Protein AF-0000000071091180 (afdb_homodimer)

Structure (mmCIF, N/CA/C/O backbone):
data_AF-0000000071091180-model_v1
#
loop_
_entity.id
_entity.type
_entity.pdbx_description
1 polymer Glucuronosyltransferase
#
loop_
_atom_site.group_PDB
_atom_site.id
_atom_site.type_symbol
_atom_site.label_atom_id
_atom_site.label_alt_id
_atom_site.label_comp_id
_atom_site.label_asym_id
_atom_site.label_entity_id
_atom_site.label_seq_id
_atom_site.pdbx_PDB_ins_code
_atom_site.Cartn_x
_atom_site.Cartn_y
_atom_site.Cartn_z
_atom_site.occupancy
_atom_site.B_iso_or_equiv
_atom_site.auth_seq_id
_atom_site.auth_comp_id
_atom_site.auth_asym_id
_atom_site.auth_atom_id
_atom_site.pdbx_PDB_model_num
ATOM 1 N N . MET A 1 1 ? -8.289 -20.312 -0.94 1 89.38 1 MET A N 1
ATOM 2 C CA . MET A 1 1 ? -9.609 -20.109 -0.354 1 89.38 1 MET A CA 1
ATOM 3 C C . MET A 1 1 ? -9.758 -20.906 0.94 1 89.38 1 MET A C 1
ATOM 5 O O . MET A 1 1 ? -10.305 -20.406 1.922 1 89.38 1 MET A O 1
ATOM 9 N N . VAL A 1 2 ? -9.219 -22.016 0.967 1 88.44 2 VAL A N 1
ATOM 10 C CA . VAL A 1 2 ? -9.367 -22.875 2.143 1 88.44 2 VAL A CA 1
ATOM 11 C C . VAL A 1 2 ? -8.633 -22.25 3.328 1 88.44 2 VAL A C 1
ATOM 13 O O . VAL A 1 2 ? -9.164 -22.203 4.441 1 88.44 2 VAL A O 1
ATOM 16 N N . ALA A 1 3 ? -7.457 -21.766 3.078 1 90.44 3 ALA A N 1
ATOM 17 C CA . ALA A 1 3 ? -6.676 -21.141 4.145 1 90.44 3 ALA A CA 1
ATOM 18 C C . ALA A 1 3 ? -7.406 -19.938 4.723 1 90.44 3 ALA A C 1
ATOM 20 O O . ALA A 1 3 ? -7.441 -19.75 5.941 1 90.44 3 ALA A O 1
ATOM 21 N N . VAL A 1 4 ? -7.984 -19.156 3.871 1 94.69 4 VAL A N 1
ATOM 22 C CA . VAL A 1 4 ? -8.742 -17.984 4.297 1 94.69 4 VAL A CA 1
ATOM 23 C C . VAL A 1 4 ? -9.969 -18.438 5.102 1 94.69 4 VAL A C 1
ATOM 25 O O . VAL A 1 4 ? -10.234 -17.906 6.184 1 94.69 4 VAL A O 1
ATOM 28 N N . GLY A 1 5 ? -10.664 -19.469 4.57 1 94.62 5 GLY A N 1
ATOM 29 C CA . GLY A 1 5 ? -11.828 -20 5.262 1 94.62 5 GLY A CA 1
ATOM 30 C C . GLY A 1 5 ? -11.508 -20.531 6.641 1 94.62 5 GLY A C 1
ATOM 31 O O . GLY A 1 5 ? -12.219 -20.25 7.605 1 94.62 5 GLY A O 1
ATOM 32 N N . LYS A 1 6 ? -10.445 -21.25 6.746 1 93.06 6 LYS A N 1
ATOM 33 C CA . LYS A 1 6 ? -10.031 -21.812 8.023 1 93.06 6 LYS A CA 1
ATOM 34 C C . LYS A 1 6 ? -9.703 -20.719 9.039 1 93.06 6 LYS A C 1
ATOM 36 O O . LYS A 1 6 ? -10.07 -20.828 10.211 1 93.06 6 LYS A O 1
ATOM 41 N N . SER A 1 7 ? -9.008 -19.703 8.57 1 95.31 7 SER A N 1
ATOM 42 C CA . SER A 1 7 ? -8.648 -18.594 9.453 1 95.31 7 SER A CA 1
ATOM 43 C C . SER A 1 7 ? -9.891 -17.859 9.953 1 95.31 7 SER A C 1
ATOM 45 O O . SER A 1 7 ? -9.969 -17.484 11.117 1 95.31 7 SER A O 1
ATOM 47 N N . LEU A 1 8 ? -10.867 -17.688 9.102 1 97.06 8 LEU A N 1
ATOM 48 C CA . LEU A 1 8 ? -12.117 -17.047 9.484 1 97.06 8 LEU A CA 1
ATOM 49 C C . LEU A 1 8 ? -12.891 -17.906 10.477 1 97.06 8 LEU A C 1
ATOM 51 O O . LEU A 1 8 ? -13.445 -17.391 11.445 1 97.06 8 LEU A O 1
ATOM 55 N N . ALA A 1 9 ? -12.891 -19.219 10.219 1 95.75 9 ALA A N 1
ATOM 56 C CA . ALA A 1 9 ? -13.57 -20.141 11.133 1 95.75 9 ALA A CA 1
ATOM 57 C C . ALA A 1 9 ? -12.93 -20.109 12.516 1 95.75 9 ALA A C 1
ATOM 59 O O . ALA A 1 9 ? -13.641 -20.078 13.531 1 95.75 9 ALA A O 1
ATOM 60 N N . LYS A 1 10 ? -11.656 -20.094 12.578 1 94.88 10 LYS A N 1
ATOM 61 C CA . LYS A 1 10 ? -10.93 -20.016 13.844 1 94.88 10 LYS A CA 1
ATOM 62 C C . LYS A 1 10 ? -11.273 -18.734 14.594 1 94.88 10 LYS A C 1
ATOM 64 O O . LYS A 1 10 ? -11.227 -18.703 15.828 1 94.88 10 LYS A O 1
ATOM 69 N N . ARG A 1 11 ? -11.609 -17.766 13.859 1 95.94 11 ARG A N 1
ATOM 70 C CA . ARG A 1 11 ? -11.938 -16.469 14.445 1 95.94 11 ARG A CA 1
ATOM 71 C C . ARG A 1 11 ? -13.414 -16.406 14.828 1 95.94 11 ARG A C 1
ATOM 73 O O . ARG A 1 11 ? -13.914 -15.344 15.211 1 95.94 11 ARG A O 1
ATOM 80 N N . GLY A 1 12 ? -14.172 -17.484 14.539 1 96.06 12 GLY A N 1
ATOM 81 C CA . GLY A 1 12 ? -15.531 -17.594 15.047 1 96.06 12 GLY A CA 1
ATOM 82 C C . GLY A 1 12 ? -16.578 -17.344 13.977 1 96.06 12 GLY A C 1
ATOM 83 O O . GLY A 1 12 ? -17.781 -17.281 14.281 1 96.06 12 GLY A O 1
ATOM 84 N N . HIS A 1 13 ? -16.219 -17.344 12.742 1 96.75 13 HIS A N 1
ATOM 85 C CA . HIS A 1 13 ? -17.188 -17.094 11.672 1 96.75 13 HIS A CA 1
ATOM 86 C C . HIS A 1 13 ? -17.75 -18.406 11.133 1 96.75 13 HIS A C 1
ATOM 88 O O . HIS A 1 13 ? -17.078 -19.438 11.18 1 96.75 13 HIS A O 1
ATOM 94 N N . ASN A 1 14 ? -18.969 -18.359 10.641 1 96.06 14 ASN A N 1
ATOM 95 C CA . ASN A 1 14 ? -19.531 -19.438 9.836 1 96.06 14 ASN A CA 1
ATOM 96 C C . ASN A 1 14 ? -19.094 -19.328 8.375 1 96.06 14 ASN A C 1
ATOM 98 O O . ASN A 1 14 ? -19.422 -18.359 7.695 1 96.06 14 ASN A O 1
ATOM 102 N N . VAL A 1 15 ? -18.375 -20.328 7.938 1 96.44 15 VAL A N 1
ATOM 103 C CA . VAL A 1 15 ? -17.812 -20.297 6.594 1 96.44 15 VAL A CA 1
ATOM 104 C C . VAL A 1 15 ? -18.469 -21.375 5.73 1 96.44 15 VAL A C 1
ATOM 106 O O . VAL A 1 15 ? -18.516 -22.547 6.121 1 96.44 15 VAL A O 1
ATOM 109 N N . THR A 1 16 ? -18.969 -20.969 4.551 1 95.62 16 THR A N 1
ATOM 110 C CA . THR A 1 16 ? -19.578 -21.891 3.6 1 95.62 16 THR A CA 1
ATOM 111 C C . THR A 1 16 ? -18.938 -21.766 2.227 1 95.62 16 THR A C 1
ATOM 113 O O . THR A 1 16 ? -18.75 -20.656 1.719 1 95.62 16 THR A O 1
ATOM 116 N N . PHE A 1 17 ? -18.578 -22.875 1.616 1 94.12 17 PHE A N 1
ATOM 117 C CA . PHE A 1 17 ? -18.062 -22.922 0.25 1 94.12 17 PHE A CA 1
ATOM 118 C C . PHE A 1 17 ? -19.188 -23.25 -0.734 1 94.12 17 PHE A C 1
ATOM 120 O O . PHE A 1 17 ? -19.938 -24.219 -0.529 1 94.12 17 PHE A O 1
ATOM 127 N N . LEU A 1 18 ? -19.312 -22.469 -1.726 1 94.38 18 LEU A N 1
ATOM 128 C CA . LEU A 1 18 ? -20.203 -22.797 -2.83 1 94.38 18 LEU A CA 1
ATOM 129 C C . LEU A 1 18 ? -19.438 -23.484 -3.953 1 94.38 18 LEU A C 1
ATOM 131 O O . LEU A 1 18 ? -18.531 -22.906 -4.551 1 94.38 18 LEU A O 1
ATOM 135 N N . ILE A 1 19 ? -19.812 -24.75 -4.207 1 92.06 19 ILE A N 1
ATOM 136 C CA . ILE A 1 19 ? -19.141 -25.516 -5.246 1 92.06 19 ILE A CA 1
ATOM 137 C C . ILE A 1 19 ? -20.188 -26.203 -6.137 1 92.06 19 ILE A C 1
ATOM 139 O O . ILE A 1 19 ? -21.375 -26.234 -5.797 1 92.06 19 ILE A O 1
ATOM 143 N N . SER A 1 20 ? -19.703 -26.609 -7.316 1 92.75 20 SER A N 1
ATOM 144 C CA . SER A 1 20 ? -20.562 -27.422 -8.164 1 92.75 20 SER A CA 1
ATOM 145 C C . SER A 1 20 ? -20.781 -28.812 -7.559 1 92.75 20 SER A C 1
ATOM 147 O O . SER A 1 20 ? -19.875 -29.375 -6.957 1 92.75 20 SER A O 1
ATOM 149 N N . ASP A 1 21 ? -21.906 -29.344 -7.777 1 91.5 21 ASP A N 1
ATOM 150 C CA . ASP A 1 21 ? -22.203 -30.672 -7.285 1 91.5 21 ASP A CA 1
ATOM 151 C C . ASP A 1 21 ? -21.344 -31.719 -7.984 1 91.5 21 ASP A C 1
ATOM 153 O O . ASP A 1 21 ? -21.156 -32.812 -7.465 1 91.5 21 ASP A O 1
ATOM 157 N N . GLU A 1 22 ? -20.75 -31.328 -9.078 1 91.56 22 GLU A N 1
ATOM 158 C CA . GLU A 1 22 ? -19.828 -32.219 -9.766 1 91.56 22 GLU A CA 1
ATOM 159 C C . GLU A 1 22 ? -18.547 -32.406 -8.969 1 91.56 22 GLU A C 1
ATOM 161 O O . GLU A 1 22 ? -17.781 -33.344 -9.227 1 91.56 22 GLU A O 1
ATOM 166 N N . TYR A 1 23 ? -18.359 -31.547 -8.047 1 88.12 23 TYR A N 1
ATOM 167 C CA . TYR A 1 23 ? -17.172 -31.641 -7.207 1 88.12 23 TYR A CA 1
ATOM 168 C C . TYR A 1 23 ? -17.547 -31.953 -5.762 1 88.12 23 TYR A C 1
ATOM 170 O O . TYR A 1 23 ? -16.859 -31.531 -4.832 1 88.12 23 TYR A O 1
ATOM 178 N N . SER A 1 24 ? -18.547 -32.594 -5.559 1 86.19 24 SER A N 1
ATOM 179 C CA . SER A 1 24 ? -19.078 -32.906 -4.23 1 86.19 24 SER A CA 1
ATOM 180 C C . SER A 1 24 ? -18.094 -33.719 -3.406 1 86.19 24 SER A C 1
ATOM 182 O O . SER A 1 24 ? -18.156 -33.688 -2.176 1 86.19 24 SER A O 1
ATOM 184 N N . ASP A 1 25 ? -17.203 -34.375 -4.055 1 81.75 25 ASP A N 1
ATOM 185 C CA . ASP A 1 25 ? -16.203 -35.188 -3.355 1 81.75 25 ASP A CA 1
ATOM 186 C C . ASP A 1 25 ? -15.297 -34.281 -2.498 1 81.75 25 ASP A C 1
ATOM 188 O O . ASP A 1 25 ? -14.758 -34.75 -1.487 1 81.75 25 ASP A O 1
ATOM 192 N N . ARG A 1 26 ? -15.156 -33.125 -2.92 1 78.44 26 ARG A N 1
ATOM 193 C CA . ARG A 1 26 ? -14.328 -32.188 -2.172 1 78.44 26 ARG A CA 1
ATOM 194 C C . ARG A 1 26 ? -14.961 -31.859 -0.827 1 78.44 26 ARG A C 1
ATOM 196 O O . ARG A 1 26 ? -14.258 -31.578 0.146 1 78.44 26 ARG A O 1
ATOM 203 N N . ALA A 1 27 ? -16.234 -31.812 -0.845 1 74 27 ALA A N 1
ATOM 204 C CA . ALA A 1 27 ? -16.969 -31.5 0.379 1 74 27 ALA A CA 1
ATOM 205 C C . ALA A 1 27 ? -16.844 -32.625 1.399 1 74 27 ALA A C 1
ATOM 207 O O . ALA A 1 27 ? -17.031 -32.406 2.6 1 74 27 ALA A O 1
ATOM 208 N N . MET A 1 28 ? -16.438 -33.719 0.898 1 71 28 MET A N 1
ATOM 209 C CA . MET A 1 28 ? -16.375 -34.906 1.767 1 71 28 MET A CA 1
ATOM 210 C C . MET A 1 28 ? -14.969 -35.094 2.32 1 71 28 MET A C 1
ATOM 212 O O . MET A 1 28 ? -14.734 -35.969 3.135 1 71 28 MET A O 1
ATOM 216 N N . ASP A 1 29 ? -14.141 -34.188 1.854 1 72.5 29 ASP A N 1
ATOM 217 C CA . ASP A 1 29 ? -12.789 -34.281 2.396 1 72.5 29 ASP A CA 1
ATOM 218 C C . ASP A 1 29 ? -12.773 -33.969 3.889 1 72.5 29 ASP A C 1
ATOM 220 O O . ASP A 1 29 ? -13.195 -32.875 4.301 1 72.5 29 ASP A O 1
ATOM 224 N N . PRO A 1 30 ? -12.398 -34.875 4.691 1 67.56 30 PRO A N 1
ATOM 225 C CA . PRO A 1 30 ? -12.453 -34.719 6.145 1 67.56 30 PRO A CA 1
ATOM 226 C C . PRO A 1 30 ? -11.633 -33.531 6.641 1 67.56 30 PRO A C 1
ATOM 228 O O . PRO A 1 30 ? -11.914 -33 7.703 1 67.56 30 PRO A O 1
ATOM 231 N N . GLU A 1 31 ? -10.648 -33.25 5.93 1 67.69 31 GLU A N 1
ATOM 232 C CA . GLU A 1 31 ? -9.789 -32.156 6.367 1 67.69 31 GLU A CA 1
ATOM 233 C C . GLU A 1 31 ? -10.539 -30.844 6.387 1 67.69 31 GLU A C 1
ATOM 235 O O . GLU A 1 31 ? -10.227 -29.953 7.18 1 67.69 31 GLU A O 1
ATOM 240 N N . HIS A 1 32 ? -11.539 -30.828 5.574 1 70.56 32 HIS A N 1
ATOM 241 C CA . HIS A 1 32 ? -12.219 -29.547 5.434 1 70.56 32 HIS A CA 1
ATOM 242 C C . HIS A 1 32 ? -13.648 -29.609 5.949 1 70.56 32 HIS A C 1
ATOM 244 O O . HIS A 1 32 ? -14.227 -28.578 6.32 1 70.56 32 HIS A O 1
ATOM 250 N N . ALA A 1 33 ? -14.164 -30.766 6.027 1 70.44 33 ALA A N 1
ATOM 251 C CA . ALA A 1 33 ? -15.586 -30.953 6.289 1 70.44 33 ALA A CA 1
ATOM 252 C C . ALA A 1 33 ? -15.945 -30.516 7.707 1 70.44 33 ALA A C 1
ATOM 254 O O . ALA A 1 33 ? -17.094 -30.172 7.98 1 70.44 33 ALA A O 1
ATOM 255 N N . THR A 1 34 ? -14.938 -30.438 8.523 1 73.94 34 THR A N 1
ATOM 256 C CA . THR A 1 34 ? -15.273 -30.094 9.906 1 73.94 34 THR A CA 1
ATOM 257 C C . THR A 1 34 ? -15.102 -28.609 10.156 1 73.94 34 THR A C 1
ATOM 259 O O . THR A 1 34 ? -15.539 -28.094 11.188 1 73.94 34 THR A O 1
ATOM 262 N N . ILE A 1 35 ? -14.594 -27.953 9.203 1 82.62 35 ILE A N 1
ATOM 263 C CA . ILE A 1 35 ? -14.242 -26.562 9.484 1 82.62 35 ILE A CA 1
ATOM 264 C C . ILE A 1 35 ? -15.148 -25.625 8.688 1 82.62 35 ILE A C 1
ATOM 266 O O . ILE A 1 35 ? -15.555 -24.578 9.188 1 82.62 35 ILE A O 1
ATOM 270 N N . VAL A 1 36 ? -15.539 -26.109 7.496 1 86.5 36 VAL A N 1
ATOM 271 C CA . VAL A 1 36 ? -16.344 -25.25 6.637 1 86.5 36 VAL A CA 1
ATOM 272 C C . VAL A 1 36 ? -17.578 -26.031 6.145 1 86.5 36 VAL A C 1
ATOM 274 O O . VAL A 1 36 ? -17.562 -27.25 6.102 1 86.5 36 VAL A O 1
ATOM 277 N N . SER A 1 37 ? -18.656 -25.391 5.922 1 90.69 37 SER A N 1
ATOM 278 C CA . SER A 1 37 ? -19.859 -25.953 5.32 1 90.69 37 SER A CA 1
ATOM 279 C C . SER A 1 37 ? -19.844 -25.812 3.803 1 90.69 37 SER A C 1
ATOM 281 O O . SER A 1 37 ? -19.031 -25.062 3.258 1 90.69 37 SER A O 1
ATOM 283 N N . TYR A 1 38 ? -20.672 -26.609 3.168 1 92.12 38 TYR A N 1
ATOM 284 C CA . TYR A 1 38 ? -20.719 -26.562 1.711 1 92.12 38 TYR A CA 1
ATOM 285 C C . TYR A 1 38 ? -22.141 -26.359 1.22 1 92.12 38 TYR A C 1
ATOM 287 O O . TYR A 1 38 ? -23.094 -26.891 1.808 1 92.12 38 TYR A O 1
ATOM 295 N N . GLU A 1 39 ? -22.281 -25.547 0.264 1 93.06 39 GLU A N 1
ATOM 296 C CA . GLU A 1 39 ? -23.453 -25.453 -0.595 1 93.06 39 GLU A CA 1
ATOM 297 C C . GLU A 1 39 ? -23.109 -25.766 -2.049 1 93.06 39 GLU A C 1
ATOM 299 O O . GLU A 1 39 ? -21.969 -25.578 -2.467 1 93.06 39 GLU A O 1
ATOM 304 N N . MET A 1 40 ? -24.156 -26.297 -2.752 1 93.62 40 MET A N 1
ATOM 305 C CA . MET A 1 40 ? -23.828 -26.734 -4.102 1 93.62 40 MET A CA 1
ATOM 306 C C . MET A 1 40 ? -24.797 -26.156 -5.121 1 93.62 40 MET A C 1
ATOM 308 O O . MET A 1 40 ? -25.984 -25.969 -4.824 1 93.62 40 MET A O 1
ATOM 312 N N . PHE A 1 41 ? -24.266 -25.812 -6.207 1 93.75 41 PHE A N 1
ATOM 313 C CA . PHE A 1 41 ? -25.078 -25.5 -7.367 1 93.75 41 PHE A CA 1
ATOM 314 C C . PHE A 1 41 ? -24.953 -26.594 -8.43 1 93.75 41 PHE A C 1
ATOM 316 O O . PHE A 1 41 ? -24 -27.375 -8.414 1 93.75 41 PHE A O 1
ATOM 323 N N . HIS A 1 42 ? -25.938 -26.609 -9.305 1 92.81 42 HIS A N 1
ATOM 324 C CA . HIS A 1 42 ? -25.969 -27.688 -10.289 1 92.81 42 HIS A CA 1
ATOM 325 C C . HIS A 1 42 ? -25.719 -27.156 -11.695 1 92.81 42 HIS A C 1
ATOM 327 O O . HIS A 1 42 ? -26.438 -26.266 -12.156 1 92.81 42 HIS A O 1
ATOM 333 N N . LEU A 1 43 ? -24.688 -27.688 -12.297 1 91.44 43 LEU A N 1
ATOM 334 C CA . LEU A 1 43 ? -24.422 -27.484 -13.719 1 91.44 43 LEU A CA 1
ATOM 335 C C . LEU A 1 43 ? -23.938 -28.781 -14.367 1 91.44 43 LEU A C 1
ATOM 337 O O . LEU A 1 43 ? -22.766 -29.141 -14.234 1 91.44 43 LEU A O 1
ATOM 341 N N . SER A 1 44 ? -24.828 -29.312 -15.094 1 90.81 44 SER A N 1
ATOM 342 C CA . SER A 1 44 ? -24.531 -30.609 -15.688 1 90.81 44 SER A CA 1
ATOM 343 C C . SER A 1 44 ? -23.344 -30.531 -16.641 1 90.81 44 SER A C 1
ATOM 345 O O . SER A 1 44 ? -23.266 -29.625 -17.469 1 90.81 44 SER A O 1
ATOM 347 N N . GLY A 1 45 ? -22.406 -31.438 -16.438 1 90.88 45 GLY A N 1
ATOM 348 C CA . GLY A 1 45 ? -21.297 -31.578 -17.344 1 90.88 45 GLY A CA 1
ATOM 349 C C . GLY A 1 45 ? -20.172 -30.594 -17.078 1 90.88 45 GLY A C 1
ATOM 350 O O . GLY A 1 45 ? -19.234 -30.484 -17.859 1 90.88 45 GLY A O 1
ATOM 351 N N . LEU A 1 46 ? -20.328 -29.891 -16.016 1 90.06 46 LEU A N 1
ATOM 352 C CA . LEU A 1 46 ? -19.344 -28.859 -15.711 1 90.06 46 LEU A CA 1
ATOM 353 C C . LEU A 1 46 ? -17.938 -29.469 -15.633 1 90.06 46 LEU A C 1
ATOM 355 O O . LEU A 1 46 ? -16.984 -28.938 -16.203 1 90.06 46 LEU A O 1
ATOM 359 N N . LYS A 1 47 ? -17.828 -30.562 -14.945 1 88.12 47 LYS A N 1
ATOM 360 C CA . LYS A 1 47 ? -16.531 -31.203 -14.781 1 88.12 47 LYS A CA 1
ATOM 361 C C . LYS A 1 47 ? -15.914 -31.547 -16.125 1 88.12 47 LYS A C 1
ATOM 363 O O . LYS A 1 47 ? -14.734 -31.281 -16.375 1 88.12 47 LYS A O 1
ATOM 368 N N . LYS A 1 48 ? -16.719 -32.156 -16.969 1 87.31 48 LYS A N 1
ATOM 369 C CA . LYS A 1 48 ? -16.234 -32.5 -18.297 1 87.31 48 LYS A CA 1
ATOM 370 C C . LYS A 1 48 ? -15.805 -31.266 -19.062 1 87.31 48 LYS A C 1
ATOM 372 O O . LYS A 1 48 ? -14.773 -31.281 -19.75 1 87.31 48 LYS A O 1
ATOM 377 N N . ARG A 1 49 ? -16.562 -30.297 -19.016 1 86.25 49 ARG A N 1
ATOM 378 C CA . ARG A 1 49 ? -16.25 -29.047 -19.719 1 86.25 49 ARG A CA 1
ATOM 379 C C . ARG A 1 49 ? -14.953 -28.438 -19.188 1 86.25 49 ARG A C 1
ATOM 381 O O . ARG A 1 49 ? -14.133 -27.938 -19.953 1 86.25 49 ARG A O 1
ATOM 388 N N . MET A 1 50 ? -14.852 -28.469 -17.875 1 83.5 50 MET A N 1
ATOM 389 C CA . MET A 1 50 ? -13.633 -27.953 -17.266 1 83.5 50 MET A CA 1
ATOM 390 C C . MET A 1 50 ? -12.414 -28.766 -17.688 1 83.5 50 MET A C 1
ATOM 392 O O . MET A 1 50 ? -11.344 -28.219 -17.938 1 83.5 50 MET A O 1
ATOM 396 N N . ASP A 1 51 ? -12.633 -30.031 -17.75 1 77.69 51 ASP A N 1
ATOM 397 C CA . ASP A 1 51 ? -11.555 -30.891 -18.234 1 77.69 51 ASP A CA 1
ATOM 398 C C . ASP A 1 51 ? -11.195 -30.562 -19.672 1 77.69 51 ASP A C 1
ATOM 400 O O . ASP A 1 51 ? -10.016 -30.562 -20.047 1 77.69 51 ASP A O 1
ATOM 404 N N . ASP A 1 52 ? -12.188 -30.328 -20.469 1 77 52 ASP A N 1
ATOM 405 C CA . ASP A 1 52 ? -11.961 -29.969 -21.859 1 77 52 ASP A CA 1
ATOM 406 C C . ASP A 1 52 ? -11.18 -28.672 -21.984 1 77 52 ASP A C 1
ATOM 408 O O . ASP A 1 52 ? -10.281 -28.547 -22.812 1 77 52 ASP A O 1
ATOM 412 N N . ILE A 1 53 ? -11.547 -27.75 -21.188 1 75.69 53 ILE A N 1
ATOM 413 C CA . ILE A 1 53 ? -10.852 -26.469 -21.156 1 75.69 53 ILE A CA 1
ATOM 414 C C . ILE A 1 53 ? -9.398 -26.688 -20.734 1 75.69 53 ILE A C 1
ATOM 416 O O . ILE A 1 53 ? -8.484 -26.109 -21.344 1 75.69 53 ILE A O 1
ATOM 420 N N . SER A 1 54 ? -9.234 -27.453 -19.734 1 70.31 54 SER A N 1
ATOM 421 C CA . SER A 1 54 ? -7.887 -27.75 -19.266 1 70.31 54 SER A CA 1
ATOM 422 C C . SER A 1 54 ? -7.059 -28.438 -20.344 1 70.31 54 SER A C 1
ATOM 424 O O . SER A 1 54 ? -5.887 -28.109 -20.531 1 70.31 54 SER A O 1
ATOM 426 N N . ASN A 1 55 ? -7.699 -29.391 -21.016 1 66.25 55 ASN A N 1
ATOM 427 C CA . ASN A 1 55 ? -7.027 -30.109 -22.094 1 66.25 55 ASN A CA 1
ATOM 428 C C . ASN A 1 55 ? -6.652 -29.172 -23.234 1 66.25 55 ASN A C 1
ATOM 430 O O . ASN A 1 55 ? -5.555 -29.266 -23.797 1 66.25 55 ASN A O 1
ATOM 434 N N . LYS A 1 56 ? -7.535 -28.312 -23.547 1 66.5 56 LYS A N 1
ATOM 435 C CA . LYS A 1 56 ? -7.27 -27.359 -24.609 1 66.5 56 LYS A CA 1
ATOM 436 C C . LYS A 1 56 ? -6.156 -26.391 -24.219 1 66.5 56 LYS A C 1
ATOM 438 O O . LYS A 1 56 ? -5.336 -26 -25.062 1 66.5 56 LYS A O 1
ATOM 443 N N . THR A 1 57 ? -6.188 -26.031 -22.938 1 65.75 57 THR A N 1
ATOM 444 C CA . THR A 1 57 ? -5.125 -25.172 -22.422 1 65.75 57 THR A CA 1
ATOM 445 C C . THR A 1 57 ? -3.773 -25.859 -22.516 1 65.75 57 THR A C 1
ATOM 447 O O . THR A 1 57 ? -2.777 -25.25 -22.906 1 65.75 57 THR A O 1
ATOM 450 N N . ALA A 1 58 ? -3.781 -27.141 -22.188 1 60.41 58 ALA A N 1
ATOM 451 C CA . ALA A 1 58 ? -2.555 -27.922 -22.25 1 60.41 58 ALA A CA 1
ATOM 452 C C . ALA A 1 58 ? -2.057 -28.047 -23.688 1 60.41 58 ALA A C 1
ATOM 454 O O . ALA A 1 58 ? -0.854 -27.969 -23.938 1 60.41 58 ALA A O 1
ATOM 455 N N . GLU A 1 59 ? -3.037 -28.203 -24.562 1 60.16 59 GLU A N 1
ATOM 456 C CA . GLU A 1 59 ? -2.688 -28.297 -25.969 1 60.16 59 GLU A CA 1
ATOM 457 C C . GLU A 1 59 ? -2.084 -26.984 -26.484 1 60.16 59 GLU A C 1
ATOM 459 O O . GLU A 1 59 ? -1.127 -27 -27.266 1 60.16 59 GLU A O 1
ATOM 464 N N . PHE A 1 60 ? -2.643 -25.891 -25.969 1 61.28 60 PHE A N 1
ATOM 465 C CA . PHE A 1 60 ? -2.164 -24.562 -26.344 1 61.28 60 PHE A CA 1
ATOM 466 C C . PHE A 1 60 ? -0.753 -24.328 -25.812 1 61.28 60 PHE A C 1
ATOM 468 O O . PHE A 1 60 ? 0.063 -23.688 -26.469 1 61.28 60 PHE A O 1
ATOM 475 N N . THR A 1 61 ? -0.599 -24.797 -24.641 1 58.56 61 THR A N 1
ATOM 476 C CA . THR A 1 61 ? 0.68 -24.562 -23.969 1 58.56 61 THR A CA 1
ATOM 477 C C . THR A 1 61 ? 1.823 -25.172 -24.766 1 58.56 61 THR A C 1
ATOM 479 O O . THR A 1 61 ? 2.926 -24.625 -24.812 1 58.56 61 THR A O 1
ATOM 482 N N . PHE A 1 62 ? 1.463 -26.328 -25.375 1 56.16 62 PHE A N 1
ATOM 483 C CA . PHE A 1 62 ? 2.518 -26.984 -26.125 1 56.16 62 PHE A CA 1
ATOM 484 C C . PHE A 1 62 ? 2.432 -26.625 -27.609 1 56.16 62 PHE A C 1
ATOM 486 O O . PHE A 1 62 ? 3.377 -26.859 -28.359 1 56.16 62 PHE A O 1
ATOM 493 N N . ALA A 1 63 ? 1.159 -26.062 -27.875 1 52.84 63 ALA A N 1
ATOM 494 C CA . ALA A 1 63 ? 0.992 -25.766 -29.297 1 52.84 63 ALA A CA 1
ATOM 495 C C . ALA A 1 63 ? 1.434 -24.328 -29.594 1 52.84 63 ALA A C 1
ATOM 497 O O . ALA A 1 63 ? 1.349 -23.453 -28.734 1 52.84 63 ALA A O 1
ATOM 498 N N . GLU A 1 64 ? 2.23 -24.094 -30.438 1 51.5 64 GLU A N 1
ATOM 499 C CA . GLU A 1 64 ? 2.715 -22.812 -30.938 1 51.5 64 GLU A CA 1
ATOM 500 C C . GLU A 1 64 ? 1.56 -21.844 -31.203 1 51.5 64 GLU A C 1
ATOM 502 O O . GLU A 1 64 ? 0.481 -22.266 -31.625 1 51.5 64 GLU A O 1
ATOM 507 N N . ASN A 1 65 ? 1.815 -20.406 -31.359 1 52.5 65 ASN A N 1
ATOM 508 C CA . ASN A 1 65 ? 1.503 -19.016 -31.688 1 52.5 65 ASN A CA 1
ATOM 509 C C . ASN A 1 65 ? 0.033 -18.844 -32.062 1 52.5 65 ASN A C 1
ATOM 511 O O . ASN A 1 65 ? -0.299 -18.062 -32.969 1 52.5 65 ASN A O 1
ATOM 515 N N . SER A 1 66 ? -0.893 -19.828 -31.625 1 55.09 66 SER A N 1
ATOM 516 C CA . SER A 1 66 ? -2.139 -19.484 -32.312 1 55.09 66 SER A CA 1
ATOM 517 C C . SER A 1 66 ? -3.098 -18.766 -31.359 1 55.09 66 SER A C 1
ATOM 519 O O . SER A 1 66 ? -3.262 -19.172 -30.203 1 55.09 66 SER A O 1
ATOM 521 N N . MET A 1 67 ? -3.537 -17.547 -31.672 1 62.78 67 MET A N 1
ATOM 522 C CA . MET A 1 67 ? -4.535 -16.688 -31.047 1 62.78 67 MET A CA 1
ATOM 523 C C . MET A 1 67 ? -5.895 -17.375 -31 1 62.78 67 MET A C 1
ATOM 525 O O . MET A 1 67 ? -6.711 -17.109 -30.125 1 62.78 67 MET A O 1
ATOM 529 N N . LYS A 1 68 ? -6.191 -18.312 -31.922 1 65.25 68 LYS A N 1
ATOM 530 C CA . LYS A 1 68 ? -7.508 -18.938 -32.031 1 65.25 68 LYS A CA 1
ATOM 531 C C . LYS A 1 68 ? -7.812 -19.797 -30.812 1 65.25 68 LYS A C 1
ATOM 533 O O . LYS A 1 68 ? -8.883 -19.672 -30.203 1 65.25 68 LYS A O 1
ATOM 538 N N . PRO A 1 69 ? -6.867 -20.516 -30.422 1 68.19 69 PRO A N 1
ATOM 539 C CA . PRO A 1 69 ? -7.148 -21.312 -29.219 1 68.19 69 PRO A CA 1
ATOM 540 C C . PRO A 1 69 ? -7.379 -20.453 -27.984 1 68.19 69 PRO A C 1
ATOM 542 O O . PRO A 1 69 ? -8.188 -20.812 -27.125 1 68.19 69 PRO A O 1
ATOM 545 N N . MET A 1 70 ? -6.855 -19.328 -27.984 1 71.38 70 MET A N 1
ATOM 546 C CA . MET A 1 70 ? -7.051 -18.438 -26.844 1 71.38 70 MET A CA 1
ATOM 547 C C . MET A 1 70 ? -8.469 -17.875 -26.844 1 71.38 70 MET A C 1
ATOM 549 O O . MET A 1 70 ? -9.086 -17.75 -25.781 1 71.38 70 MET A O 1
ATOM 553 N N . ALA A 1 71 ? -8.844 -17.484 -28.016 1 75 71 ALA A N 1
ATOM 554 C CA . ALA A 1 71 ? -10.203 -16.953 -28.125 1 75 71 ALA A CA 1
ATOM 555 C C . ALA A 1 71 ? -11.234 -18.016 -27.766 1 75 71 ALA A C 1
ATOM 557 O O . ALA A 1 71 ? -12.219 -17.734 -27.094 1 75 71 ALA A O 1
ATOM 558 N N . GLU A 1 72 ? -11.008 -19.203 -28.234 1 75.19 72 GLU A N 1
ATOM 559 C CA . GLU A 1 72 ? -11.922 -20.312 -27.938 1 75.19 72 GLU A CA 1
ATOM 560 C C . GLU A 1 72 ? -11.953 -20.609 -26.438 1 75.19 72 GLU A C 1
ATOM 562 O O . GLU A 1 72 ? -13.016 -20.859 -25.875 1 75.19 72 GLU A O 1
ATOM 567 N N . MET A 1 73 ? -10.859 -20.578 -25.906 1 75 73 MET A N 1
ATOM 568 C CA . MET A 1 73 ? -10.773 -20.797 -24.469 1 75 73 MET A CA 1
ATOM 569 C C . MET A 1 73 ? -11.547 -19.734 -23.703 1 75 73 MET A C 1
ATOM 571 O O . MET A 1 73 ? -12.289 -20.047 -22.766 1 75 73 MET A O 1
ATOM 575 N N . ARG A 1 74 ? -11.336 -18.531 -24.094 1 77.31 74 ARG A N 1
ATOM 576 C CA . ARG A 1 74 ? -12.039 -17.422 -23.469 1 77.31 74 ARG A CA 1
ATOM 577 C C . ARG A 1 74 ? -13.555 -17.609 -23.547 1 77.31 74 ARG A C 1
ATOM 579 O O . ARG A 1 74 ? -14.258 -17.469 -22.547 1 77.31 74 ARG A O 1
ATOM 586 N N . ASP A 1 75 ? -14.008 -18 -24.766 1 80.88 75 ASP A N 1
ATOM 587 C CA . ASP A 1 75 ? -15.438 -18.141 -24.984 1 80.88 75 ASP A CA 1
ATOM 588 C C . ASP A 1 75 ? -16 -19.312 -24.172 1 80.88 75 ASP A C 1
ATOM 590 O O . ASP A 1 75 ? -17.094 -19.219 -23.625 1 80.88 75 ASP A O 1
ATOM 594 N N . MET A 1 76 ? -15.203 -20.328 -24.109 1 81.38 76 MET A N 1
ATOM 595 C CA . MET A 1 76 ? -15.625 -21.484 -23.328 1 81.38 76 MET A CA 1
ATOM 596 C C . MET A 1 76 ? -15.703 -21.141 -21.844 1 81.38 76 MET A C 1
ATOM 598 O O . MET A 1 76 ? -16.672 -21.484 -21.172 1 81.38 76 MET A O 1
ATOM 602 N N . PHE A 1 77 ? -14.719 -20.484 -21.469 1 82.38 77 PHE A N 1
ATOM 603 C CA . PHE A 1 77 ? -14.68 -20.078 -20.062 1 82.38 77 PHE A CA 1
ATOM 604 C C . PHE A 1 77 ? -15.836 -19.156 -19.734 1 82.38 77 PHE A C 1
ATOM 606 O O . PHE A 1 77 ? -16.5 -19.312 -18.703 1 82.38 77 PHE A O 1
ATOM 613 N N . THR A 1 78 ? -16.047 -18.188 -20.594 1 85.69 78 THR A N 1
ATOM 614 C CA . THR A 1 78 ? -17.125 -17.234 -20.391 1 85.69 78 THR A CA 1
ATOM 615 C C . THR A 1 78 ? -18.484 -17.938 -20.344 1 85.69 78 THR A C 1
ATOM 617 O O . THR A 1 78 ? -19.312 -17.625 -19.484 1 85.69 78 THR A O 1
ATOM 620 N N . SER A 1 79 ? -18.625 -18.875 -21.203 1 86.06 79 SER A N 1
ATOM 621 C CA . SER A 1 79 ? -19.891 -19.594 -21.281 1 86.06 79 SER A CA 1
ATOM 622 C C . SER A 1 79 ? -20.125 -20.438 -20.016 1 86.06 79 SER A C 1
ATOM 624 O O . SER A 1 79 ? -21.219 -20.422 -19.453 1 86.06 79 SER A O 1
ATOM 626 N N . VAL A 1 80 ? -19.125 -21.094 -19.609 1 86.62 80 VAL A N 1
ATOM 627 C CA . VAL A 1 80 ? -19.234 -21.953 -18.422 1 86.62 80 VAL A CA 1
ATOM 628 C C . VAL A 1 80 ? -19.531 -21.094 -17.203 1 86.62 80 VAL A C 1
ATOM 630 O O . VAL A 1 80 ? -20.375 -21.438 -16.375 1 86.62 80 VAL A O 1
ATOM 633 N N . ASN A 1 81 ? -18.844 -20.047 -17.094 1 87.25 81 ASN A N 1
ATOM 634 C CA . ASN A 1 81 ? -19.047 -19.125 -15.969 1 87.25 81 ASN A CA 1
ATOM 635 C C . ASN A 1 81 ? -20.453 -18.562 -15.953 1 87.25 81 ASN A C 1
ATOM 637 O O . ASN A 1 81 ? -21.094 -18.484 -14.898 1 87.25 81 ASN A O 1
ATOM 641 N N . ARG A 1 82 ? -20.875 -18.203 -17.078 1 89.12 82 ARG A N 1
ATOM 642 C CA . ARG A 1 82 ? -22.219 -17.641 -17.188 1 89.12 82 ARG A CA 1
ATOM 643 C C . ARG A 1 82 ? -23.281 -18.672 -16.828 1 89.12 82 ARG A C 1
ATOM 645 O O . ARG A 1 82 ? -24.203 -18.375 -16.062 1 89.12 82 ARG A O 1
ATOM 652 N N . GLU A 1 83 ? -23.156 -19.812 -17.359 1 91.06 83 GLU A N 1
ATOM 653 C CA . GLU A 1 83 ? -24.125 -20.875 -17.109 1 91.06 83 GLU A CA 1
ATOM 654 C C . GLU A 1 83 ? -24.125 -21.266 -15.633 1 91.06 83 GLU A C 1
ATOM 656 O O . GLU A 1 83 ? -25.188 -21.547 -15.062 1 91.06 83 GLU A O 1
ATOM 661 N N . ALA A 1 84 ? -22.969 -21.328 -15.141 1 91.12 84 ALA A N 1
ATOM 662 C CA . ALA A 1 84 ? -22.875 -21.609 -13.711 1 91.12 84 ALA A CA 1
ATOM 663 C C . ALA A 1 84 ? -23.594 -20.531 -12.891 1 91.12 84 ALA A C 1
ATOM 665 O O . ALA A 1 84 ? -24.328 -20.844 -11.953 1 91.12 84 ALA A O 1
ATOM 666 N N . CYS A 1 85 ? -23.438 -19.312 -13.258 1 92.94 85 CYS A N 1
ATOM 667 C CA . CYS A 1 85 ? -24.078 -18.203 -12.555 1 92.94 85 CYS A CA 1
ATOM 668 C C . CYS A 1 85 ? -25.594 -18.234 -12.734 1 92.94 85 CYS A C 1
ATOM 670 O O . CYS A 1 85 ? -26.344 -17.969 -11.797 1 92.94 85 CYS A O 1
ATOM 672 N N . GLU A 1 86 ? -25.984 -18.578 -13.945 1 93.62 86 GLU A N 1
ATOM 673 C CA . GLU A 1 86 ? -27.422 -18.719 -14.211 1 93.62 86 GLU A CA 1
ATOM 674 C C . GLU A 1 86 ? -28.031 -19.812 -13.336 1 93.62 86 GLU A C 1
ATOM 676 O O . GLU A 1 86 ? -29.141 -19.656 -12.828 1 93.62 86 GLU A O 1
ATOM 681 N N . SER A 1 87 ? -27.281 -20.844 -13.211 1 94.81 87 SER A N 1
ATOM 682 C CA . SER A 1 87 ? -27.75 -21.938 -12.344 1 94.81 87 SER A CA 1
ATOM 683 C C . SER A 1 87 ? -27.953 -21.453 -10.914 1 94.81 87 SER A C 1
ATOM 685 O O . SER A 1 87 ? -28.906 -21.875 -10.25 1 94.81 87 SER A O 1
ATOM 687 N N . VAL A 1 88 ? -27.156 -20.578 -10.461 1 95.06 88 VAL A N 1
ATOM 688 C CA . VAL A 1 88 ? -27.281 -20.016 -9.117 1 95.06 88 VAL A CA 1
ATOM 689 C C . VAL A 1 88 ? -28.516 -19.125 -9.055 1 95.06 88 VAL A C 1
ATOM 691 O O . VAL A 1 88 ? -29.297 -19.219 -8.109 1 95.06 88 VAL A O 1
ATOM 694 N N . PHE A 1 89 ? -28.75 -18.328 -10.07 1 94.62 89 PHE A N 1
ATOM 695 C CA . PHE A 1 89 ? -29.859 -17.391 -10.102 1 94.62 89 PHE A CA 1
ATOM 696 C C . PHE A 1 89 ? -31.188 -18.125 -10.156 1 94.62 89 PHE A C 1
ATOM 698 O O . PHE A 1 89 ? -32.219 -17.625 -9.68 1 94.62 89 PHE A O 1
ATOM 705 N N . GLU A 1 90 ? -31.156 -19.297 -10.672 1 94.62 90 GLU A N 1
ATOM 706 C CA . GLU A 1 90 ? -32.375 -20.047 -10.859 1 94.62 90 GLU A CA 1
ATOM 707 C C . GLU A 1 90 ? -32.719 -20.891 -9.633 1 94.62 90 GLU A C 1
ATOM 709 O O . GLU A 1 90 ? -33.812 -21.469 -9.547 1 94.62 90 GLU A O 1
ATOM 714 N N . ASP A 1 91 ? -31.812 -20.953 -8.719 1 95.81 91 ASP A N 1
ATOM 715 C CA . ASP A 1 91 ? -32 -21.703 -7.488 1 95.81 91 ASP A CA 1
ATOM 716 C C . ASP A 1 91 ? -32.406 -20.781 -6.34 1 95.81 91 ASP A C 1
ATOM 718 O O . ASP A 1 91 ? -31.562 -20.25 -5.625 1 95.81 91 ASP A O 1
ATOM 722 N N . GLN A 1 92 ? -33.688 -20.734 -6.062 1 95.06 92 GLN A N 1
ATOM 723 C CA . GLN A 1 92 ? -34.219 -19.828 -5.059 1 95.06 92 GLN A CA 1
ATOM 724 C C . GLN A 1 92 ? -33.719 -20.203 -3.66 1 95.06 92 GLN A C 1
ATOM 726 O O . GLN A 1 92 ? -33.469 -19.328 -2.824 1 95.06 92 GLN A O 1
ATOM 731 N N . ARG A 1 93 ? -33.656 -21.453 -3.426 1 95.25 93 ARG A N 1
ATOM 732 C CA . ARG A 1 93 ? -33.188 -21.906 -2.133 1 95.25 93 ARG A CA 1
ATOM 733 C C . ARG A 1 93 ? -31.766 -21.406 -1.872 1 95.25 93 ARG A C 1
ATOM 735 O O . ARG A 1 93 ? -31.469 -20.922 -0.778 1 95.25 93 ARG A O 1
ATOM 742 N N . LEU A 1 94 ? -30.953 -21.5 -2.848 1 95.56 94 LEU A N 1
ATOM 743 C CA . LEU A 1 94 ? -29.562 -21.047 -2.729 1 95.56 94 LEU A CA 1
ATOM 744 C C . LEU A 1 94 ? -29.516 -19.531 -2.525 1 95.56 94 LEU A C 1
ATOM 746 O O . LEU A 1 94 ? -28.734 -19.047 -1.697 1 95.56 94 LEU A O 1
ATOM 750 N N . LEU A 1 95 ? -30.328 -18.812 -3.26 1 95.25 95 LEU A N 1
ATOM 751 C CA . LEU A 1 95 ? -30.359 -17.359 -3.146 1 95.25 95 LEU A CA 1
ATOM 752 C C . LEU A 1 95 ? -30.812 -16.922 -1.752 1 95.25 95 LEU A C 1
ATOM 754 O O . LEU A 1 95 ? -30.266 -15.977 -1.187 1 95.25 95 LEU A O 1
ATOM 758 N N . ASP A 1 96 ? -31.766 -17.656 -1.182 1 94.5 96 ASP A N 1
ATOM 759 C CA . ASP A 1 96 ? -32.25 -17.359 0.167 1 94.5 96 ASP A CA 1
ATOM 760 C C . ASP A 1 96 ? -31.125 -17.562 1.196 1 94.5 96 ASP A C 1
ATOM 762 O O . ASP A 1 96 ? -30.984 -16.75 2.121 1 94.5 96 ASP A O 1
ATOM 766 N N . ARG A 1 97 ? -30.438 -18.578 0.97 1 94.06 97 ARG A N 1
ATOM 767 C CA . ARG A 1 97 ? -29.328 -18.844 1.87 1 94.06 97 ARG A CA 1
ATOM 768 C C . ARG A 1 97 ? -28.25 -17.781 1.729 1 94.06 97 ARG A C 1
ATOM 770 O O . ARG A 1 97 ? -27.719 -17.297 2.729 1 94.06 97 ARG A O 1
ATOM 777 N N . MET A 1 98 ? -27.969 -17.422 0.567 1 94.75 98 MET A N 1
ATOM 778 C CA . MET A 1 98 ? -26.891 -16.469 0.284 1 94.75 98 MET A CA 1
ATOM 779 C C . MET A 1 98 ? -27.234 -15.078 0.806 1 94.75 98 MET A C 1
ATOM 781 O O . MET A 1 98 ? -26.344 -14.312 1.18 1 94.75 98 MET A O 1
ATOM 785 N N . ALA A 1 99 ? -28.469 -14.758 0.936 1 94.81 99 ALA A N 1
ATOM 786 C CA . ALA A 1 99 ? -28.922 -13.461 1.417 1 94.81 99 ALA A CA 1
ATOM 787 C C . ALA A 1 99 ? -28.594 -13.273 2.896 1 94.81 99 ALA A C 1
ATOM 789 O O . ALA A 1 99 ? -28.656 -12.164 3.42 1 94.81 99 ALA A O 1
ATOM 790 N N . LYS A 1 100 ? -28.25 -14.336 3.518 1 93.44 100 LYS A N 1
ATOM 791 C CA . LYS A 1 100 ? -28.031 -14.281 4.961 1 93.44 100 LYS A CA 1
ATOM 792 C C . LYS A 1 100 ? -26.562 -14.047 5.285 1 93.44 100 LYS A C 1
ATOM 794 O O . LYS A 1 100 ? -26.219 -13.812 6.445 1 93.44 100 LYS A O 1
ATOM 799 N N . PHE A 1 101 ? -25.734 -14.094 4.301 1 95.31 101 PHE A N 1
ATOM 800 C CA . PHE A 1 101 ? -24.297 -13.953 4.539 1 95.31 101 PHE A CA 1
ATOM 801 C C . PHE A 1 101 ? -23.922 -12.484 4.676 1 95.31 101 PHE A C 1
ATOM 803 O O . PHE A 1 101 ? -24.594 -11.602 4.133 1 95.31 101 PHE A O 1
ATOM 810 N N . ASP A 1 102 ? -22.812 -12.266 5.375 1 95.75 102 ASP A N 1
ATOM 811 C CA . ASP A 1 102 ? -22.297 -10.914 5.578 1 95.75 102 ASP A CA 1
ATOM 812 C C . ASP A 1 102 ? -21.266 -10.555 4.512 1 95.75 102 ASP A C 1
ATOM 814 O O . ASP A 1 102 ? -21 -9.375 4.262 1 95.75 102 ASP A O 1
ATOM 818 N N . ALA A 1 103 ? -20.641 -11.625 3.936 1 97.06 103 ALA A N 1
ATOM 819 C CA . ALA A 1 103 ? -19.609 -11.367 2.945 1 97.06 103 ALA A CA 1
ATOM 820 C C . ALA A 1 103 ? -19.469 -12.539 1.977 1 97.06 103 ALA A C 1
ATOM 822 O O . ALA A 1 103 ? -19.719 -13.688 2.338 1 97.06 103 ALA A O 1
ATOM 823 N N . PHE A 1 104 ? -19.125 -12.188 0.768 1 97.25 104 PHE A N 1
ATOM 824 C CA . PHE A 1 104 ? -18.688 -13.148 -0.244 1 97.25 104 PHE A CA 1
ATOM 825 C C . PHE A 1 104 ? -17.203 -13 -0.537 1 97.25 104 PHE A C 1
ATOM 827 O O . PHE A 1 104 ? -16.719 -11.891 -0.733 1 97.25 104 PHE A O 1
ATOM 834 N N . VAL A 1 105 ? -16.5 -14.062 -0.505 1 97.12 105 VAL A N 1
ATOM 835 C CA . VAL A 1 105 ? -15.148 -14.109 -1.051 1 97.12 105 VAL A CA 1
ATOM 836 C C . VAL A 1 105 ? -15.156 -14.82 -2.402 1 97.12 105 VAL A C 1
ATOM 838 O O . VAL A 1 105 ? -15.453 -16.016 -2.48 1 97.12 105 VAL A O 1
ATOM 841 N N . VAL A 1 106 ? -14.82 -14.062 -3.398 1 94.94 106 VAL A N 1
ATOM 842 C CA . VAL A 1 106 ? -15.008 -14.508 -4.773 1 94.94 106 VAL A CA 1
ATOM 843 C C . VAL A 1 106 ? -13.648 -14.656 -5.461 1 94.94 106 VAL A C 1
ATOM 845 O O . VAL A 1 106 ? -12.75 -13.836 -5.246 1 94.94 106 VAL A O 1
ATOM 848 N N . ASP A 1 107 ? -13.562 -15.719 -6.215 1 90.69 107 ASP A N 1
ATOM 849 C CA . ASP A 1 107 ? -12.367 -15.867 -7.051 1 90.69 107 ASP A CA 1
ATOM 850 C C . ASP A 1 107 ? -12.398 -14.883 -8.219 1 90.69 107 ASP A C 1
ATOM 852 O O . ASP A 1 107 ? -13.453 -14.648 -8.82 1 90.69 107 ASP A O 1
ATOM 856 N N . VAL A 1 108 ? -11.312 -14.43 -8.578 1 84.75 108 VAL A N 1
ATOM 857 C CA . VAL A 1 108 ? -11.195 -13.367 -9.578 1 84.75 108 VAL A CA 1
ATOM 858 C C . VAL A 1 108 ? -11.711 -13.875 -10.93 1 84.75 108 VAL A C 1
ATOM 860 O O . VAL A 1 108 ? -12.195 -13.086 -11.742 1 84.75 108 VAL A O 1
ATOM 863 N N . VAL A 1 109 ? -11.586 -15.156 -11.172 1 80.12 109 VAL A N 1
ATOM 864 C CA . VAL A 1 109 ? -11.992 -15.719 -12.453 1 80.12 109 VAL A CA 1
ATOM 865 C C . VAL A 1 109 ? -13.469 -16.094 -12.406 1 80.12 109 VAL A C 1
ATOM 867 O O . VAL A 1 109 ? -14.156 -16.062 -13.43 1 80.12 109 VAL A O 1
ATOM 870 N N . TRP A 1 110 ? -13.969 -16.406 -11.203 1 83.56 110 TRP A N 1
ATOM 871 C CA . TRP A 1 110 ? -15.367 -16.781 -11.008 1 83.56 110 TRP A CA 1
ATOM 872 C C . TRP A 1 110 ? -16.141 -15.641 -10.344 1 83.56 110 TRP A C 1
ATOM 874 O O . TRP A 1 110 ? -16.438 -15.695 -9.148 1 83.56 110 TRP A O 1
ATOM 884 N N . SER A 1 111 ? -16.609 -14.766 -11.094 1 83.81 111 SER A N 1
ATOM 885 C CA . SER A 1 111 ? -17.062 -13.477 -10.578 1 83.81 111 SER A CA 1
ATOM 886 C C . SER A 1 111 ? -18.562 -13.508 -10.258 1 83.81 111 SER A C 1
ATOM 888 O O . SER A 1 111 ? -19.156 -12.469 -9.961 1 83.81 111 SER A O 1
ATOM 890 N N . CYS A 1 112 ? -19.156 -14.695 -10.328 1 91.44 112 CYS A N 1
ATOM 891 C CA . CYS A 1 112 ? -20.609 -14.789 -10.156 1 91.44 112 CYS A CA 1
ATOM 892 C C . CYS A 1 112 ? -21.031 -14.141 -8.844 1 91.44 112 CYS A C 1
ATOM 894 O O . CYS A 1 112 ? -22.094 -13.523 -8.773 1 91.44 112 CYS A O 1
ATOM 896 N N . GLY A 1 113 ? -20.188 -14.281 -7.836 1 93.38 113 GLY A N 1
ATOM 897 C CA . GLY A 1 113 ? -20.531 -13.727 -6.535 1 93.38 113 GLY A CA 1
ATOM 898 C C . GLY A 1 113 ? -20.812 -12.234 -6.578 1 93.38 113 GLY A C 1
ATOM 899 O O . GLY A 1 113 ? -21.656 -11.734 -5.832 1 93.38 113 GLY A O 1
ATOM 900 N N . VAL A 1 114 ? -20.203 -11.453 -7.418 1 94 114 VAL A N 1
ATOM 901 C CA . VAL A 1 114 ? -20.391 -10.016 -7.562 1 94 114 VAL A CA 1
ATOM 902 C C . VAL A 1 114 ? -21.781 -9.734 -8.109 1 94 114 VAL A C 1
ATOM 904 O O . VAL A 1 114 ? -22.469 -8.82 -7.652 1 94 114 VAL A O 1
ATOM 907 N N . TYR A 1 115 ? -22.234 -10.539 -8.992 1 93.88 115 TYR A N 1
ATOM 908 C CA . TYR A 1 115 ? -23.531 -10.352 -9.641 1 93.88 115 TYR A CA 1
ATOM 909 C C . TYR A 1 115 ? -24.672 -10.797 -8.734 1 93.88 115 TYR A C 1
ATOM 911 O O . TYR A 1 115 ? -25.734 -10.188 -8.719 1 93.88 115 TYR A O 1
ATOM 919 N N . VAL A 1 116 ? -24.391 -11.82 -8.031 1 94.81 116 VAL A N 1
ATOM 920 C CA . VAL A 1 116 ? -25.375 -12.258 -7.051 1 94.81 116 VAL A CA 1
ATOM 921 C C . VAL A 1 116 ? -25.594 -11.164 -6.012 1 94.81 116 VAL A C 1
ATOM 923 O O . VAL A 1 116 ? -26.734 -10.914 -5.594 1 94.81 116 VAL A O 1
ATOM 926 N N . LYS A 1 117 ? -24.516 -10.547 -5.578 1 95.5 117 LYS A N 1
ATOM 927 C CA . LYS A 1 117 ? -24.641 -9.43 -4.652 1 95.5 117 LYS A CA 1
ATOM 928 C C . LYS A 1 117 ? -25.578 -8.352 -5.207 1 95.5 117 LYS A C 1
ATOM 930 O O . LYS A 1 117 ? -26.453 -7.852 -4.496 1 95.5 117 LYS A O 1
ATOM 935 N N . SER A 1 118 ? -25.359 -7.988 -6.438 1 94.12 118 SER A N 1
ATOM 936 C CA . SER A 1 118 ? -26.203 -6.992 -7.078 1 94.12 118 SER A CA 1
ATOM 937 C C . SER A 1 118 ? -27.672 -7.434 -7.078 1 94.12 118 SER A C 1
ATOM 939 O O . SER A 1 118 ? -28.562 -6.633 -6.793 1 94.12 118 SER A O 1
ATOM 941 N N . PHE A 1 119 ? -27.891 -8.672 -7.406 1 95.25 119 PHE A N 1
ATOM 942 C CA . PHE A 1 119 ? -29.25 -9.219 -7.41 1 95.25 119 PHE A CA 1
ATOM 943 C C . PHE A 1 119 ? -29.875 -9.109 -6.027 1 95.25 119 PHE A C 1
ATOM 945 O O . PHE A 1 119 ? -31 -8.625 -5.891 1 95.25 119 PHE A O 1
ATOM 952 N N . LEU A 1 120 ? -29.156 -9.547 -5.047 1 95.44 120 LEU A N 1
ATOM 953 C CA . LEU A 1 120 ? -29.672 -9.547 -3.68 1 95.44 120 LEU A CA 1
ATOM 954 C C . LEU A 1 120 ? -29.938 -8.117 -3.203 1 95.44 120 LEU A C 1
ATOM 956 O O . LEU A 1 120 ? -30.938 -7.859 -2.543 1 95.44 120 LEU A O 1
ATOM 960 N N . ASP A 1 121 ? -29.062 -7.215 -3.516 1 93.12 121 ASP A N 1
ATOM 961 C CA . ASP A 1 121 ? -29.234 -5.816 -3.143 1 93.12 121 ASP A CA 1
ATOM 962 C C . ASP A 1 121 ? -30.516 -5.246 -3.754 1 93.12 121 ASP A C 1
ATOM 964 O O . ASP A 1 121 ? -31.297 -4.566 -3.074 1 93.12 121 ASP A O 1
ATOM 968 N N . ARG A 1 122 ? -30.766 -5.57 -4.93 1 92.25 122 ARG A N 1
ATOM 969 C CA . ARG A 1 122 ? -31.859 -4.961 -5.688 1 92.25 122 ARG A CA 1
ATOM 970 C C . ARG A 1 122 ? -33.188 -5.648 -5.383 1 92.25 122 ARG A C 1
ATOM 972 O O . ARG A 1 122 ? -34.219 -4.996 -5.34 1 92.25 122 ARG A O 1
ATOM 979 N N . HIS A 1 123 ? -33.125 -6.883 -5.109 1 93.19 123 HIS A N 1
ATOM 980 C CA . HIS A 1 123 ? -34.375 -7.625 -5.074 1 93.19 123 HIS A CA 1
ATOM 981 C C . HIS A 1 123 ? -34.688 -8.086 -3.656 1 93.19 123 HIS A C 1
ATOM 983 O O . HIS A 1 123 ? -35.844 -8.461 -3.367 1 93.19 123 HIS A O 1
ATOM 989 N N . ARG A 1 124 ? -33.688 -8.094 -2.846 1 89.88 124 ARG A N 1
ATOM 990 C CA . ARG A 1 124 ? -33.938 -8.578 -1.493 1 89.88 124 ARG A CA 1
ATOM 991 C C . ARG A 1 124 ? -33.594 -7.516 -0.457 1 89.88 124 ARG A C 1
ATOM 993 O O . ARG A 1 124 ? -33.812 -7.711 0.74 1 89.88 124 ARG A O 1
ATOM 1000 N N . GLY A 1 125 ? -33.062 -6.387 -0.784 1 82.94 125 GLY A N 1
ATOM 1001 C CA . GLY A 1 125 ? -32.75 -5.277 0.099 1 82.94 125 GLY A CA 1
ATOM 1002 C C . GLY A 1 125 ? -31.641 -5.598 1.075 1 82.94 125 GLY A C 1
ATOM 1003 O O . GLY A 1 125 ? -31.688 -5.195 2.24 1 82.94 125 GLY A O 1
ATOM 1004 N N . THR A 1 126 ? -30.734 -6.539 0.723 1 72.19 126 THR A N 1
ATOM 1005 C CA . THR A 1 126 ? -29.625 -6.895 1.598 1 72.19 126 THR A CA 1
ATOM 1006 C C . THR A 1 126 ? -28.578 -5.793 1.607 1 72.19 126 THR A C 1
ATOM 1008 O O . THR A 1 126 ? -28.078 -5.391 0.552 1 72.19 126 THR A O 1
ATOM 1011 N N . GLU A 1 127 ? -28.609 -4.754 2.43 1 67.44 127 GLU A N 1
ATOM 1012 C CA . GLU A 1 127 ? -27.641 -3.662 2.33 1 67.44 127 GLU A CA 1
ATOM 1013 C C . GLU A 1 127 ? -26.312 -4.023 3.002 1 67.44 127 GLU A C 1
ATOM 1015 O O . GLU A 1 127 ? -25.312 -3.354 2.793 1 67.44 127 GLU A O 1
ATOM 1020 N N . LYS A 1 128 ? -26.266 -5.23 3.35 1 80.12 128 LYS A N 1
ATOM 1021 C CA . LYS A 1 128 ? -25.109 -5.426 4.215 1 80.12 128 LYS A CA 1
ATOM 1022 C C . LYS A 1 128 ? -24.188 -6.52 3.67 1 80.12 128 LYS A C 1
ATOM 1024 O O . LYS A 1 128 ? -23.25 -6.934 4.34 1 80.12 128 LYS A O 1
ATOM 1029 N N . LEU A 1 129 ? -24.25 -6.805 2.402 1 93.81 129 LEU A N 1
ATOM 1030 C CA . LEU A 1 129 ? -23.375 -7.855 1.884 1 93.81 129 LEU A CA 1
ATOM 1031 C C . LEU A 1 129 ? -22.125 -7.258 1.245 1 93.81 129 LEU A C 1
ATOM 1033 O O . LEU A 1 129 ? -22.219 -6.352 0.412 1 93.81 129 LEU A O 1
ATOM 1037 N N . HIS A 1 130 ? -20.969 -7.66 1.713 1 96.5 130 HIS A N 1
ATOM 1038 C CA . HIS A 1 130 ? -19.703 -7.176 1.181 1 96.5 130 HIS A CA 1
ATOM 1039 C C . HIS A 1 130 ? -19.047 -8.227 0.299 1 96.5 130 HIS A C 1
ATOM 1041 O O . HIS A 1 130 ? -19.234 -9.43 0.503 1 96.5 130 HIS A O 1
ATOM 1047 N N . VAL A 1 131 ? -18.328 -7.785 -0.707 1 97.06 131 VAL A N 1
ATOM 1048 C CA . VAL A 1 131 ? -17.672 -8.711 -1.627 1 97.06 131 VAL A CA 1
ATOM 1049 C C . VAL A 1 131 ? -16.156 -8.477 -1.606 1 97.06 131 VAL A C 1
ATOM 1051 O O . VAL A 1 131 ? -15.703 -7.336 -1.717 1 97.06 131 VAL A O 1
ATOM 1054 N N . ILE A 1 132 ? -15.43 -9.523 -1.409 1 97.5 132 ILE A N 1
ATOM 1055 C CA . ILE A 1 132 ? -13.977 -9.562 -1.477 1 97.5 132 ILE A CA 1
ATOM 1056 C C . ILE A 1 132 ? -13.531 -10.438 -2.646 1 97.5 132 ILE A C 1
ATOM 1058 O O . ILE A 1 132 ? -14.023 -11.562 -2.809 1 97.5 132 ILE A O 1
ATOM 1062 N N . VAL A 1 133 ? -12.656 -9.906 -3.467 1 96 133 VAL A N 1
ATOM 1063 C CA . VAL A 1 133 ? -12.141 -10.688 -4.586 1 96 133 VAL A CA 1
ATOM 1064 C C . VAL A 1 133 ? -10.742 -11.211 -4.25 1 96 133 VAL A C 1
ATOM 1066 O O . VAL A 1 133 ? -9.883 -10.453 -3.787 1 96 133 VAL A O 1
ATOM 1069 N N . LEU A 1 134 ? -10.555 -12.461 -4.414 1 95.56 134 LEU A N 1
ATOM 1070 C CA . LEU A 1 134 ? -9.258 -13.102 -4.184 1 95.56 134 LEU A CA 1
ATOM 1071 C C . LEU A 1 134 ? -8.609 -13.492 -5.508 1 95.56 134 LEU A C 1
ATOM 1073 O O . LEU A 1 134 ? -9.203 -14.219 -6.309 1 95.56 134 LEU A O 1
ATOM 1077 N N . ALA A 1 135 ? -7.406 -12.945 -5.707 1 92.19 135 ALA A N 1
ATOM 1078 C CA . ALA A 1 135 ? -6.609 -13.289 -6.883 1 92.19 135 ALA A CA 1
ATOM 1079 C C . ALA A 1 135 ? -5.438 -14.188 -6.504 1 92.19 135 ALA A C 1
ATOM 1081 O O . ALA A 1 135 ? -4.637 -13.844 -5.629 1 92.19 135 ALA A O 1
ATOM 1082 N N . PRO A 1 136 ? -5.246 -15.312 -7.121 1 85.81 136 PRO A N 1
ATOM 1083 C CA . PRO A 1 136 ? -4.219 -16.281 -6.746 1 85.81 136 PRO A CA 1
ATOM 1084 C C . PRO A 1 136 ? -2.814 -15.844 -7.152 1 85.81 136 PRO A C 1
ATOM 1086 O O . PRO A 1 136 ? -1.825 -16.438 -6.707 1 85.81 136 PRO A O 1
ATOM 1089 N N . MET A 1 137 ? -2.604 -14.969 -8 1 81.19 137 MET A N 1
ATOM 1090 C CA . MET A 1 137 ? -1.32 -14.422 -8.422 1 81.19 137 MET A CA 1
ATOM 1091 C C . MET A 1 137 ? -1.412 -12.906 -8.617 1 81.19 137 MET A C 1
ATOM 1093 O O . MET A 1 137 ? -2.428 -12.297 -8.281 1 81.19 137 MET A O 1
ATOM 1097 N N . THR A 1 138 ? -0.187 -12.32 -8.992 1 70.31 138 THR A N 1
ATOM 1098 C CA . THR A 1 138 ? -0.263 -10.891 -9.281 1 70.31 138 THR A CA 1
ATOM 1099 C C . THR A 1 138 ? -1.39 -10.594 -10.266 1 70.31 138 THR A C 1
ATOM 1101 O O . THR A 1 138 ? -1.522 -11.281 -11.289 1 70.31 138 THR A O 1
ATOM 1104 N N . PRO A 1 139 ? -2.047 -9.648 -9.82 1 65.12 139 PRO A N 1
ATOM 1105 C CA . PRO A 1 139 ? -3.307 -9.539 -10.562 1 65.12 139 PRO A CA 1
ATOM 1106 C C . PRO A 1 139 ? -3.102 -9.148 -12.023 1 65.12 139 PRO A C 1
ATOM 1108 O O . PRO A 1 139 ? -2.15 -8.438 -12.352 1 65.12 139 PRO A O 1
ATOM 1111 N N . LEU A 1 140 ? -3.893 -9.617 -12.695 1 79.5 140 LEU A N 1
ATOM 1112 C CA . LEU A 1 140 ? -4.102 -9.336 -14.109 1 79.5 140 LEU A CA 1
ATOM 1113 C C . LEU A 1 140 ? -4.449 -7.867 -14.328 1 79.5 140 LEU A C 1
ATOM 1115 O O . LEU A 1 140 ? -5.004 -7.219 -13.43 1 79.5 140 LEU A O 1
ATOM 1119 N N . PRO A 1 141 ? -4.074 -7.363 -15.391 1 86.62 141 PRO A N 1
ATOM 1120 C CA . PRO A 1 141 ? -4.316 -5.949 -15.688 1 86.62 141 PRO A CA 1
ATOM 1121 C C . PRO A 1 141 ? -5.754 -5.523 -15.398 1 86.62 141 PRO A C 1
ATOM 1123 O O . PRO A 1 141 ? -5.984 -4.445 -14.852 1 86.62 141 PRO A O 1
ATOM 1126 N N . TYR A 1 142 ? -6.727 -6.375 -15.703 1 84.44 142 TYR A N 1
ATOM 1127 C CA . TYR A 1 142 ? -8.117 -5.965 -15.508 1 84.44 142 TYR A CA 1
ATOM 1128 C C . TYR A 1 142 ? -8.445 -5.82 -14.031 1 84.44 142 TYR A C 1
ATOM 1130 O O . TYR A 1 142 ? -9.289 -5.008 -13.648 1 84.44 142 TYR A O 1
ATOM 1138 N N . ILE A 1 143 ? -7.809 -6.531 -13.156 1 86.25 143 ILE A N 1
ATOM 1139 C CA . ILE A 1 143 ? -8.047 -6.43 -11.727 1 86.25 143 ILE A CA 1
ATOM 1140 C C . ILE A 1 143 ? -7.527 -5.086 -11.211 1 86.25 143 ILE A C 1
ATOM 1142 O O . ILE A 1 143 ? -8.164 -4.449 -10.367 1 86.25 143 ILE A O 1
ATOM 1146 N N . PHE A 1 144 ? -6.371 -4.699 -11.734 1 89.38 144 PHE A N 1
ATOM 1147 C CA . PHE A 1 144 ? -5.828 -3.404 -11.344 1 89.38 144 PHE A CA 1
ATOM 1148 C C . PHE A 1 144 ? -6.738 -2.273 -11.812 1 89.38 144 PHE A C 1
ATOM 1150 O O . PHE A 1 144 ? -6.918 -1.28 -11.109 1 89.38 144 PHE A O 1
ATOM 1157 N N . GLN A 1 145 ? -7.266 -2.576 -12.953 1 88.81 145 GLN A N 1
ATOM 1158 C CA . GLN A 1 145 ? -8.227 -1.599 -13.445 1 88.81 145 GLN A CA 1
ATOM 1159 C C . GLN A 1 145 ? -9.445 -1.513 -12.531 1 88.81 145 GLN A C 1
ATOM 1161 O O . GLN A 1 145 ? -9.867 -0.419 -12.148 1 88.81 145 GLN A O 1
ATOM 1166 N N . GLU A 1 146 ? -9.969 -2.639 -12.172 1 90.69 146 GLU A N 1
ATOM 1167 C CA . GLU A 1 146 ? -11.156 -2.68 -11.328 1 90.69 146 GLU A CA 1
ATOM 1168 C C . GLU A 1 146 ? -10.852 -2.193 -9.914 1 90.69 146 GLU A C 1
ATOM 1170 O O . GLU A 1 146 ? -11.711 -1.591 -9.266 1 90.69 146 GLU A O 1
ATOM 1175 N N . ALA A 1 147 ? -9.664 -2.42 -9.477 1 93.5 147 ALA A N 1
ATOM 1176 C CA . ALA A 1 147 ? -9.25 -1.982 -8.141 1 93.5 147 ALA A CA 1
ATOM 1177 C C . ALA A 1 147 ? -8.875 -0.505 -8.148 1 93.5 147 ALA A C 1
ATOM 1179 O O . ALA A 1 147 ? -8.633 0.081 -7.086 1 93.5 147 ALA A O 1
ATOM 1180 N N . GLY A 1 148 ? -8.773 0.055 -9.312 1 93.5 148 GLY A N 1
ATOM 1181 C CA . GLY A 1 148 ? -8.461 1.47 -9.43 1 93.5 148 GLY A CA 1
ATOM 1182 C C . GLY A 1 148 ? -7 1.781 -9.172 1 93.5 148 GLY A C 1
ATOM 1183 O O . GLY A 1 148 ? -6.645 2.926 -8.883 1 93.5 148 GLY A O 1
ATOM 1184 N N . SER A 1 149 ? -6.164 0.8 -9.195 1 93 149 SER A N 1
ATOM 1185 C CA . SER A 1 149 ? -4.734 0.969 -8.961 1 93 149 SER A CA 1
ATOM 1186 C C . SER A 1 149 ? -3.986 1.207 -10.273 1 93 149 SER A C 1
ATOM 1188 O O . SER A 1 149 ? -4.352 0.655 -11.312 1 93 149 SER A O 1
ATOM 1190 N N . PRO A 1 150 ? -2.961 1.992 -10.172 1 88.81 150 PRO A N 1
ATOM 1191 C CA . PRO A 1 150 ? -2.17 2.186 -11.391 1 88.81 150 PRO A CA 1
ATOM 1192 C C . PRO A 1 150 ? -1.395 0.933 -11.797 1 88.81 150 PRO A C 1
ATOM 1194 O O . PRO A 1 150 ? -0.915 0.194 -10.93 1 88.81 150 PRO A O 1
ATOM 1197 N N . PHE A 1 151 ? -1.414 0.632 -13.102 1 89.56 151 PHE A N 1
ATOM 1198 C CA . PHE A 1 151 ? -0.523 -0.346 -13.711 1 89.56 151 PHE A CA 1
ATOM 1199 C C . PHE A 1 151 ? 0.448 0.332 -14.672 1 89.56 151 PHE A C 1
ATOM 1201 O O . PHE A 1 151 ? 0.074 0.698 -15.789 1 89.56 151 PHE A O 1
ATOM 1208 N N . MET A 1 152 ? 1.643 0.461 -14.18 1 91.81 152 MET A N 1
ATOM 1209 C CA . MET A 1 152 ? 2.635 1.184 -14.969 1 91.81 152 MET A CA 1
ATOM 1210 C C . MET A 1 152 ? 3.473 0.22 -15.805 1 91.81 152 MET A C 1
ATOM 1212 O O . MET A 1 152 ? 4.398 -0.407 -15.289 1 91.81 152 MET A O 1
ATOM 1216 N N . THR A 1 153 ? 3.285 0.244 -17.062 1 94 153 THR A N 1
ATOM 1217 C CA . THR A 1 153 ? 3.912 -0.742 -17.938 1 94 153 THR A CA 1
ATOM 1218 C C . THR A 1 153 ? 5.383 -0.401 -18.172 1 94 153 THR A C 1
ATOM 1220 O O . THR A 1 153 ? 6.113 -1.174 -18.781 1 94 153 THR A O 1
ATOM 1223 N N . SER A 1 154 ? 5.789 0.729 -17.656 1 95.44 154 SER A N 1
ATOM 1224 C CA . SER A 1 154 ? 7.199 1.088 -17.734 1 95.44 154 SER A CA 1
ATOM 1225 C C . SER A 1 154 ? 8.062 0.148 -16.906 1 95.44 154 SER A C 1
ATOM 1227 O O . SER A 1 154 ? 9.242 -0.054 -17.203 1 95.44 154 SER A O 1
ATOM 1229 N N . TYR A 1 155 ? 7.469 -0.405 -15.852 1 95.5 155 TYR A N 1
ATOM 1230 C CA . TYR A 1 155 ? 8.305 -1.229 -14.984 1 95.5 155 TYR A CA 1
ATOM 1231 C C . TYR A 1 155 ? 7.52 -2.426 -14.461 1 95.5 155 TYR A C 1
ATOM 1233 O O . TYR A 1 155 ? 8.094 -3.322 -13.836 1 95.5 155 TYR A O 1
ATOM 1241 N N . GLN A 1 156 ? 6.246 -2.436 -14.648 1 94.44 156 GLN A N 1
ATOM 1242 C CA . GLN A 1 156 ? 5.441 -3.598 -14.281 1 94.44 156 GLN A CA 1
ATOM 1243 C C . GLN A 1 156 ? 5.262 -4.539 -15.469 1 94.44 156 GLN A C 1
ATOM 1245 O O . GLN A 1 156 ? 4.645 -4.172 -16.469 1 94.44 156 GLN A O 1
ATOM 1250 N N . PRO A 1 157 ? 5.734 -5.695 -15.305 1 94.31 157 PRO A N 1
ATOM 1251 C CA . PRO A 1 157 ? 5.578 -6.617 -16.438 1 94.31 157 PRO A CA 1
ATOM 1252 C C . PRO A 1 157 ? 4.137 -7.078 -16.625 1 94.31 157 PRO A C 1
ATOM 1254 O O . PRO A 1 157 ? 3.463 -7.43 -15.648 1 94.31 157 PRO A O 1
ATOM 1257 N N . ALA A 1 158 ? 3.715 -7.039 -17.859 1 92.44 158 ALA A N 1
ATOM 1258 C CA . ALA A 1 158 ? 2.404 -7.578 -18.219 1 92.44 158 ALA A CA 1
ATOM 1259 C C . ALA A 1 158 ? 2.406 -9.102 -18.156 1 92.44 158 ALA A C 1
ATOM 1261 O O . ALA A 1 158 ? 3.467 -9.734 -18.203 1 92.44 158 ALA A O 1
ATOM 1262 N N . PRO A 1 159 ? 1.243 -9.625 -18.062 1 87 159 PRO A N 1
ATOM 1263 C CA . PRO A 1 159 ? 1.163 -11.086 -18 1 87 159 PRO A CA 1
ATOM 1264 C C . PRO A 1 159 ? 1.745 -11.773 -19.234 1 87 159 PRO A C 1
ATOM 1266 O O . PRO A 1 159 ? 1.578 -11.273 -20.344 1 87 159 PRO A O 1
ATOM 1269 N N . LEU A 1 160 ? 2.459 -12.844 -19.062 1 83.19 160 LEU A N 1
ATOM 1270 C CA . LEU A 1 160 ? 2.916 -13.766 -20.094 1 83.19 160 LEU A CA 1
ATOM 1271 C C . LEU A 1 160 ? 4.066 -13.164 -20.891 1 83.19 160 LEU A C 1
ATOM 1273 O O . LEU A 1 160 ? 4.371 -13.633 -21.984 1 83.19 160 LEU A O 1
ATOM 1277 N N . THR A 1 161 ? 4.66 -12.125 -20.344 1 88.94 161 THR A N 1
ATOM 1278 C CA . THR A 1 161 ? 5.789 -11.539 -21.047 1 88.94 161 THR A CA 1
ATOM 1279 C C . THR A 1 161 ? 7.105 -12.117 -20.562 1 88.94 161 THR A C 1
ATOM 1281 O O . THR A 1 161 ? 8.125 -12.039 -21.234 1 88.94 161 THR A O 1
ATOM 1284 N N . SER A 1 162 ? 7.117 -12.609 -19.375 1 90.75 162 SER A N 1
ATOM 1285 C CA . SER A 1 162 ? 8.32 -13.086 -18.703 1 90.75 162 SER A CA 1
ATOM 1286 C C . SER A 1 162 ? 9.344 -11.969 -18.547 1 90.75 162 SER A C 1
ATOM 1288 O O . SER A 1 162 ? 10.547 -12.227 -18.438 1 90.75 162 SER A O 1
ATOM 1290 N N . PHE A 1 163 ? 8.844 -10.742 -18.625 1 94.44 163 PHE A N 1
ATOM 1291 C CA . PHE A 1 163 ? 9.734 -9.602 -18.422 1 94.44 163 PHE A CA 1
ATOM 1292 C C . PHE A 1 163 ? 9.961 -9.344 -16.938 1 94.44 163 PHE A C 1
ATOM 1294 O O . PHE A 1 163 ? 9.289 -9.938 -16.094 1 94.44 163 PHE A O 1
ATOM 1301 N N . THR A 1 164 ? 10.992 -8.586 -16.656 1 95.81 164 THR A N 1
ATOM 1302 C CA . THR A 1 164 ? 11.258 -8.047 -15.328 1 95.81 164 THR A CA 1
ATOM 1303 C C . THR A 1 164 ? 10.93 -6.555 -15.281 1 95.81 164 THR A C 1
ATOM 1305 O O . THR A 1 164 ? 10.328 -6.012 -16.203 1 95.81 164 THR A O 1
ATOM 1308 N N . SER A 1 165 ? 11.25 -5.934 -14.172 1 95.19 165 SER A N 1
ATOM 1309 C CA . SER A 1 165 ? 11 -4.5 -14.047 1 95.19 165 SER A CA 1
ATOM 1310 C C . SER A 1 165 ? 12.039 -3.693 -14.828 1 95.19 165 SER A C 1
ATOM 1312 O O . SER A 1 165 ? 11.852 -2.496 -15.062 1 95.19 165 SER A O 1
ATOM 1314 N N . ASP A 1 166 ? 13.133 -4.32 -15.172 1 95.44 166 ASP A N 1
ATOM 1315 C CA . ASP A 1 166 ? 14.164 -3.693 -16 1 95.44 166 ASP A CA 1
ATOM 1316 C C . ASP A 1 166 ? 13.953 -4.027 -17.484 1 95.44 166 ASP A C 1
ATOM 1318 O O . ASP A 1 166 ? 14.336 -5.105 -17.938 1 95.44 166 ASP A O 1
ATOM 1322 N N . MET A 1 167 ? 13.406 -3.105 -18.203 1 96.94 167 MET A N 1
ATOM 1323 C CA . MET A 1 167 ? 13.031 -3.357 -19.594 1 96.94 167 MET A CA 1
ATOM 1324 C C . MET A 1 167 ? 13.727 -2.373 -20.516 1 96.94 167 MET A C 1
ATOM 1326 O O . MET A 1 167 ? 13.883 -1.197 -20.188 1 96.94 167 MET A O 1
ATOM 1330 N N . THR A 1 168 ? 14.094 -2.855 -21.688 1 96.56 168 THR A N 1
ATOM 1331 C CA . THR A 1 168 ? 14.547 -1.984 -22.766 1 96.56 168 THR A CA 1
ATOM 1332 C C . THR A 1 168 ? 13.375 -1.229 -23.375 1 96.56 168 THR A C 1
ATOM 1334 O O . THR A 1 168 ? 12.219 -1.482 -23.031 1 96.56 168 THR A O 1
ATOM 1337 N N . PHE A 1 169 ? 13.727 -0.335 -24.297 1 96.31 169 PHE A N 1
ATOM 1338 C CA . PHE A 1 169 ? 12.688 0.436 -24.969 1 96.31 169 PHE A CA 1
ATOM 1339 C C . PHE A 1 169 ? 11.703 -0.486 -25.672 1 96.31 169 PHE A C 1
ATOM 1341 O O . PHE A 1 169 ? 10.492 -0.366 -25.5 1 96.31 169 PHE A O 1
ATOM 1348 N N . LEU A 1 170 ? 12.25 -1.417 -26.422 1 96.38 170 LEU A N 1
ATOM 1349 C CA . LEU A 1 170 ? 11.414 -2.326 -27.188 1 96.38 170 LEU A CA 1
ATOM 1350 C C . LEU A 1 170 ? 10.594 -3.227 -26.281 1 96.38 170 LEU A C 1
ATOM 1352 O O . LEU A 1 170 ? 9.438 -3.533 -26.562 1 96.38 170 LEU A O 1
ATOM 1356 N N . GLN A 1 171 ? 11.141 -3.641 -25.172 1 96.94 171 GLN A N 1
ATOM 1357 C CA . GLN A 1 171 ? 10.422 -4.465 -24.203 1 96.94 171 GLN A CA 1
ATOM 1358 C C . GLN A 1 171 ? 9.273 -3.689 -23.562 1 96.94 171 GLN A C 1
ATOM 1360 O O . GLN A 1 171 ? 8.18 -4.23 -23.375 1 96.94 171 GLN A O 1
ATOM 1365 N N . ARG A 1 172 ? 9.555 -2.438 -23.234 1 97 172 ARG A N 1
ATOM 1366 C CA . ARG A 1 172 ? 8.492 -1.609 -22.688 1 97 172 ARG A CA 1
ATOM 1367 C C . ARG A 1 172 ? 7.355 -1.434 -23.672 1 97 172 ARG A C 1
ATOM 1369 O O . ARG A 1 172 ? 6.184 -1.44 -23.297 1 97 172 ARG A O 1
ATOM 1376 N N . PHE A 1 173 ? 7.762 -1.264 -24.922 1 95.81 173 PHE A N 1
ATOM 1377 C CA . PHE A 1 173 ? 6.742 -1.152 -25.969 1 95.81 173 PHE A CA 1
ATOM 1378 C C . PHE A 1 173 ? 5.898 -2.418 -26.031 1 95.81 173 PHE A C 1
ATOM 1380 O O . PHE A 1 173 ? 4.668 -2.352 -25.984 1 95.81 173 PHE A O 1
ATOM 1387 N N . ARG A 1 174 ? 6.543 -3.57 -26.125 1 95.62 174 ARG A N 1
ATOM 1388 C CA . ARG A 1 174 ? 5.84 -4.848 -26.172 1 95.62 174 ARG A CA 1
ATOM 1389 C C . ARG A 1 174 ? 5.012 -5.059 -24.906 1 95.62 174 ARG A C 1
ATOM 1391 O O . ARG A 1 174 ? 3.887 -5.562 -24.969 1 95.62 174 ARG A O 1
ATOM 1398 N N . ASN A 1 175 ? 5.598 -4.68 -23.797 1 95.5 175 ASN A N 1
ATOM 1399 C CA . ASN A 1 175 ? 4.902 -4.789 -22.516 1 95.5 175 ASN A CA 1
ATOM 1400 C C . ASN A 1 175 ? 3.609 -3.977 -22.516 1 95.5 175 ASN A C 1
ATOM 1402 O O . ASN A 1 175 ? 2.572 -4.457 -22.047 1 95.5 175 ASN A O 1
ATOM 1406 N N . THR A 1 176 ? 3.678 -2.803 -23.016 1 95.06 176 THR A N 1
ATOM 1407 C CA . THR A 1 176 ? 2.521 -1.913 -23.062 1 95.06 176 THR A CA 1
ATOM 1408 C C . THR A 1 176 ? 1.434 -2.484 -23.953 1 95.06 176 THR A C 1
ATOM 1410 O O . THR A 1 176 ? 0.258 -2.506 -23.594 1 95.06 176 THR A O 1
ATOM 1413 N N . VAL A 1 177 ? 1.826 -2.975 -25.078 1 92.75 177 VAL A N 1
ATOM 1414 C CA . VAL A 1 177 ? 0.875 -3.551 -26.016 1 92.75 177 VAL A CA 1
ATOM 1415 C C . VAL A 1 177 ? 0.215 -4.781 -25.406 1 92.75 177 VAL A C 1
ATOM 1417 O O . VAL A 1 177 ? -1.002 -4.953 -25.5 1 92.75 177 VAL A O 1
ATOM 1420 N N . THR A 1 178 ? 1.026 -5.605 -24.75 1 91.5 178 THR A N 1
ATOM 1421 C CA . THR A 1 178 ? 0.511 -6.809 -24.109 1 91.5 178 THR A CA 1
ATOM 1422 C C . THR A 1 178 ? -0.464 -6.449 -23 1 91.5 178 THR A C 1
ATOM 1424 O O . THR A 1 178 ? -1.508 -7.086 -22.844 1 91.5 178 THR A O 1
ATOM 1427 N N . TYR A 1 179 ? -0.075 -5.434 -22.266 1 92 179 TYR A N 1
ATOM 1428 C CA . TYR A 1 179 ? -0.962 -4.953 -21.219 1 92 179 TYR A CA 1
ATOM 1429 C C . TYR A 1 179 ? -2.318 -4.555 -21.781 1 92 179 TYR A C 1
ATOM 1431 O O . TYR A 1 179 ? -3.361 -4.949 -21.25 1 92 179 TYR A O 1
ATOM 1439 N N . LEU A 1 180 ? -2.291 -3.77 -22.828 1 89.62 180 LEU A N 1
ATOM 1440 C CA . LEU A 1 180 ? -3.531 -3.305 -23.438 1 89.62 180 LEU A CA 1
ATOM 1441 C C . LEU A 1 180 ? -4.359 -4.48 -23.938 1 89.62 180 LEU A C 1
ATOM 1443 O O . LEU A 1 180 ? -5.586 -4.477 -23.828 1 89.62 180 LEU A O 1
ATOM 1447 N N . PHE A 1 181 ? -3.717 -5.457 -24.484 1 87.69 181 PHE A N 1
ATOM 1448 C CA . PHE A 1 181 ? -4.395 -6.664 -24.938 1 87.69 181 PHE A CA 1
ATOM 1449 C C . PHE A 1 181 ? -5.129 -7.34 -23.781 1 87.69 181 PHE A C 1
ATOM 1451 O O . PHE A 1 181 ? -6.309 -7.684 -23.906 1 87.69 181 PHE A O 1
ATOM 1458 N N . PHE A 1 182 ? -4.465 -7.469 -22.656 1 87.25 182 PHE A N 1
ATOM 1459 C CA . PHE A 1 182 ? -5.051 -8.203 -21.547 1 87.25 182 PHE A CA 1
ATOM 1460 C C . PHE A 1 182 ? -6.113 -7.367 -20.844 1 87.25 182 PHE A C 1
ATOM 1462 O O . PHE A 1 182 ? -7.039 -7.91 -20.234 1 87.25 182 PHE A O 1
ATOM 1469 N N . VAL A 1 183 ? -5.957 -6.094 -20.922 1 87.19 183 VAL A N 1
ATOM 1470 C CA . VAL A 1 183 ? -7.031 -5.242 -20.406 1 87.19 183 VAL A CA 1
ATOM 1471 C C . VAL A 1 183 ? -8.312 -5.496 -21.203 1 87.19 183 VAL A C 1
ATOM 1473 O O . VAL A 1 183 ? -9.375 -5.715 -20.625 1 87.19 183 VAL A O 1
ATOM 1476 N N . PHE A 1 184 ? -8.133 -5.512 -22.453 1 84.88 184 PHE A N 1
ATOM 1477 C CA . PHE A 1 184 ? -9.289 -5.711 -23.328 1 84.88 184 PHE A CA 1
ATOM 1478 C C . PHE A 1 184 ? -9.789 -7.148 -23.234 1 84.88 184 PHE A C 1
ATOM 1480 O O . PHE A 1 184 ? -10.992 -7.387 -23.078 1 84.88 184 PHE A O 1
ATOM 1487 N N . TRP A 1 185 ? -8.875 -8.078 -23.328 1 82.56 185 TRP A N 1
ATOM 1488 C CA . TRP A 1 185 ? -9.203 -9.5 -23.266 1 82.56 185 TRP A CA 1
ATOM 1489 C C . TRP A 1 185 ? -9.836 -9.867 -21.938 1 82.56 185 TRP A C 1
ATOM 1491 O O . TRP A 1 185 ? -10.844 -10.578 -21.891 1 82.56 185 TRP A O 1
ATOM 1501 N N . GLY A 1 186 ? -9.211 -9.375 -20.875 1 80.38 186 GLY A N 1
ATOM 1502 C CA . GLY A 1 186 ? -9.742 -9.648 -19.547 1 80.38 186 GLY A CA 1
ATOM 1503 C C . GLY A 1 186 ? -11.117 -9.055 -19.328 1 80.38 186 GLY A C 1
ATOM 1504 O O . GLY A 1 186 ? -12.008 -9.711 -18.781 1 80.38 186 GLY A O 1
ATOM 1505 N N . ASN A 1 187 ? -11.273 -7.867 -19.766 1 82 187 ASN A N 1
ATOM 1506 C CA . ASN A 1 187 ? -12.57 -7.215 -19.656 1 82 187 ASN A CA 1
ATOM 1507 C C . ASN A 1 187 ? -13.656 -7.973 -20.422 1 82 187 ASN A C 1
ATOM 1509 O O . ASN A 1 187 ? -14.773 -8.133 -19.922 1 82 187 ASN A O 1
ATOM 1513 N N . LYS A 1 188 ? -13.312 -8.438 -21.531 1 81.88 188 LYS A N 1
ATOM 1514 C CA . LYS A 1 188 ? -14.273 -9.188 -22.328 1 81.88 188 LYS A CA 1
ATOM 1515 C C . LYS A 1 188 ? -14.586 -10.539 -21.688 1 81.88 188 LYS A C 1
ATOM 1517 O O . LYS A 1 188 ? -15.719 -11.016 -21.75 1 81.88 188 LYS A O 1
ATOM 1522 N N . MET A 1 189 ? -13.664 -11.07 -21.109 1 80.75 189 MET A N 1
ATOM 1523 C CA . MET A 1 189 ? -13.812 -12.406 -20.531 1 80.75 189 MET A CA 1
ATOM 1524 C C . MET A 1 189 ? -14.586 -12.359 -19.219 1 80.75 189 MET A C 1
ATOM 1526 O O . MET A 1 189 ? -15.477 -13.18 -19 1 80.75 189 MET A O 1
ATOM 1530 N N . VAL A 1 190 ? -14.289 -11.367 -18.438 1 79.56 190 VAL A N 1
ATOM 1531 C CA . VAL A 1 190 ? -14.758 -11.484 -17.062 1 79.56 190 VAL A CA 1
ATOM 1532 C C . VAL A 1 190 ? -15.836 -10.438 -16.797 1 79.56 190 VAL A C 1
ATOM 1534 O O . VAL A 1 190 ? -16.641 -10.586 -15.875 1 79.56 190 VAL A O 1
ATOM 1537 N N . ILE A 1 191 ? -15.898 -9.398 -17.609 1 84.06 191 ILE A N 1
ATOM 1538 C CA . ILE A 1 191 ? -16.875 -8.344 -17.359 1 84.06 191 ILE A CA 1
ATOM 1539 C C . ILE A 1 191 ? -17.875 -8.273 -18.516 1 84.06 191 ILE A C 1
ATOM 1541 O O . ILE A 1 191 ? -18.938 -8.891 -18.453 1 84.06 191 ILE A O 1
ATOM 1545 N N . ASN A 1 192 ? -17.453 -7.82 -19.641 1 81.19 192 ASN A N 1
ATOM 1546 C CA . ASN A 1 192 ? -18.375 -7.559 -20.734 1 81.19 192 ASN A CA 1
ATOM 1547 C C . ASN A 1 192 ? -18.969 -8.852 -21.281 1 81.19 192 ASN A C 1
ATOM 1549 O O . ASN A 1 192 ? -20.188 -8.945 -21.484 1 81.19 192 ASN A O 1
ATOM 1553 N N . GLY A 1 193 ? -18.125 -9.805 -21.531 1 77.62 193 GLY A N 1
ATOM 1554 C CA . GLY A 1 193 ? -18.609 -11.078 -22.062 1 77.62 193 GLY A CA 1
ATOM 1555 C C . GLY A 1 193 ? -19.484 -11.836 -21.094 1 77.62 193 GLY A C 1
ATOM 1556 O O . GLY A 1 193 ? -20.484 -12.438 -21.484 1 77.62 193 GLY A O 1
ATOM 1557 N N . PHE A 1 194 ? -19.109 -11.742 -19.875 1 80.62 194 PHE A N 1
ATOM 1558 C CA . PHE A 1 194 ? -19.844 -12.43 -18.812 1 80.62 194 PHE A CA 1
ATOM 1559 C C . PHE A 1 194 ? -21.141 -11.719 -18.5 1 80.62 194 PHE A C 1
ATOM 1561 O O . PHE A 1 194 ? -22.203 -12.359 -18.391 1 80.62 194 PHE A O 1
ATOM 1568 N N . SER A 1 195 ? -21.109 -10.422 -18.453 1 82.5 195 SER A N 1
ATOM 1569 C CA . SER A 1 195 ? -22.219 -9.625 -17.969 1 82.5 195 SER A CA 1
ATOM 1570 C C . SER A 1 195 ? -23.312 -9.508 -19.031 1 82.5 195 SER A C 1
ATOM 1572 O O . SER A 1 195 ? -24.484 -9.258 -18.703 1 82.5 195 SER A O 1
ATOM 1574 N N . THR A 1 196 ? -22.797 -9.672 -20.266 1 77.5 196 THR A N 1
ATOM 1575 C CA . THR A 1 196 ? -23.734 -9.492 -21.375 1 77.5 196 THR A CA 1
ATOM 1576 C C . THR A 1 196 ? -24.922 -10.445 -21.234 1 77.5 196 THR A C 1
ATOM 1578 O O . THR A 1 196 ? -24.75 -11.656 -21.078 1 77.5 196 THR A O 1
ATOM 1581 N N . GLY A 1 197 ? -26.141 -9.906 -21.109 1 81.31 197 GLY A N 1
ATOM 1582 C CA . GLY A 1 197 ? -27.375 -10.688 -20.984 1 81.31 197 GLY A CA 1
ATOM 1583 C C . GLY A 1 197 ? -27.781 -10.906 -19.547 1 81.31 197 GLY A C 1
ATOM 1584 O O . GLY A 1 197 ? -28.969 -10.758 -19.203 1 81.31 197 GLY A O 1
ATOM 1585 N N . LEU A 1 198 ? -26.75 -11.203 -18.672 1 90.38 198 LEU A N 1
ATOM 1586 C CA . LEU A 1 198 ? -27.062 -11.492 -17.281 1 90.38 198 LEU A CA 1
ATOM 1587 C C . LEU A 1 198 ? -27.656 -10.266 -16.594 1 90.38 198 LEU A C 1
ATOM 1589 O O . LEU A 1 198 ? -28.641 -10.383 -15.852 1 90.38 198 LEU A O 1
ATOM 1593 N N . VAL A 1 199 ? -27.062 -9.078 -16.812 1 93.94 199 VAL A N 1
ATOM 1594 C CA . VAL A 1 199 ? -27.469 -7.844 -16.141 1 93.94 199 VAL A CA 1
ATOM 1595 C C . VAL A 1 199 ? -28.906 -7.504 -16.5 1 93.94 199 VAL A C 1
ATOM 1597 O O . VAL A 1 199 ? -29.719 -7.172 -15.633 1 93.94 199 VAL A O 1
ATOM 1600 N N . ASP A 1 200 ? -29.234 -7.691 -17.766 1 93.31 200 ASP A N 1
ATOM 1601 C CA . ASP A 1 200 ? -30.578 -7.383 -18.219 1 93.31 200 ASP A CA 1
ATOM 1602 C C . ASP A 1 200 ? -31.562 -8.469 -17.797 1 93.31 200 ASP A C 1
ATOM 1604 O O . ASP A 1 200 ? -32.656 -8.164 -17.328 1 93.31 200 ASP A O 1
ATOM 1608 N N . GLU A 1 201 ? -31.188 -9.664 -17.922 1 94.31 201 GLU A N 1
ATOM 1609 C CA . GLU A 1 201 ? -32.062 -10.805 -17.656 1 94.31 201 GLU A CA 1
ATOM 1610 C C . GLU A 1 201 ? -32.469 -10.844 -16.188 1 94.31 201 GLU A C 1
ATOM 1612 O O . GLU A 1 201 ? -33.594 -11.188 -15.867 1 94.31 201 GLU A O 1
ATOM 1617 N N . TYR A 1 202 ? -31.609 -10.484 -15.344 1 95.19 202 TYR A N 1
ATOM 1618 C CA . TYR A 1 202 ? -31.891 -10.625 -13.914 1 95.19 202 TYR A CA 1
ATOM 1619 C C . TYR A 1 202 ? -32.031 -9.258 -13.25 1 95.19 202 TYR A C 1
ATOM 1621 O O . TYR A 1 202 ? -32 -9.156 -12.023 1 95.19 202 TYR A O 1
ATOM 1629 N N . ASP A 1 203 ? -32.062 -8.211 -13.961 1 95 203 ASP A N 1
ATOM 1630 C CA . ASP A 1 203 ? -32.25 -6.844 -13.492 1 95 203 ASP A CA 1
ATOM 1631 C C . ASP A 1 203 ? -31.219 -6.461 -12.438 1 95 203 ASP A C 1
ATOM 1633 O O . ASP A 1 203 ? -31.578 -6.062 -11.328 1 95 203 ASP A O 1
ATOM 1637 N N . LEU A 1 204 ? -30.031 -6.629 -12.844 1 95.31 204 LEU A N 1
ATOM 1638 C CA . LEU A 1 204 ? -28.938 -6.273 -11.961 1 95.31 204 LEU A CA 1
ATOM 1639 C C . LEU A 1 204 ? -28.547 -4.805 -12.133 1 95.31 204 LEU A C 1
ATOM 1641 O O . LEU A 1 204 ? -29.188 -4.082 -12.898 1 95.31 204 LEU A O 1
ATOM 1645 N N . ASP A 1 205 ? -27.609 -4.305 -11.352 1 94 205 ASP A N 1
ATOM 1646 C CA . ASP A 1 205 ? -27.078 -2.953 -11.508 1 94 205 ASP A CA 1
ATOM 1647 C C . ASP A 1 205 ? -26.5 -2.748 -12.914 1 94 205 ASP A C 1
ATOM 1649 O O . ASP A 1 205 ? -25.594 -3.463 -13.32 1 94 205 ASP A O 1
ATOM 1653 N N . PRO A 1 206 ? -27 -1.746 -13.664 1 93.56 206 PRO A N 1
ATOM 1654 C CA . PRO A 1 206 ? -26.547 -1.537 -15.039 1 93.56 206 PRO A CA 1
ATOM 1655 C C . PRO A 1 206 ? -25.047 -1.235 -15.141 1 93.56 206 PRO A C 1
ATOM 1657 O O . PRO A 1 206 ? -24.438 -1.511 -16.172 1 93.56 206 PRO A O 1
ATOM 1660 N N . ARG A 1 207 ? -24.406 -0.807 -14.148 1 93 207 ARG A N 1
ATOM 1661 C CA . ARG A 1 207 ? -22.984 -0.504 -14.156 1 93 207 ARG A CA 1
ATOM 1662 C C . ARG A 1 207 ? -22.156 -1.772 -14.336 1 93 207 ARG A C 1
ATOM 1664 O O . ARG A 1 207 ? -21 -1.712 -14.781 1 93 207 ARG A O 1
ATOM 1671 N N . LEU A 1 208 ? -22.719 -2.883 -13.961 1 93.12 208 LEU A N 1
ATOM 1672 C CA . LEU A 1 208 ? -22 -4.152 -14.023 1 93.12 208 LEU A CA 1
ATOM 1673 C C . LEU A 1 208 ? -21.734 -4.555 -15.469 1 93.12 208 LEU A C 1
ATOM 1675 O O . LEU A 1 208 ? -20.938 -5.457 -15.727 1 93.12 208 LEU A O 1
ATOM 1679 N N . LYS A 1 209 ? -22.328 -3.865 -16.438 1 91.25 209 LYS A N 1
ATOM 1680 C CA . LYS A 1 209 ? -22.047 -4.125 -17.859 1 91.25 209 LYS A CA 1
ATOM 1681 C C . LYS A 1 209 ? -20.625 -3.68 -18.219 1 91.25 209 LYS A C 1
ATOM 1683 O O . LYS A 1 209 ? -20.047 -4.188 -19.188 1 91.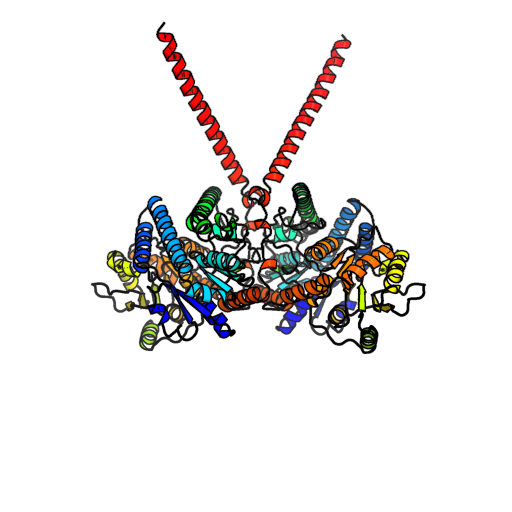25 209 LYS A O 1
ATOM 1688 N N . SER A 1 210 ? -20.094 -2.732 -17.344 1 88.38 210 SER A N 1
ATOM 1689 C CA . SER A 1 210 ? -18.812 -2.156 -17.75 1 88.38 210 SER A CA 1
ATOM 1690 C C . SER A 1 210 ? -17.75 -2.328 -16.656 1 88.38 210 SER A C 1
ATOM 1692 O O . SER A 1 210 ? -16.562 -2.311 -16.938 1 88.38 210 SER A O 1
ATOM 1694 N N . THR A 1 211 ? -18.219 -2.457 -15.43 1 90.88 211 THR A N 1
ATOM 1695 C CA . THR A 1 211 ? -17.25 -2.535 -14.336 1 90.88 211 THR A CA 1
ATOM 1696 C C . THR A 1 211 ? -17.859 -3.195 -13.109 1 90.88 211 THR A C 1
ATOM 1698 O O . THR A 1 211 ? -19.062 -3.082 -12.875 1 90.88 211 THR A O 1
ATOM 1701 N N . ILE A 1 212 ? -17 -3.859 -12.32 1 91.62 212 ILE A N 1
ATOM 1702 C CA . ILE A 1 212 ? -17.469 -4.461 -11.078 1 91.62 212 ILE A CA 1
ATOM 1703 C C . ILE A 1 212 ? -16.984 -3.643 -9.891 1 91.62 212 ILE A C 1
ATOM 1705 O O . ILE A 1 212 ? -17.219 -4.004 -8.734 1 91.62 212 ILE A O 1
ATOM 1709 N N . SER A 1 213 ? -16.297 -2.545 -10.094 1 91.44 213 SER A N 1
ATOM 1710 C CA . SER A 1 213 ? -15.57 -1.781 -9.086 1 91.44 213 SER A CA 1
ATOM 1711 C C . SER A 1 213 ? -16.484 -1.327 -7.957 1 91.44 213 SER A C 1
ATOM 1713 O O . SER A 1 213 ? -16.094 -1.315 -6.789 1 91.44 213 SER A O 1
ATOM 1715 N N . ASN A 1 214 ? -17.688 -1.024 -8.289 1 91.06 214 ASN A N 1
ATOM 1716 C CA . ASN A 1 214 ? -18.625 -0.487 -7.301 1 91.06 214 ASN A CA 1
ATOM 1717 C C . ASN A 1 214 ? -19.203 -1.591 -6.422 1 91.06 214 ASN A C 1
ATOM 1719 O O . ASN A 1 214 ? -19.875 -1.309 -5.426 1 91.06 214 ASN A O 1
ATOM 1723 N N . HIS A 1 215 ? -18.922 -2.805 -6.766 1 93.25 215 HIS A N 1
ATOM 1724 C CA . HIS A 1 215 ? -19.531 -3.916 -6.039 1 93.25 215 HIS A CA 1
ATOM 1725 C C . HIS A 1 215 ? -18.469 -4.727 -5.297 1 93.25 215 HIS A C 1
ATOM 1727 O O . HIS A 1 215 ? -18.781 -5.766 -4.711 1 93.25 215 HIS A O 1
ATOM 1733 N N . VAL A 1 216 ? -17.25 -4.332 -5.391 1 95.75 216 VAL A N 1
ATOM 1734 C CA . VAL A 1 216 ? -16.156 -5.023 -4.715 1 95.75 216 VAL A CA 1
ATOM 1735 C C . VAL A 1 216 ? -15.539 -4.113 -3.654 1 95.75 216 VAL A C 1
ATOM 1737 O O . VAL A 1 216 ? -15.211 -2.959 -3.938 1 95.75 216 VAL A O 1
ATOM 1740 N N . ASP A 1 217 ? -15.391 -4.656 -2.451 1 96.38 217 ASP A N 1
ATOM 1741 C CA . ASP A 1 217 ? -14.875 -3.857 -1.341 1 96.38 217 ASP A CA 1
ATOM 1742 C C . ASP A 1 217 ? -13.359 -3.975 -1.234 1 96.38 217 ASP A C 1
ATOM 1744 O O . ASP A 1 217 ? -12.688 -3.031 -0.812 1 96.38 217 ASP A O 1
ATOM 1748 N N . LEU A 1 218 ? -12.898 -5.133 -1.566 1 96.69 218 LEU A N 1
ATOM 1749 C CA . LEU A 1 218 ? -11.5 -5.445 -1.291 1 96.69 218 LEU A CA 1
ATOM 1750 C C . LEU A 1 218 ? -10.953 -6.449 -2.305 1 96.69 218 LEU A C 1
ATOM 1752 O O . LEU A 1 218 ? -11.688 -7.336 -2.754 1 96.69 218 LEU A O 1
ATOM 1756 N N . PHE A 1 219 ? -9.727 -6.258 -2.641 1 96.31 219 PHE A N 1
ATOM 1757 C CA . PHE A 1 219 ? -8.992 -7.215 -3.459 1 96.31 219 PHE A CA 1
ATOM 1758 C C . PHE A 1 219 ? -7.848 -7.836 -2.67 1 96.31 219 PHE A C 1
ATOM 1760 O O . PHE A 1 219 ? -7.008 -7.117 -2.117 1 96.31 219 PHE A O 1
ATOM 1767 N N . LEU A 1 220 ? -7.836 -9.133 -2.551 1 96.75 220 LEU A N 1
ATOM 1768 C CA . LEU A 1 220 ? -6.723 -9.883 -1.98 1 96.75 220 LEU A CA 1
ATOM 1769 C C . LEU A 1 220 ? -5.863 -10.5 -3.08 1 96.75 220 LEU A C 1
ATOM 1771 O O . LEU A 1 220 ? -6.371 -11.227 -3.936 1 96.75 220 LEU A O 1
ATOM 1775 N N . ILE A 1 221 ? -4.586 -10.188 -3.074 1 95.56 221 ILE A N 1
ATOM 1776 C CA . ILE A 1 221 ? -3.719 -10.719 -4.121 1 95.56 221 ILE A CA 1
ATOM 1777 C C . ILE A 1 221 ? -2.66 -11.625 -3.502 1 95.56 221 ILE A C 1
ATOM 1779 O O . ILE A 1 221 ? -1.986 -11.242 -2.541 1 95.56 221 ILE A O 1
ATOM 1783 N N . ASN A 1 222 ? -2.537 -12.805 -4.012 1 94.81 222 ASN A N 1
ATOM 1784 C CA . ASN A 1 222 ? -1.59 -13.789 -3.502 1 94.81 222 ASN A CA 1
ATOM 1785 C C . ASN A 1 222 ? -0.175 -13.516 -4.008 1 94.81 222 ASN A C 1
ATOM 1787 O O . ASN A 1 222 ? 0.409 -14.352 -4.703 1 94.81 222 ASN A O 1
ATOM 1791 N N . SER A 1 223 ? 0.394 -12.383 -3.631 1 93.81 223 SER A N 1
ATOM 1792 C CA . SER A 1 223 ? 1.729 -11.938 -4.016 1 93.81 223 SER A CA 1
ATOM 1793 C C . SER A 1 223 ? 2.48 -11.352 -2.822 1 93.81 223 SER A C 1
ATOM 1795 O O . SER A 1 223 ? 1.868 -10.977 -1.819 1 93.81 223 SER A O 1
ATOM 1797 N N . ASP A 1 224 ? 3.781 -11.438 -2.91 1 96.12 224 ASP A N 1
ATOM 1798 C CA . ASP A 1 224 ? 4.641 -10.922 -1.85 1 96.12 224 ASP A CA 1
ATOM 1799 C C . ASP A 1 224 ? 5.836 -10.172 -2.432 1 96.12 224 ASP A C 1
ATOM 1801 O O . ASP A 1 224 ? 6.477 -10.641 -3.373 1 96.12 224 ASP A O 1
ATOM 1805 N N . PHE A 1 225 ? 6.215 -9.094 -1.86 1 95.62 225 PHE A N 1
ATOM 1806 C CA . PHE A 1 225 ? 7.203 -8.203 -2.453 1 95.62 225 PHE A CA 1
ATOM 1807 C C . PHE A 1 225 ? 8.617 -8.695 -2.168 1 95.62 225 PHE A C 1
ATOM 1809 O O . PHE A 1 225 ? 9.586 -8.148 -2.691 1 95.62 225 PHE A O 1
ATOM 1816 N N . SER A 1 226 ? 8.758 -9.789 -1.365 1 96.62 226 SER A N 1
ATOM 1817 C CA . SER A 1 226 ? 10.078 -10.391 -1.213 1 96.62 226 SER A CA 1
ATOM 1818 C C . SER A 1 226 ? 10.602 -10.914 -2.545 1 96.62 226 SER A C 1
ATOM 1820 O O . SER A 1 226 ? 11.812 -10.992 -2.752 1 96.62 226 SER A O 1
ATOM 1822 N N . VAL A 1 227 ? 9.648 -11.211 -3.445 1 95.88 227 VAL A N 1
ATOM 1823 C CA . VAL A 1 227 ? 10.117 -11.805 -4.691 1 95.88 227 VAL A CA 1
ATOM 1824 C C . VAL A 1 227 ? 9.469 -11.094 -5.879 1 95.88 227 VAL A C 1
ATOM 1826 O O . VAL A 1 227 ? 9.891 -11.266 -7.023 1 95.88 227 VAL A O 1
ATOM 1829 N N . GLU A 1 228 ? 8.453 -10.281 -5.633 1 94.38 228 GLU A N 1
ATOM 1830 C CA . GLU A 1 228 ? 7.754 -9.578 -6.703 1 94.38 228 GLU A CA 1
ATOM 1831 C C . GLU A 1 228 ? 8.523 -8.336 -7.141 1 94.38 228 GLU A C 1
ATOM 1833 O O . GLU A 1 228 ? 9.266 -7.75 -6.352 1 94.38 228 GLU A O 1
ATOM 1838 N N . PHE A 1 229 ? 8.328 -7.992 -8.406 1 94.12 229 PHE A N 1
ATOM 1839 C CA . PHE A 1 229 ? 8.758 -6.664 -8.828 1 94.12 229 PHE A CA 1
ATOM 1840 C C . PHE A 1 229 ? 7.848 -5.59 -8.25 1 94.12 229 PHE A C 1
ATOM 1842 O O . PHE A 1 229 ? 6.629 -5.625 -8.445 1 94.12 229 PHE A O 1
ATOM 1849 N N . THR A 1 230 ? 8.438 -4.676 -7.527 1 94.69 230 THR A N 1
ATOM 1850 C CA . THR A 1 230 ? 7.629 -3.768 -6.723 1 94.69 230 THR A CA 1
ATOM 1851 C C . THR A 1 230 ? 6.75 -2.891 -7.609 1 94.69 230 THR A C 1
ATOM 1853 O O . THR A 1 230 ? 7.16 -2.502 -8.703 1 94.69 230 THR A O 1
ATOM 1856 N N . PHE A 1 231 ? 5.578 -2.646 -7.145 1 94.12 231 PHE A N 1
ATOM 1857 C CA . PHE A 1 231 ? 4.621 -1.749 -7.777 1 94.12 231 PHE A CA 1
ATOM 1858 C C . PHE A 1 231 ? 3.721 -1.098 -6.734 1 94.12 231 PHE A C 1
ATOM 1860 O O . PHE A 1 231 ? 3.652 -1.556 -5.59 1 94.12 231 PHE A O 1
ATOM 1867 N N . ALA A 1 232 ? 3.102 -0.028 -7.156 1 94.81 232 ALA A N 1
ATOM 1868 C CA . ALA A 1 232 ? 2.254 0.714 -6.23 1 94.81 232 ALA A CA 1
ATOM 1869 C C . ALA A 1 232 ? 0.844 0.13 -6.188 1 94.81 232 ALA A C 1
ATOM 1871 O O . ALA A 1 232 ? 0.317 -0.31 -7.211 1 94.81 232 ALA A O 1
ATOM 1872 N N . MET A 1 233 ? 0.224 0.21 -4.996 1 94.94 233 MET A N 1
ATOM 1873 C CA . MET A 1 233 ? -1.123 -0.33 -4.836 1 94.94 233 MET A CA 1
ATOM 1874 C C . MET A 1 233 ? -2.012 0.643 -4.066 1 94.94 233 MET A C 1
ATOM 1876 O O . MET A 1 233 ? -1.551 1.31 -3.139 1 94.94 233 MET A O 1
ATOM 1880 N N . MET A 1 234 ? -3.256 0.653 -4.469 1 96.56 234 MET A N 1
ATOM 1881 C CA . MET A 1 234 ? -4.285 1.332 -3.684 1 96.56 234 MET A CA 1
ATOM 1882 C C . MET A 1 234 ? -4.578 0.572 -2.395 1 96.56 234 MET A C 1
ATOM 1884 O O . MET A 1 234 ? -4.293 -0.624 -2.297 1 96.56 234 MET A O 1
ATOM 1888 N N . PRO A 1 235 ? -5.152 1.267 -1.429 1 96.38 235 PRO A N 1
ATOM 1889 C CA . PRO A 1 235 ? -5.344 0.628 -0.124 1 96.38 235 PRO A CA 1
ATOM 1890 C C . PRO A 1 235 ? -6.387 -0.485 -0.158 1 96.38 235 PRO A C 1
ATOM 1892 O O . PRO A 1 235 ? -6.473 -1.286 0.776 1 96.38 235 PRO A O 1
ATOM 1895 N N . ASN A 1 236 ? -7.207 -0.563 -1.203 1 97.19 236 ASN A N 1
ATOM 1896 C CA . ASN A 1 236 ? -8.195 -1.634 -1.291 1 97.19 236 ASN A CA 1
ATOM 1897 C C . ASN A 1 236 ? -7.574 -2.922 -1.832 1 97.19 236 ASN A C 1
ATOM 1899 O O . ASN A 1 236 ? -8.273 -3.916 -2.025 1 97.19 236 ASN A O 1
ATOM 1903 N N . ILE A 1 237 ? -6.309 -2.92 -2.111 1 96.56 237 ILE A N 1
ATOM 1904 C CA . ILE A 1 237 ? -5.574 -4.121 -2.496 1 96.56 237 ILE A CA 1
ATOM 1905 C C . ILE A 1 237 ? -4.68 -4.57 -1.344 1 96.56 237 ILE A C 1
ATOM 1907 O O . ILE A 1 237 ? -3.807 -3.82 -0.898 1 96.56 237 ILE A O 1
ATOM 1911 N N . ILE A 1 238 ? -4.863 -5.801 -0.912 1 96.75 238 ILE A N 1
ATOM 1912 C CA . ILE A 1 238 ? -4.082 -6.344 0.195 1 96.75 238 ILE A CA 1
ATOM 1913 C C . ILE A 1 238 ? -3.25 -7.527 -0.293 1 96.75 238 ILE A C 1
ATOM 1915 O O . ILE A 1 238 ? -3.799 -8.539 -0.741 1 96.75 238 ILE A O 1
ATOM 1919 N N . PRO A 1 239 ? -1.952 -7.375 -0.239 1 96.06 239 PRO A N 1
ATOM 1920 C CA . PRO A 1 239 ? -1.124 -8.539 -0.572 1 96.06 239 PRO A CA 1
ATOM 1921 C C . PRO A 1 239 ? -1.183 -9.625 0.495 1 96.06 239 PRO A C 1
ATOM 1923 O O . PRO A 1 239 ? -0.98 -9.352 1.68 1 96.06 239 PRO A O 1
ATOM 1926 N N . VAL A 1 240 ? -1.454 -10.844 0.103 1 97.19 240 VAL A N 1
ATOM 1927 C CA . VAL A 1 240 ? -1.575 -11.969 1.022 1 97.19 240 VAL A CA 1
ATOM 1928 C C . VAL A 1 240 ? -0.785 -13.156 0.487 1 97.19 240 VAL A C 1
ATOM 1930 O O . VAL A 1 240 ? -1.256 -14.297 0.538 1 97.19 240 VAL A O 1
ATOM 1933 N N . GLY A 1 241 ? 0.369 -12.836 -0.026 1 96.25 241 GLY A N 1
ATOM 1934 C CA . GLY A 1 241 ? 1.202 -13.883 -0.583 1 96.25 241 GLY A CA 1
ATOM 1935 C C . GLY A 1 241 ? 1.529 -14.977 0.415 1 96.25 241 GLY A C 1
ATOM 1936 O O . GLY A 1 241 ? 1.959 -14.695 1.535 1 96.25 241 GLY A O 1
ATOM 1937 N N . GLY A 1 242 ? 1.3 -16.297 0.01 1 95.81 242 GLY A N 1
ATOM 1938 C CA . GLY A 1 242 ? 1.653 -17.438 0.846 1 95.81 242 GLY A CA 1
ATOM 1939 C C . GLY A 1 242 ? 0.475 -18 1.619 1 95.81 242 GLY A C 1
ATOM 1940 O O . GLY A 1 242 ? 0.623 -18.406 2.77 1 95.81 242 GLY A O 1
ATOM 1941 N N . LEU A 1 243 ? -0.667 -17.969 1.051 1 94.69 243 LEU A N 1
ATOM 1942 C CA . LEU A 1 243 ? -1.878 -18.438 1.715 1 94.69 243 LEU A CA 1
ATOM 1943 C C . LEU A 1 243 ? -1.788 -19.938 2.016 1 94.69 243 LEU A C 1
ATOM 1945 O O . LEU A 1 243 ? -2.408 -20.422 2.963 1 94.69 243 LEU A O 1
ATOM 1949 N N . THR A 1 244 ? -0.945 -20.672 1.238 1 91.88 244 THR A N 1
ATOM 1950 C CA . THR A 1 244 ? -0.85 -22.109 1.417 1 91.88 244 THR A CA 1
ATOM 1951 C C . THR A 1 244 ? 0.381 -22.469 2.242 1 91.88 244 THR A C 1
ATOM 1953 O O . THR A 1 244 ? 0.636 -23.656 2.502 1 91.88 244 THR A O 1
ATOM 1956 N N . THR A 1 245 ? 1.154 -21.5 2.605 1 94.88 245 THR A N 1
ATOM 1957 C CA . THR A 1 245 ? 2.385 -21.766 3.342 1 94.88 245 THR A CA 1
ATOM 1958 C C . THR A 1 245 ? 2.09 -22.016 4.816 1 94.88 245 THR A C 1
ATOM 1960 O O . THR A 1 245 ? 1.184 -21.406 5.387 1 94.88 245 THR A O 1
ATOM 1963 N N . ARG A 1 246 ? 2.787 -22.938 5.359 1 93.75 246 ARG A N 1
ATOM 1964 C CA . ARG A 1 246 ? 2.74 -23.281 6.777 1 93.75 246 ARG A CA 1
ATOM 1965 C C . ARG A 1 246 ? 3.992 -24.031 7.199 1 93.75 246 ARG A C 1
ATOM 1967 O O . ARG A 1 246 ? 4.703 -24.594 6.355 1 93.75 246 ARG A O 1
ATOM 1974 N N . PRO A 1 247 ? 4.258 -24.062 8.5 1 95.62 247 PRO A N 1
ATOM 1975 C CA . PRO A 1 247 ? 5.367 -24.906 8.945 1 95.62 247 PRO A CA 1
ATOM 1976 C C . PRO A 1 247 ? 5.195 -26.375 8.539 1 95.62 247 PRO A C 1
ATOM 1978 O O . PRO A 1 247 ? 4.066 -26.875 8.469 1 95.62 247 PRO A O 1
ATOM 1981 N N . ALA A 1 248 ? 6.289 -27 8.289 1 96.62 248 ALA A N 1
ATOM 1982 C CA . ALA A 1 248 ? 6.27 -28.406 7.859 1 96.62 248 ALA A CA 1
ATOM 1983 C C . ALA A 1 248 ? 5.844 -29.328 9 1 96.62 248 ALA A C 1
ATOM 1985 O O . ALA A 1 248 ? 6.25 -29.125 10.148 1 96.62 248 ALA A O 1
ATOM 1986 N N . GLU A 1 249 ? 5.078 -30.281 8.648 1 95.12 249 GLU A N 1
ATOM 1987 C CA . GLU A 1 249 ? 4.711 -31.344 9.562 1 95.12 249 GLU A CA 1
ATOM 1988 C C . GLU A 1 249 ? 5.586 -32.594 9.359 1 95.12 249 GLU A C 1
ATOM 1990 O O . GLU A 1 249 ? 6.246 -32.719 8.328 1 95.12 249 GLU A O 1
ATOM 1995 N N . ALA A 1 250 ? 5.516 -33.438 10.352 1 95.62 250 ALA A N 1
ATOM 1996 C CA . ALA A 1 250 ? 6.312 -34.656 10.258 1 95.62 250 ALA A CA 1
ATOM 1997 C C . ALA A 1 250 ? 5.805 -35.562 9.141 1 95.62 250 ALA A C 1
ATOM 1999 O O . ALA A 1 250 ? 4.598 -35.688 8.945 1 95.62 250 ALA A O 1
ATOM 2000 N N . LEU A 1 251 ? 6.77 -36.188 8.438 1 96.5 251 LEU A N 1
ATOM 2001 C CA . LEU A 1 251 ? 6.414 -37.156 7.387 1 96.5 251 LEU A CA 1
ATOM 2002 C C . LEU A 1 251 ? 6.074 -38.5 7.98 1 96.5 251 LEU A C 1
ATOM 2004 O O . LEU A 1 251 ? 6.43 -38.812 9.125 1 96.5 251 LEU A O 1
ATOM 2008 N N . ASP A 1 252 ? 5.285 -39.281 7.172 1 95.06 252 ASP A N 1
ATOM 2009 C CA . ASP A 1 252 ? 5.094 -40.688 7.609 1 95.06 252 ASP A CA 1
ATOM 2010 C C . ASP A 1 252 ? 6.414 -41.438 7.586 1 95.06 252 ASP A C 1
ATOM 2012 O O . ASP A 1 252 ? 7.398 -40.969 7.016 1 95.06 252 ASP A O 1
ATOM 2016 N N . ASN A 1 253 ? 6.418 -42.531 8.195 1 95.75 253 ASN A N 1
ATOM 2017 C CA . ASN A 1 253 ? 7.652 -43.281 8.414 1 95.75 253 ASN A CA 1
ATOM 2018 C C . ASN A 1 253 ? 8.312 -43.688 7.098 1 95.75 253 ASN A C 1
ATOM 2020 O O . ASN A 1 253 ? 9.531 -43.594 6.961 1 95.75 253 ASN A O 1
ATOM 2024 N N . GLU A 1 254 ? 7.582 -44.062 6.188 1 95 254 GLU A N 1
ATOM 2025 C CA . GLU A 1 254 ? 8.125 -44.5 4.906 1 95 254 GLU A CA 1
ATOM 2026 C C . GLU A 1 254 ? 8.852 -43.375 4.195 1 95 254 GLU A C 1
ATOM 2028 O O . GLU A 1 254 ? 9.984 -43.531 3.746 1 95 254 GLU A O 1
ATOM 2033 N N . LEU A 1 255 ? 8.188 -42.281 4.125 1 96.25 255 LEU A N 1
ATOM 2034 C CA . LEU A 1 255 ? 8.773 -41.125 3.455 1 96.25 255 LEU A CA 1
ATOM 2035 C C . LEU A 1 255 ? 9.977 -40.625 4.223 1 96.25 255 LEU A C 1
ATOM 2037 O O . LEU A 1 255 ? 10.984 -40.219 3.623 1 96.25 255 LEU A O 1
ATOM 2041 N N . GLU A 1 256 ? 9.828 -40.594 5.547 1 97.31 256 GLU A N 1
ATOM 2042 C CA . GLU A 1 256 ? 10.945 -40.125 6.367 1 97.31 256 GLU A CA 1
ATOM 2043 C C . GLU A 1 256 ? 12.18 -41 6.156 1 97.31 256 GLU A C 1
ATOM 2045 O O . GLU A 1 256 ? 13.297 -40.5 6.043 1 97.31 256 GLU A O 1
ATOM 2050 N N . ASN A 1 257 ? 11.914 -42.312 6.105 1 96.88 257 ASN A N 1
ATOM 2051 C CA . ASN A 1 257 ? 13.023 -43.219 5.863 1 96.88 257 ASN A CA 1
ATOM 2052 C C . ASN A 1 257 ? 13.672 -42.969 4.508 1 96.88 257 ASN A C 1
ATOM 2054 O O . ASN A 1 257 ? 14.898 -43 4.387 1 96.88 257 ASN A O 1
ATOM 2058 N N . PHE A 1 258 ? 12.883 -42.75 3.564 1 97.31 258 PHE A N 1
ATOM 2059 C CA . PHE A 1 258 ? 13.406 -42.438 2.24 1 97.31 258 PHE A CA 1
ATOM 2060 C C . PHE A 1 258 ? 14.258 -41.156 2.275 1 97.31 258 PHE A C 1
ATOM 2062 O O . PHE A 1 258 ? 15.367 -41.125 1.731 1 97.31 258 PHE A O 1
ATOM 2069 N N . MET A 1 259 ? 13.766 -40.156 2.881 1 98 259 MET A N 1
ATOM 2070 C CA . MET A 1 259 ? 14.477 -38.875 2.977 1 98 259 MET A CA 1
ATOM 2071 C C . MET A 1 259 ? 15.82 -39.062 3.672 1 98 259 MET A C 1
ATOM 2073 O O . MET A 1 259 ? 16.844 -38.594 3.176 1 98 259 MET A O 1
ATOM 2077 N N . GLN A 1 260 ? 15.852 -39.812 4.727 1 97.31 260 GLN A N 1
ATOM 2078 C CA . GLN A 1 260 ? 17.062 -40.031 5.516 1 97.31 260 GLN A CA 1
ATOM 2079 C C . GLN A 1 260 ? 18.078 -40.875 4.762 1 97.31 260 GLN A C 1
ATOM 2081 O O . GLN A 1 260 ? 19.281 -40.688 4.902 1 97.31 260 GLN A O 1
ATOM 2086 N N . SER A 1 261 ? 17.609 -41.688 3.996 1 97.44 261 SER A N 1
ATOM 2087 C CA . SER A 1 261 ? 18.484 -42.625 3.277 1 97.44 261 SER A CA 1
ATOM 2088 C C . SER A 1 261 ? 19.281 -41.906 2.203 1 97.44 261 SER A C 1
ATOM 2090 O O . SER A 1 261 ? 20.219 -42.469 1.631 1 97.44 261 SER A O 1
ATOM 2092 N N . SER A 1 262 ? 18.953 -40.625 1.968 1 97.19 262 SER A N 1
ATOM 2093 C CA . SER A 1 262 ? 19.641 -39.844 0.95 1 97.19 262 SER A CA 1
ATOM 2094 C C . SER A 1 262 ? 21.016 -39.406 1.425 1 97.19 262 SER A C 1
ATOM 2096 O O . SER A 1 262 ? 21.828 -38.938 0.634 1 97.19 262 SER A O 1
ATOM 2098 N N . GLY A 1 263 ? 21.328 -39.594 2.727 1 95.62 263 GLY A N 1
ATOM 2099 C CA . GLY A 1 263 ? 22.625 -39.25 3.279 1 95.62 263 GLY A CA 1
ATOM 2100 C C . GLY A 1 263 ? 22.938 -37.781 3.219 1 95.62 263 GLY A C 1
ATOM 2101 O O . GLY A 1 263 ? 22.078 -36.938 3.572 1 95.62 263 GLY A O 1
ATOM 2102 N N . LYS A 1 264 ? 24.141 -37.406 2.842 1 95.5 264 LYS A N 1
ATOM 2103 C CA . LYS A 1 264 ? 24.594 -36.031 2.871 1 95.5 264 LYS A CA 1
ATOM 2104 C C . LYS A 1 264 ? 24.109 -35.25 1.637 1 95.5 264 LYS A C 1
ATOM 2106 O O . LYS A 1 264 ? 24.047 -34.031 1.646 1 95.5 264 LYS A O 1
ATOM 2111 N N . HIS A 1 265 ? 23.781 -36 0.587 1 96.88 265 HIS A N 1
ATOM 2112 C CA . HIS A 1 265 ? 23.438 -35.344 -0.67 1 96.88 265 HIS A CA 1
ATOM 2113 C C . HIS A 1 265 ? 22.016 -34.781 -0.627 1 96.88 265 HIS A C 1
ATOM 2115 O O . HIS A 1 265 ? 21.75 -33.719 -1.178 1 96.88 265 HIS A O 1
ATOM 2121 N N . GLY A 1 266 ? 21.125 -35.562 0.037 1 98.06 266 GLY A N 1
ATOM 2122 C CA . GLY A 1 266 ? 19.75 -35.062 0.188 1 98.06 266 GLY A CA 1
ATOM 2123 C C . GLY A 1 266 ? 18.844 -35.5 -0.946 1 98.06 266 GLY A C 1
ATOM 2124 O O . GLY A 1 266 ? 19.141 -36.469 -1.657 1 98.06 266 GLY A O 1
ATOM 2125 N N . VAL A 1 267 ? 17.672 -34.781 -1.04 1 98.56 267 VAL A N 1
ATOM 2126 C CA . VAL A 1 267 ? 16.594 -35.219 -1.922 1 98.56 267 VAL A CA 1
ATOM 2127 C C . VAL A 1 267 ? 16.172 -34.062 -2.84 1 98.56 267 VAL A C 1
ATOM 2129 O O . VAL A 1 267 ? 16.109 -32.906 -2.408 1 98.56 267 VAL A O 1
ATOM 2132 N N . VAL A 1 268 ? 15.93 -34.375 -4.086 1 98.38 268 VAL A N 1
ATOM 2133 C CA . VAL A 1 268 ? 15.305 -33.5 -5.051 1 98.38 268 VAL A CA 1
ATOM 2134 C C . VAL A 1 268 ? 13.836 -33.875 -5.242 1 98.38 268 VAL A C 1
ATOM 2136 O O . VAL A 1 268 ? 13.516 -35.062 -5.387 1 98.38 268 VAL A O 1
ATOM 2139 N N . LEU A 1 269 ? 12.977 -32.875 -5.168 1 97.25 269 LEU A N 1
ATOM 2140 C CA . LEU A 1 269 ? 11.555 -33.125 -5.418 1 97.25 269 LEU A CA 1
ATOM 2141 C C . LEU A 1 269 ? 11.203 -32.781 -6.859 1 97.25 269 LEU A C 1
ATOM 2143 O O . LEU A 1 269 ? 11.711 -31.797 -7.414 1 97.25 269 LEU A O 1
ATOM 2147 N N . PHE A 1 270 ? 10.367 -33.594 -7.391 1 93.81 270 PHE A N 1
ATOM 2148 C CA . PHE A 1 270 ? 9.867 -33.344 -8.734 1 93.81 270 PHE A CA 1
ATOM 2149 C C . PHE A 1 270 ? 8.344 -33.375 -8.766 1 93.81 270 PHE A C 1
ATOM 2151 O O . PHE A 1 270 ? 7.73 -34.375 -8.422 1 93.81 270 PHE A O 1
ATOM 2158 N N . SER A 1 271 ? 7.773 -32.219 -9.172 1 88.38 271 SER A N 1
ATOM 2159 C CA . SER A 1 271 ? 6.328 -32.125 -9.32 1 88.38 271 SER A CA 1
ATOM 2160 C C . SER A 1 271 ? 5.949 -31.203 -10.477 1 88.38 271 SER A C 1
ATOM 2162 O O . SER A 1 271 ? 6.32 -30.016 -10.484 1 88.38 271 SER A O 1
ATOM 2164 N N . LEU A 1 272 ? 5.254 -31.656 -11.461 1 78.25 272 LEU A N 1
ATOM 2165 C CA . LEU A 1 272 ? 4.77 -30.812 -12.547 1 78.25 272 LEU A CA 1
ATOM 2166 C C . LEU A 1 272 ? 3.295 -30.484 -12.367 1 78.25 272 LEU A C 1
ATOM 2168 O O . LEU A 1 272 ? 2.598 -30.172 -13.336 1 78.25 272 LEU A O 1
ATOM 2172 N N . GLY A 1 273 ? 2.85 -30.516 -11.18 1 70.5 273 GLY A N 1
ATOM 2173 C CA . GLY A 1 273 ? 1.488 -30.109 -10.852 1 70.5 273 GLY A CA 1
ATOM 2174 C C . GLY A 1 273 ? 0.45 -31.141 -11.266 1 70.5 273 GLY A C 1
ATOM 2175 O O . GLY A 1 273 ? 0.771 -32.125 -11.945 1 70.5 273 GLY A O 1
ATOM 2176 N N . SER A 1 274 ? -0.747 -31.047 -10.844 1 59.47 274 SER A N 1
ATOM 2177 C CA . SER A 1 274 ? -1.835 -32 -11.047 1 59.47 274 SER A CA 1
ATOM 2178 C C . SER A 1 274 ? -2.268 -32.031 -12.508 1 59.47 274 SER A C 1
ATOM 2180 O O . SER A 1 274 ? -2.73 -33.062 -13 1 59.47 274 SER A O 1
ATOM 2182 N N . TYR A 1 275 ? -2.061 -30.875 -13.133 1 56.75 275 TYR A N 1
ATOM 2183 C CA . TYR A 1 275 ? -2.592 -30.797 -14.484 1 56.75 275 TYR A CA 1
ATOM 2184 C C . TYR A 1 275 ? -1.709 -31.562 -15.461 1 56.75 275 TYR A C 1
ATOM 2186 O O . TYR A 1 275 ? -2.182 -32.031 -16.5 1 56.75 275 TYR A O 1
ATOM 2194 N N . PHE A 1 276 ? -0.5 -31.734 -15.117 1 58.81 276 PHE A N 1
ATOM 2195 C CA . PHE A 1 276 ? 0.383 -32.312 -16.125 1 58.81 276 PHE A CA 1
ATOM 2196 C C . PHE A 1 276 ? 0.807 -33.719 -15.75 1 58.81 276 PHE A C 1
ATOM 2198 O O . PHE A 1 276 ? 1.741 -34.281 -16.344 1 58.81 276 PHE A O 1
ATOM 2205 N N . ALA A 1 277 ? 0.226 -34.094 -14.742 1 54.72 277 ALA A N 1
ATOM 2206 C CA . ALA A 1 277 ? 0.507 -35.469 -14.398 1 54.72 277 ALA A CA 1
ATOM 2207 C C . ALA A 1 277 ? 0.082 -36.406 -15.523 1 54.72 277 ALA A C 1
ATOM 2209 O O . ALA A 1 277 ? 0.646 -37.5 -15.68 1 54.72 277 ALA A O 1
ATOM 2210 N N . SER A 1 278 ? -0.714 -35.781 -16.422 1 55.94 278 SER A N 1
ATOM 2211 C CA . SER A 1 278 ? -1.15 -36.562 -17.578 1 55.94 278 SER A CA 1
ATOM 2212 C C . SER A 1 278 ? -0.085 -36.562 -18.672 1 55.94 278 SER A C 1
ATOM 2214 O O . SER A 1 278 ? -0.233 -37.25 -19.672 1 55.94 278 SER A O 1
ATOM 2216 N N . ILE A 1 279 ? 0.845 -35.781 -18.469 1 59.5 279 ILE A N 1
ATOM 2217 C CA . ILE A 1 279 ? 1.902 -35.719 -19.469 1 59.5 279 ILE A CA 1
ATOM 2218 C C . ILE A 1 279 ? 2.543 -37.094 -19.656 1 59.5 279 ILE A C 1
ATOM 2220 O O . ILE A 1 279 ? 3.016 -37.406 -20.734 1 59.5 279 ILE A O 1
ATOM 2224 N N . THR A 1 280 ? 2.496 -37.812 -18.562 1 59.78 280 THR A N 1
ATOM 2225 C CA . THR A 1 280 ? 3.078 -39.156 -18.656 1 59.78 280 THR A CA 1
ATOM 2226 C C . THR A 1 280 ? 2.387 -39.969 -19.734 1 59.78 280 THR A C 1
ATOM 2228 O O . THR A 1 280 ? 3.018 -40.812 -20.391 1 59.78 280 THR A O 1
ATOM 2231 N N . LYS A 1 281 ? 1.182 -39.625 -19.797 1 62.62 281 LYS A N 1
ATOM 2232 C CA . LYS A 1 281 ? 0.44 -40.406 -20.797 1 62.62 281 LYS A CA 1
ATOM 2233 C C . LYS A 1 281 ? 0.705 -39.875 -22.203 1 62.62 281 LYS A C 1
ATOM 2235 O O . LYS A 1 281 ? 0.9 -40.656 -23.141 1 62.62 281 LYS A O 1
ATOM 2240 N N . SER A 1 282 ? 0.808 -38.625 -22.266 1 65.69 282 SER A N 1
ATOM 2241 C CA . SER A 1 282 ? 0.86 -38.062 -23.609 1 65.69 282 SER A CA 1
ATOM 2242 C C . SER A 1 282 ? 2.299 -37.906 -24.094 1 65.69 282 SER A C 1
ATOM 2244 O O . SER A 1 282 ? 2.553 -37.906 -25.297 1 65.69 282 SER A O 1
ATOM 2246 N N . ARG A 1 283 ? 3.213 -37.844 -23.172 1 74.62 283 ARG A N 1
ATOM 2247 C CA . ARG A 1 283 ? 4.613 -37.688 -23.547 1 74.62 283 ARG A CA 1
ATOM 2248 C C . ARG A 1 283 ? 5.531 -38.5 -22.625 1 74.62 283 ARG A C 1
ATOM 2250 O O . ARG A 1 283 ? 6.316 -37.906 -21.875 1 74.62 283 ARG A O 1
ATOM 2257 N N . PRO A 1 284 ? 5.469 -39.781 -22.781 1 76.25 284 PRO A N 1
ATOM 2258 C CA . PRO A 1 284 ? 6.324 -40.625 -21.953 1 76.25 284 PRO A CA 1
ATOM 2259 C C . PRO A 1 284 ? 7.812 -40.375 -22.172 1 76.25 284 PRO A C 1
ATOM 2261 O O . PRO A 1 284 ? 8.625 -40.625 -21.281 1 76.25 284 PRO A O 1
ATOM 2264 N N . ASP A 1 285 ? 8.164 -39.812 -23.359 1 82.19 285 ASP A N 1
ATOM 2265 C CA . ASP A 1 285 ? 9.547 -39.531 -23.688 1 82.19 285 ASP A CA 1
ATOM 2266 C C . ASP A 1 285 ? 10.117 -38.438 -22.75 1 82.19 285 ASP A C 1
ATOM 2268 O O . ASP A 1 285 ? 11.289 -38.5 -22.375 1 82.19 285 ASP A O 1
ATOM 2272 N N . ILE A 1 286 ? 9.273 -37.594 -22.312 1 83.06 286 ILE A N 1
ATOM 2273 C CA . ILE A 1 286 ? 9.711 -36.5 -21.438 1 83.06 286 ILE A CA 1
ATOM 2274 C C . ILE A 1 286 ? 10.055 -37.062 -20.062 1 83.06 286 ILE A C 1
ATOM 2276 O O . ILE A 1 286 ? 11.086 -36.719 -19.484 1 83.06 286 ILE A O 1
ATOM 2280 N N . ILE A 1 287 ? 9.258 -37.938 -19.594 1 84.06 287 ILE A N 1
ATOM 2281 C CA . ILE A 1 287 ? 9.492 -38.531 -18.281 1 84.06 287 ILE A CA 1
ATOM 2282 C C . ILE A 1 287 ? 10.789 -39.312 -18.297 1 84.06 287 ILE A C 1
ATOM 2284 O O . ILE A 1 287 ? 11.555 -39.312 -17.328 1 84.06 287 ILE A O 1
ATOM 2288 N N . ARG A 1 288 ? 11.008 -39.969 -19.391 1 89 288 ARG A N 1
ATOM 2289 C CA . ARG A 1 288 ? 12.234 -40.75 -19.531 1 89 288 ARG A CA 1
ATOM 2290 C C . ARG A 1 288 ? 13.461 -39.844 -19.469 1 89 288 ARG A C 1
ATOM 2292 O O . ARG A 1 288 ? 14.469 -40.219 -18.859 1 89 288 ARG A O 1
ATOM 2299 N N . MET A 1 289 ? 13.359 -38.75 -20.078 1 91.88 289 MET A N 1
ATOM 2300 C CA . MET A 1 289 ? 14.477 -37.812 -20.062 1 91.88 289 MET A CA 1
ATOM 2301 C C . MET A 1 289 ? 14.773 -37.312 -18.656 1 91.88 289 MET A C 1
ATOM 2303 O O . MET A 1 289 ? 15.93 -37.188 -18.266 1 91.88 289 MET A O 1
ATOM 2307 N N . PHE A 1 290 ? 13.734 -37.094 -17.906 1 91.94 290 PHE A N 1
ATOM 2308 C CA . PHE A 1 290 ? 13.914 -36.688 -16.516 1 91.94 290 PHE A CA 1
ATOM 2309 C C . PHE A 1 290 ? 14.539 -37.812 -15.688 1 91.94 290 PHE A C 1
ATOM 2311 O O . PHE A 1 290 ? 15.477 -37.562 -14.93 1 91.94 290 PHE A O 1
ATOM 2318 N N . ILE A 1 291 ? 14.039 -38.969 -15.875 1 92.44 291 ILE A N 1
ATOM 2319 C CA . ILE A 1 291 ? 14.531 -40.125 -15.125 1 92.44 291 ILE A CA 1
ATOM 2320 C C . ILE A 1 291 ? 16 -40.375 -15.453 1 92.44 291 ILE A C 1
ATOM 2322 O O . ILE A 1 291 ? 16.812 -40.625 -14.555 1 92.44 291 ILE A O 1
ATOM 2326 N N . ASP A 1 292 ? 16.297 -40.25 -16.719 1 94.88 292 ASP A N 1
ATOM 2327 C CA . ASP A 1 292 ? 17.688 -40.406 -17.141 1 94.88 292 ASP A CA 1
ATOM 2328 C C . ASP A 1 292 ? 18.578 -39.344 -16.484 1 94.88 292 ASP A C 1
ATOM 2330 O O . ASP A 1 292 ? 19.688 -39.656 -16.062 1 94.88 292 ASP A O 1
ATOM 2334 N N . ALA A 1 293 ? 18.125 -38.188 -16.406 1 96.38 293 ALA A N 1
ATOM 2335 C CA . ALA A 1 293 ? 18.875 -37.125 -15.766 1 96.38 293 ALA A CA 1
ATOM 2336 C C . ALA A 1 293 ? 19.031 -37.375 -14.273 1 96.38 293 ALA A C 1
ATOM 2338 O O . ALA A 1 293 ? 20.125 -37.25 -13.719 1 96.38 293 ALA A O 1
ATOM 2339 N N . PHE A 1 294 ? 17.984 -37.812 -13.617 1 96.62 294 PHE A N 1
ATOM 2340 C CA . PHE A 1 294 ? 17.953 -38.031 -12.172 1 96.62 294 PHE A CA 1
ATOM 2341 C C . PHE A 1 294 ? 18.859 -39.188 -11.781 1 96.62 294 PHE A C 1
ATOM 2343 O O . PHE A 1 294 ? 19.453 -39.188 -10.703 1 96.62 294 PHE A O 1
ATOM 2350 N N . SER A 1 295 ? 18.922 -40.125 -12.641 1 95.94 295 SER A N 1
ATOM 2351 C CA . SER A 1 295 ? 19.703 -41.312 -12.352 1 95.94 295 SER A CA 1
ATOM 2352 C C . SER A 1 295 ? 21.188 -41 -12.211 1 95.94 295 SER A C 1
ATOM 2354 O O . SER A 1 295 ? 21.953 -41.75 -11.617 1 95.94 295 SER A O 1
ATOM 2356 N N . ARG A 1 296 ? 21.547 -39.875 -12.703 1 96.5 296 ARG A N 1
ATOM 2357 C CA . ARG A 1 296 ? 22.953 -39.469 -12.688 1 96.5 296 ARG A CA 1
ATOM 2358 C C . ARG A 1 296 ? 23.297 -38.75 -11.391 1 96.5 296 ARG A C 1
ATOM 2360 O O . ARG A 1 296 ? 24.469 -38.531 -11.086 1 96.5 296 ARG A O 1
ATOM 2367 N N . LEU A 1 297 ? 22.328 -38.438 -10.625 1 96.69 297 LEU A N 1
ATOM 2368 C CA . LEU A 1 297 ? 22.531 -37.625 -9.43 1 96.69 297 LEU A CA 1
ATOM 2369 C C . LEU A 1 297 ? 22.906 -38.5 -8.242 1 96.69 297 LEU A C 1
ATOM 2371 O O . LEU A 1 297 ? 22.391 -39.625 -8.094 1 96.69 297 LEU A O 1
ATOM 2375 N N . PRO A 1 298 ? 23.828 -38 -7.438 1 96.81 298 PRO A N 1
ATOM 2376 C CA . PRO A 1 298 ? 24.016 -38.688 -6.152 1 96.81 298 PRO A CA 1
ATOM 2377 C C . PRO A 1 298 ? 22.844 -38.469 -5.199 1 96.81 298 PRO A C 1
ATOM 2379 O O . PRO A 1 298 ? 22.719 -39.188 -4.207 1 96.81 298 PRO A O 1
ATOM 2382 N N . HIS A 1 299 ? 21.984 -37.531 -5.469 1 97.88 299 HIS A N 1
ATOM 2383 C CA . HIS A 1 299 ? 20.781 -37.219 -4.695 1 97.88 299 HIS A CA 1
ATOM 2384 C C . HIS A 1 299 ? 19.719 -38.281 -4.922 1 97.88 299 HIS A C 1
ATOM 2386 O O . HIS A 1 299 ? 19.688 -38.938 -5.969 1 97.88 299 HIS A O 1
ATOM 2392 N N . LYS A 1 300 ? 18.859 -38.438 -3.969 1 98.06 300 LYS A N 1
ATOM 2393 C CA . LYS A 1 300 ? 17.625 -39.156 -4.215 1 98.06 300 LYS A CA 1
ATOM 2394 C C . LYS A 1 300 ? 16.547 -38.25 -4.777 1 98.06 300 LYS A C 1
ATOM 2396 O O . LYS A 1 300 ? 16.641 -37.031 -4.648 1 98.06 300 LYS A O 1
ATOM 2401 N N . VAL A 1 301 ? 15.617 -38.875 -5.473 1 97.5 301 VAL A N 1
ATOM 2402 C CA . VAL A 1 301 ? 14.594 -38.094 -6.129 1 97.5 301 VAL A CA 1
ATOM 2403 C C . VAL A 1 301 ? 13.211 -38.625 -5.789 1 97.5 301 VAL A C 1
ATOM 2405 O O . VAL A 1 301 ? 12.969 -39.844 -5.879 1 97.5 301 VAL A O 1
ATOM 2408 N N . LEU A 1 302 ? 12.352 -37.781 -5.305 1 96 302 LEU A N 1
ATOM 2409 C CA . LEU A 1 302 ? 10.93 -38.094 -5.191 1 96 302 LEU A CA 1
ATOM 2410 C C . LEU A 1 302 ? 10.156 -37.531 -6.395 1 96 302 LEU A C 1
ATOM 2412 O O . LEU A 1 302 ? 10.102 -36.312 -6.609 1 96 302 LEU A O 1
ATOM 2416 N N . LEU A 1 303 ? 9.609 -38.406 -7.113 1 90.94 303 LEU A N 1
ATOM 2417 C CA . LEU A 1 303 ? 8.945 -38.094 -8.367 1 90.94 303 LEU A CA 1
ATOM 2418 C C . LEU A 1 303 ? 7.426 -38.156 -8.219 1 90.94 303 LEU A C 1
ATOM 2420 O O . LEU A 1 303 ? 6.879 -39.219 -7.895 1 90.94 303 LEU A O 1
ATOM 2424 N N . HIS A 1 304 ? 6.758 -37 -8.398 1 89.69 304 HIS A N 1
ATOM 2425 C CA . HIS A 1 304 ? 5.301 -37 -8.453 1 89.69 304 HIS A CA 1
ATOM 2426 C C . HIS A 1 304 ? 4.793 -37.469 -9.805 1 89.69 304 HIS A C 1
ATOM 2428 O O . HIS A 1 304 ? 4.898 -36.75 -10.805 1 89.69 304 HIS A O 1
ATOM 2434 N N . LEU A 1 305 ? 4.281 -38.688 -9.82 1 80.19 305 LEU A N 1
ATOM 2435 C CA . LEU A 1 305 ? 3.762 -39.281 -11.039 1 80.19 305 LEU A CA 1
ATOM 2436 C C . LEU A 1 305 ? 2.5 -40.094 -10.742 1 80.19 305 LEU A C 1
ATOM 2438 O O . LEU A 1 305 ? 2.518 -41 -9.914 1 80.19 305 LEU A O 1
ATOM 2442 N N . LYS A 1 306 ? 1.436 -39.719 -11.414 1 73.75 306 LYS A N 1
ATOM 2443 C CA . LYS A 1 306 ? 0.162 -40.406 -11.164 1 73.75 306 LYS A CA 1
ATOM 2444 C C . LYS A 1 306 ? 0.217 -41.875 -11.602 1 73.75 306 LYS A C 1
ATOM 2446 O O . LYS A 1 306 ? -0.351 -42.75 -10.938 1 73.75 306 LYS A O 1
ATOM 2451 N N . GLU A 1 307 ? 0.903 -42.125 -12.719 1 73.88 307 GLU A N 1
ATOM 2452 C CA . GLU A 1 307 ? 1.03 -43.469 -13.25 1 73.88 307 GLU A CA 1
ATOM 2453 C C . GLU A 1 307 ? 2.496 -43.875 -13.398 1 73.88 307 GLU A C 1
ATOM 2455 O O . GLU A 1 307 ? 3.301 -43.094 -13.922 1 73.88 307 GLU A O 1
ATOM 2460 N N . PRO A 1 308 ? 2.771 -45.031 -12.922 1 73.31 308 PRO A N 1
ATOM 2461 C CA . PRO A 1 308 ? 4.16 -45.469 -13.078 1 73.31 308 PRO A CA 1
ATOM 2462 C C . PRO A 1 308 ? 4.562 -45.656 -14.539 1 73.31 308 PRO A C 1
ATOM 2464 O O . PRO A 1 308 ? 3.744 -46.094 -15.352 1 73.31 308 PRO A O 1
ATOM 2467 N N . PRO A 1 309 ? 5.73 -45.25 -14.797 1 75.06 309 PRO A N 1
ATOM 2468 C CA . PRO A 1 309 ? 6.199 -45.469 -16.172 1 75.06 309 PRO A CA 1
ATOM 2469 C C . PRO A 1 309 ? 6.387 -46.938 -16.5 1 75.06 309 PRO A C 1
ATOM 2471 O O . PRO A 1 309 ? 6.504 -47.781 -15.594 1 75.06 309 PRO A O 1
ATOM 2474 N N . PRO A 1 310 ? 6.297 -47.25 -17.781 1 74.94 310 PRO A N 1
ATOM 2475 C CA . PRO A 1 310 ? 6.398 -48.625 -18.234 1 74.94 310 PRO A CA 1
ATOM 2476 C C . PRO A 1 310 ? 7.824 -49.156 -18.156 1 74.94 310 PRO A C 1
ATOM 2478 O O . PRO A 1 310 ? 8.117 -50.219 -18.734 1 74.94 310 PRO A O 1
ATOM 2481 N N . TYR A 1 311 ? 8.742 -48.469 -17.609 1 79.75 311 TYR A N 1
ATOM 2482 C CA . TYR A 1 311 ? 10.125 -48.938 -17.5 1 79.75 311 TYR A CA 1
ATOM 2483 C C . TYR A 1 311 ? 10.602 -48.906 -16.062 1 79.75 311 TYR A C 1
ATOM 2485 O O . TYR A 1 311 ? 9.906 -48.375 -15.18 1 79.75 311 TYR A O 1
ATOM 2493 N N . LYS A 1 312 ? 11.734 -49.5 -15.867 1 84.62 312 LYS A N 1
ATOM 2494 C CA . LYS A 1 312 ? 12.281 -49.625 -14.523 1 84.62 312 LYS A CA 1
ATOM 2495 C C . LYS A 1 312 ? 12.758 -48.281 -14.008 1 84.62 312 LYS A C 1
ATOM 2497 O O . LYS A 1 312 ? 13.43 -47.531 -14.727 1 84.62 312 LYS A O 1
ATOM 2502 N N . ILE A 1 313 ? 12.352 -47.969 -12.828 1 90.06 313 ILE A N 1
ATOM 2503 C CA . ILE A 1 313 ? 12.773 -46.75 -12.164 1 90.06 313 ILE A CA 1
ATOM 2504 C C . ILE A 1 313 ? 14.062 -47 -11.383 1 90.06 313 ILE A C 1
ATOM 2506 O O . ILE A 1 313 ? 14.164 -47.969 -10.641 1 90.06 313 ILE A O 1
ATOM 2510 N N . PRO A 1 314 ? 15.109 -46.219 -11.625 1 94 314 PRO A N 1
ATOM 2511 C CA . PRO A 1 314 ? 16.359 -46.375 -10.883 1 94 314 PRO A CA 1
ATOM 2512 C C . PRO A 1 314 ? 16.156 -46.375 -9.367 1 94 314 PRO A C 1
ATOM 2514 O O . PRO A 1 314 ? 15.172 -45.812 -8.875 1 94 314 PRO A O 1
ATOM 2517 N N . ASP A 1 315 ? 17.109 -46.875 -8.555 1 93 315 ASP A N 1
ATOM 2518 C CA . ASP A 1 315 ? 16.984 -47.094 -7.117 1 93 315 ASP A CA 1
ATOM 2519 C C . ASP A 1 315 ? 16.938 -45.781 -6.359 1 93 315 ASP A C 1
ATOM 2521 O O . ASP A 1 315 ? 16.375 -45.688 -5.27 1 93 315 ASP A O 1
ATOM 2525 N N . ASN A 1 316 ? 17.516 -44.812 -6.93 1 96.5 316 ASN A N 1
ATOM 2526 C CA . ASN A 1 316 ? 17.562 -43.531 -6.211 1 96.5 316 ASN A CA 1
ATOM 2527 C C . ASN A 1 316 ? 16.297 -42.719 -6.445 1 96.5 316 ASN A C 1
ATOM 2529 O O . ASN A 1 316 ? 16.188 -41.594 -5.957 1 96.5 316 ASN A O 1
ATOM 2533 N N . ILE A 1 317 ? 15.383 -43.25 -7.188 1 95.94 317 ILE A N 1
ATOM 2534 C CA . ILE A 1 317 ? 14.156 -42.531 -7.508 1 95.94 317 ILE A CA 1
ATOM 2535 C C . ILE A 1 317 ? 12.953 -43.281 -6.926 1 95.94 317 ILE A C 1
ATOM 2537 O O . ILE A 1 317 ? 12.844 -44.5 -7.043 1 95.94 317 ILE A O 1
ATOM 2541 N N . LYS A 1 318 ? 12.102 -42.562 -6.273 1 93.56 318 LYS A N 1
ATOM 2542 C CA . LYS A 1 318 ? 10.812 -43.062 -5.809 1 93.56 318 LYS A CA 1
ATOM 2543 C C . LYS A 1 318 ? 9.656 -42.312 -6.426 1 93.56 318 LYS A C 1
ATOM 2545 O O . LYS A 1 318 ? 9.586 -41.062 -6.312 1 93.56 318 LYS A O 1
ATOM 2550 N N . ALA A 1 319 ? 8.781 -42.969 -7.102 1 90.12 319 ALA A N 1
ATOM 2551 C CA . ALA A 1 319 ? 7.594 -42.375 -7.699 1 90.12 319 ALA A CA 1
ATOM 2552 C C . ALA A 1 319 ? 6.395 -42.469 -6.762 1 90.12 319 ALA A C 1
ATOM 2554 O O . ALA A 1 319 ? 6.168 -43.531 -6.156 1 90.12 319 ALA A O 1
ATOM 2555 N N . MET A 1 320 ? 5.742 -41.344 -6.609 1 88.75 320 MET A N 1
ATOM 2556 C CA . MET A 1 320 ? 4.551 -41.312 -5.77 1 88.75 320 MET A CA 1
ATOM 2557 C C . MET A 1 320 ? 3.389 -40.625 -6.492 1 88.75 320 MET A C 1
ATOM 2559 O O . MET A 1 320 ? 3.59 -39.688 -7.246 1 88.75 320 MET A O 1
ATOM 2563 N N . LYS A 1 321 ? 2.211 -41.094 -6.195 1 82.69 321 LYS A N 1
ATOM 2564 C CA . LYS A 1 321 ? 1.01 -40.531 -6.805 1 82.69 321 LYS A CA 1
ATOM 2565 C C . LYS A 1 321 ? 0.681 -39.156 -6.215 1 82.69 321 LYS A C 1
ATOM 2567 O O . LYS A 1 321 ? 0.08 -38.344 -6.887 1 82.69 321 LYS A O 1
ATOM 2572 N N . TRP A 1 322 ? 0.993 -39.031 -4.984 1 83.75 322 TRP A N 1
ATOM 2573 C CA . TRP A 1 322 ? 0.759 -37.781 -4.289 1 83.75 322 TRP A CA 1
ATOM 2574 C C . TRP A 1 322 ? 1.923 -37.438 -3.361 1 83.75 322 TRP A C 1
ATOM 2576 O O . TRP A 1 322 ? 2.459 -38.344 -2.684 1 83.75 322 TRP A O 1
ATOM 2586 N N . LEU A 1 323 ? 2.324 -36.125 -3.369 1 88.56 323 LEU A N 1
ATOM 2587 C CA . LEU A 1 323 ? 3.402 -35.656 -2.506 1 88.56 323 LEU A CA 1
ATOM 2588 C C . LEU A 1 323 ? 2.893 -34.594 -1.532 1 88.56 323 LEU A C 1
ATOM 2590 O O . LEU A 1 323 ? 2.217 -33.656 -1.938 1 88.56 323 LEU A O 1
ATOM 2594 N N . PRO A 1 324 ? 3.1 -34.781 -0.256 1 90.5 324 PRO A N 1
ATOM 2595 C CA . PRO A 1 324 ? 2.902 -33.656 0.653 1 90.5 324 PRO A CA 1
ATOM 2596 C C . PRO A 1 324 ? 3.959 -32.562 0.478 1 90.5 324 PRO A C 1
ATOM 2598 O O . PRO A 1 324 ? 4.824 -32.406 1.339 1 90.5 324 PRO A O 1
ATOM 2601 N N . LEU A 1 325 ? 3.811 -31.844 -0.547 1 91.06 325 LEU A N 1
ATOM 2602 C CA . LEU A 1 325 ? 4.848 -30.953 -1.065 1 91.06 325 LEU A CA 1
ATOM 2603 C C . LEU A 1 325 ? 5.332 -29.984 0.014 1 91.06 325 LEU A C 1
ATOM 2605 O O . LEU A 1 325 ? 6.535 -29.859 0.242 1 91.06 325 LEU A O 1
ATOM 2609 N N . ASN A 1 326 ? 4.406 -29.297 0.738 1 92.5 326 ASN A N 1
ATOM 2610 C CA . ASN A 1 326 ? 4.801 -28.328 1.763 1 92.5 326 ASN A CA 1
ATOM 2611 C C . ASN A 1 326 ? 5.695 -28.984 2.818 1 92.5 326 ASN A C 1
ATOM 2613 O O . ASN A 1 326 ? 6.719 -28.406 3.201 1 92.5 326 ASN A O 1
ATOM 2617 N N . ASP A 1 327 ? 5.328 -30.141 3.213 1 95.5 327 ASP A N 1
ATOM 2618 C CA . ASP A 1 327 ? 6.07 -30.828 4.266 1 95.5 327 ASP A CA 1
ATOM 2619 C C . ASP A 1 327 ? 7.422 -31.328 3.756 1 95.5 327 ASP A C 1
ATOM 2621 O O . ASP A 1 327 ? 8.422 -31.266 4.477 1 95.5 327 ASP A O 1
ATOM 2625 N N . LEU A 1 328 ? 7.375 -31.734 2.551 1 97 328 LEU A N 1
ATOM 2626 C CA . LEU A 1 328 ? 8.617 -32.188 1.946 1 97 328 LEU A CA 1
ATOM 2627 C C . LEU A 1 328 ? 9.578 -31.031 1.732 1 97 328 LEU A C 1
ATOM 2629 O O . LEU A 1 328 ? 10.789 -31.172 1.961 1 97 328 LEU A O 1
ATOM 2633 N N . LEU A 1 329 ? 9.047 -29.922 1.345 1 97.69 329 LEU A N 1
ATOM 2634 C CA . LEU A 1 329 ? 9.859 -28.734 1.138 1 97.69 329 LEU A CA 1
ATOM 2635 C C . LEU A 1 329 ? 10.5 -28.281 2.445 1 97.69 329 LEU A C 1
ATOM 2637 O O . LEU A 1 329 ? 11.609 -27.734 2.447 1 97.69 329 LEU A O 1
ATOM 2641 N N . GLY A 1 330 ? 9.789 -28.562 3.49 1 97.81 330 GLY A N 1
ATOM 2642 C CA . GLY A 1 330 ? 10.273 -28.125 4.793 1 97.81 330 GLY A CA 1
ATOM 2643 C C . GLY A 1 330 ? 11.219 -29.125 5.441 1 97.81 330 GLY A C 1
ATOM 2644 O O . GLY A 1 330 ? 11.711 -28.891 6.543 1 97.81 330 GLY A O 1
ATOM 2645 N N . HIS A 1 331 ? 11.469 -30.234 4.77 1 98 331 HIS A N 1
ATOM 2646 C CA . HIS A 1 331 ? 12.359 -31.25 5.316 1 98 331 HIS A CA 1
ATOM 2647 C C . HIS A 1 331 ? 13.82 -30.828 5.172 1 98 331 HIS A C 1
ATOM 2649 O O . HIS A 1 331 ? 14.227 -30.312 4.137 1 98 331 HIS A O 1
ATOM 2655 N N . PRO A 1 332 ? 14.648 -31.078 6.156 1 96.88 332 PRO A N 1
ATOM 2656 C CA . PRO A 1 332 ? 16.047 -30.625 6.121 1 96.88 332 PRO A CA 1
ATOM 2657 C C . PRO A 1 332 ? 16.844 -31.281 5 1 96.88 332 PRO A C 1
ATOM 2659 O O . PRO A 1 332 ? 17.891 -30.766 4.602 1 96.88 332 PRO A O 1
ATOM 2662 N N . LYS A 1 333 ? 16.375 -32.438 4.473 1 98.12 333 LYS A N 1
ATOM 2663 C CA . LYS A 1 333 ? 17.109 -33.156 3.443 1 98.12 333 LYS A CA 1
ATOM 2664 C C . LYS A 1 333 ? 16.734 -32.656 2.049 1 98.12 333 LYS A C 1
ATOM 2666 O O . LYS A 1 333 ? 17.375 -33.031 1.062 1 98.12 333 LYS A O 1
ATOM 2671 N N . THR A 1 334 ? 15.727 -31.812 1.903 1 98.5 334 THR A N 1
ATOM 2672 C CA . THR A 1 334 ? 15.336 -31.312 0.59 1 98.5 334 THR A CA 1
ATOM 2673 C C . THR A 1 334 ? 16.328 -30.281 0.085 1 98.5 334 THR A C 1
ATOM 2675 O O . THR A 1 334 ? 16.656 -29.328 0.793 1 98.5 334 THR A O 1
ATOM 2678 N N . ARG A 1 335 ? 16.797 -30.484 -1.136 1 98.38 335 ARG A N 1
ATOM 2679 C CA . ARG A 1 335 ? 17.859 -29.625 -1.66 1 98.38 335 ARG A CA 1
ATOM 2680 C C . ARG A 1 335 ? 17.328 -28.734 -2.775 1 98.38 335 ARG A C 1
ATOM 2682 O O . ARG A 1 335 ? 17.828 -27.625 -2.984 1 98.38 335 ARG A O 1
ATOM 2689 N N . ALA A 1 336 ? 16.391 -29.203 -3.504 1 98.44 336 ALA A N 1
ATOM 2690 C CA . ALA A 1 336 ? 15.805 -28.469 -4.617 1 98.44 336 ALA A CA 1
ATOM 2691 C C . ALA A 1 336 ? 14.469 -29.078 -5.039 1 98.44 336 ALA A C 1
ATOM 2693 O O . ALA A 1 336 ? 14.156 -30.203 -4.672 1 98.44 336 ALA A O 1
ATOM 2694 N N . VAL A 1 337 ? 13.711 -28.344 -5.688 1 97.88 337 VAL A N 1
ATOM 2695 C CA . VAL A 1 337 ? 12.461 -28.844 -6.25 1 97.88 337 VAL A CA 1
ATOM 2696 C C . VAL A 1 337 ? 12.367 -28.453 -7.723 1 97.88 337 VAL A C 1
ATOM 2698 O O . VAL A 1 337 ? 12.641 -27.312 -8.094 1 97.88 337 VAL A O 1
ATOM 2701 N N . LEU A 1 338 ? 12.242 -29.406 -8.547 1 95.62 338 LEU A N 1
ATOM 2702 C CA . LEU A 1 338 ? 11.859 -29.188 -9.938 1 95.62 338 LEU A CA 1
ATOM 2703 C C . LEU A 1 338 ? 10.344 -29.094 -10.078 1 95.62 338 LEU A C 1
ATOM 2705 O O . LEU A 1 338 ? 9.633 -30.047 -9.789 1 95.62 338 LEU A O 1
ATOM 2709 N N . TYR A 1 339 ? 9.859 -27.938 -10.539 1 90.69 339 TYR A N 1
ATOM 2710 C CA . TYR A 1 339 ? 8.461 -27.547 -10.414 1 90.69 339 TYR A CA 1
ATOM 2711 C C . TYR A 1 339 ? 7.969 -26.844 -11.664 1 90.69 339 TYR A C 1
ATOM 2713 O O . TYR A 1 339 ? 8.773 -26.328 -12.453 1 90.69 339 TYR A O 1
ATOM 2721 N N . HIS A 1 340 ? 6.715 -26.875 -11.984 1 89.38 340 HIS A N 1
ATOM 2722 C CA . HIS A 1 340 ? 6.18 -26.281 -13.211 1 89.38 340 HIS A CA 1
ATOM 2723 C C . HIS A 1 340 ? 6.035 -24.766 -13.086 1 89.38 340 HIS A C 1
ATOM 2725 O O . HIS A 1 340 ? 5.871 -24.078 -14.086 1 89.38 340 HIS A O 1
ATOM 2731 N N . GLY A 1 341 ? 6.008 -24.281 -11.859 1 89.75 341 GLY A N 1
ATOM 2732 C CA . GLY A 1 341 ? 5.996 -22.844 -11.719 1 89.75 341 GLY A CA 1
ATOM 2733 C C . GLY A 1 341 ? 4.641 -22.281 -11.32 1 89.75 341 GLY A C 1
ATOM 2734 O O . GLY A 1 341 ? 4.328 -21.125 -11.609 1 89.75 341 GLY A O 1
ATOM 2735 N N . GLY A 1 342 ? 3.795 -23.109 -10.719 1 90.38 342 GLY A N 1
ATOM 2736 C CA . GLY A 1 342 ? 2.592 -22.578 -10.102 1 90.38 342 GLY A CA 1
ATOM 2737 C C . GLY A 1 342 ? 2.879 -21.641 -8.945 1 90.38 342 GLY A C 1
ATOM 2738 O O . GLY A 1 342 ? 3.857 -21.812 -8.219 1 90.38 342 GLY A O 1
ATOM 2739 N N . ASN A 1 343 ? 2.037 -20.703 -8.758 1 91.75 343 ASN A N 1
ATOM 2740 C CA . ASN A 1 343 ? 2.277 -19.672 -7.754 1 91.75 343 ASN A CA 1
ATOM 2741 C C . ASN A 1 343 ? 2.322 -20.266 -6.348 1 91.75 343 ASN A C 1
ATOM 2743 O O . ASN A 1 343 ? 3.184 -19.906 -5.543 1 91.75 343 ASN A O 1
ATOM 2747 N N . ASN A 1 344 ? 1.403 -21.188 -5.992 1 91.62 344 ASN A N 1
ATOM 2748 C CA . ASN A 1 344 ? 1.364 -21.75 -4.648 1 91.62 344 ASN A CA 1
ATOM 2749 C C . ASN A 1 344 ? 2.639 -22.531 -4.332 1 91.62 344 ASN A C 1
ATOM 2751 O O . ASN A 1 344 ? 3.258 -22.312 -3.287 1 91.62 344 ASN A O 1
ATOM 2755 N N . GLY A 1 345 ? 3.006 -23.422 -5.285 1 92.44 345 GLY A N 1
ATOM 2756 C CA . GLY A 1 345 ? 4.227 -24.188 -5.082 1 92.44 345 GLY A CA 1
ATOM 2757 C C . GLY A 1 345 ? 5.469 -23.312 -5 1 92.44 345 GLY A C 1
ATOM 2758 O O . GLY A 1 345 ? 6.363 -23.578 -4.199 1 92.44 345 GLY A O 1
ATOM 2759 N N . PHE A 1 346 ? 5.473 -22.297 -5.781 1 94.88 346 PHE A N 1
ATOM 2760 C CA . PHE A 1 346 ? 6.574 -21.328 -5.754 1 94.88 346 PHE A CA 1
ATOM 2761 C C . PHE A 1 346 ? 6.688 -20.672 -4.387 1 94.88 346 PHE A C 1
ATOM 2763 O O . PHE A 1 346 ? 7.77 -20.641 -3.795 1 94.88 346 PHE A O 1
ATOM 2770 N N . LEU A 1 347 ? 5.574 -20.219 -3.85 1 96.38 347 LEU A N 1
ATOM 2771 C CA . LEU A 1 347 ? 5.582 -19.516 -2.57 1 96.38 347 LEU A CA 1
ATOM 2772 C C . LEU A 1 347 ? 5.867 -20.484 -1.425 1 96.38 347 LEU A C 1
ATOM 2774 O O . LEU A 1 347 ? 6.496 -20.109 -0.432 1 96.38 347 LEU A O 1
ATOM 2778 N N . GLU A 1 348 ? 5.477 -21.75 -1.595 1 96.62 348 GLU A N 1
ATOM 2779 C CA . GLU A 1 348 ? 5.832 -22.75 -0.602 1 96.62 348 GLU A CA 1
ATOM 2780 C C . GLU A 1 348 ? 7.332 -23.016 -0.591 1 96.62 348 GLU A C 1
ATOM 2782 O O . GLU A 1 348 ? 7.945 -23.109 0.475 1 96.62 348 GLU A O 1
ATOM 2787 N N . ALA A 1 349 ? 7.879 -23.125 -1.793 1 97.81 349 ALA A N 1
ATOM 2788 C CA . ALA A 1 349 ? 9.328 -23.281 -1.876 1 97.81 349 ALA A CA 1
ATOM 2789 C C . ALA A 1 349 ? 10.047 -22.078 -1.261 1 97.81 349 ALA A C 1
ATOM 2791 O O . ALA A 1 349 ? 11.031 -22.25 -0.532 1 97.81 349 ALA A O 1
ATOM 2792 N N . LEU A 1 350 ? 9.531 -20.922 -1.505 1 98.12 350 LEU A N 1
ATOM 2793 C CA . LEU A 1 350 ? 10.086 -19.703 -0.927 1 98.12 350 LEU A CA 1
ATOM 2794 C C . LEU A 1 350 ? 9.984 -19.734 0.594 1 98.12 350 LEU A C 1
ATOM 2796 O O . LEU A 1 350 ? 10.969 -19.438 1.286 1 98.12 350 LEU A O 1
ATOM 2800 N N . TYR A 1 351 ? 8.867 -20.109 1.075 1 98.56 351 TYR A N 1
ATOM 2801 C CA . TYR A 1 351 ? 8.625 -20.172 2.512 1 98.56 351 TYR A CA 1
ATOM 2802 C C . TYR A 1 351 ? 9.648 -21.047 3.205 1 98.56 351 TYR A C 1
ATOM 2804 O O . TYR A 1 351 ? 10.148 -20.719 4.281 1 98.56 351 TYR A O 1
ATOM 2812 N N . HIS A 1 352 ? 10.039 -22.109 2.564 1 98.56 352 HIS A N 1
ATOM 2813 C CA . HIS A 1 352 ? 10.93 -23.078 3.193 1 98.56 352 HIS A CA 1
ATOM 2814 C C . HIS A 1 352 ? 12.375 -22.875 2.752 1 98.56 352 HIS A C 1
ATOM 2816 O O . HIS A 1 352 ? 13.266 -23.609 3.174 1 98.56 352 HIS A O 1
ATOM 2822 N N . GLY A 1 353 ? 12.633 -21.906 1.893 1 98.62 353 GLY A N 1
ATOM 2823 C CA . GLY A 1 353 ? 13.984 -21.578 1.473 1 98.62 353 GLY A CA 1
ATOM 2824 C C . GLY A 1 353 ? 14.609 -22.641 0.582 1 98.62 353 GLY A C 1
ATOM 2825 O O . GLY A 1 353 ? 15.797 -22.938 0.717 1 98.62 353 GLY A O 1
ATOM 2826 N N . VAL A 1 354 ? 13.797 -23.203 -0.324 1 98.62 354 VAL A N 1
ATOM 2827 C CA . VAL A 1 354 ? 14.273 -24.266 -1.201 1 98.62 354 VAL A CA 1
ATOM 2828 C C . VAL A 1 354 ? 14.461 -23.734 -2.615 1 98.62 354 VAL A C 1
ATOM 2830 O O . VAL A 1 354 ? 13.547 -23.125 -3.188 1 98.62 354 VAL A O 1
ATOM 2833 N N . PRO A 1 355 ? 15.609 -23.922 -3.215 1 98.38 355 PRO A N 1
ATOM 2834 C CA . PRO A 1 355 ? 15.82 -23.484 -4.598 1 98.38 355 PRO A CA 1
ATOM 2835 C C . PRO A 1 355 ? 14.961 -24.25 -5.598 1 98.38 355 PRO A C 1
AT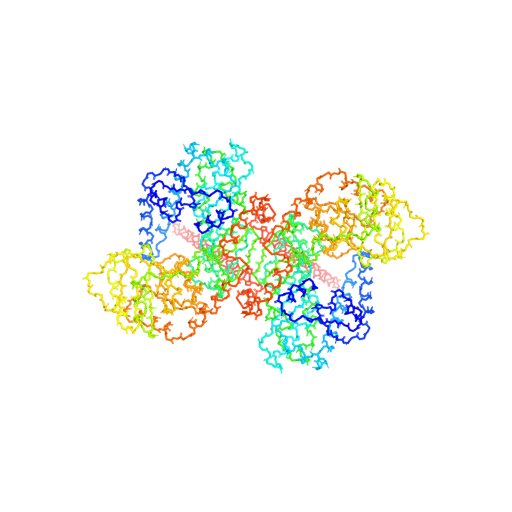OM 2837 O O . PRO A 1 355 ? 14.492 -25.359 -5.293 1 98.38 355 PRO A O 1
ATOM 2840 N N . LEU A 1 356 ? 14.867 -23.656 -6.773 1 98.12 356 LEU A N 1
ATOM 2841 C CA . LEU A 1 356 ? 13.922 -24.203 -7.734 1 98.12 356 LEU A CA 1
ATOM 2842 C C . LEU A 1 356 ? 14.586 -24.422 -9.086 1 98.12 356 LEU A C 1
ATOM 2844 O O . LEU A 1 356 ? 15.523 -23.703 -9.445 1 98.12 356 LEU A O 1
ATOM 2848 N N . VAL A 1 357 ? 14.188 -25.438 -9.758 1 97.75 357 VAL A N 1
ATOM 2849 C CA . VAL A 1 357 ? 14.281 -25.562 -11.211 1 97.75 357 VAL A CA 1
ATOM 2850 C C . VAL A 1 357 ? 12.883 -25.531 -11.82 1 97.75 357 VAL A C 1
ATOM 2852 O O . VAL A 1 357 ? 12.102 -26.469 -11.656 1 97.75 357 VAL A O 1
ATOM 2855 N N . VAL A 1 358 ? 12.641 -24.438 -12.508 1 96.12 358 VAL A N 1
ATOM 2856 C CA . VAL A 1 358 ? 11.266 -24.25 -12.961 1 96.12 358 VAL A CA 1
ATOM 2857 C C . VAL A 1 358 ? 11.156 -24.594 -14.438 1 96.12 358 VAL A C 1
ATOM 2859 O O . VAL A 1 358 ? 11.992 -24.188 -15.25 1 96.12 358 VAL A O 1
ATOM 2862 N N . MET A 1 359 ? 10.203 -25.344 -14.75 1 92 359 MET A N 1
ATOM 2863 C CA . MET A 1 359 ? 9.852 -25.641 -16.141 1 92 359 MET A CA 1
ATOM 2864 C C . MET A 1 359 ? 8.422 -25.203 -16.438 1 92 359 MET A C 1
ATOM 2866 O O . MET A 1 359 ? 7.492 -26.016 -16.312 1 92 359 MET A O 1
ATOM 2870 N N . PRO A 1 360 ? 8.305 -23.938 -16.891 1 89.06 360 PRO A N 1
ATOM 2871 C CA . PRO A 1 360 ? 6.949 -23.469 -17.188 1 89.06 360 PRO A CA 1
ATOM 2872 C C . PRO A 1 360 ? 6.305 -24.234 -18.344 1 89.06 360 PRO A C 1
ATOM 2874 O O . PRO A 1 360 ? 6.961 -24.5 -19.359 1 89.06 360 PRO A O 1
ATOM 2877 N N . LEU A 1 361 ? 5.156 -24.578 -18.109 1 79 361 LEU A N 1
ATOM 2878 C CA . LEU A 1 361 ? 4.406 -25.297 -19.141 1 79 361 LEU A CA 1
ATOM 2879 C C . LEU A 1 361 ? 3.43 -24.359 -19.844 1 79 361 LEU A C 1
ATOM 2881 O O . LEU A 1 361 ? 3.072 -24.594 -21 1 79 361 LEU A O 1
ATOM 2885 N N . GLY A 1 362 ? 3.006 -23.312 -19.125 1 75.31 362 GLY A N 1
ATOM 2886 C CA . GLY A 1 362 ? 2.084 -22.375 -19.75 1 75.31 362 GLY A CA 1
ATOM 2887 C C . GLY A 1 362 ? 1.617 -21.281 -18.797 1 75.31 362 GLY A C 1
ATOM 2888 O O . GLY A 1 362 ? 1.942 -21.297 -17.609 1 75.31 362 GLY A O 1
ATOM 2889 N N . ALA A 1 363 ? 1.02 -20.328 -19.406 1 76.5 363 ALA A N 1
ATOM 2890 C CA . ALA A 1 363 ? 0.293 -19.266 -18.719 1 76.5 363 ALA A CA 1
ATOM 2891 C C . ALA A 1 363 ? 1.216 -18.484 -17.781 1 76.5 363 ALA A C 1
ATOM 2893 O O . ALA A 1 363 ? 2.254 -17.969 -18.219 1 76.5 363 ALA A O 1
ATOM 2894 N N . ASP A 1 364 ? 0.767 -18.375 -16.5 1 82.12 364 ASP A N 1
ATOM 2895 C CA . ASP A 1 364 ? 1.438 -17.484 -15.555 1 82.12 364 ASP A CA 1
ATOM 2896 C C . ASP A 1 364 ? 2.727 -18.125 -15.039 1 82.12 364 ASP A C 1
ATOM 2898 O O . ASP A 1 364 ? 3.531 -17.453 -14.383 1 82.12 364 ASP A O 1
ATOM 2902 N N . GLN A 1 365 ? 2.996 -19.344 -15.477 1 88.62 365 GLN A N 1
ATOM 2903 C CA . GLN A 1 365 ? 4.176 -20.047 -14.984 1 88.62 365 GLN A CA 1
ATOM 2904 C C . GLN A 1 365 ? 5.457 -19.406 -15.5 1 88.62 365 GLN A C 1
ATOM 2906 O O . GLN A 1 365 ? 6.48 -19.406 -14.82 1 88.62 365 GLN A O 1
ATOM 2911 N N . HIS A 1 366 ? 5.332 -18.859 -16.703 1 88.69 366 HIS A N 1
ATOM 2912 C CA . HIS A 1 366 ? 6.488 -18.156 -17.25 1 88.69 366 HIS A CA 1
ATOM 2913 C C . HIS A 1 366 ? 6.832 -16.922 -16.438 1 88.69 366 HIS A C 1
ATOM 2915 O O . HIS A 1 366 ? 8 -16.562 -16.312 1 88.69 366 HIS A O 1
ATOM 2921 N N . ASP A 1 367 ? 5.836 -16.281 -15.945 1 91.75 367 ASP A N 1
ATOM 2922 C CA . ASP A 1 367 ? 6.059 -15.117 -15.102 1 91.75 367 ASP A CA 1
ATOM 2923 C C . ASP A 1 367 ? 6.691 -15.508 -13.773 1 91.75 367 ASP A C 1
ATOM 2925 O O . ASP A 1 367 ? 7.539 -14.789 -13.242 1 91.75 367 ASP A O 1
ATOM 2929 N N . VAL A 1 368 ? 6.262 -16.641 -13.211 1 94.06 368 VAL A N 1
ATOM 2930 C CA . VAL A 1 368 ? 6.879 -17.156 -12 1 94.06 368 VAL A CA 1
ATOM 2931 C C . VAL A 1 368 ? 8.352 -17.453 -12.258 1 94.06 368 VAL A C 1
ATOM 2933 O O . VAL A 1 368 ? 9.219 -17.109 -11.445 1 94.06 368 VAL A O 1
ATOM 2936 N N . ALA A 1 369 ? 8.609 -18.031 -13.43 1 95.5 369 ALA A N 1
ATOM 2937 C CA . ALA A 1 369 ? 9.984 -18.344 -13.789 1 95.5 369 ALA A CA 1
ATOM 2938 C C . ALA A 1 369 ? 10.844 -17.078 -13.836 1 95.5 369 ALA A C 1
ATOM 2940 O O . ALA A 1 369 ? 11.992 -17.078 -13.398 1 95.5 369 ALA A O 1
ATOM 2941 N N . ALA A 1 370 ? 10.273 -16.031 -14.336 1 95.31 370 ALA A N 1
ATOM 2942 C CA . ALA A 1 370 ? 11 -14.766 -14.391 1 95.31 370 ALA A CA 1
ATOM 2943 C C . ALA A 1 370 ? 11.383 -14.297 -12.984 1 95.31 370 ALA A C 1
ATOM 2945 O O . ALA A 1 370 ? 12.492 -13.789 -12.781 1 95.31 370 ALA A O 1
ATOM 2946 N N . ARG A 1 371 ? 10.547 -14.461 -12.031 1 96.06 371 ARG A N 1
ATOM 2947 C CA . ARG A 1 371 ? 10.828 -14.07 -10.656 1 96.06 371 ARG A CA 1
ATOM 2948 C C . ARG A 1 371 ? 11.875 -14.992 -10.023 1 96.06 371 ARG A C 1
ATOM 2950 O O . ARG A 1 371 ? 12.75 -14.531 -9.289 1 96.06 371 ARG A O 1
ATOM 2957 N N . VAL A 1 372 ? 11.781 -16.25 -10.359 1 97.62 372 VAL A N 1
ATOM 2958 C CA . VAL A 1 372 ? 12.758 -17.203 -9.852 1 97.62 372 VAL A CA 1
ATOM 2959 C C . VAL A 1 372 ? 14.156 -16.812 -10.32 1 97.62 372 VAL A C 1
ATOM 2961 O O . VAL A 1 372 ? 15.094 -16.75 -9.516 1 97.62 372 VAL A O 1
ATOM 2964 N N . LEU A 1 373 ? 14.266 -16.516 -11.578 1 97.75 373 LEU A N 1
ATOM 2965 C CA . LEU A 1 373 ? 15.562 -16.172 -12.156 1 97.75 373 LEU A CA 1
ATOM 2966 C C . LEU A 1 373 ? 16.062 -14.836 -11.617 1 97.75 373 LEU A C 1
ATOM 2968 O O . LEU A 1 373 ? 17.203 -14.734 -11.18 1 97.75 373 LEU A O 1
ATOM 2972 N N . ALA A 1 374 ? 15.211 -13.898 -11.539 1 96.75 374 ALA A N 1
ATOM 2973 C CA . ALA A 1 374 ? 15.602 -12.539 -11.156 1 96.75 374 ALA A CA 1
ATOM 2974 C C . ALA A 1 374 ? 16.047 -12.492 -9.695 1 96.75 374 ALA A C 1
ATOM 2976 O O . ALA A 1 374 ? 16.922 -11.688 -9.336 1 96.75 374 ALA A O 1
ATOM 2977 N N . ASN A 1 375 ? 15.539 -13.375 -8.898 1 97.31 375 ASN A N 1
ATOM 2978 C CA . ASN A 1 375 ? 15.844 -13.352 -7.469 1 97.31 375 ASN A CA 1
ATOM 2979 C C . ASN A 1 375 ? 16.938 -14.359 -7.113 1 97.31 375 ASN A C 1
ATOM 2981 O O . ASN A 1 375 ? 17.25 -14.539 -5.938 1 97.31 375 ASN A O 1
ATOM 2985 N N . GLY A 1 376 ? 17.469 -15.047 -8.078 1 98.19 376 GLY A N 1
ATOM 2986 C CA . GLY A 1 376 ? 18.516 -16.016 -7.824 1 98.19 376 GLY A CA 1
ATOM 2987 C C . GLY A 1 376 ? 18.031 -17.234 -7.07 1 98.19 376 GLY A C 1
ATOM 2988 O O . GLY A 1 376 ? 18.766 -17.797 -6.254 1 98.19 376 GLY A O 1
ATOM 2989 N N . LEU A 1 377 ? 16.812 -17.609 -7.328 1 98.44 377 LEU A N 1
ATOM 2990 C CA . LEU A 1 377 ? 16.219 -18.719 -6.598 1 98.44 377 LEU A CA 1
ATOM 2991 C C . LEU A 1 377 ? 16.422 -20.031 -7.348 1 98.44 377 LEU A C 1
ATOM 2993 O O . LEU A 1 377 ? 16.188 -21.109 -6.797 1 98.44 377 LEU A O 1
ATOM 2997 N N . GLY A 1 378 ? 16.797 -19.922 -8.586 1 98.44 378 GLY A N 1
ATOM 2998 C CA . GLY A 1 378 ? 16.969 -21.141 -9.352 1 98.44 378 GLY A CA 1
ATOM 2999 C C . GLY A 1 378 ? 17.172 -20.906 -10.836 1 98.44 378 GLY A C 1
ATOM 3000 O O . GLY A 1 378 ? 17.594 -19.812 -11.242 1 98.44 378 GLY A O 1
ATOM 3001 N N . THR A 1 379 ? 16.938 -22.016 -11.602 1 98.06 379 THR A N 1
ATOM 3002 C CA . THR A 1 379 ? 17.109 -21.969 -13.047 1 98.06 379 THR A CA 1
ATOM 3003 C C . THR A 1 379 ? 15.797 -22.328 -13.75 1 98.06 379 THR A C 1
ATOM 3005 O O . THR A 1 379 ? 14.82 -22.719 -13.102 1 98.06 379 THR A O 1
ATOM 3008 N N . LYS A 1 380 ? 15.789 -22.078 -15.031 1 96.69 380 LYS A N 1
ATOM 3009 C CA . LYS A 1 380 ? 14.625 -22.375 -15.859 1 96.69 380 LYS A CA 1
ATOM 3010 C C . LYS A 1 380 ? 14.953 -23.422 -16.922 1 96.69 380 LYS A C 1
ATOM 3012 O O . LYS A 1 380 ? 16.031 -23.406 -17.516 1 96.69 380 LYS A O 1
ATOM 3017 N N . ILE A 1 381 ? 14.07 -24.375 -17.047 1 94.62 381 ILE A N 1
ATOM 3018 C CA . ILE A 1 381 ? 14.148 -25.359 -18.125 1 94.62 381 ILE A CA 1
ATOM 3019 C C . ILE A 1 381 ? 13.148 -25 -19.219 1 94.62 381 ILE A C 1
ATOM 3021 O O . ILE A 1 381 ? 11.977 -24.719 -18.953 1 94.62 381 ILE A O 1
ATOM 3025 N N . ASP A 1 382 ? 13.688 -24.984 -20.406 1 90.25 382 ASP A N 1
ATOM 3026 C CA . ASP A 1 382 ? 12.828 -24.766 -21.562 1 90.25 382 ASP A CA 1
ATOM 3027 C C . ASP A 1 382 ? 12.211 -26.094 -22.031 1 90.25 382 ASP A C 1
ATOM 3029 O O . ASP A 1 382 ? 12.922 -27 -22.453 1 90.25 382 ASP A O 1
ATOM 3033 N N . LYS A 1 383 ? 10.961 -26.141 -22.047 1 82.75 383 LYS A N 1
ATOM 3034 C CA . LYS A 1 383 ? 10.258 -27.375 -22.375 1 82.75 383 LYS A CA 1
ATOM 3035 C C . LYS A 1 383 ? 10.492 -27.781 -23.828 1 82.75 383 LYS A C 1
ATOM 3037 O O . LYS A 1 383 ? 10.328 -28.938 -24.188 1 82.75 383 LYS A O 1
ATOM 3042 N N . ASP A 1 384 ? 10.852 -26.797 -24.625 1 82.75 384 ASP A N 1
ATOM 3043 C CA . ASP A 1 384 ? 11 -27.078 -26.047 1 82.75 384 ASP A CA 1
ATOM 3044 C C . ASP A 1 384 ? 12.406 -27.562 -26.359 1 82.75 384 ASP A C 1
ATOM 3046 O O . ASP A 1 384 ? 12.688 -27.984 -27.5 1 82.75 384 ASP A O 1
ATOM 3050 N N . ARG A 1 385 ? 13.258 -27.594 -25.391 1 86.25 385 ARG A N 1
ATOM 3051 C CA . ARG A 1 385 ? 14.633 -28.031 -25.594 1 86.25 385 ARG A CA 1
ATOM 3052 C C . ARG A 1 385 ? 15.023 -29.094 -24.562 1 86.25 385 ARG A C 1
ATOM 3054 O O . ARG A 1 385 ? 16.125 -29.031 -24 1 86.25 385 ARG A O 1
ATOM 3061 N N . LEU A 1 386 ? 14.234 -30.094 -24.438 1 90 386 LEU A N 1
ATOM 3062 C CA . LEU A 1 386 ? 14.461 -31.047 -23.344 1 90 386 LEU A CA 1
ATOM 3063 C C . LEU A 1 386 ? 15.414 -32.156 -23.797 1 90 386 LEU A C 1
ATOM 3065 O O . LEU A 1 386 ? 15.32 -32.656 -24.922 1 90 386 LEU A O 1
ATOM 3069 N N . SER A 1 387 ? 16.375 -32.375 -23.062 1 95.19 387 SER A N 1
ATOM 3070 C CA . SER A 1 387 ? 17.25 -33.531 -23.094 1 95.19 387 SER A CA 1
ATOM 3071 C C . SER A 1 387 ? 17.719 -33.906 -21.688 1 95.19 387 SER A C 1
ATOM 3073 O O . SER A 1 387 ? 17.703 -33.094 -20.766 1 95.19 387 SER A O 1
ATOM 3075 N N . ALA A 1 388 ? 18 -35.156 -21.562 1 96.25 388 ALA A N 1
ATOM 3076 C CA . ALA A 1 388 ? 18.484 -35.625 -20.266 1 96.25 388 ALA A CA 1
ATOM 3077 C C . ALA A 1 388 ? 19.703 -34.781 -19.828 1 96.25 388 ALA A C 1
ATOM 3079 O O . ALA A 1 388 ? 19.812 -34.406 -18.656 1 96.25 388 ALA A O 1
ATOM 3080 N N . ASP A 1 389 ? 20.547 -34.469 -20.797 1 97.5 389 ASP A N 1
ATOM 3081 C CA . ASP A 1 389 ? 21.75 -33.688 -20.516 1 97.5 389 ASP A CA 1
ATOM 3082 C C . ASP A 1 389 ? 21.406 -32.25 -20.062 1 97.5 389 ASP A C 1
ATOM 3084 O O . ASP A 1 389 ? 21.969 -31.75 -19.094 1 97.5 389 ASP A O 1
ATOM 3088 N N . TYR A 1 390 ? 20.531 -31.719 -20.75 1 97.06 390 TYR A N 1
ATOM 3089 C CA . TYR A 1 390 ? 20.109 -30.359 -20.438 1 97.06 390 TYR A CA 1
ATOM 3090 C C . TYR A 1 390 ? 19.453 -30.281 -19.062 1 97.06 390 TYR A C 1
ATOM 3092 O O . TYR A 1 390 ? 19.766 -29.406 -18.266 1 97.06 390 TYR A O 1
ATOM 3100 N N . ILE A 1 391 ? 18.594 -31.203 -18.781 1 96.62 391 ILE A N 1
ATOM 3101 C CA . ILE A 1 391 ? 17.922 -31.266 -17.484 1 96.62 391 ILE A CA 1
ATOM 3102 C C . ILE A 1 391 ? 18.953 -31.438 -16.375 1 96.62 391 ILE A C 1
ATOM 3104 O O . ILE A 1 391 ? 18.922 -30.734 -15.367 1 96.62 391 ILE A O 1
ATOM 3108 N N . TYR A 1 392 ? 19.859 -32.344 -16.594 1 97.38 392 TYR A N 1
ATOM 3109 C CA . TYR A 1 392 ? 20.906 -32.625 -15.625 1 97.38 392 TYR A CA 1
ATOM 3110 C C . TYR A 1 392 ? 21.734 -31.375 -15.344 1 97.38 392 TYR A C 1
ATOM 3112 O O . TYR A 1 392 ? 22.016 -31.062 -14.188 1 97.38 392 TYR A O 1
ATOM 3120 N N . LEU A 1 393 ? 22.078 -30.672 -16.359 1 97.25 393 LEU A N 1
ATOM 3121 C CA . LEU A 1 393 ? 22.922 -29.484 -16.219 1 97.25 393 LEU A CA 1
ATOM 3122 C C . LEU A 1 393 ? 22.219 -28.422 -15.391 1 97.25 393 LEU A C 1
ATOM 3124 O O . LEU A 1 393 ? 22.828 -27.797 -14.508 1 97.25 393 LEU A O 1
ATOM 3128 N N . GLN A 1 394 ? 20.953 -28.141 -15.664 1 97.19 394 GLN A N 1
ATOM 3129 C CA . GLN A 1 394 ? 20.188 -27.125 -14.945 1 97.19 394 GLN A CA 1
ATOM 3130 C C . GLN A 1 394 ? 20 -27.5 -13.484 1 97.19 394 GLN A C 1
ATOM 3132 O O . GLN A 1 394 ? 20.109 -26.656 -12.594 1 97.19 394 GLN A O 1
ATOM 3137 N N . LEU A 1 395 ? 19.703 -28.766 -13.273 1 97.31 395 LEU A N 1
ATOM 3138 C CA . LEU A 1 395 ? 19.516 -29.25 -11.906 1 97.31 395 LEU A CA 1
ATOM 3139 C C . LEU A 1 395 ? 20.828 -29.234 -11.133 1 97.31 395 LEU A C 1
ATOM 3141 O O . LEU A 1 395 ? 20.875 -28.797 -9.984 1 97.31 395 LEU A O 1
ATOM 3145 N N . ASN A 1 396 ? 21.859 -29.672 -11.758 1 97.38 396 ASN A N 1
ATOM 3146 C CA . ASN A 1 396 ? 23.172 -29.719 -11.117 1 97.38 396 ASN A CA 1
ATOM 3147 C C . ASN A 1 396 ? 23.656 -28.312 -10.75 1 97.38 396 ASN A C 1
ATOM 3149 O O . ASN A 1 396 ? 24.312 -28.125 -9.727 1 97.38 396 ASN A O 1
ATOM 3153 N N . GLU A 1 397 ? 23.375 -27.359 -11.578 1 97.94 397 GLU A N 1
ATOM 3154 C CA . GLU A 1 397 ? 23.734 -25.984 -11.289 1 97.94 397 GLU A CA 1
ATOM 3155 C C . GLU A 1 397 ? 23.094 -25.5 -9.984 1 97.94 397 GLU A C 1
ATOM 3157 O O . GLU A 1 397 ? 23.766 -24.906 -9.148 1 97.94 397 GLU A O 1
ATOM 3162 N N . VAL A 1 398 ? 21.875 -25.812 -9.789 1 98.25 398 VAL A N 1
ATOM 3163 C CA . VAL A 1 398 ? 21.141 -25.375 -8.602 1 98.25 398 VAL A CA 1
ATOM 3164 C C . VAL A 1 398 ? 21.656 -26.125 -7.375 1 98.25 398 VAL A C 1
ATOM 3166 O O . VAL A 1 398 ? 21.766 -25.547 -6.289 1 98.25 398 VAL A O 1
ATOM 3169 N N . LEU A 1 399 ? 22.031 -27.375 -7.57 1 97.88 399 LEU A N 1
ATOM 3170 C CA . LEU A 1 399 ? 22.422 -28.234 -6.457 1 97.88 399 LEU A CA 1
ATOM 3171 C C . LEU A 1 399 ? 23.859 -27.922 -6.02 1 97.88 399 LEU A C 1
ATOM 3173 O O . LEU A 1 399 ? 24.172 -28.016 -4.836 1 97.88 399 LEU A O 1
ATOM 3177 N N . GLU A 1 400 ? 24.672 -27.469 -6.922 1 96.75 400 GLU A N 1
ATOM 3178 C CA . GLU A 1 400 ? 26.094 -27.328 -6.625 1 96.75 400 GLU A CA 1
ATOM 3179 C C . GLU A 1 400 ? 26.469 -25.875 -6.34 1 96.75 400 GLU A C 1
ATOM 3181 O O . GLU A 1 400 ? 27.438 -25.609 -5.629 1 96.75 400 GLU A O 1
ATOM 3186 N N . ASN A 1 401 ? 25.812 -24.984 -6.926 1 97.94 401 ASN A N 1
ATOM 3187 C CA . ASN A 1 401 ? 26.062 -23.578 -6.68 1 97.94 401 ASN A CA 1
ATOM 3188 C C . ASN A 1 401 ? 25.375 -23.094 -5.406 1 97.94 401 ASN A C 1
ATOM 3190 O O . ASN A 1 401 ? 24.141 -22.953 -5.375 1 97.94 401 ASN A O 1
ATOM 3194 N N . PRO A 1 402 ? 26.109 -22.812 -4.414 1 97.5 402 PRO A N 1
ATOM 3195 C CA . PRO A 1 402 ? 25.516 -22.484 -3.117 1 97.5 402 PRO A CA 1
ATOM 3196 C C . PRO A 1 402 ? 24.75 -21.156 -3.129 1 97.5 402 PRO A C 1
ATOM 3198 O O . PRO A 1 402 ? 23.984 -20.875 -2.201 1 97.5 402 PRO A O 1
ATOM 3201 N N . SER A 1 403 ? 24.953 -20.344 -4.133 1 98.31 403 SER A N 1
ATOM 3202 C CA . SER A 1 403 ? 24.297 -19.047 -4.18 1 98.31 403 SER A CA 1
ATOM 3203 C C . SER A 1 403 ? 22.781 -19.203 -4.191 1 98.31 403 SER A C 1
ATOM 3205 O O . SER A 1 403 ? 22.062 -18.406 -3.6 1 98.31 403 SER A O 1
ATOM 3207 N N . TYR A 1 404 ? 22.297 -20.266 -4.836 1 98.5 404 TYR A N 1
ATOM 3208 C CA . TYR A 1 404 ? 20.844 -20.469 -4.93 1 98.5 404 TYR A CA 1
ATOM 3209 C C . TYR A 1 404 ? 20.25 -20.797 -3.572 1 98.5 404 TYR A C 1
ATOM 3211 O O . TYR A 1 404 ? 19.234 -20.234 -3.17 1 98.5 404 TYR A O 1
ATOM 3219 N N . SER A 1 405 ? 20.875 -21.703 -2.891 1 98.06 405 SER A N 1
ATOM 3220 C CA . SER A 1 405 ? 20.391 -22.062 -1.564 1 98.06 405 SER A CA 1
ATOM 3221 C C . SER A 1 405 ? 20.516 -20.891 -0.59 1 98.06 405 SER A C 1
ATOM 3223 O O . SER A 1 405 ? 19.609 -20.656 0.213 1 98.06 405 SER A O 1
ATOM 3225 N N . THR A 1 406 ? 21.594 -20.188 -0.682 1 98.12 406 THR A N 1
ATOM 3226 C CA . THR A 1 406 ? 21.812 -19.031 0.179 1 98.12 406 THR A CA 1
ATOM 3227 C C . THR A 1 406 ? 20.75 -17.953 -0.075 1 98.12 406 THR A C 1
ATOM 3229 O O . THR A 1 406 ? 20.156 -17.422 0.868 1 98.12 406 THR A O 1
ATOM 3232 N N . ASN A 1 407 ? 20.453 -17.734 -1.3 1 98.12 407 ASN A N 1
ATOM 3233 C CA . ASN A 1 407 ? 19.438 -16.75 -1.654 1 98.12 407 ASN A CA 1
ATOM 3234 C C . ASN A 1 407 ? 18.047 -17.219 -1.241 1 98.12 407 ASN A C 1
ATOM 3236 O O . ASN A 1 407 ? 17.234 -16.406 -0.787 1 98.12 407 ASN A O 1
ATOM 3240 N N . ALA A 1 408 ? 17.797 -18.438 -1.442 1 98.62 408 ALA A N 1
ATOM 3241 C CA . ALA A 1 408 ? 16.5 -18.984 -1.059 1 98.62 408 ALA A CA 1
ATOM 3242 C C . ALA A 1 408 ? 16.25 -18.812 0.438 1 98.62 408 ALA A C 1
ATOM 3244 O O . ALA A 1 408 ? 15.164 -18.406 0.854 1 98.62 408 ALA A O 1
ATOM 3245 N N . LYS A 1 409 ? 17.234 -19.078 1.196 1 98.44 409 LYS A N 1
ATOM 3246 C CA . LYS A 1 409 ? 17.109 -18.938 2.645 1 98.44 409 LYS A CA 1
ATOM 3247 C C . LYS A 1 409 ? 16.953 -17.484 3.051 1 98.44 409 LYS A C 1
ATOM 3249 O O . LYS A 1 409 ? 16.141 -17.156 3.928 1 98.44 409 LYS A O 1
ATOM 3254 N N . ARG A 1 410 ? 17.719 -16.656 2.406 1 98.25 410 ARG A N 1
ATOM 3255 C CA . ARG A 1 410 ? 17.609 -15.227 2.674 1 98.25 410 ARG A CA 1
ATOM 3256 C C . ARG A 1 410 ? 16.219 -14.711 2.361 1 98.25 410 ARG A C 1
ATOM 3258 O O . ARG A 1 410 ? 15.609 -14.023 3.184 1 98.25 410 ARG A O 1
ATOM 3265 N N . LEU A 1 411 ? 15.711 -15.062 1.238 1 98.56 411 LEU A N 1
ATOM 3266 C CA . LEU A 1 411 ? 14.406 -14.578 0.814 1 98.56 411 LEU A CA 1
ATOM 3267 C C . LEU A 1 411 ? 13.297 -15.219 1.64 1 98.56 411 LEU A C 1
ATOM 3269 O O . LEU A 1 411 ? 12.266 -14.586 1.905 1 98.56 411 LEU A O 1
ATOM 3273 N N . SER A 1 412 ? 13.5 -16.438 2.055 1 98.69 412 SER A N 1
ATOM 3274 C CA . SER A 1 412 ? 12.555 -17.078 2.963 1 98.69 412 SER A CA 1
ATOM 3275 C C . SER A 1 412 ? 12.43 -16.312 4.27 1 98.69 412 SER A C 1
ATOM 3277 O O . SER A 1 412 ? 11.32 -16.094 4.766 1 98.69 412 SER A O 1
ATOM 3279 N N . ALA A 1 413 ? 13.555 -15.906 4.793 1 98.56 413 ALA A N 1
ATOM 3280 C CA . ALA A 1 413 ? 13.555 -15.133 6.031 1 98.56 413 ALA A CA 1
ATOM 3281 C C . ALA A 1 413 ? 12.789 -13.828 5.867 1 98.56 413 ALA A C 1
ATOM 3283 O O . ALA A 1 413 ? 12.016 -13.438 6.742 1 98.56 413 ALA A O 1
ATOM 3284 N N . ILE A 1 414 ? 13.008 -13.141 4.75 1 98.5 414 ILE A N 1
ATOM 3285 C CA . ILE A 1 414 ? 12.281 -11.906 4.453 1 98.5 414 ILE A CA 1
ATOM 3286 C C . ILE A 1 414 ? 10.789 -12.195 4.332 1 98.5 414 ILE A C 1
ATOM 3288 O O . ILE A 1 414 ? 9.969 -11.508 4.934 1 98.5 414 ILE A O 1
ATOM 3292 N N . PHE A 1 415 ? 10.453 -13.258 3.582 1 98.31 415 PHE A N 1
ATOM 3293 C CA . PHE A 1 415 ? 9.086 -13.656 3.295 1 98.31 415 PHE A CA 1
ATOM 3294 C C . PHE A 1 415 ? 8.328 -13.977 4.582 1 98.31 415 PHE A C 1
ATOM 3296 O O . PHE A 1 415 ? 7.152 -13.641 4.723 1 98.31 415 PHE A O 1
ATOM 3303 N N . ARG A 1 416 ? 8.953 -14.523 5.539 1 97.94 416 ARG A N 1
ATOM 3304 C CA . ARG A 1 416 ? 8.312 -14.992 6.766 1 97.94 416 ARG A CA 1
ATOM 3305 C C . ARG A 1 416 ? 8.25 -13.891 7.812 1 97.94 416 ARG A C 1
ATOM 3307 O O . ARG A 1 416 ? 7.539 -14.008 8.812 1 97.94 416 ARG A O 1
ATOM 3314 N N . ASP A 1 417 ? 9.055 -12.844 7.602 1 97.81 417 ASP A N 1
ATOM 3315 C CA . ASP A 1 417 ? 9.086 -11.75 8.562 1 97.81 417 ASP A CA 1
ATOM 3316 C C . ASP A 1 417 ? 7.934 -10.773 8.328 1 97.81 417 ASP A C 1
ATOM 3318 O O . ASP A 1 417 ? 8.109 -9.734 7.695 1 97.81 417 ASP A O 1
ATOM 3322 N N . ARG A 1 418 ? 6.82 -11.031 8.875 1 95.88 418 ARG A N 1
ATOM 3323 C CA . ARG A 1 418 ? 5.605 -10.242 8.734 1 95.88 418 ARG A CA 1
ATOM 3324 C C . ARG A 1 418 ? 4.812 -10.219 10.039 1 95.88 418 ARG A C 1
ATOM 3326 O O . ARG A 1 418 ? 4.938 -11.125 10.867 1 95.88 418 ARG A O 1
ATOM 3333 N N . PRO A 1 419 ? 3.98 -9.195 10.195 1 94.69 419 PRO A N 1
ATOM 3334 C CA . PRO A 1 419 ? 3.229 -9.086 11.453 1 94.69 419 PRO A CA 1
ATOM 3335 C C . PRO A 1 419 ? 2.193 -10.195 11.617 1 94.69 419 PRO A C 1
ATOM 3337 O O . PRO A 1 419 ? 1.978 -10.68 12.727 1 94.69 419 PRO A O 1
ATOM 3340 N N . LEU A 1 420 ? 1.476 -10.57 10.539 1 96.31 420 LEU A N 1
ATOM 3341 C CA . LEU A 1 420 ? 0.479 -11.633 10.508 1 96.31 420 LEU A CA 1
ATOM 3342 C C . LEU A 1 420 ? 0.746 -12.586 9.344 1 96.31 420 LEU A C 1
ATOM 3344 O O . LEU A 1 420 ? 1.306 -12.188 8.32 1 96.31 420 LEU A O 1
ATOM 3348 N N . THR A 1 421 ? 0.327 -13.836 9.523 1 96.62 421 THR A N 1
ATOM 3349 C CA . THR A 1 421 ? 0.39 -14.75 8.383 1 96.62 421 THR A CA 1
ATOM 3350 C C . THR A 1 421 ? -0.513 -14.266 7.254 1 96.62 421 THR A C 1
ATOM 3352 O O . THR A 1 421 ? -1.43 -13.469 7.48 1 96.62 421 THR A O 1
ATOM 3355 N N . PRO A 1 422 ? -0.248 -14.719 6.062 1 97 422 PRO A N 1
ATOM 3356 C CA . PRO A 1 422 ? -1.096 -14.305 4.941 1 97 422 PRO A CA 1
ATOM 3357 C C . PRO A 1 422 ? -2.574 -14.594 5.18 1 97 422 PRO A C 1
ATOM 3359 O O . PRO A 1 422 ? -3.424 -13.734 4.938 1 97 422 PRO A O 1
ATOM 3362 N N . ALA A 1 423 ? -2.904 -15.734 5.695 1 96.94 423 ALA A N 1
ATOM 3363 C CA . ALA A 1 423 ? -4.293 -16.109 5.945 1 96.94 423 ALA A CA 1
ATOM 3364 C C . ALA A 1 423 ? -4.918 -15.227 7.016 1 96.94 423 ALA A C 1
ATOM 3366 O O . ALA A 1 423 ? -6.07 -14.797 6.883 1 96.94 423 ALA A O 1
ATOM 3367 N N . ASN A 1 424 ? -4.172 -14.93 8.047 1 97.5 424 ASN A N 1
ATOM 3368 C CA . ASN A 1 424 ? -4.684 -14.062 9.102 1 97.5 424 ASN A CA 1
ATOM 3369 C C . ASN A 1 424 ? -4.836 -12.625 8.609 1 97.5 424 ASN A C 1
ATOM 3371 O O . ASN A 1 424 ? -5.746 -11.914 9.039 1 97.5 424 ASN A O 1
ATOM 3375 N N . THR A 1 425 ? -3.92 -12.203 7.77 1 98.12 425 THR A N 1
ATOM 3376 C CA . THR A 1 425 ? -4.059 -10.883 7.156 1 98.12 425 THR A CA 1
ATOM 3377 C C . THR A 1 425 ? -5.352 -10.797 6.352 1 98.12 425 THR A C 1
ATOM 3379 O O . THR A 1 425 ? -6.109 -9.836 6.488 1 98.12 425 THR A O 1
ATOM 3382 N N . ALA A 1 426 ? -5.59 -11.812 5.547 1 98.31 426 ALA A N 1
ATOM 3383 C CA . ALA A 1 426 ? -6.824 -11.859 4.77 1 98.31 426 ALA A CA 1
ATOM 3384 C C . ALA A 1 426 ? -8.047 -11.82 5.684 1 98.31 426 ALA A C 1
ATOM 3386 O O . ALA A 1 426 ? -8.969 -11.031 5.469 1 98.31 426 ALA A O 1
ATOM 3387 N N . ALA A 1 427 ? -8.023 -12.641 6.711 1 98.25 427 ALA A N 1
ATOM 3388 C CA . ALA A 1 427 ? -9.156 -12.734 7.637 1 98.25 427 ALA A CA 1
ATOM 3389 C C . ALA A 1 427 ? -9.398 -11.398 8.328 1 98.25 427 ALA A C 1
ATOM 3391 O O . ALA A 1 427 ? -10.547 -10.969 8.477 1 98.25 427 ALA A O 1
ATOM 3392 N N . PHE A 1 428 ? -8.359 -10.758 8.727 1 98.38 428 PHE A N 1
ATOM 3393 C CA . PHE A 1 428 ? -8.5 -9.477 9.398 1 98.38 428 PHE A CA 1
ATOM 3394 C C . PHE A 1 428 ? -9.211 -8.469 8.5 1 98.38 428 PHE A C 1
ATOM 3396 O O . PHE A 1 428 ? -10.148 -7.797 8.93 1 98.38 428 PHE A O 1
ATOM 3403 N N . TRP A 1 429 ? -8.766 -8.352 7.297 1 98.38 429 TRP A N 1
ATOM 3404 C CA . TRP A 1 429 ? -9.305 -7.32 6.418 1 98.38 429 TRP A CA 1
ATOM 3405 C C . TRP A 1 429 ? -10.719 -7.664 5.969 1 98.38 429 TRP A C 1
ATOM 3407 O O . TRP A 1 429 ? -11.547 -6.773 5.758 1 98.38 429 TRP A O 1
ATOM 3417 N N . ILE A 1 430 ? -10.984 -8.953 5.801 1 98.44 430 ILE A N 1
ATOM 3418 C CA . ILE A 1 430 ? -12.359 -9.359 5.535 1 98.44 430 ILE A CA 1
ATOM 3419 C C . ILE A 1 430 ? -13.258 -8.938 6.699 1 98.44 430 ILE A C 1
ATOM 3421 O O . ILE A 1 430 ? -14.312 -8.344 6.492 1 98.44 430 ILE A O 1
ATOM 3425 N N . GLU A 1 431 ? -12.828 -9.203 7.926 1 98.12 431 GLU A N 1
ATOM 3426 C CA . GLU A 1 431 ? -13.555 -8.781 9.117 1 98.12 431 GLU A CA 1
ATOM 3427 C C . GLU A 1 431 ? -13.719 -7.27 9.164 1 98.12 431 GLU A C 1
ATOM 3429 O O . GLU A 1 431 ? -14.781 -6.762 9.516 1 98.12 431 GLU A O 1
ATOM 3434 N N . HIS A 1 432 ? -12.625 -6.613 8.82 1 98.12 432 HIS A N 1
ATOM 3435 C CA . HIS A 1 432 ? -12.648 -5.156 8.812 1 98.12 432 HIS A CA 1
ATOM 3436 C C . HIS A 1 432 ? -13.742 -4.621 7.898 1 98.12 432 HIS A C 1
ATOM 3438 O O . HIS A 1 432 ? -14.508 -3.742 8.289 1 98.12 432 HIS A O 1
ATOM 3444 N N . VAL A 1 433 ? -13.875 -5.18 6.746 1 97.25 433 VAL A N 1
ATOM 3445 C CA . VAL A 1 433 ? -14.859 -4.734 5.77 1 97.25 433 VAL A CA 1
ATOM 3446 C C . VAL A 1 433 ? -16.266 -5.129 6.227 1 97.25 433 VAL A C 1
ATOM 3448 O O . VAL A 1 433 ? -17.219 -4.375 6.039 1 97.25 433 VAL A O 1
ATOM 3451 N N . MET A 1 434 ? -16.391 -6.285 6.832 1 96.75 434 MET A N 1
ATOM 3452 C CA . MET A 1 434 ? -17.688 -6.711 7.359 1 96.75 434 MET A CA 1
ATOM 3453 C C . MET A 1 434 ? -18.172 -5.754 8.438 1 96.75 434 MET A C 1
ATOM 3455 O O . MET A 1 434 ? -19.359 -5.449 8.516 1 96.75 434 MET A O 1
ATOM 3459 N N . LYS A 1 435 ? -17.266 -5.273 9.188 1 96.25 435 LYS A N 1
ATOM 3460 C CA . LYS A 1 435 ? -17.594 -4.422 10.328 1 96.25 435 LYS A CA 1
ATOM 3461 C C . LYS A 1 435 ? -17.875 -2.986 9.883 1 96.25 435 LYS A C 1
ATOM 3463 O O . LYS A 1 435 ? -18.781 -2.334 10.383 1 96.25 435 LYS A O 1
ATOM 3468 N N . HIS A 1 436 ? -17.031 -2.492 8.883 1 96.5 436 HIS A N 1
ATOM 3469 C CA . HIS A 1 436 ? -17.031 -1.053 8.656 1 96.5 436 HIS A CA 1
ATOM 3470 C C . HIS A 1 436 ? -17.375 -0.725 7.207 1 96.5 436 HIS A C 1
ATOM 3472 O O . HIS A 1 436 ? -17.562 0.444 6.855 1 96.5 436 HIS A O 1
ATOM 3478 N N . GLY A 1 437 ? -17.469 -1.744 6.379 1 94.69 437 GLY A N 1
ATOM 3479 C CA . GLY A 1 437 ? -17.562 -1.48 4.953 1 94.69 437 GLY A CA 1
ATOM 3480 C C . GLY A 1 437 ? -16.234 -1.146 4.324 1 94.69 437 GLY A C 1
ATOM 3481 O O . GLY A 1 437 ? -15.219 -1.023 5.023 1 94.69 437 GLY A O 1
ATOM 3482 N N . GLY A 1 438 ? -16.203 -1.028 3.01 1 94.25 438 GLY A N 1
ATOM 3483 C CA . GLY A 1 438 ? -14.969 -0.746 2.303 1 94.25 438 GLY A CA 1
ATOM 3484 C C . GLY A 1 438 ? -14.922 0.651 1.714 1 94.25 438 GLY A C 1
ATOM 3485 O O . GLY A 1 438 ? -14.031 0.97 0.925 1 94.25 438 GLY A O 1
ATOM 3486 N N . GLY A 1 439 ? -15.836 1.503 2.104 1 93.69 439 GLY A N 1
ATOM 3487 C CA . GLY A 1 439 ? -15.945 2.824 1.505 1 93.69 439 GLY A CA 1
ATOM 3488 C C . GLY A 1 439 ? -14.688 3.65 1.649 1 93.69 439 GLY A C 1
ATOM 3489 O O . GLY A 1 439 ? -14.266 4.328 0.707 1 93.69 439 GLY A O 1
ATOM 3490 N N . HIS A 1 440 ? -14 3.615 2.789 1 95.31 440 HIS A N 1
ATOM 3491 C CA . HIS A 1 440 ? -12.812 4.418 3.066 1 95.31 440 HIS A CA 1
ATOM 3492 C C . HIS A 1 440 ? -11.609 3.918 2.275 1 95.31 440 HIS A C 1
ATOM 3494 O O . HIS A 1 440 ? -10.586 4.602 2.191 1 95.31 440 HIS A O 1
ATOM 3500 N N . LEU A 1 441 ? -11.742 2.766 1.617 1 95.81 441 LEU A N 1
ATOM 3501 C CA . LEU A 1 441 ? -10.648 2.193 0.839 1 95.81 441 LEU A CA 1
ATOM 3502 C C . LEU A 1 441 ? -10.875 2.408 -0.654 1 95.81 441 LEU A C 1
ATOM 3504 O O . LEU A 1 441 ? -10 2.105 -1.469 1 95.81 441 LEU A O 1
ATOM 3508 N N . HIS A 1 442 ? -12.023 2.932 -1.029 1 92.75 442 HIS A N 1
ATOM 3509 C CA . HIS A 1 442 ? -12.406 3.047 -2.432 1 92.75 442 HIS A CA 1
ATOM 3510 C C . HIS A 1 442 ? -11.539 4.066 -3.162 1 92.75 442 HIS A C 1
ATOM 3512 O O . HIS A 1 442 ? -11.391 5.199 -2.703 1 92.75 442 HIS A O 1
ATOM 3518 N N . PRO A 1 443 ? -10.977 3.68 -4.301 1 95 443 PRO A N 1
ATOM 3519 C CA . PRO A 1 443 ? -10.117 4.605 -5.039 1 95 443 PRO A CA 1
ATOM 3520 C C . PRO A 1 443 ? -10.898 5.688 -5.773 1 95 443 PRO A C 1
ATOM 3522 O O . PRO A 1 443 ? -11.945 5.406 -6.355 1 95 443 PRO A O 1
ATOM 3525 N N . PRO A 1 444 ? -10.391 6.906 -5.762 1 94.75 444 PRO A N 1
ATOM 3526 C CA . PRO A 1 444 ? -11.039 7.984 -6.504 1 94.75 444 PRO A CA 1
ATOM 3527 C C . PRO A 1 444 ? -11.008 7.77 -8.016 1 94.75 444 PRO A C 1
ATOM 3529 O O . PRO A 1 444 ? -11.781 8.391 -8.75 1 94.75 444 PRO A O 1
ATOM 3532 N N . THR A 1 445 ? -10.156 6.918 -8.484 1 93.88 445 THR A N 1
ATOM 3533 C CA . THR A 1 445 ? -9.969 6.691 -9.914 1 93.88 445 THR A CA 1
ATOM 3534 C C . THR A 1 445 ? -11.242 6.133 -10.539 1 93.88 445 THR A C 1
ATOM 3536 O O . THR A 1 445 ? -11.445 6.246 -11.75 1 93.88 445 THR A O 1
ATOM 3539 N N . HIS A 1 446 ? -12.078 5.547 -9.773 1 91.12 446 HIS A N 1
ATOM 3540 C CA . HIS A 1 446 ? -13.305 4.953 -10.281 1 91.12 446 HIS A CA 1
ATOM 3541 C C . HIS A 1 446 ? -14.25 6.02 -10.82 1 91.12 446 HIS A C 1
ATOM 3543 O O . HIS A 1 446 ? -15.148 5.723 -11.609 1 91.12 446 HIS A O 1
ATOM 3549 N N . ASN A 1 447 ? -13.992 7.246 -10.383 1 90.5 447 ASN A N 1
ATOM 3550 C CA . ASN A 1 447 ? -14.859 8.344 -10.789 1 90.5 447 ASN A CA 1
ATOM 3551 C C . ASN A 1 447 ? -14.258 9.141 -11.945 1 90.5 447 ASN A C 1
ATOM 3553 O O . ASN A 1 447 ? -14.789 10.18 -12.344 1 90.5 447 ASN A O 1
ATOM 3557 N N . LEU A 1 448 ? -13.195 8.688 -12.445 1 93.25 448 LEU A N 1
ATOM 3558 C CA . LEU A 1 448 ? -12.484 9.414 -13.492 1 93.25 448 LEU A CA 1
ATOM 3559 C C . LEU A 1 448 ? -12.398 8.586 -14.773 1 93.25 448 LEU A C 1
ATOM 3561 O O . LEU A 1 448 ? -12.297 7.363 -14.719 1 93.25 448 LEU A O 1
ATOM 3565 N N . ALA A 1 449 ? -12.445 9.336 -15.867 1 90.44 449 ALA A N 1
ATOM 3566 C CA . ALA A 1 449 ? -12.164 8.688 -17.141 1 90.44 449 ALA A CA 1
ATOM 3567 C C . ALA A 1 449 ? -10.664 8.469 -17.328 1 90.44 449 ALA A C 1
ATOM 3569 O O . ALA A 1 449 ? -9.852 9.117 -16.656 1 90.44 449 ALA A O 1
ATOM 3570 N N . PHE A 1 450 ? -10.43 7.559 -18.266 1 86.19 450 PHE A N 1
ATOM 3571 C CA . PHE A 1 450 ? -9.039 7.188 -18.516 1 86.19 450 PHE A CA 1
ATOM 3572 C C . PHE A 1 450 ? -8.211 8.414 -18.875 1 86.19 450 PHE A C 1
ATOM 3574 O O . PHE A 1 450 ? -7.09 8.57 -18.375 1 86.19 450 PHE A O 1
ATOM 3581 N N . PHE A 1 451 ? -8.703 9.297 -19.688 1 90 451 PHE A N 1
ATOM 3582 C CA . PHE A 1 451 ? -7.934 10.445 -20.141 1 90 451 PHE A CA 1
ATOM 3583 C C . PHE A 1 451 ? -7.762 11.461 -19.031 1 90 451 PHE A C 1
ATOM 3585 O O . PHE A 1 451 ? -6.84 12.281 -19.062 1 90 451 PHE A O 1
ATOM 3592 N N . GLN A 1 452 ? -8.641 11.43 -17.984 1 93.56 452 GLN A N 1
ATOM 3593 C CA . GLN A 1 452 ? -8.484 12.289 -16.812 1 93.56 452 GLN A CA 1
ATOM 3594 C C . GLN A 1 452 ? -7.438 11.734 -15.852 1 93.56 452 GLN A C 1
ATOM 3596 O O . GLN A 1 452 ? -6.621 12.484 -15.32 1 93.56 452 GLN A O 1
ATOM 3601 N N . ILE A 1 453 ? -7.496 10.414 -15.719 1 91.12 453 ILE A N 1
ATOM 3602 C CA . ILE A 1 453 ? -6.586 9.766 -14.781 1 91.12 453 ILE A CA 1
ATOM 3603 C C . ILE A 1 453 ? -5.141 10.07 -15.164 1 91.12 453 ILE A C 1
ATOM 3605 O O . ILE A 1 453 ? -4.316 10.398 -14.312 1 91.12 453 ILE A O 1
ATOM 3609 N N . TYR A 1 454 ? -4.875 10.102 -16.453 1 87.25 454 TYR A N 1
ATOM 3610 C CA . TYR A 1 454 ? -3.5 10.266 -16.922 1 87.25 454 TYR A CA 1
ATOM 3611 C C . TYR A 1 454 ? -3.256 11.68 -17.422 1 87.25 454 TYR A C 1
ATOM 3613 O O . TYR A 1 454 ? -2.273 11.938 -18.125 1 87.25 454 TYR A O 1
ATOM 3621 N N . LEU A 1 455 ? -4.133 12.609 -17.172 1 91.25 455 LEU A N 1
ATOM 3622 C CA . LEU A 1 455 ? -4.008 14.047 -17.375 1 91.25 455 LEU A CA 1
ATOM 3623 C C . LEU A 1 455 ? -3.818 14.359 -18.859 1 91.25 455 LEU A C 1
ATOM 3625 O O . LEU A 1 455 ? -3.074 15.273 -19.219 1 91.25 455 LEU A O 1
ATOM 3629 N N . LEU A 1 456 ? -4.395 13.523 -19.688 1 88.38 456 LEU A N 1
ATOM 3630 C CA . LEU A 1 456 ? -4.293 13.789 -21.125 1 88.38 456 LEU A CA 1
ATOM 3631 C C . LEU A 1 456 ? -5.051 15.055 -21.484 1 88.38 456 LEU A C 1
ATOM 3633 O O . LEU A 1 456 ? -4.645 15.781 -22.391 1 88.38 456 LEU A O 1
ATOM 3637 N N . ASP A 1 457 ? -6.133 15.289 -20.828 1 92.06 457 ASP A N 1
ATOM 3638 C CA . ASP A 1 457 ? -6.895 16.516 -21.047 1 92.06 457 ASP A CA 1
ATOM 3639 C C . ASP A 1 457 ? -6.094 17.75 -20.641 1 92.06 457 ASP A C 1
ATOM 3641 O O . ASP A 1 457 ? -6.059 18.734 -21.375 1 92.06 457 ASP A O 1
ATOM 3645 N N . ILE A 1 458 ? -5.395 17.656 -19.531 1 91.44 458 ILE A N 1
ATOM 3646 C CA . ILE A 1 458 ? -4.574 18.766 -19.047 1 91.44 458 ILE A CA 1
ATOM 3647 C C . ILE A 1 458 ? -3.389 18.984 -19.984 1 91.44 458 ILE A C 1
ATOM 3649 O O . ILE A 1 458 ? -3.037 20.109 -20.312 1 91.44 458 ILE A O 1
ATOM 3653 N N . ALA A 1 459 ? -2.77 17.891 -20.406 1 89.75 459 ALA A N 1
ATOM 3654 C CA . ALA A 1 459 ? -1.662 17.984 -21.359 1 89.75 459 ALA A CA 1
ATOM 3655 C C . ALA A 1 459 ? -2.105 18.641 -22.672 1 89.75 459 ALA A C 1
ATOM 3657 O O . ALA A 1 459 ? -1.405 19.5 -23.203 1 89.75 459 ALA A O 1
ATOM 3658 N N . ALA A 1 460 ? -3.223 18.234 -23.172 1 90.5 460 ALA A N 1
ATOM 3659 C CA . ALA A 1 460 ? -3.762 18.812 -24.391 1 90.5 460 ALA A CA 1
ATOM 3660 C C . ALA A 1 460 ? -3.986 20.312 -24.25 1 90.5 460 ALA A C 1
ATOM 3662 O O . ALA A 1 460 ? -3.682 21.078 -25.156 1 90.5 460 ALA A O 1
ATOM 3663 N N . PHE A 1 461 ? -4.562 20.688 -23.172 1 92.94 461 PHE A N 1
ATOM 3664 C CA . PHE A 1 461 ? -4.781 22.094 -22.891 1 92.94 461 PHE A CA 1
ATOM 3665 C C . PHE A 1 461 ? -3.455 22.844 -22.844 1 92.94 461 P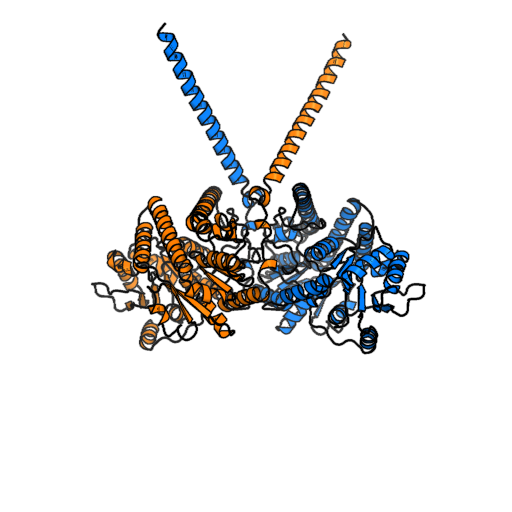HE A C 1
ATOM 3667 O O . PHE A 1 461 ? -3.34 23.953 -23.375 1 92.94 461 PHE A O 1
ATOM 3674 N N . GLY A 1 462 ? -2.445 22.25 -22.156 1 90.06 462 GLY A N 1
ATOM 3675 C CA . GLY A 1 462 ? -1.117 22.844 -22.125 1 90.06 462 GLY A CA 1
ATOM 3676 C C . GLY A 1 462 ? -0.519 23.016 -23.516 1 90.06 462 GLY A C 1
ATOM 3677 O O . GLY A 1 462 ? 0.046 24.078 -23.812 1 90.06 462 GLY A O 1
ATOM 3678 N N . ILE A 1 463 ? -0.655 22.016 -24.328 1 90.06 463 ILE A N 1
ATOM 3679 C CA . ILE A 1 463 ? -0.152 22.078 -25.703 1 90.06 463 ILE A CA 1
ATOM 3680 C C . ILE A 1 463 ? -0.88 23.188 -26.469 1 90.06 463 ILE A C 1
ATOM 3682 O O . ILE A 1 463 ? -0.257 23.953 -27.203 1 90.06 463 ILE A O 1
ATOM 3686 N N . LEU A 1 464 ? -2.148 23.281 -26.281 1 92.25 464 LEU A N 1
ATOM 3687 C CA . LEU A 1 464 ? -2.939 24.328 -26.906 1 92.25 464 LEU A CA 1
ATOM 3688 C C . LEU A 1 464 ? -2.438 25.719 -26.5 1 92.25 464 LEU A C 1
ATOM 3690 O O . LEU A 1 464 ? -2.311 26.609 -27.344 1 92.25 464 LEU A O 1
ATOM 3694 N N . LEU A 1 465 ? -2.188 25.844 -25.234 1 92.69 465 LEU A N 1
ATOM 3695 C CA . LEU A 1 465 ? -1.689 27.125 -24.734 1 92.69 465 LEU A CA 1
ATOM 3696 C C . LEU A 1 465 ? -0.345 27.469 -25.375 1 92.69 465 LEU A C 1
ATOM 3698 O O . LEU A 1 465 ? -0.095 28.625 -25.719 1 92.69 465 LEU A O 1
ATOM 3702 N N . VAL A 1 466 ? 0.462 26.484 -25.516 1 91.5 466 VAL A N 1
ATOM 3703 C CA . VAL A 1 466 ? 1.775 26.688 -26.109 1 91.5 466 VAL A CA 1
ATOM 3704 C C . VAL A 1 466 ? 1.617 27.062 -27.594 1 91.5 466 VAL A C 1
ATOM 3706 O O . VAL A 1 466 ? 2.303 27.969 -28.078 1 91.5 466 VAL A O 1
ATOM 3709 N N . VAL A 1 467 ? 0.754 26.438 -28.219 1 92.62 467 VAL A N 1
ATOM 3710 C CA . VAL A 1 467 ? 0.5 26.719 -29.625 1 92.62 467 VAL A CA 1
ATOM 3711 C C . VAL A 1 467 ? -0.035 28.141 -29.781 1 92.62 467 VAL A C 1
ATOM 3713 O O . VAL A 1 467 ? 0.399 28.875 -30.672 1 92.62 467 VAL A O 1
ATOM 3716 N N . ILE A 1 468 ? -0.912 28.5 -28.984 1 94.19 468 ILE A N 1
ATOM 3717 C CA . ILE A 1 468 ? -1.479 29.844 -29.031 1 94.19 468 ILE A CA 1
ATOM 3718 C C . ILE A 1 468 ? -0.38 30.875 -28.781 1 94.19 468 ILE A C 1
ATOM 3720 O O . ILE A 1 468 ? -0.284 31.875 -29.484 1 94.19 468 ILE A O 1
ATOM 3724 N N . LEU A 1 469 ? 0.4 30.562 -27.797 1 94 469 LEU A N 1
ATOM 3725 C CA . LEU A 1 469 ? 1.51 31.453 -27.484 1 94 469 LEU A CA 1
ATOM 3726 C C . LEU A 1 469 ? 2.453 31.578 -28.672 1 94 469 LEU A C 1
ATOM 3728 O O . LEU A 1 469 ? 2.943 32.688 -28.969 1 94 469 LEU A O 1
ATOM 3732 N N . PHE A 1 470 ? 2.713 30.547 -29.312 1 93.25 470 PHE A N 1
ATOM 3733 C CA . PHE A 1 470 ? 3.568 30.531 -30.484 1 93.25 470 PHE A CA 1
ATOM 3734 C C . PHE A 1 470 ? 2.982 31.422 -31.594 1 93.25 470 PHE A C 1
ATOM 3736 O O . PHE A 1 470 ? 3.697 32.219 -32.219 1 93.25 470 PHE A O 1
ATOM 3743 N N . PHE A 1 471 ? 1.777 31.328 -31.797 1 93.19 471 PHE A N 1
ATOM 3744 C CA . PHE A 1 471 ? 1.122 32.125 -32.812 1 93.19 471 PHE A CA 1
ATOM 3745 C C . PHE A 1 471 ? 1.113 33.594 -32.438 1 93.19 471 PHE A C 1
ATOM 3747 O O . PHE A 1 471 ? 1.257 34.469 -33.312 1 93.19 471 PHE A O 1
ATOM 3754 N N . ILE A 1 472 ? 0.903 33.844 -31.172 1 94.44 472 ILE A N 1
ATOM 3755 C CA . ILE A 1 472 ? 0.917 35.219 -30.688 1 94.44 472 ILE A CA 1
ATOM 3756 C C . ILE A 1 472 ? 2.305 35.844 -30.906 1 94.44 472 ILE A C 1
ATOM 3758 O O . ILE A 1 472 ? 2.432 36.938 -31.406 1 94.44 472 ILE A O 1
ATOM 3762 N N . ILE A 1 473 ? 3.254 35.094 -30.531 1 93.75 473 ILE A N 1
ATOM 3763 C CA . ILE A 1 473 ? 4.629 35.562 -30.703 1 93.75 473 ILE A CA 1
ATOM 3764 C C . ILE A 1 473 ? 4.938 35.75 -32.188 1 93.75 473 ILE A C 1
ATOM 3766 O O . ILE A 1 473 ? 5.551 36.75 -32.562 1 93.75 473 ILE A O 1
ATOM 3770 N N . LYS A 1 474 ? 4.531 34.844 -32.969 1 92.44 474 LYS A N 1
ATOM 3771 C CA . LYS A 1 474 ? 4.742 34.938 -34.406 1 92.44 474 LYS A CA 1
ATOM 3772 C C . LYS A 1 474 ? 4.055 36.156 -35 1 92.44 474 LYS A C 1
ATOM 3774 O O . LYS A 1 474 ? 4.637 36.875 -35.812 1 92.44 474 LYS A O 1
ATOM 3779 N N . ARG A 1 475 ? 2.945 36.406 -34.625 1 92.06 475 ARG A N 1
ATOM 3780 C CA . ARG A 1 475 ? 2.193 37.562 -35.062 1 92.06 475 ARG A CA 1
ATOM 3781 C C . ARG A 1 475 ? 2.836 38.875 -34.594 1 92.06 475 ARG A C 1
ATOM 3783 O O . ARG A 1 475 ? 2.898 39.844 -35.344 1 92.06 475 ARG A O 1
ATOM 3790 N N . ALA A 1 476 ? 3.25 38.812 -33.344 1 92.94 476 ALA A N 1
ATOM 3791 C CA . ALA A 1 476 ? 3.924 40 -32.781 1 92.94 476 ALA A CA 1
ATOM 3792 C C . ALA A 1 476 ? 5.23 40.281 -33.531 1 92.94 476 ALA A C 1
ATOM 3794 O O . ALA A 1 476 ? 5.551 41.438 -33.812 1 92.94 476 ALA A O 1
ATOM 3795 N N . MET A 1 477 ? 5.922 39.25 -33.812 1 91.88 477 MET A N 1
ATOM 3796 C CA . MET A 1 477 ? 7.172 39.375 -34.562 1 91.88 477 MET A CA 1
ATOM 3797 C C . MET A 1 477 ? 6.91 39.906 -35.969 1 91.88 477 MET A C 1
ATOM 3799 O O . MET A 1 477 ? 7.66 40.75 -36.469 1 91.88 477 MET A O 1
ATOM 3803 N N . ARG A 1 478 ? 5.93 39.438 -36.594 1 90.62 478 ARG A N 1
ATOM 3804 C CA . ARG A 1 478 ? 5.559 39.906 -37.938 1 90.62 478 ARG A CA 1
ATOM 3805 C C . ARG A 1 478 ? 5.141 41.375 -37.906 1 90.62 478 ARG A C 1
ATOM 3807 O O . ARG A 1 478 ? 5.473 42.156 -38.812 1 90.62 478 ARG A O 1
ATOM 3814 N N . TRP A 1 479 ? 4.465 41.75 -36.844 1 89.44 479 TRP A N 1
ATOM 3815 C CA . TRP A 1 479 ? 4.031 43.125 -36.688 1 89.44 479 TRP A CA 1
ATOM 3816 C C . TRP A 1 479 ? 5.223 44.031 -36.438 1 89.44 479 TRP A C 1
ATOM 3818 O O . TRP A 1 479 ? 5.285 45.125 -37 1 89.44 479 TRP A O 1
ATOM 3828 N N . CYS A 1 480 ? 6.148 43.562 -35.688 1 87.31 480 CYS A N 1
ATOM 3829 C CA . CYS A 1 480 ? 7.344 44.375 -35.438 1 87.31 480 CYS A CA 1
ATOM 3830 C C . CYS A 1 480 ? 8.219 44.469 -36.688 1 87.31 480 CYS A C 1
ATOM 3832 O O . CYS A 1 480 ? 8.789 45.531 -36.938 1 87.31 480 CYS A O 1
ATOM 3834 N N . CYS A 1 481 ? 8.289 43.406 -37.438 1 82.94 481 CYS A N 1
ATOM 3835 C CA . CYS A 1 481 ? 9.086 43.406 -38.656 1 82.94 481 CYS A CA 1
ATOM 3836 C C . CYS A 1 481 ? 8.414 44.25 -39.75 1 82.94 481 CYS A C 1
ATOM 3838 O O . CYS A 1 481 ? 9.094 44.938 -40.531 1 82.94 481 CYS A O 1
ATOM 3840 N N . CYS A 1 482 ? 7.164 44.312 -39.906 1 72.88 482 CYS A N 1
ATOM 3841 C CA . CYS A 1 482 ? 6.449 45.094 -40.906 1 72.88 482 CYS A CA 1
ATOM 3842 C C . CYS A 1 482 ? 6.469 46.562 -40.531 1 72.88 482 CYS A C 1
ATOM 3844 O O . CYS A 1 482 ? 6.477 47.438 -41.406 1 72.88 482 CYS A O 1
ATOM 3846 N N . ARG A 1 483 ? 6.469 46.969 -39.375 1 67.38 483 ARG A N 1
ATOM 3847 C CA . ARG A 1 483 ? 6.562 48.344 -38.969 1 67.38 483 ARG A CA 1
ATOM 3848 C C . ARG A 1 483 ? 7.938 48.938 -39.312 1 67.38 483 ARG A C 1
ATOM 3850 O O . ARG A 1 483 ? 8.055 50.094 -39.656 1 67.38 483 ARG A O 1
ATOM 3857 N N . LYS A 1 484 ? 8.914 48.312 -39.406 1 60.16 484 LYS A N 1
ATOM 3858 C CA . LYS A 1 484 ? 10.242 48.781 -39.781 1 60.16 484 LYS A CA 1
ATOM 3859 C C . LYS A 1 484 ? 10.344 49.031 -41.281 1 60.16 484 LYS A C 1
ATOM 3861 O O . LYS A 1 484 ? 11.062 49.906 -41.75 1 60.16 484 LYS A O 1
ATOM 3866 N N . LYS A 1 485 ? 9.602 48.344 -42 1 58.91 485 LYS A N 1
ATOM 3867 C CA . LYS A 1 485 ? 9.688 48.562 -43.438 1 58.91 485 LYS A CA 1
ATOM 3868 C C . LYS A 1 485 ? 8.938 49.844 -43.844 1 58.91 485 LYS A C 1
ATOM 3870 O O . LYS A 1 485 ? 9.336 50.531 -44.781 1 58.91 485 LYS A O 1
ATOM 3875 N N . ILE A 1 486 ? 8.023 50.188 -43.281 1 59.84 486 ILE A N 1
ATOM 3876 C CA . ILE A 1 486 ? 7.277 51.375 -43.688 1 59.84 486 ILE A CA 1
ATOM 3877 C C . ILE A 1 486 ? 8.062 52.625 -43.312 1 59.84 486 ILE A C 1
ATOM 3879 O O . ILE A 1 486 ? 8.078 53.594 -44.062 1 59.84 486 ILE A O 1
ATOM 3883 N N . VAL A 1 487 ? 8.789 52.625 -42.438 1 58.28 487 VAL A N 1
ATOM 3884 C CA . VAL A 1 487 ? 9.492 53.844 -42.062 1 58.28 487 VAL A CA 1
ATOM 3885 C C . VAL A 1 487 ? 10.648 54.094 -43.031 1 58.28 487 VAL A C 1
ATOM 3887 O O . VAL A 1 487 ? 11.078 55.219 -43.219 1 58.28 487 VAL A O 1
ATOM 3890 N N . LYS A 1 488 ? 11.102 53.062 -43.75 1 57.38 488 LYS A N 1
ATOM 3891 C CA . LYS A 1 488 ? 12.234 53.344 -44.625 1 57.38 488 LYS A CA 1
ATOM 3892 C C . LYS A 1 488 ? 11.758 53.938 -45.969 1 57.38 488 LYS A C 1
ATOM 3894 O O . LYS A 1 488 ? 12.531 54.594 -46.688 1 57.38 488 LYS A O 1
ATOM 3899 N N . SER A 1 489 ? 10.594 53.625 -46.375 1 50.56 489 SER A N 1
ATOM 3900 C CA . SER A 1 489 ? 10.273 54.156 -47.688 1 50.56 489 SER A CA 1
ATOM 3901 C C . SER A 1 489 ? 9.914 55.625 -47.625 1 50.56 489 SER A C 1
ATOM 3903 O O . SER A 1 489 ? 9.727 56.281 -48.656 1 50.56 489 SER A O 1
ATOM 3905 N N . LYS A 1 490 ? 9.578 56.219 -46.562 1 49.09 490 LYS A N 1
ATOM 3906 C CA . LYS A 1 490 ? 9.188 57.625 -46.688 1 49.09 490 LYS A CA 1
ATOM 3907 C C . LYS A 1 490 ? 10.414 58.531 -46.812 1 49.09 490 LYS A C 1
ATOM 3909 O O . LYS A 1 490 ? 10.281 59.719 -47.031 1 49.09 490 LYS A O 1
ATOM 3914 N N . ARG A 1 491 ? 11.555 58.031 -46.375 1 46.62 491 ARG A N 1
ATOM 3915 C CA . ARG A 1 491 ? 12.609 59.062 -46.438 1 46.62 491 ARG A CA 1
ATOM 3916 C C . ARG A 1 491 ? 13.297 59.031 -47.812 1 46.62 491 ARG A C 1
ATOM 3918 O O . ARG A 1 491 ? 14.219 59.812 -48.031 1 46.62 491 ARG A O 1
ATOM 3925 N N . ASP A 1 492 ? 12.828 58.125 -48.781 1 35.72 492 ASP A N 1
ATOM 3926 C CA . ASP A 1 492 ? 13.383 58.562 -50.062 1 35.72 492 ASP A CA 1
ATOM 3927 C C . ASP A 1 492 ? 12.359 59.406 -50.844 1 35.72 492 ASP A C 1
ATOM 3929 O O . ASP A 1 492 ? 11.18 59.062 -50.875 1 35.72 492 ASP A O 1
ATOM 3933 N N . MET B 1 1 ? 8.32 10.906 16.641 1 89.31 1 MET B N 1
ATOM 3934 C CA . MET B 1 1 ? 9.617 10.266 16.859 1 89.31 1 MET B CA 1
ATOM 3935 C C . MET B 1 1 ? 9.672 9.602 18.234 1 89.31 1 MET B C 1
ATOM 3937 O O . MET B 1 1 ? 10.188 8.492 18.359 1 89.31 1 MET B O 1
ATOM 3941 N N . VAL B 1 2 ? 9.109 10.203 19.156 1 88.44 2 VAL B N 1
ATOM 3942 C CA . VAL B 1 2 ? 9.172 9.664 20.516 1 88.44 2 VAL B CA 1
ATOM 3943 C C . VAL B 1 2 ? 8.391 8.359 20.594 1 88.44 2 VAL B C 1
ATOM 3945 O O . VAL B 1 2 ? 8.867 7.379 21.188 1 88.44 2 VAL B O 1
ATOM 3948 N N . ALA B 1 3 ? 7.242 8.336 20 1 90.44 3 ALA B N 1
ATOM 3949 C CA . ALA B 1 3 ? 6.422 7.125 20 1 90.44 3 ALA B CA 1
ATOM 3950 C C . ALA B 1 3 ? 7.152 5.965 19.344 1 90.44 3 ALA B C 1
ATOM 3952 O O . ALA B 1 3 ? 7.129 4.836 19.844 1 90.44 3 ALA B O 1
ATOM 3953 N N . VAL B 1 4 ? 7.797 6.242 18.25 1 94.69 4 VAL B N 1
ATOM 3954 C CA . VAL B 1 4 ? 8.562 5.227 17.531 1 94.69 4 VAL B CA 1
ATOM 3955 C C . VAL B 1 4 ? 9.734 4.762 18.406 1 94.69 4 VAL B C 1
ATOM 3957 O O . VAL B 1 4 ? 9.961 3.559 18.547 1 94.69 4 VAL B O 1
ATOM 3960 N N . GLY B 1 5 ? 10.438 5.754 19.016 1 94.56 5 GLY B N 1
ATOM 3961 C CA . GLY B 1 5 ? 11.547 5.426 19.891 1 94.56 5 GLY B CA 1
ATOM 3962 C C . GLY B 1 5 ? 11.141 4.566 21.078 1 94.56 5 GLY B C 1
ATOM 3963 O O . GLY B 1 5 ? 11.812 3.584 21.391 1 94.56 5 GLY B O 1
ATOM 3964 N N . LYS B 1 6 ? 10.055 4.891 21.688 1 93 6 LYS B N 1
ATOM 3965 C CA . LYS B 1 6 ? 9.57 4.137 22.828 1 93 6 LYS B CA 1
ATOM 3966 C C . LYS B 1 6 ? 9.219 2.703 22.438 1 93 6 LYS B C 1
ATOM 3968 O O . LYS B 1 6 ? 9.523 1.761 23.172 1 93 6 LYS B O 1
ATOM 3973 N N . SER B 1 7 ? 8.57 2.557 21.297 1 95.25 7 SER B N 1
ATOM 3974 C CA . SER B 1 7 ? 8.195 1.228 20.828 1 95.25 7 SER B CA 1
ATOM 3975 C C . SER B 1 7 ? 9.43 0.378 20.531 1 95.25 7 SER B C 1
ATOM 3977 O O . SER B 1 7 ? 9.461 -0.812 20.844 1 95.25 7 SER B O 1
ATOM 3979 N N . LEU B 1 8 ? 10.445 0.97 19.984 1 97.06 8 LEU B N 1
ATOM 3980 C CA . LEU B 1 8 ? 11.688 0.263 19.719 1 97.06 8 LEU B CA 1
ATOM 3981 C C . LEU B 1 8 ? 12.391 -0.125 21.016 1 97.06 8 LEU B C 1
ATOM 3983 O O . LEU B 1 8 ? 12.914 -1.236 21.125 1 97.06 8 LEU B O 1
ATOM 3987 N N . ALA B 1 9 ? 12.367 0.807 21.969 1 95.69 9 ALA B N 1
ATOM 3988 C CA . ALA B 1 9 ? 12.977 0.519 23.266 1 95.69 9 ALA B CA 1
ATOM 3989 C C . ALA B 1 9 ? 12.273 -0.65 23.953 1 95.69 9 ALA B C 1
ATOM 3991 O O . ALA B 1 9 ? 12.93 -1.532 24.516 1 95.69 9 ALA B O 1
ATOM 3992 N N . LYS B 1 10 ? 10.992 -0.668 23.922 1 94.75 10 LYS B N 1
ATOM 3993 C CA . LYS B 1 10 ? 10.211 -1.751 24.516 1 94.75 10 LYS B CA 1
ATOM 3994 C C . LYS B 1 10 ? 10.539 -3.088 23.859 1 94.75 10 LYS B C 1
ATOM 3996 O O . LYS B 1 10 ? 10.43 -4.141 24.484 1 94.75 10 LYS B O 1
ATOM 4001 N N . ARG B 1 11 ? 10.938 -3.012 22.656 1 95.88 11 ARG B N 1
ATOM 4002 C CA . ARG B 1 11 ? 11.273 -4.215 21.906 1 95.88 11 ARG B CA 1
ATOM 4003 C C . ARG B 1 11 ? 12.734 -4.609 22.125 1 95.88 11 ARG B C 1
ATOM 4005 O O . ARG B 1 11 ? 13.242 -5.523 21.469 1 95.88 11 ARG B O 1
ATOM 4012 N N . GLY B 1 12 ? 13.477 -3.809 22.906 1 95.94 12 GLY B N 1
ATOM 4013 C CA . GLY B 1 12 ? 14.805 -4.211 23.328 1 95.94 12 GLY B CA 1
ATOM 4014 C C . GLY B 1 12 ? 15.914 -3.477 22.609 1 95.94 12 GLY B C 1
ATOM 4015 O O . GLY B 1 12 ? 17.094 -3.803 22.766 1 95.94 12 GLY B O 1
ATOM 4016 N N . HIS B 1 13 ? 15.609 -2.443 21.906 1 96.69 13 HIS B N 1
ATOM 4017 C CA . HIS B 1 13 ? 16.625 -1.703 21.172 1 96.69 13 HIS B CA 1
ATOM 4018 C C . HIS B 1 13 ? 17.188 -0.56 22 1 96.69 13 HIS B C 1
ATOM 4020 O O . HIS B 1 13 ? 16.5 -0.018 22.875 1 96.69 13 HIS B O 1
ATOM 4026 N N . ASN B 1 14 ? 18.453 -0.203 21.766 1 96 14 ASN B N 1
ATOM 4027 C CA . ASN B 1 14 ? 19.031 1.037 22.281 1 96 14 ASN B CA 1
ATOM 4028 C C . ASN B 1 14 ? 18.672 2.227 21.391 1 96 14 ASN B C 1
ATOM 4030 O O . ASN B 1 14 ? 19.062 2.273 20.219 1 96 14 ASN B O 1
ATOM 4034 N N . VAL B 1 15 ? 17.938 3.146 21.938 1 96.44 15 VAL B N 1
ATOM 4035 C CA . VAL B 1 15 ? 17.438 4.277 21.172 1 96.44 15 VAL B CA 1
ATOM 4036 C C . VAL B 1 15 ? 18.094 5.566 21.641 1 96.44 15 VAL B C 1
ATOM 4038 O O . VAL B 1 15 ? 18.109 5.867 22.844 1 96.44 15 VAL B O 1
ATOM 4041 N N . THR B 1 16 ? 18.672 6.328 20.688 1 95.62 16 THR B N 1
ATOM 4042 C CA . THR B 1 16 ? 19.312 7.609 20.984 1 95.62 16 THR B CA 1
ATOM 4043 C C . THR B 1 16 ? 18.734 8.711 20.109 1 95.62 16 THR B C 1
ATOM 4045 O O . THR B 1 16 ? 18.609 8.547 18.891 1 95.62 16 THR B O 1
ATOM 4048 N N . PHE B 1 17 ? 18.375 9.836 20.688 1 94.12 17 PHE B N 1
ATOM 4049 C CA . PHE B 1 17 ? 17.938 11.023 19.969 1 94.12 17 PHE B CA 1
ATOM 4050 C C . PHE B 1 17 ? 19.094 12 19.766 1 94.12 17 PHE B C 1
ATOM 4052 O O . PHE B 1 17 ? 19.812 12.32 20.719 1 94.12 17 PHE B O 1
ATOM 4059 N N . LEU B 1 18 ? 19.297 12.406 18.578 1 94.31 18 LEU B N 1
ATOM 4060 C CA . LEU B 1 18 ? 20.234 13.484 18.297 1 94.31 18 LEU B CA 1
ATOM 4061 C C . LEU B 1 18 ? 19.516 14.828 18.234 1 94.31 18 LEU B C 1
ATOM 4063 O O . LEU B 1 18 ? 18.672 15.047 17.375 1 94.31 18 LEU B O 1
ATOM 4067 N N . ILE B 1 19 ? 19.875 15.703 19.172 1 92 19 ILE B N 1
ATOM 4068 C CA . ILE B 1 19 ? 19.25 17.016 19.234 1 92 19 ILE B CA 1
ATOM 4069 C C . ILE B 1 19 ? 20.312 18.094 19.375 1 92 19 ILE B C 1
ATOM 4071 O O . ILE B 1 19 ? 21.469 17.797 19.656 1 92 19 ILE B O 1
ATOM 4075 N N . SER B 1 20 ? 19.875 19.328 19.062 1 92.62 20 SER B N 1
ATOM 4076 C CA . SER B 1 20 ? 20.766 20.453 19.328 1 92.62 20 SER B CA 1
ATOM 4077 C C . SER B 1 20 ? 20.906 20.688 20.828 1 92.62 20 SER B C 1
ATOM 4079 O O . SER B 1 20 ? 19.953 20.516 21.594 1 92.62 20 SER B O 1
ATOM 4081 N N . ASP B 1 21 ? 22.031 21.125 21.219 1 91.44 21 ASP B N 1
ATOM 4082 C CA . ASP B 1 21 ? 22.266 21.422 22.641 1 91.44 21 ASP B CA 1
ATOM 4083 C C . ASP B 1 21 ? 21.406 22.594 23.094 1 91.44 21 ASP B C 1
ATOM 4085 O O . ASP B 1 21 ? 21.156 22.766 24.297 1 91.44 21 ASP B O 1
ATOM 4089 N N . GLU B 1 22 ? 20.891 23.328 22.141 1 91.56 22 GLU B N 1
ATOM 4090 C CA . GLU B 1 22 ? 19.969 24.422 22.484 1 91.56 22 GLU B CA 1
ATOM 4091 C C . GLU B 1 22 ? 18.641 23.891 23 1 91.56 22 GLU B C 1
ATOM 4093 O O . GLU B 1 22 ? 17.875 24.625 23.625 1 91.56 22 GLU B O 1
ATOM 4098 N N . TYR B 1 23 ? 18.422 22.641 22.766 1 88.12 23 TYR B N 1
ATOM 4099 C CA . TYR B 1 23 ? 17.203 22.016 23.25 1 88.12 23 TYR B CA 1
ATOM 4100 C C . TYR B 1 23 ? 17.484 20.953 24.297 1 88.12 23 TYR B C 1
ATOM 4102 O O . TYR B 1 23 ? 16.766 19.969 24.406 1 88.12 23 TYR B O 1
ATOM 4110 N N . SER B 1 24 ? 18.453 21.109 25.016 1 86.19 24 SER B N 1
ATOM 4111 C CA . SER B 1 24 ? 18.906 20.141 26 1 86.19 24 SER B CA 1
ATOM 4112 C C . SER B 1 24 ? 17.859 19.922 27.078 1 86.19 24 SER B C 1
ATOM 4114 O O . SER B 1 24 ? 17.844 18.875 27.734 1 86.19 24 SER B O 1
ATOM 4116 N N . ASP B 1 25 ? 17 20.844 27.25 1 81.75 25 ASP B N 1
ATOM 4117 C CA . ASP B 1 25 ? 15.938 20.719 28.25 1 81.75 25 ASP B CA 1
ATOM 4118 C C . ASP B 1 25 ? 15.016 19.547 27.906 1 81.75 25 ASP B C 1
ATOM 4120 O O . ASP B 1 25 ? 14.406 18.953 28.812 1 81.75 25 ASP B O 1
ATOM 4124 N N . ARG B 1 26 ? 14.922 19.266 26.703 1 78.31 26 ARG B N 1
ATOM 4125 C CA . ARG B 1 26 ? 14.078 18.156 26.281 1 78.31 26 ARG B CA 1
ATOM 4126 C C . ARG B 1 26 ? 14.648 16.828 26.75 1 78.31 26 ARG B C 1
ATOM 4128 O O . ARG B 1 26 ? 13.898 15.883 27.016 1 78.31 26 ARG B O 1
ATOM 4135 N N . ALA B 1 27 ? 15.93 16.781 26.781 1 74 27 ALA B N 1
ATOM 4136 C CA . ALA B 1 27 ? 16.594 15.562 27.219 1 74 27 ALA B CA 1
ATOM 4137 C C . ALA B 1 27 ? 16.375 15.32 28.719 1 74 27 ALA B C 1
ATOM 4139 O O . ALA B 1 27 ? 16.516 14.195 29.188 1 74 27 ALA B O 1
ATOM 4140 N N . MET B 1 28 ? 15.984 16.359 29.344 1 70.94 28 MET B N 1
ATOM 4141 C CA . MET B 1 28 ? 15.836 16.266 30.797 1 70.94 28 MET B CA 1
ATOM 4142 C C . MET B 1 28 ? 14.391 15.945 31.172 1 70.94 28 MET B C 1
ATOM 4144 O O . MET B 1 28 ? 14.078 15.742 32.344 1 70.94 28 MET B O 1
ATOM 4148 N N . ASP B 1 29 ? 13.625 15.883 30.125 1 72.38 29 ASP B N 1
ATOM 4149 C CA . ASP B 1 29 ? 12.242 15.516 30.406 1 72.38 29 ASP B CA 1
ATOM 4150 C C . ASP B 1 29 ? 12.141 14.086 30.938 1 72.38 29 ASP B C 1
ATOM 4152 O O . ASP B 1 29 ? 12.57 13.141 30.266 1 72.38 29 ASP B O 1
ATOM 4156 N N . PRO B 1 30 ? 11.688 13.914 32.125 1 67.19 30 PRO B N 1
ATOM 4157 C CA . PRO B 1 30 ? 11.664 12.602 32.781 1 67.19 30 PRO B CA 1
ATOM 4158 C C . PRO B 1 30 ? 10.852 11.578 31.984 1 67.19 30 PRO B C 1
ATOM 4160 O O . PRO B 1 30 ? 11.094 10.367 32.094 1 67.19 30 PRO B O 1
ATOM 4163 N N . GLU B 1 31 ? 9.93 12.055 31.312 1 67.31 31 GLU B N 1
ATOM 4164 C CA . GLU B 1 31 ? 9.078 11.117 30.578 1 67.31 31 GLU B CA 1
ATOM 4165 C C . GLU B 1 31 ? 9.875 10.375 29.5 1 67.31 31 GLU B C 1
ATOM 4167 O O . GLU B 1 31 ? 9.547 9.234 29.172 1 67.31 31 GLU B O 1
ATOM 4172 N N . HIS B 1 32 ? 10.922 11.016 29.125 1 70.56 32 HIS B N 1
ATOM 4173 C CA . HIS B 1 32 ? 11.641 10.422 28 1 70.56 32 HIS B CA 1
ATOM 4174 C C . HIS B 1 32 ? 13.039 9.977 28.422 1 70.56 32 HIS B C 1
ATOM 4176 O O . HIS B 1 32 ? 13.633 9.102 27.797 1 70.56 32 HIS B O 1
ATOM 4182 N N . ALA B 1 33 ? 13.516 10.523 29.469 1 70.19 33 ALA B N 1
ATOM 4183 C CA . ALA B 1 33 ? 14.914 10.367 29.859 1 70.19 33 ALA B CA 1
ATOM 4184 C C . ALA B 1 33 ? 15.211 8.93 30.266 1 70.19 33 ALA B C 1
ATOM 4186 O O . ALA B 1 33 ? 16.359 8.484 30.188 1 70.19 33 ALA B O 1
ATOM 4187 N N . THR B 1 34 ? 14.172 8.227 30.594 1 73.88 34 THR B N 1
ATOM 4188 C CA . THR B 1 34 ? 14.445 6.875 31.062 1 73.88 34 THR B CA 1
ATOM 4189 C C . THR B 1 34 ? 14.305 5.863 29.938 1 73.88 34 THR B C 1
ATOM 4191 O O . THR B 1 34 ? 14.703 4.703 30.078 1 73.88 34 THR B O 1
ATOM 4194 N N . ILE B 1 35 ? 13.883 6.328 28.844 1 82.62 35 ILE B N 1
ATOM 4195 C CA . ILE B 1 35 ? 13.555 5.355 27.812 1 82.62 35 ILE B CA 1
ATOM 4196 C C . ILE B 1 35 ? 14.531 5.488 26.656 1 82.62 35 ILE B C 1
ATOM 4198 O O . ILE B 1 35 ? 14.938 4.484 26.062 1 82.62 35 ILE B O 1
ATOM 4202 N N . VAL B 1 36 ? 14.961 6.742 26.422 1 86.38 36 VAL B N 1
ATOM 4203 C CA . VAL B 1 36 ? 15.844 6.977 25.281 1 86.38 36 VAL B CA 1
ATOM 4204 C C . VAL B 1 36 ? 17.078 7.762 25.734 1 86.38 36 VAL B C 1
ATOM 4206 O O . VAL B 1 36 ? 17.031 8.477 26.734 1 86.38 36 VAL B O 1
ATOM 4209 N N . SER B 1 37 ? 18.172 7.566 25.125 1 90.62 37 SER B N 1
ATOM 4210 C CA . SER B 1 37 ? 19.391 8.352 25.344 1 90.62 37 SER B CA 1
ATOM 4211 C C . SER B 1 37 ? 19.453 9.547 24.391 1 90.62 37 SER B C 1
ATOM 4213 O O . SER B 1 37 ? 18.688 9.617 23.422 1 90.62 37 SER B O 1
ATOM 4215 N N . TYR B 1 38 ? 20.297 10.484 24.766 1 92.12 38 TYR B N 1
ATOM 4216 C CA . TYR B 1 38 ? 20.422 11.688 23.938 1 92.12 38 TYR B CA 1
ATOM 4217 C C . TYR B 1 38 ? 21.875 11.945 23.578 1 92.12 38 TYR B C 1
ATOM 4219 O O . TYR B 1 38 ? 22.781 11.711 24.391 1 92.12 38 TYR B O 1
ATOM 4227 N N . GLU B 1 39 ? 22.078 12.305 22.391 1 93.06 39 GLU B N 1
ATOM 4228 C CA . GLU B 1 39 ? 23.297 12.945 21.906 1 93.06 39 GLU B CA 1
ATOM 4229 C C . GLU B 1 39 ? 23.016 14.344 21.359 1 93.06 39 GLU B C 1
ATOM 4231 O O . GLU B 1 39 ? 21.906 14.625 20.906 1 93.06 39 GLU B O 1
ATOM 4236 N N . MET B 1 40 ? 24.094 15.195 21.484 1 93.62 40 MET B N 1
ATOM 4237 C CA . MET B 1 40 ? 23.828 16.578 21.109 1 93.62 40 MET B CA 1
ATOM 4238 C C . MET B 1 40 ? 24.859 17.094 20.125 1 93.62 40 MET B C 1
ATOM 4240 O O . MET B 1 40 ? 26.031 16.703 20.188 1 93.62 40 MET B O 1
ATOM 4244 N N . PHE B 1 41 ? 24.391 17.844 19.234 1 93.69 41 PHE B N 1
ATOM 4245 C CA . PHE B 1 41 ? 25.281 18.625 18.391 1 93.69 41 PHE B CA 1
ATOM 4246 C C . PHE B 1 41 ? 25.172 20.109 18.719 1 93.69 41 PHE B C 1
ATOM 4248 O O . PHE B 1 41 ? 24.188 20.547 19.328 1 93.69 41 PHE B O 1
ATOM 4255 N N . HIS B 1 42 ? 26.188 20.828 18.328 1 92.69 42 HIS B N 1
ATOM 4256 C CA . HIS B 1 42 ? 26.234 22.234 18.719 1 92.69 42 HIS B CA 1
ATOM 4257 C C . HIS B 1 42 ? 26.078 23.141 17.5 1 92.69 42 HIS B C 1
ATOM 4259 O O . HIS B 1 42 ? 26.844 23.031 16.531 1 92.69 42 HIS B O 1
ATOM 4265 N N . LEU B 1 43 ? 25.047 23.953 17.562 1 91.25 43 LEU B N 1
ATOM 4266 C CA . LEU B 1 43 ? 24.859 25.062 16.625 1 91.25 43 LEU B CA 1
ATOM 4267 C C . LEU B 1 43 ? 24.375 26.312 17.344 1 91.25 43 LEU B C 1
ATOM 4269 O O . LEU B 1 43 ? 23.188 26.422 17.656 1 91.25 43 LEU B O 1
ATOM 4273 N N . SER B 1 44 ? 25.297 27.188 17.438 1 90.69 44 SER B N 1
ATOM 4274 C CA . SER B 1 44 ? 24.984 28.391 18.203 1 90.69 44 SER B CA 1
ATOM 4275 C C . SER B 1 44 ? 23.844 29.172 17.547 1 90.69 44 SER B C 1
ATOM 4277 O O . SER B 1 44 ? 23.844 29.391 16.328 1 90.69 44 SER B O 1
ATOM 4279 N N . GLY B 1 45 ? 22.875 29.516 18.375 1 90.56 45 GLY B N 1
ATOM 4280 C CA . GLY B 1 45 ? 21.797 30.391 17.938 1 90.56 45 GLY B CA 1
ATOM 4281 C C . GLY B 1 45 ? 20.688 29.656 17.203 1 90.56 45 GLY B C 1
ATOM 4282 O O . GLY B 1 45 ? 19.797 30.297 16.641 1 90.56 45 GLY B O 1
ATOM 4283 N N . LEU B 1 46 ? 20.828 28.391 17.172 1 89.75 46 LEU B N 1
ATOM 4284 C CA . LEU B 1 46 ? 19.844 27.609 16.438 1 89.75 46 LEU B CA 1
ATOM 4285 C C . LEU B 1 46 ? 18.422 27.906 16.922 1 89.75 46 LEU B C 1
ATOM 4287 O O . LEU B 1 46 ? 17.516 28.109 16.109 1 89.75 46 LEU B O 1
ATOM 4291 N N . LYS B 1 47 ? 18.25 27.922 18.203 1 87.88 47 LYS B N 1
ATOM 4292 C CA . LYS B 1 47 ? 16.922 28.156 18.766 1 87.88 47 LYS B CA 1
ATOM 4293 C C . LYS B 1 47 ? 16.375 29.5 18.297 1 87.88 47 LYS B C 1
ATOM 4295 O O . LYS B 1 47 ? 15.211 29.578 17.891 1 87.88 47 LYS B O 1
ATOM 4300 N N . LYS B 1 48 ? 17.203 30.5 18.422 1 86.94 48 LYS B N 1
ATOM 4301 C CA . LYS B 1 48 ? 16.766 31.828 17.969 1 86.94 48 LYS B CA 1
ATOM 4302 C C . LYS B 1 48 ? 16.406 31.828 16.484 1 86.94 48 LYS B C 1
ATOM 4304 O O . LYS B 1 48 ? 15.414 32.438 16.094 1 86.94 48 LYS B O 1
ATOM 4309 N N . ARG B 1 49 ? 17.188 31.234 15.742 1 85.94 49 ARG B N 1
ATOM 4310 C CA . ARG B 1 49 ? 16.938 31.156 14.305 1 85.94 49 ARG B CA 1
ATOM 4311 C C . ARG B 1 49 ? 15.641 30.422 14.008 1 85.94 49 ARG B C 1
ATOM 4313 O O . ARG B 1 49 ? 14.875 30.812 13.133 1 85.94 49 ARG B O 1
ATOM 4320 N N . MET B 1 50 ? 15.469 29.328 14.734 1 83.25 50 MET B N 1
ATOM 4321 C CA . MET B 1 50 ? 14.234 28.578 14.555 1 83.25 50 MET B CA 1
ATOM 4322 C C . MET B 1 50 ? 13.023 29.391 14.969 1 83.25 50 MET B C 1
ATOM 4324 O O . MET B 1 50 ? 11.977 29.344 14.312 1 83.25 50 MET B O 1
ATOM 4328 N N . ASP B 1 51 ? 13.203 30.125 16 1 77.38 51 ASP B N 1
ATOM 4329 C CA . ASP B 1 51 ? 12.133 31.016 16.422 1 77.38 51 ASP B CA 1
ATOM 4330 C C . ASP B 1 51 ? 11.852 32.062 15.359 1 77.38 51 ASP B C 1
ATOM 4332 O O . ASP B 1 51 ? 10.688 32.406 15.102 1 77.38 51 ASP B O 1
ATOM 4336 N N . ASP B 1 52 ? 12.891 32.594 14.781 1 76.5 52 ASP B N 1
ATOM 4337 C CA . ASP B 1 52 ? 12.742 33.594 13.719 1 76.5 52 ASP B CA 1
ATOM 4338 C C . ASP B 1 52 ? 12 33 12.523 1 76.5 52 ASP B C 1
ATOM 4340 O O . ASP B 1 52 ? 11.148 33.656 11.93 1 76.5 52 ASP B O 1
ATOM 4344 N N . ILE B 1 53 ? 12.352 31.828 12.195 1 75.25 53 ILE B N 1
ATOM 4345 C CA . ILE B 1 53 ? 11.688 31.141 11.094 1 75.25 53 ILE B CA 1
ATOM 4346 C C . ILE B 1 53 ? 10.211 30.938 11.422 1 75.25 53 ILE B C 1
ATOM 4348 O O . ILE B 1 53 ? 9.344 31.172 10.578 1 75.25 53 ILE B O 1
ATOM 4352 N N . SER B 1 54 ? 9.984 30.516 12.602 1 70.06 54 SER B N 1
ATOM 4353 C CA . SER B 1 54 ? 8.602 30.312 13.039 1 70.06 54 SER B CA 1
ATOM 4354 C C . SER B 1 54 ? 7.812 31.609 13.008 1 70.06 54 SER B C 1
ATOM 4356 O O . SER B 1 54 ? 6.66 31.641 12.57 1 70.06 54 SER B O 1
ATOM 4358 N N . ASN B 1 55 ? 8.469 32.688 13.477 1 66 55 ASN B N 1
ATOM 4359 C CA . ASN B 1 55 ? 7.832 34 13.469 1 66 55 ASN B CA 1
ATOM 4360 C C . ASN B 1 55 ? 7.543 34.469 12.055 1 66 55 ASN B C 1
ATOM 4362 O O . ASN B 1 55 ? 6.473 35.031 11.789 1 66 55 ASN B O 1
ATOM 4366 N N . LYS B 1 56 ? 8.453 34.219 11.203 1 66.06 56 LYS B N 1
ATOM 4367 C CA . LYS B 1 56 ? 8.273 34.625 9.812 1 66.06 56 LYS B CA 1
ATOM 4368 C C . LYS B 1 56 ? 7.16 33.812 9.148 1 66.06 56 LYS B C 1
ATOM 4370 O O . LYS B 1 56 ? 6.398 34.344 8.336 1 66.06 56 LYS B O 1
ATOM 4375 N N . THR B 1 57 ? 7.137 32.531 9.531 1 65.56 57 THR B N 1
ATOM 4376 C CA . THR B 1 57 ? 6.074 31.688 9.023 1 65.56 57 THR B CA 1
ATOM 4377 C C . THR B 1 57 ? 4.711 32.188 9.5 1 65.56 57 THR B C 1
ATOM 4379 O O . THR B 1 57 ? 3.75 32.188 8.727 1 65.56 57 THR B O 1
ATOM 4382 N N . ALA B 1 58 ? 4.668 32.562 10.758 1 60.34 58 ALA B N 1
ATOM 4383 C CA . ALA B 1 58 ? 3.426 33.094 11.328 1 60.34 58 ALA B CA 1
ATOM 4384 C C . ALA B 1 58 ? 3.002 34.375 10.641 1 60.34 58 ALA B C 1
ATOM 4386 O O . ALA B 1 58 ? 1.816 34.594 10.367 1 60.34 58 ALA B O 1
ATOM 4387 N N . GLU B 1 59 ? 4.023 35.156 10.352 1 60.06 59 GLU B N 1
ATOM 4388 C CA . GLU B 1 59 ? 3.748 36.406 9.656 1 60.06 59 GLU B CA 1
ATOM 4389 C C . GLU B 1 59 ? 3.211 36.156 8.25 1 60.06 59 GLU B C 1
ATOM 4391 O O . GLU B 1 59 ? 2.295 36.875 7.801 1 60.06 59 GLU B O 1
ATOM 4396 N N . PHE B 1 60 ? 3.779 35.125 7.645 1 61.22 60 PHE B N 1
ATOM 4397 C CA . PHE B 1 60 ? 3.367 34.75 6.301 1 61.22 60 PHE B CA 1
ATOM 4398 C C . PHE B 1 60 ? 1.938 34.219 6.301 1 61.22 60 PHE B C 1
ATOM 4400 O O . PHE B 1 60 ? 1.18 34.469 5.359 1 61.22 60 PHE B O 1
ATOM 4407 N N . THR B 1 61 ? 1.694 33.469 7.293 1 58.69 61 THR B N 1
ATOM 4408 C CA . THR B 1 61 ? 0.389 32.844 7.375 1 58.69 61 THR B CA 1
ATOM 4409 C C . THR B 1 61 ? -0.727 33.875 7.406 1 58.69 61 THR B C 1
ATOM 4411 O O . THR B 1 61 ? -1.81 33.656 6.863 1 58.69 61 THR B O 1
ATOM 4414 N N . PHE B 1 62 ? -0.372 35 8.055 1 56.34 62 PHE B N 1
ATOM 4415 C CA . PHE B 1 62 ? -1.402 36 8.148 1 56.34 62 PHE B CA 1
ATOM 4416 C C . PHE B 1 62 ? -1.229 37.062 7.055 1 56.34 62 PHE B C 1
ATOM 4418 O O . PHE B 1 62 ? -2.141 37.844 6.793 1 56.34 62 PHE B O 1
ATOM 4425 N N . ALA B 1 63 ? 0.074 36.938 6.523 1 52.72 63 ALA B N 1
ATOM 4426 C CA . ALA B 1 63 ? 0.325 37.969 5.5 1 52.72 63 ALA B CA 1
ATOM 4427 C C . ALA B 1 63 ? -0.065 37.438 4.113 1 52.72 63 ALA B C 1
ATOM 4429 O O . ALA B 1 63 ? -0.009 36.25 3.854 1 52.72 63 ALA B O 1
ATOM 4430 N N . GLU B 1 64 ? -0.802 38.031 3.424 1 51.12 64 GLU B N 1
ATOM 4431 C CA . GLU B 1 64 ? -1.231 37.781 2.055 1 51.12 64 GLU B CA 1
ATOM 4432 C C . GLU B 1 64 ? -0.044 37.406 1.164 1 51.12 64 GLU B C 1
ATOM 4434 O O . GLU B 1 64 ? 1.048 37.969 1.33 1 51.12 64 GLU B O 1
ATOM 4439 N N . ASN B 1 65 ? -0.279 36.75 -0.154 1 52.25 65 ASN B N 1
ATOM 4440 C CA . ASN B 1 65 ? 0.079 36.281 -1.48 1 52.25 65 ASN B CA 1
ATOM 4441 C C . ASN B 1 65 ? 1.57 36.438 -1.756 1 52.25 65 ASN B C 1
ATOM 4443 O O . ASN B 1 65 ? 1.968 36.75 -2.883 1 52.25 65 ASN B O 1
ATOM 4447 N N . SER B 1 66 ? 2.445 36.594 -0.644 1 54.78 66 SER B N 1
ATOM 4448 C CA . SER B 1 66 ? 3.732 36.938 -1.239 1 54.78 66 SER B CA 1
ATOM 4449 C C . SER B 1 66 ? 4.66 35.719 -1.288 1 54.78 66 SER B C 1
ATOM 4451 O O . SER B 1 66 ? 4.754 34.969 -0.317 1 54.78 66 SER B O 1
ATOM 4453 N N . MET B 1 67 ? 5.145 35.312 -2.457 1 62.59 67 MET B N 1
ATOM 4454 C CA . MET B 1 67 ? 6.133 34.312 -2.783 1 62.59 67 MET B CA 1
ATOM 4455 C C . MET B 1 67 ? 7.473 34.594 -2.115 1 62.59 67 MET B C 1
ATOM 4457 O O . MET B 1 67 ? 8.25 33.688 -1.835 1 62.59 67 MET B O 1
ATOM 4461 N N . LYS B 1 68 ? 7.789 35.875 -1.804 1 64.5 68 LYS B N 1
ATOM 4462 C CA . LYS B 1 68 ? 9.094 36.25 -1.273 1 64.5 68 LYS B CA 1
ATOM 4463 C C . LYS B 1 68 ? 9.312 35.688 0.123 1 64.5 68 LYS B C 1
ATOM 4465 O O . LYS B 1 68 ? 10.359 35.094 0.397 1 64.5 68 LYS B O 1
ATOM 4470 N N . PRO B 1 69 ? 8.328 35.781 0.878 1 67.69 69 PRO B N 1
ATOM 4471 C CA . PRO B 1 69 ? 8.531 35.188 2.205 1 67.69 69 PRO B CA 1
ATOM 4472 C C . PRO B 1 69 ? 8.734 33.656 2.158 1 67.69 69 PRO B C 1
ATOM 4474 O O . PRO B 1 69 ? 9.492 33.125 2.957 1 67.69 69 PRO B O 1
ATOM 4477 N N . MET B 1 70 ? 8.25 33.094 1.179 1 71.12 70 MET B N 1
ATOM 4478 C CA . MET B 1 70 ? 8.422 31.641 1.047 1 71.12 70 MET B CA 1
ATOM 4479 C C . MET B 1 70 ? 9.852 31.297 0.638 1 71.12 70 MET B C 1
ATOM 4481 O O . MET B 1 70 ? 10.43 30.328 1.139 1 71.12 70 MET B O 1
ATOM 4485 N N . ALA B 1 71 ? 10.297 32.094 -0.293 1 74.56 71 ALA B N 1
ATOM 4486 C CA . ALA B 1 71 ? 11.672 31.875 -0.729 1 74.56 71 ALA B CA 1
ATOM 4487 C C . ALA B 1 71 ? 12.656 32.125 0.412 1 74.56 71 ALA B C 1
ATOM 4489 O O . ALA B 1 71 ? 13.617 31.359 0.582 1 74.56 71 ALA B O 1
ATOM 4490 N N . GLU B 1 72 ? 12.406 33.125 1.164 1 74.62 72 GLU B N 1
ATOM 4491 C CA . GLU B 1 72 ? 13.273 33.469 2.295 1 74.62 72 GLU B CA 1
ATOM 4492 C C . GLU B 1 72 ? 13.227 32.375 3.354 1 74.62 72 GLU B C 1
ATOM 4494 O O . GLU B 1 72 ? 14.258 31.984 3.918 1 74.62 72 GLU B O 1
ATOM 4499 N N . MET B 1 73 ? 12.117 31.906 3.545 1 74.31 73 MET B N 1
ATOM 4500 C CA . MET B 1 73 ? 11.953 30.812 4.496 1 74.31 73 MET B CA 1
ATOM 4501 C C . MET B 1 73 ? 12.727 29.578 4.043 1 74.31 73 MET B C 1
ATOM 4503 O O . MET B 1 73 ? 13.414 28.938 4.844 1 74.31 73 MET B O 1
ATOM 4507 N N . ARG B 1 74 ? 12.578 29.281 2.812 1 77 74 ARG B N 1
ATOM 4508 C CA . ARG B 1 74 ? 13.281 28.141 2.24 1 77 74 ARG B CA 1
ATOM 4509 C C . ARG B 1 74 ? 14.789 28.281 2.432 1 77 74 ARG B C 1
ATOM 4511 O O . ARG B 1 74 ? 15.453 27.344 2.877 1 77 74 ARG B O 1
ATOM 4518 N N . ASP B 1 75 ? 15.289 29.5 2.129 1 80.38 75 ASP B N 1
ATOM 4519 C CA . ASP B 1 75 ? 16.719 29.734 2.215 1 80.38 75 ASP B CA 1
ATOM 4520 C C . ASP B 1 75 ? 17.203 29.656 3.662 1 80.38 75 ASP B C 1
ATOM 4522 O O . ASP B 1 75 ? 18.281 29.125 3.939 1 80.38 75 ASP B O 1
ATOM 4526 N N . MET B 1 76 ? 16.375 30.188 4.523 1 80.69 76 MET B N 1
ATOM 4527 C CA . MET B 1 76 ? 16.719 30.125 5.938 1 80.69 76 MET B CA 1
ATOM 4528 C C . MET B 1 76 ? 16.734 28.688 6.441 1 80.69 76 MET B C 1
ATOM 4530 O O . MET B 1 76 ? 17.656 28.281 7.145 1 80.69 76 MET B O 1
ATOM 4534 N N . PHE B 1 77 ? 15.773 28.031 6.039 1 81.75 77 PHE B N 1
ATOM 4535 C CA . PHE B 1 77 ? 15.672 26.625 6.445 1 81.75 77 PHE B CA 1
ATOM 4536 C C . PHE B 1 77 ? 16.844 25.828 5.898 1 81.75 77 PHE B C 1
ATOM 4538 O O . PHE B 1 77 ? 17.453 25.031 6.621 1 81.75 77 PHE B O 1
ATOM 4545 N N . THR B 1 78 ? 17.125 26.047 4.637 1 85.12 78 THR B N 1
ATOM 4546 C CA . THR B 1 78 ? 18.219 25.328 3.994 1 85.12 78 THR B CA 1
ATOM 4547 C C . THR B 1 78 ? 19.547 25.641 4.688 1 85.12 78 THR B C 1
ATOM 4549 O O . THR B 1 78 ? 20.344 24.734 4.934 1 85.12 78 THR B O 1
ATOM 4552 N N . SER B 1 79 ? 19.703 26.875 5.027 1 85.69 79 SER B N 1
ATOM 4553 C CA . SER B 1 79 ? 20.953 27.281 5.664 1 85.69 79 SER B CA 1
ATOM 4554 C C . SER B 1 79 ? 21.094 26.672 7.055 1 85.69 79 SER B C 1
ATOM 4556 O O . SER B 1 79 ? 22.156 26.172 7.41 1 85.69 79 SER B O 1
ATOM 4558 N N . VAL B 1 80 ? 20.047 26.703 7.793 1 86.25 80 VAL B N 1
ATOM 4559 C CA . VAL B 1 80 ? 20.078 26.172 9.148 1 86.25 80 VAL B CA 1
ATOM 4560 C C . VAL B 1 80 ? 20.344 24.656 9.102 1 86.25 80 VAL B C 1
ATOM 4562 O O . VAL B 1 80 ? 21.141 24.141 9.875 1 86.25 80 VAL B O 1
ATOM 4565 N N . ASN B 1 81 ? 19.688 24.031 8.234 1 86.88 81 ASN B N 1
ATOM 4566 C CA . ASN B 1 81 ? 19.859 22.594 8.086 1 86.88 81 ASN B CA 1
ATOM 4567 C C . ASN B 1 81 ? 21.281 22.234 7.684 1 86.88 81 ASN B C 1
ATOM 4569 O O . ASN B 1 81 ? 21.859 21.281 8.211 1 86.88 81 ASN B O 1
ATOM 4573 N N . ARG B 1 82 ? 21.766 22.984 6.797 1 88.88 82 ARG B N 1
ATOM 4574 C CA . ARG B 1 82 ? 23.125 22.734 6.328 1 88.88 82 ARG B CA 1
ATOM 4575 C C . ARG B 1 82 ? 24.125 22.953 7.445 1 88.88 82 ARG B C 1
ATOM 4577 O O . ARG B 1 82 ? 25.031 22.125 7.652 1 88.88 82 ARG B O 1
ATOM 4584 N N . GLU B 1 83 ? 24 24.031 8.109 1 90.94 83 GLU B N 1
ATOM 4585 C CA . GLU B 1 83 ? 24.922 24.344 9.188 1 90.94 83 GLU B CA 1
ATOM 4586 C C . GLU B 1 83 ? 24.844 23.328 10.312 1 90.94 83 GLU B C 1
ATOM 4588 O O . GLU B 1 83 ? 25.875 22.969 10.906 1 90.94 83 GLU B O 1
ATOM 4593 N N . ALA B 1 84 ? 23.672 22.969 10.578 1 91.06 84 ALA B N 1
ATOM 4594 C CA . ALA B 1 84 ? 23.5 21.906 11.578 1 91.06 84 ALA B CA 1
ATOM 4595 C C . ALA B 1 84 ? 24.203 20.625 11.148 1 91.06 84 ALA B C 1
ATOM 4597 O O . ALA B 1 84 ? 24.875 19.984 11.961 1 91.06 84 ALA B O 1
ATOM 4598 N N . CYS B 1 85 ? 24.094 20.281 9.906 1 92.88 85 CYS B N 1
ATOM 4599 C CA . CYS B 1 85 ? 24.734 19.078 9.391 1 92.88 85 CYS B CA 1
ATOM 4600 C C . CYS B 1 85 ? 26.25 19.203 9.406 1 92.88 85 CYS B C 1
ATOM 4602 O O . CYS B 1 85 ? 26.953 18.25 9.727 1 92.88 85 CYS B O 1
ATOM 4604 N N . GLU B 1 86 ? 26.688 20.391 9.055 1 93.56 86 GLU B N 1
ATOM 4605 C CA . GLU B 1 86 ? 28.125 20.656 9.109 1 93.56 86 GLU B CA 1
ATOM 4606 C C . GLU B 1 86 ? 28.672 20.5 10.523 1 93.56 86 GLU B C 1
ATOM 4608 O O . GLU B 1 86 ? 29.75 19.953 10.727 1 93.56 86 GLU B O 1
ATOM 4613 N N . SER B 1 87 ? 27.875 20.969 11.43 1 94.69 87 SER B N 1
ATOM 4614 C CA . SER B 1 87 ? 28.266 20.812 12.828 1 94.69 87 SER B CA 1
ATOM 4615 C C . SER B 1 87 ? 28.422 19.344 13.203 1 94.69 87 SER B C 1
ATOM 4617 O O . SER B 1 87 ? 29.328 18.969 13.961 1 94.69 87 SER B O 1
ATOM 4619 N N . VAL B 1 88 ? 27.625 18.516 12.68 1 95 88 VAL B N 1
ATOM 4620 C CA . VAL B 1 88 ? 27.688 17.078 12.938 1 95 88 VAL B CA 1
ATOM 4621 C C . VAL B 1 88 ? 28.938 16.5 12.281 1 95 88 VAL B C 1
ATOM 4623 O O . VAL B 1 88 ? 29.688 15.734 12.906 1 95 88 VAL B O 1
ATOM 4626 N N . PHE B 1 89 ? 29.25 16.922 11.07 1 94.56 89 PHE B N 1
ATOM 4627 C CA . PHE B 1 89 ? 30.391 16.406 10.32 1 94.56 89 PHE B CA 1
ATOM 4628 C C . PHE B 1 89 ? 31.703 16.812 10.984 1 94.56 89 PHE B C 1
ATOM 4630 O O . PHE B 1 89 ? 32.719 16.109 10.867 1 94.56 89 PHE B O 1
ATOM 4637 N N . GLU B 1 90 ? 31.656 17.875 11.68 1 94.5 90 GLU B N 1
ATOM 4638 C CA . GLU B 1 90 ? 32.875 18.406 12.281 1 94.5 90 GLU B CA 1
ATOM 4639 C C . GLU B 1 90 ? 33.125 17.812 13.664 1 94.5 90 GLU B C 1
ATOM 4641 O O . GLU B 1 90 ? 34.188 18.031 14.258 1 94.5 90 GLU B O 1
ATOM 4646 N N . ASP B 1 91 ? 32.156 17.109 14.164 1 95.75 91 ASP B N 1
ATOM 4647 C CA . ASP B 1 91 ? 32.281 16.469 15.469 1 95.75 91 ASP B CA 1
ATOM 4648 C C . ASP B 1 91 ? 32.656 15 15.328 1 95.75 91 ASP B C 1
ATOM 4650 O O . ASP B 1 91 ? 31.781 14.141 15.234 1 95.75 91 ASP B O 1
ATOM 4654 N N . GLN B 1 92 ? 33.906 14.711 15.523 1 95.06 92 GLN B N 1
ATOM 4655 C CA . GLN B 1 92 ? 34.406 13.359 15.32 1 95.06 92 GLN B CA 1
ATOM 4656 C C . GLN B 1 92 ? 33.844 12.398 16.359 1 95.06 92 GLN B C 1
ATOM 4658 O O . GLN B 1 92 ? 33.594 11.234 16.062 1 95.06 92 GLN B O 1
ATOM 4663 N N . ARG B 1 93 ? 33.75 12.883 17.531 1 95.25 93 ARG B N 1
ATOM 4664 C CA . ARG B 1 93 ? 33.156 12.055 18.594 1 95.25 93 ARG B CA 1
ATOM 4665 C C . ARG B 1 93 ? 31.766 11.602 18.234 1 95.25 93 ARG B C 1
ATOM 4667 O O . ARG B 1 93 ? 31.422 10.43 18.391 1 95.25 93 ARG B O 1
ATOM 4674 N N . LEU B 1 94 ? 31 12.492 17.75 1 95.5 94 LEU B N 1
ATOM 4675 C CA . LEU B 1 94 ? 29.625 12.188 17.359 1 95.5 94 LEU B CA 1
ATOM 4676 C C . LEU B 1 94 ? 29.594 11.203 16.188 1 95.5 94 LEU B C 1
ATOM 4678 O O . LEU B 1 94 ? 28.797 10.266 16.188 1 95.5 94 LEU B O 1
ATOM 4682 N N . LEU B 1 95 ? 30.469 11.406 15.227 1 95.25 95 LEU B N 1
ATOM 4683 C CA . LEU B 1 95 ? 30.531 10.523 14.07 1 95.25 95 LEU B CA 1
ATOM 4684 C C . LEU B 1 95 ? 30.922 9.102 14.484 1 95.25 95 LEU B C 1
ATOM 4686 O O . LEU B 1 95 ? 30.375 8.133 13.961 1 95.25 95 LEU B O 1
ATOM 4690 N N . ASP B 1 96 ? 31.828 9 15.453 1 94.5 96 ASP B N 1
ATOM 4691 C CA . ASP B 1 96 ? 32.25 7.691 15.961 1 94.5 96 ASP B CA 1
ATOM 4692 C C . ASP B 1 96 ? 31.078 6.961 16.609 1 94.5 96 ASP B C 1
ATOM 4694 O O . ASP B 1 96 ? 30.906 5.754 16.438 1 94.5 96 ASP B O 1
ATOM 4698 N N . ARG B 1 97 ? 30.375 7.723 17.312 1 94 97 ARG B N 1
ATOM 4699 C CA . ARG B 1 97 ? 29.203 7.145 17.969 1 94 97 ARG B CA 1
ATOM 4700 C C . ARG B 1 97 ? 28.156 6.719 16.953 1 94 97 ARG B C 1
ATOM 4702 O O . ARG B 1 97 ? 27.578 5.633 17.047 1 94 97 ARG B O 1
ATOM 4709 N N . MET B 1 98 ? 27.953 7.504 16 1 94.75 98 MET B N 1
ATOM 4710 C CA . MET B 1 98 ? 26.922 7.262 15 1 94.75 98 MET B CA 1
ATOM 4711 C C . MET B 1 98 ? 27.281 6.059 14.133 1 94.75 98 MET B C 1
ATOM 4713 O O . MET B 1 98 ? 26.391 5.355 13.648 1 94.75 98 MET B O 1
ATOM 4717 N N . ALA B 1 99 ? 28.5 5.742 14 1 94.75 99 ALA B N 1
ATOM 4718 C CA . ALA B 1 99 ? 28.969 4.617 13.188 1 94.75 99 ALA B CA 1
ATOM 4719 C C . ALA B 1 99 ? 28.578 3.285 13.82 1 94.75 99 ALA B C 1
ATOM 4721 O O . ALA B 1 99 ? 28.641 2.24 13.172 1 94.75 99 ALA B O 1
ATOM 4722 N N . LYS B 1 100 ? 28.188 3.35 15.023 1 93.5 100 LYS B N 1
ATOM 4723 C CA . LYS B 1 100 ? 27.891 2.115 15.75 1 93.5 100 LYS B CA 1
ATOM 4724 C C . LYS B 1 100 ? 26.422 1.751 15.656 1 93.5 100 LYS B C 1
ATOM 4726 O O . LYS B 1 100 ? 26.016 0.661 16.062 1 93.5 100 LYS B O 1
ATOM 4731 N N . PHE B 1 101 ? 25.625 2.627 15.117 1 95.38 101 PHE B N 1
ATOM 4732 C CA . PHE B 1 101 ? 24.188 2.387 15.062 1 95.38 101 PHE B CA 1
ATOM 4733 C C . PHE B 1 101 ? 23.844 1.489 13.875 1 95.38 101 PHE B C 1
ATOM 4735 O O . PHE B 1 101 ? 24.578 1.453 12.883 1 95.38 101 PHE B O 1
ATOM 4742 N N . ASP B 1 102 ? 22.703 0.811 14.008 1 95.75 102 ASP B N 1
ATOM 4743 C CA . ASP B 1 102 ? 22.219 -0.073 12.953 1 95.75 102 ASP B CA 1
ATOM 4744 C C . ASP B 1 102 ? 21.25 0.658 12.023 1 95.75 102 ASP B C 1
ATOM 4746 O O . ASP B 1 102 ? 21.031 0.239 10.891 1 95.75 102 ASP B O 1
ATOM 4750 N N . ALA B 1 103 ? 20.641 1.739 12.586 1 97.12 103 ALA B N 1
ATOM 4751 C CA . ALA B 1 103 ? 19.656 2.459 11.789 1 97.12 103 ALA B CA 1
ATOM 4752 C C . ALA B 1 103 ? 19.531 3.912 12.242 1 97.12 103 ALA B C 1
ATOM 4754 O O . ALA B 1 103 ? 19.75 4.223 13.414 1 97.12 103 ALA B O 1
ATOM 4755 N N . PHE B 1 104 ? 19.25 4.758 11.281 1 97.25 104 PHE B N 1
ATOM 4756 C CA . PHE B 1 104 ? 18.859 6.141 11.523 1 97.25 104 PHE B CA 1
ATOM 4757 C C . PHE B 1 104 ? 17.391 6.348 11.172 1 97.25 104 PHE B C 1
ATOM 4759 O O . PHE B 1 104 ? 16.938 5.922 10.109 1 97.25 104 PHE B O 1
ATOM 4766 N N . VAL B 1 105 ? 16.656 6.91 12.031 1 97.19 105 VAL B N 1
ATOM 4767 C CA . VAL B 1 105 ? 15.336 7.434 11.711 1 97.19 105 VAL B CA 1
ATOM 4768 C C . VAL B 1 105 ? 15.398 8.953 11.586 1 97.19 105 VAL B C 1
ATOM 4770 O O . VAL B 1 105 ? 15.664 9.656 12.562 1 97.19 105 VAL B O 1
ATOM 4773 N N . VAL B 1 106 ? 15.125 9.398 10.398 1 94.88 106 VAL B N 1
ATOM 4774 C CA . VAL B 1 106 ? 15.375 10.789 10.047 1 94.88 106 VAL B CA 1
ATOM 4775 C C . VAL B 1 106 ? 14.055 11.484 9.719 1 94.88 106 VAL B C 1
ATOM 4777 O O . VAL B 1 106 ? 13.164 10.891 9.102 1 94.88 106 VAL B O 1
ATOM 4780 N N . ASP B 1 107 ? 13.984 12.703 10.195 1 90.5 107 ASP B N 1
ATOM 4781 C CA . ASP B 1 107 ? 12.836 13.516 9.805 1 90.5 107 ASP B CA 1
ATOM 4782 C C . ASP B 1 107 ? 12.953 13.961 8.352 1 90.5 107 ASP B C 1
ATOM 4784 O O . ASP B 1 107 ? 14.039 14.305 7.883 1 90.5 107 ASP B O 1
ATOM 4788 N N . VAL B 1 108 ? 11.891 14.047 7.715 1 84.5 108 VAL B N 1
ATOM 4789 C CA . VAL B 1 108 ? 11.859 14.305 6.281 1 84.5 108 VAL B CA 1
ATOM 4790 C C . VAL B 1 108 ? 12.422 15.695 5.996 1 84.5 108 VAL B C 1
ATOM 4792 O O . VAL B 1 108 ? 12.977 15.945 4.922 1 84.5 108 VAL B O 1
ATOM 4795 N N . VAL B 1 109 ? 12.266 16.609 6.93 1 79.81 109 VAL B N 1
ATOM 4796 C CA . VAL B 1 109 ? 12.719 17.984 6.734 1 79.81 109 VAL B CA 1
ATOM 4797 C C . VAL B 1 109 ? 14.188 18.109 7.148 1 79.81 109 VAL B C 1
ATOM 4799 O O . VAL B 1 109 ? 14.922 18.922 6.598 1 79.81 109 VAL B O 1
ATOM 4802 N N . TRP B 1 110 ? 14.609 17.266 8.094 1 83.38 110 TRP B N 1
ATOM 4803 C CA . TRP B 1 110 ? 15.984 17.25 8.57 1 83.38 110 TRP B CA 1
ATOM 4804 C C . TRP B 1 110 ? 16.75 16.062 8.023 1 83.38 110 TRP B C 1
ATOM 4806 O O . TRP B 1 110 ? 16.984 15.078 8.734 1 83.38 110 TRP B O 1
ATOM 4816 N N . SER B 1 111 ? 17.281 16.188 6.898 1 83.62 111 SER B N 1
ATOM 4817 C CA . SER B 1 111 ? 17.75 15.039 6.129 1 83.62 111 SER B CA 1
ATOM 4818 C C . SER B 1 111 ? 19.219 14.75 6.398 1 83.62 111 SER B C 1
ATOM 4820 O O . SER B 1 111 ? 19.844 13.93 5.715 1 83.62 111 SER B O 1
ATOM 4822 N N . CYS B 1 112 ? 19.797 15.445 7.402 1 91.31 112 CYS B N 1
ATOM 4823 C CA . CYS B 1 112 ? 21.234 15.312 7.648 1 91.31 112 CYS B CA 1
ATOM 4824 C C . CYS B 1 112 ? 21.609 13.844 7.836 1 91.31 112 CYS B C 1
ATOM 4826 O O . CYS B 1 112 ? 22.688 13.422 7.406 1 91.31 112 CYS B O 1
ATOM 4828 N N . GLY B 1 113 ? 20.719 13.094 8.445 1 93.31 113 GLY B N 1
ATOM 4829 C CA . GLY B 1 113 ? 21 11.695 8.695 1 93.31 113 GLY B CA 1
ATOM 4830 C C . GLY B 1 113 ? 21.312 10.914 7.434 1 93.31 113 GLY B C 1
ATOM 4831 O O . GLY B 1 113 ? 22.141 9.992 7.461 1 93.31 113 GLY B O 1
ATOM 4832 N N . VAL B 1 114 ? 20.781 11.219 6.297 1 93.88 114 VAL B N 1
ATOM 4833 C CA . VAL B 1 114 ? 21.016 10.547 5.023 1 93.88 114 VAL B CA 1
ATOM 4834 C C . VAL B 1 114 ? 22.438 10.82 4.559 1 93.88 114 VAL B C 1
ATOM 4836 O O . VAL B 1 114 ? 23.125 9.922 4.07 1 93.88 114 VAL B O 1
ATOM 4839 N N . TYR B 1 115 ? 22.906 11.992 4.777 1 93.88 115 TYR B N 1
ATOM 4840 C CA . TYR B 1 115 ? 24.234 12.406 4.332 1 93.88 115 TYR B CA 1
ATOM 4841 C C . TYR B 1 115 ? 25.312 11.844 5.254 1 93.88 115 TYR B C 1
ATOM 4843 O O . TYR B 1 115 ? 26.391 11.469 4.797 1 93.88 115 TYR B O 1
ATOM 4851 N N . VAL B 1 116 ? 24.969 11.812 6.48 1 94.81 116 VAL B N 1
ATOM 4852 C CA . VAL B 1 116 ? 25.891 11.203 7.426 1 94.81 116 VAL B CA 1
ATOM 4853 C C . VAL B 1 116 ? 26.078 9.727 7.07 1 94.81 116 VAL B C 1
ATOM 4855 O O . VAL B 1 116 ? 27.203 9.203 7.148 1 94.81 116 VAL B O 1
ATOM 4858 N N . LYS B 1 117 ? 25.016 9.062 6.734 1 95.56 117 LYS B N 1
ATOM 4859 C CA . LYS B 1 117 ? 25.125 7.672 6.301 1 95.56 117 LYS B CA 1
ATOM 4860 C C . LYS B 1 117 ? 26.109 7.535 5.141 1 95.56 117 LYS B C 1
ATOM 4862 O O . LYS B 1 117 ? 26.953 6.637 5.145 1 95.56 117 LYS B O 1
ATOM 4867 N N . SER B 1 118 ? 25.953 8.375 4.16 1 94.12 118 SER B N 1
ATOM 4868 C CA . SER B 1 118 ? 26.859 8.352 3.02 1 94.12 118 SER B CA 1
ATOM 4869 C C . SER B 1 118 ? 28.312 8.539 3.465 1 94.12 118 SER B C 1
ATOM 4871 O O . SER B 1 118 ? 29.203 7.84 2.99 1 94.12 118 SER B O 1
ATOM 4873 N N . PHE B 1 119 ? 28.516 9.469 4.344 1 95.25 119 PHE B N 1
ATOM 4874 C CA . PHE B 1 119 ? 29.844 9.727 4.871 1 95.25 119 PHE B CA 1
ATOM 4875 C C . PHE B 1 119 ? 30.406 8.492 5.555 1 95.25 119 PHE B C 1
ATOM 4877 O O . PHE B 1 119 ? 31.531 8.078 5.277 1 95.25 119 PHE B O 1
ATOM 4884 N N . LEU B 1 120 ? 29.625 7.926 6.414 1 95.5 120 LEU B N 1
ATOM 4885 C CA . LEU B 1 120 ? 30.078 6.762 7.172 1 95.5 120 LEU B CA 1
ATOM 4886 C C . LEU B 1 120 ? 30.344 5.582 6.246 1 95.5 120 LEU B C 1
ATOM 4888 O O . LEU B 1 120 ? 31.328 4.855 6.434 1 95.5 120 LEU B O 1
ATOM 4892 N N . ASP B 1 121 ? 29.516 5.379 5.281 1 93.12 121 ASP B N 1
ATOM 4893 C CA . ASP B 1 121 ? 29.719 4.305 4.312 1 93.12 121 ASP B CA 1
ATOM 4894 C C . ASP B 1 121 ? 31.047 4.473 3.57 1 93.12 121 ASP B C 1
ATOM 4896 O O . ASP B 1 121 ? 31.797 3.508 3.402 1 93.12 121 ASP B O 1
ATOM 4900 N N . ARG B 1 122 ? 31.344 5.629 3.219 1 92.19 122 ARG B N 1
ATOM 4901 C CA . ARG B 1 122 ? 32.469 5.902 2.354 1 92.19 122 ARG B CA 1
ATOM 4902 C C . ARG B 1 122 ? 33.781 5.977 3.162 1 92.19 122 ARG B C 1
ATOM 4904 O O . ARG B 1 122 ? 34.844 5.559 2.691 1 92.19 122 ARG B O 1
ATOM 4911 N N . HIS B 1 123 ? 33.656 6.422 4.34 1 93.19 123 HIS B N 1
ATOM 4912 C CA . HIS B 1 123 ? 34.906 6.758 5.047 1 93.19 123 HIS B CA 1
ATOM 4913 C C . HIS B 1 123 ? 35.125 5.812 6.219 1 93.19 123 HIS B C 1
ATOM 4915 O O . HIS B 1 123 ? 36.25 5.738 6.75 1 93.19 123 HIS B O 1
ATOM 4921 N N . ARG B 1 124 ? 34.094 5.172 6.613 1 89.88 124 ARG B N 1
ATOM 4922 C CA . ARG B 1 124 ? 34.25 4.289 7.762 1 89.88 124 ARG B CA 1
ATOM 4923 C C . ARG B 1 124 ? 33.875 2.855 7.414 1 89.88 124 ARG B C 1
ATOM 4925 O O . ARG B 1 124 ? 34.031 1.95 8.234 1 89.88 124 ARG B O 1
ATOM 4932 N N . GLY B 1 125 ? 33.406 2.533 6.27 1 83 125 GLY B N 1
ATOM 4933 C CA . GLY B 1 125 ? 33.062 1.199 5.797 1 83 125 GLY B CA 1
ATOM 4934 C C . GLY B 1 125 ? 31.906 0.582 6.527 1 83 125 GLY B C 1
ATOM 4935 O O . GLY B 1 125 ? 31.906 -0.616 6.82 1 83 125 GLY B O 1
ATOM 4936 N N . THR B 1 126 ? 31 1.411 7.078 1 72.19 126 THR B N 1
ATOM 4937 C CA . THR B 1 126 ? 29.828 0.897 7.781 1 72.19 126 THR B CA 1
ATOM 4938 C C . THR B 1 126 ? 28.812 0.336 6.801 1 72.19 126 THR B C 1
ATOM 4940 O O . THR B 1 126 ? 28.406 1.023 5.859 1 72.19 126 THR B O 1
ATOM 4943 N N . GLU B 1 127 ? 28.797 -0.922 6.379 1 67.62 127 GLU B N 1
ATOM 4944 C CA . GLU B 1 127 ? 27.859 -1.395 5.355 1 67.62 127 GLU B CA 1
ATOM 4945 C C . GLU B 1 127 ? 26.5 -1.734 5.961 1 67.62 127 GLU B C 1
ATOM 4947 O O . GLU B 1 127 ? 25.531 -1.914 5.238 1 67.62 127 GLU B O 1
ATOM 4952 N N . LYS B 1 128 ? 26.406 -1.369 7.156 1 80.44 128 LYS B N 1
ATOM 4953 C CA . LYS B 1 128 ? 25.203 -1.967 7.742 1 80.44 128 LYS B CA 1
ATOM 4954 C C . LYS B 1 128 ? 24.281 -0.897 8.32 1 80.44 128 LYS B C 1
ATOM 4956 O O . LYS B 1 128 ? 23.297 -1.215 8.992 1 80.44 128 LYS B O 1
ATOM 4961 N N . LEU B 1 129 ? 24.438 0.334 7.895 1 93.81 129 LEU B N 1
ATOM 4962 C CA . LEU B 1 129 ? 23.562 1.362 8.453 1 93.81 129 LEU B CA 1
ATOM 4963 C C . LEU B 1 129 ? 22.359 1.611 7.547 1 93.81 129 LEU B C 1
ATOM 4965 O O . LEU B 1 129 ? 22.516 1.828 6.344 1 93.81 129 LEU B O 1
ATOM 4969 N N . HIS B 1 130 ? 21.188 1.46 8.078 1 96.5 130 HIS B N 1
ATOM 4970 C CA . HIS B 1 130 ? 19.953 1.679 7.32 1 96.5 130 HIS B CA 1
ATOM 4971 C C . HIS B 1 130 ? 19.312 3.008 7.695 1 96.5 130 HIS B C 1
ATOM 4973 O O . HIS B 1 130 ? 19.453 3.48 8.82 1 96.5 130 HIS B O 1
ATOM 4979 N N . VAL B 1 131 ? 18.656 3.637 6.738 1 97.06 131 VAL B N 1
ATOM 4980 C CA . VAL B 1 131 ? 18.031 4.93 6.988 1 97.06 131 VAL B CA 1
ATOM 4981 C C . VAL B 1 131 ? 16.531 4.828 6.73 1 97.06 131 VAL B C 1
ATOM 4983 O O . VAL B 1 131 ? 16.094 4.316 5.691 1 97.06 131 VAL B O 1
ATOM 4986 N N . ILE B 1 132 ? 15.758 5.25 7.684 1 97.56 132 ILE B N 1
ATOM 4987 C CA . ILE B 1 132 ? 14.305 5.371 7.605 1 97.56 132 ILE B CA 1
ATOM 4988 C C . ILE B 1 132 ? 13.906 6.84 7.688 1 97.56 132 ILE B C 1
ATOM 4990 O O . ILE B 1 132 ? 14.375 7.57 8.57 1 97.56 132 ILE B O 1
ATOM 4994 N N . VAL B 1 133 ? 13.086 7.262 6.754 1 95.94 133 VAL B N 1
ATOM 4995 C CA . VAL B 1 133 ? 12.609 8.641 6.773 1 95.94 133 VAL B CA 1
ATOM 4996 C C . VAL B 1 133 ? 11.18 8.68 7.328 1 95.94 133 VAL B C 1
ATOM 4998 O O . VAL B 1 133 ? 10.32 7.906 6.902 1 95.94 133 VAL B O 1
ATOM 5001 N N . LEU B 1 134 ? 10.969 9.508 8.281 1 95.56 134 LEU B N 1
ATOM 5002 C CA . LEU B 1 134 ? 9.648 9.695 8.875 1 95.56 134 LEU B CA 1
ATOM 5003 C C . LEU B 1 134 ? 9.055 11.039 8.461 1 95.56 134 LEU B C 1
ATOM 5005 O O . LEU B 1 134 ? 9.672 12.086 8.664 1 95.56 134 LEU B O 1
ATOM 5009 N N . ALA B 1 135 ? 7.875 10.93 7.828 1 92.06 135 ALA B N 1
ATOM 5010 C CA . ALA B 1 135 ? 7.129 12.125 7.441 1 92.06 135 ALA B CA 1
ATOM 5011 C C . ALA B 1 135 ? 5.918 12.336 8.344 1 92.06 135 ALA B C 1
ATOM 5013 O O . ALA B 1 135 ? 5.082 11.438 8.484 1 92.06 135 ALA B O 1
ATOM 5014 N N . PRO B 1 136 ? 5.742 13.469 8.953 1 85.75 136 PRO B N 1
ATOM 5015 C CA . PRO B 1 136 ? 4.672 13.711 9.922 1 85.75 136 PRO B CA 1
ATOM 5016 C C . PRO B 1 136 ? 3.303 13.859 9.266 1 85.75 136 PRO B C 1
ATOM 5018 O O . PRO B 1 136 ? 2.277 13.852 9.953 1 85.75 136 PRO B O 1
ATOM 5021 N N . MET B 1 137 ? 3.168 14.078 8.047 1 81.19 137 MET B N 1
ATOM 5022 C CA . MET B 1 137 ? 1.923 14.18 7.293 1 81.19 137 MET B CA 1
ATOM 5023 C C . MET B 1 137 ? 2.061 13.516 5.93 1 81.19 137 MET B C 1
ATOM 5025 O O . MET B 1 137 ? 3.066 12.859 5.648 1 81.19 137 MET B O 1
ATOM 5029 N N . THR B 1 138 ? 0.879 13.539 5.18 1 70.25 138 THR B N 1
ATOM 5030 C CA . THR B 1 138 ? 1.004 13.016 3.826 1 70.25 138 THR B CA 1
ATOM 5031 C C . THR B 1 138 ? 2.18 13.664 3.1 1 70.25 138 THR B C 1
ATOM 5033 O O . THR B 1 138 ? 2.334 14.883 3.129 1 70.25 138 THR B O 1
ATOM 5036 N N . PRO B 1 139 ? 2.855 12.773 2.592 1 65.19 139 PRO B N 1
ATOM 5037 C CA . PRO B 1 139 ? 4.145 13.305 2.146 1 65.19 139 PRO B CA 1
ATOM 5038 C C . PRO B 1 139 ? 4.004 14.328 1.018 1 65.19 139 PRO B C 1
ATOM 5040 O O . PRO B 1 139 ? 3.068 14.242 0.217 1 65.19 139 PRO B O 1
ATOM 5043 N N . LEU B 1 140 ? 4.824 15.125 1.066 1 79.12 140 LEU B N 1
ATOM 5044 C CA . LEU B 1 140 ? 5.086 16.141 0.062 1 79.12 140 LEU B CA 1
ATOM 5045 C C . LEU B 1 140 ? 5.484 15.516 -1.268 1 79.12 140 LEU B C 1
ATOM 5047 O O . LEU B 1 140 ? 6.008 14.398 -1.299 1 79.12 140 LEU B O 1
ATOM 5051 N N . PRO B 1 141 ? 5.176 16.141 -2.285 1 86.44 141 PRO B N 1
ATOM 5052 C CA . PRO B 1 141 ? 5.477 15.625 -3.621 1 86.44 141 PRO B CA 1
ATOM 5053 C C . PRO B 1 141 ? 6.91 15.109 -3.746 1 86.44 141 PRO B C 1
ATOM 5055 O O . PRO B 1 141 ? 7.141 14.055 -4.336 1 86.44 141 PRO B O 1
ATOM 5058 N N . TYR B 1 142 ? 7.871 15.797 -3.141 1 84.25 142 TYR B N 1
ATOM 5059 C CA . TYR B 1 142 ? 9.258 15.375 -3.309 1 84.25 142 TYR B CA 1
ATOM 5060 C C . TYR B 1 142 ? 9.516 14.047 -2.611 1 84.25 142 TYR B C 1
ATOM 5062 O O . TYR B 1 142 ? 10.367 13.266 -3.045 1 84.25 142 TYR B O 1
ATOM 5070 N N . ILE B 1 143 ? 8.82 13.719 -1.588 1 86.19 143 ILE B N 1
ATOM 5071 C CA . ILE B 1 143 ? 8.984 12.453 -0.885 1 86.19 143 ILE B CA 1
ATOM 5072 C C . ILE B 1 143 ? 8.477 11.305 -1.757 1 86.19 143 ILE B C 1
ATOM 5074 O O . ILE B 1 143 ? 9.086 10.234 -1.8 1 86.19 143 ILE B O 1
ATOM 5078 N N . PHE B 1 144 ? 7.367 11.562 -2.414 1 89.38 144 PHE B N 1
ATOM 5079 C CA . PHE B 1 144 ? 6.844 10.547 -3.32 1 89.38 144 PHE B CA 1
ATOM 5080 C C . PHE B 1 144 ? 7.812 10.297 -4.469 1 89.38 144 PHE B C 1
ATOM 5082 O O . PHE B 1 144 ? 7.988 9.156 -4.902 1 89.38 144 PHE B O 1
ATOM 5089 N N . GLN B 1 145 ? 8.383 11.406 -4.812 1 88.81 145 GLN B N 1
ATOM 5090 C CA . GLN B 1 145 ? 9.398 11.266 -5.852 1 88.81 145 GLN B CA 1
ATOM 5091 C C . GLN B 1 145 ? 10.57 10.414 -5.363 1 88.81 145 GLN B C 1
ATOM 5093 O O . GLN B 1 145 ? 11 9.484 -6.047 1 88.81 145 GLN B O 1
ATOM 5098 N N . GLU B 1 146 ? 11.047 10.719 -4.199 1 90.62 146 GLU B N 1
ATOM 5099 C CA . GLU B 1 146 ? 12.188 10.008 -3.646 1 90.62 146 GLU B CA 1
ATOM 5100 C C . GLU B 1 146 ? 11.828 8.562 -3.303 1 90.62 146 GLU B C 1
ATOM 5102 O O . GLU B 1 146 ? 12.664 7.664 -3.41 1 90.62 146 GLU B O 1
ATOM 5107 N N . ALA B 1 147 ? 10.602 8.344 -2.947 1 93.5 147 ALA B N 1
ATOM 5108 C CA . ALA B 1 147 ? 10.141 7.004 -2.613 1 93.5 147 ALA B CA 1
ATOM 5109 C C . ALA B 1 147 ? 9.805 6.211 -3.873 1 93.5 147 ALA B C 1
ATOM 5111 O O . ALA B 1 147 ? 9.523 5.008 -3.803 1 93.5 147 ALA B O 1
ATOM 5112 N N . GLY B 1 148 ? 9.781 6.875 -4.969 1 93.5 148 GLY B N 1
ATOM 5113 C CA . GLY B 1 148 ? 9.516 6.211 -6.234 1 93.5 148 GLY B CA 1
ATOM 5114 C C . GLY B 1 148 ? 8.055 5.871 -6.438 1 93.5 148 GLY B C 1
ATOM 5115 O O . GLY B 1 148 ? 7.719 5.012 -7.258 1 93.5 148 GLY B O 1
ATOM 5116 N N . SER B 1 149 ? 7.188 6.449 -5.676 1 93.06 149 SER B N 1
ATOM 5117 C CA . SER B 1 149 ? 5.754 6.203 -5.773 1 93.06 149 SER B CA 1
ATOM 5118 C C . SER B 1 149 ? 5.086 7.195 -6.719 1 93.06 149 SER B C 1
ATOM 5120 O O . SER B 1 149 ? 5.492 8.359 -6.797 1 93.06 149 SER B O 1
ATOM 5122 N N . PRO B 1 150 ? 4.086 6.715 -7.375 1 88.75 150 PRO B N 1
ATOM 5123 C CA . PRO B 1 150 ? 3.363 7.656 -8.234 1 88.75 150 PRO B CA 1
ATOM 5124 C C . PRO B 1 150 ? 2.578 8.695 -7.441 1 88.75 150 PRO B C 1
ATOM 5126 O O . PRO B 1 150 ? 2.035 8.383 -6.379 1 88.75 150 PRO B O 1
ATOM 5129 N N . PHE B 1 151 ? 2.658 9.953 -7.891 1 89.5 151 PHE B N 1
ATOM 5130 C CA . PHE B 1 151 ? 1.771 11.023 -7.441 1 89.5 151 PHE B CA 1
ATOM 5131 C C . PHE B 1 151 ? 0.868 11.484 -8.578 1 89.5 151 PHE B C 1
ATOM 5133 O O . PHE B 1 151 ? 1.308 12.219 -9.469 1 89.5 151 PHE B O 1
ATOM 5140 N N . MET B 1 152 ? -0.348 11.047 -8.477 1 91.75 152 MET B N 1
ATOM 5141 C CA . MET B 1 152 ? -1.279 11.344 -9.562 1 91.75 152 MET B CA 1
ATOM 5142 C C . MET B 1 152 ? -2.1 12.594 -9.25 1 91.75 152 MET B C 1
ATOM 5144 O O . MET B 1 152 ? -3.072 12.523 -8.5 1 91.75 152 MET B O 1
ATOM 5148 N N . THR B 1 153 ? -1.846 13.625 -9.938 1 94 153 THR B N 1
ATOM 5149 C CA . THR B 1 153 ? -2.457 14.914 -9.617 1 94 153 THR B CA 1
ATOM 5150 C C . THR B 1 153 ? -3.902 14.961 -10.109 1 94 153 THR B C 1
ATOM 5152 O O . THR B 1 153 ? -4.621 15.922 -9.836 1 94 153 THR B O 1
ATOM 5155 N N . SER B 1 154 ? -4.297 13.93 -10.797 1 95.44 154 SER B N 1
ATOM 5156 C CA . SER B 1 154 ? -5.691 13.844 -11.219 1 95.44 154 SER B CA 1
ATOM 5157 C C . SER B 1 154 ? -6.621 13.68 -10.023 1 95.44 154 SER B C 1
ATOM 5159 O O . SER B 1 154 ? -7.789 14.07 -10.078 1 95.44 154 SER B O 1
ATOM 5161 N N . TYR B 1 155 ? -6.098 13.078 -8.961 1 95.5 155 TYR B N 1
ATOM 5162 C CA . TYR B 1 155 ? -7 12.82 -7.84 1 95.5 155 TYR B CA 1
ATOM 5163 C C . TYR B 1 155 ? -6.277 13.008 -6.508 1 95.5 155 TYR B C 1
ATOM 5165 O O . TYR B 1 155 ? -6.91 12.992 -5.449 1 95.5 155 TYR B O 1
ATOM 5173 N N . GLN B 1 156 ? -5 13.133 -6.543 1 94.38 156 GLN B N 1
ATOM 5174 C CA . GLN B 1 156 ? -4.25 13.438 -5.328 1 94.38 156 GLN B CA 1
ATOM 5175 C C . GLN B 1 156 ? -4.035 14.938 -5.168 1 94.38 156 GLN B C 1
ATOM 5177 O O . GLN B 1 156 ? -3.357 15.562 -5.984 1 94.38 156 GLN B O 1
ATOM 5182 N N . PRO B 1 157 ? -4.543 15.445 -4.133 1 94.25 157 PRO B N 1
ATOM 5183 C CA . PRO B 1 157 ? -4.359 16.891 -3.959 1 94.25 157 PRO B CA 1
ATOM 5184 C C . PRO B 1 157 ? -2.92 17.266 -3.602 1 94.25 157 PRO B C 1
ATOM 5186 O O . PRO B 1 157 ? -2.309 16.625 -2.744 1 94.25 157 PRO B O 1
ATOM 5189 N N . ALA B 1 158 ? -2.439 18.266 -4.27 1 92.38 158 ALA B N 1
ATOM 5190 C CA . ALA B 1 158 ? -1.13 18.812 -3.943 1 92.38 158 ALA B CA 1
ATOM 5191 C C . ALA B 1 158 ? -1.175 19.594 -2.635 1 92.38 158 ALA B C 1
ATOM 5193 O O . ALA B 1 158 ? -2.25 20 -2.182 1 92.38 158 ALA B O 1
ATOM 5194 N N . PRO B 1 159 ? -0.035 19.781 -2.088 1 86.88 159 PRO B N 1
ATOM 5195 C CA . PRO B 1 159 ? 0.001 20.516 -0.82 1 86.88 159 PRO B CA 1
ATOM 5196 C C . PRO B 1 159 ? -0.538 21.938 -0.946 1 86.88 159 PRO B C 1
ATOM 5198 O O . PRO B 1 159 ? -0.301 22.609 -1.957 1 86.88 159 PRO B O 1
ATOM 5201 N N . LEU B 1 160 ? -1.286 22.391 0.014 1 82.94 160 LEU B N 1
ATOM 5202 C CA . LEU B 1 160 ? -1.721 23.766 0.208 1 82.94 160 LEU B CA 1
ATOM 5203 C C . LEU B 1 160 ? -2.809 24.141 -0.792 1 82.94 160 LEU B C 1
ATOM 5205 O O . LEU B 1 160 ? -3.07 25.328 -1.02 1 82.94 160 LEU B O 1
ATOM 5209 N N . THR B 1 161 ? -3.402 23.125 -1.391 1 88.81 161 THR B N 1
ATOM 5210 C CA . THR B 1 161 ? -4.477 23.438 -2.328 1 88.81 161 THR B CA 1
ATOM 5211 C C . THR B 1 161 ? -5.836 23.359 -1.635 1 88.81 161 THR B C 1
ATOM 5213 O O . THR B 1 161 ? -6.816 23.922 -2.127 1 88.81 161 THR B O 1
ATOM 5216 N N . SER B 1 162 ? -5.914 22.641 -0.584 1 90.56 162 SER B N 1
ATOM 5217 C CA . SER B 1 162 ? -7.164 22.375 0.118 1 90.56 162 SER B CA 1
ATOM 5218 C C . SER B 1 162 ? -8.156 21.641 -0.784 1 90.56 162 SER B C 1
ATOM 5220 O O . SER B 1 162 ? -9.367 21.734 -0.57 1 90.56 162 SER B O 1
ATOM 5222 N N . PHE B 1 163 ? -7.613 21.047 -1.838 1 94.44 163 PHE B N 1
ATOM 5223 C CA . PHE B 1 163 ? -8.477 20.297 -2.732 1 94.44 163 PHE B CA 1
ATOM 5224 C C . PHE B 1 163 ? -8.773 18.906 -2.158 1 94.44 163 PHE B C 1
ATOM 5226 O O . PHE B 1 163 ? -8.164 18.5 -1.168 1 94.44 163 PHE B O 1
ATOM 5233 N N . THR B 1 164 ? -9.805 18.281 -2.707 1 95.81 164 THR B N 1
ATOM 5234 C CA . THR B 1 164 ? -10.117 16.891 -2.453 1 95.81 164 THR B CA 1
ATOM 5235 C C . THR B 1 164 ? -9.758 16.016 -3.66 1 95.81 164 THR B C 1
ATOM 5237 O O . THR B 1 164 ? -9.086 16.484 -4.586 1 95.81 164 THR B O 1
ATOM 5240 N N . SER B 1 165 ? -10.117 14.766 -3.598 1 95.19 165 SER B N 1
ATOM 5241 C CA . SER B 1 165 ? -9.844 13.875 -4.723 1 95.19 165 SER B CA 1
ATOM 5242 C C . SER B 1 165 ? -10.812 14.125 -5.871 1 95.19 165 SER B C 1
ATOM 5244 O O . SER B 1 165 ? -10.586 13.664 -6.992 1 95.19 165 SER B O 1
ATOM 5246 N N . ASP B 1 166 ? -11.898 14.797 -5.586 1 95.44 166 ASP B N 1
ATOM 5247 C CA . ASP B 1 166 ? -12.867 15.18 -6.609 1 95.44 166 ASP B CA 1
ATOM 5248 C C . ASP B 1 166 ? -12.594 16.594 -7.125 1 95.44 166 ASP B C 1
ATOM 5250 O O . ASP B 1 166 ? -12.984 17.578 -6.488 1 95.44 166 ASP B O 1
ATOM 5254 N N . MET B 1 167 ? -11.977 16.672 -8.258 1 96.94 167 MET B N 1
ATOM 5255 C CA . MET B 1 167 ? -11.539 17.95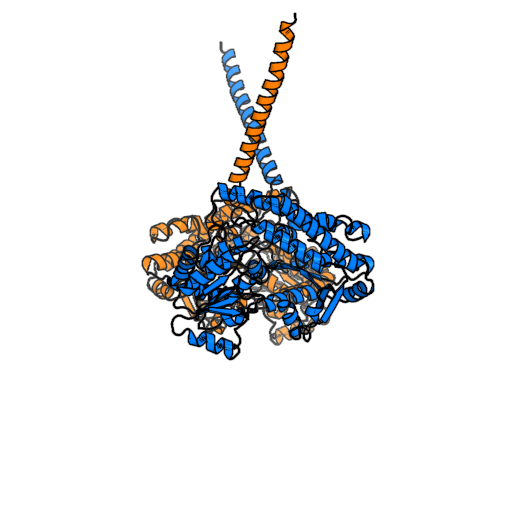3 -8.781 1 96.94 167 MET B CA 1
ATOM 5256 C C . MET B 1 167 ? -12.164 18.219 -10.156 1 96.94 167 MET B C 1
ATOM 5258 O O . MET B 1 167 ? -12.305 17.312 -10.969 1 96.94 167 MET B O 1
ATOM 5262 N N . THR B 1 168 ? -12.484 19.469 -10.398 1 96.56 168 THR B N 1
ATOM 5263 C CA . THR B 1 168 ? -12.859 19.906 -11.734 1 96.56 168 THR B CA 1
ATOM 5264 C C . THR B 1 168 ? -11.633 19.984 -12.641 1 96.56 168 THR B C 1
ATOM 5266 O O . THR B 1 168 ? -10.5 19.797 -12.18 1 96.56 168 THR B O 1
ATOM 5269 N N . PHE B 1 169 ? -11.906 20.281 -13.906 1 96.38 169 PHE B N 1
ATOM 5270 C CA . PHE B 1 169 ? -10.812 20.391 -14.859 1 96.38 169 PHE B CA 1
ATOM 5271 C C . PHE B 1 169 ? -9.82 21.469 -14.422 1 96.38 169 PHE B C 1
ATOM 5273 O O . PHE B 1 169 ? -8.617 21.219 -14.367 1 96.38 169 PHE B O 1
ATOM 5280 N N . LEU B 1 170 ? -10.352 22.625 -14.086 1 96.38 170 LEU B N 1
ATOM 5281 C CA . LEU B 1 170 ? -9.5 23.75 -13.703 1 96.38 170 LEU B CA 1
ATOM 5282 C C . LEU B 1 170 ? -8.766 23.438 -12.406 1 96.38 170 LEU B C 1
ATOM 5284 O O . LEU B 1 170 ? -7.598 23.828 -12.242 1 96.38 170 LEU B O 1
ATOM 5288 N N . GLN B 1 171 ? -9.375 22.75 -11.477 1 96.88 171 GLN B N 1
ATOM 5289 C CA . GLN B 1 171 ? -8.727 22.359 -10.227 1 96.88 171 GLN B CA 1
ATOM 5290 C C . GLN B 1 171 ? -7.594 21.375 -10.469 1 96.88 171 GLN B C 1
ATOM 5292 O O . GLN B 1 171 ? -6.527 21.484 -9.859 1 96.88 171 GLN B O 1
ATOM 5297 N N . ARG B 1 172 ? -7.855 20.438 -11.367 1 97 172 ARG B N 1
ATOM 5298 C CA . ARG B 1 172 ? -6.797 19.484 -11.703 1 97 172 ARG B CA 1
ATOM 5299 C C . ARG B 1 172 ? -5.605 20.203 -12.328 1 97 172 ARG B C 1
ATOM 5301 O O . ARG B 1 172 ? -4.453 19.844 -12.055 1 97 172 ARG B O 1
ATOM 5308 N N . PHE B 1 173 ? -5.938 21.172 -13.164 1 95.88 173 PHE B N 1
ATOM 5309 C CA . PHE B 1 173 ? -4.863 21.953 -13.766 1 95.88 173 PHE B CA 1
ATOM 5310 C C . PHE B 1 173 ? -4.051 22.672 -12.695 1 95.88 173 PHE B C 1
ATOM 5312 O O . PHE B 1 173 ? -2.824 22.562 -12.664 1 95.88 173 PHE B O 1
ATOM 5319 N N . ARG B 1 174 ? -4.73 23.391 -11.812 1 95.56 174 ARG B N 1
ATOM 5320 C CA . ARG B 1 174 ? -4.062 24.109 -10.734 1 95.56 174 ARG B CA 1
ATOM 5321 C C . ARG B 1 174 ? -3.303 23.141 -9.828 1 95.56 174 ARG B C 1
ATOM 5323 O O . ARG B 1 174 ? -2.191 23.438 -9.383 1 95.56 174 ARG B O 1
ATOM 5330 N N . ASN B 1 175 ? -3.936 22.016 -9.594 1 95.62 175 ASN B N 1
ATOM 5331 C CA . ASN B 1 175 ? -3.311 20.984 -8.773 1 95.62 175 ASN B CA 1
ATOM 5332 C C . ASN B 1 175 ? -1.999 20.5 -9.383 1 95.62 175 ASN B C 1
ATOM 5334 O O . ASN B 1 175 ? -1.002 20.344 -8.672 1 95.62 175 ASN B O 1
ATOM 5338 N N . THR B 1 176 ? -2.008 20.281 -10.641 1 95 176 THR B N 1
ATOM 5339 C CA . THR B 1 176 ? -0.825 19.812 -11.344 1 95 176 THR B CA 1
ATOM 5340 C C . THR B 1 176 ? 0.293 20.844 -11.297 1 95 176 THR B C 1
ATOM 5342 O O . THR B 1 176 ? 1.445 20.516 -11.016 1 95 176 THR B O 1
ATOM 5345 N N . VAL B 1 177 ? -0.055 22.062 -11.508 1 92.88 177 VAL B N 1
ATOM 5346 C CA . VAL B 1 177 ? 0.927 23.141 -11.484 1 92.88 177 VAL B CA 1
ATOM 5347 C C . VAL B 1 177 ? 1.519 23.266 -10.086 1 92.88 177 VAL B C 1
ATOM 5349 O O . VAL B 1 177 ? 2.734 23.406 -9.922 1 92.88 177 VAL B O 1
ATOM 5352 N N . THR B 1 178 ? 0.65 23.203 -9.078 1 91.5 178 THR B N 1
ATOM 5353 C CA . THR B 1 178 ? 1.097 23.297 -7.695 1 91.5 178 THR B CA 1
ATOM 5354 C C . THR B 1 178 ? 2.023 22.141 -7.344 1 91.5 178 THR B C 1
ATOM 5356 O O . THR B 1 178 ? 3.041 22.328 -6.672 1 91.5 178 THR B O 1
ATOM 5359 N N . TYR B 1 179 ? 1.633 20.984 -7.828 1 91.94 179 TYR B N 1
ATOM 5360 C CA . TYR B 1 179 ? 2.479 19.812 -7.617 1 91.94 179 TYR B CA 1
ATOM 5361 C C . TYR B 1 179 ? 3.873 20.031 -8.188 1 91.94 179 TYR B C 1
ATOM 5363 O O . TYR B 1 179 ? 4.875 19.766 -7.52 1 91.94 179 TYR B O 1
ATOM 5371 N N . LEU B 1 180 ? 3.914 20.484 -9.398 1 89.44 180 LEU B N 1
ATOM 5372 C CA . LEU B 1 180 ? 5.195 20.703 -10.055 1 89.44 180 LEU B CA 1
ATOM 5373 C C . LEU B 1 180 ? 6.016 21.75 -9.305 1 89.44 180 LEU B C 1
ATOM 5375 O O . LEU B 1 180 ? 7.234 21.609 -9.172 1 89.44 180 LEU B O 1
ATOM 5379 N N . PHE B 1 181 ? 5.371 22.75 -8.805 1 87.56 181 PHE B N 1
ATOM 5380 C CA . PHE B 1 181 ? 6.035 23.766 -8 1 87.56 181 PHE B CA 1
ATOM 5381 C C . PHE B 1 181 ? 6.691 23.141 -6.773 1 87.56 181 PHE B C 1
ATOM 5383 O O . PHE B 1 181 ? 7.863 23.406 -6.488 1 87.56 181 PHE B O 1
ATOM 5390 N N . PHE B 1 182 ? 5.973 22.281 -6.094 1 87.06 182 PHE B N 1
ATOM 5391 C CA . PHE B 1 182 ? 6.48 21.719 -4.848 1 87.06 182 PHE B CA 1
ATOM 5392 C C . PHE B 1 182 ? 7.527 20.641 -5.117 1 87.06 182 PHE B C 1
ATOM 5394 O O . PHE B 1 182 ? 8.414 20.406 -4.289 1 87.06 182 PHE B O 1
ATOM 5401 N N . VAL B 1 183 ? 7.406 20.031 -6.238 1 86.75 183 VAL B N 1
ATOM 5402 C CA . VAL B 1 183 ? 8.477 19.109 -6.629 1 86.75 183 VAL B CA 1
ATOM 5403 C C . VAL B 1 183 ? 9.781 19.891 -6.785 1 86.75 183 VAL B C 1
ATOM 5405 O O . VAL B 1 183 ? 10.812 19.484 -6.242 1 86.75 183 VAL B O 1
ATOM 5408 N N . PHE B 1 184 ? 9.68 20.953 -7.457 1 84.75 184 PHE B N 1
ATOM 5409 C CA . PHE B 1 184 ? 10.867 21.766 -7.695 1 84.75 184 PHE B CA 1
ATOM 5410 C C . PHE B 1 184 ? 11.328 22.453 -6.414 1 84.75 184 PHE B C 1
ATOM 5412 O O . PHE B 1 184 ? 12.508 22.422 -6.078 1 84.75 184 PHE B O 1
ATOM 5419 N N . TRP B 1 185 ? 10.383 23.047 -5.719 1 82.12 185 TRP B N 1
ATOM 5420 C CA . TRP B 1 185 ? 10.664 23.75 -4.477 1 82.12 185 TRP B CA 1
ATOM 5421 C C . TRP B 1 185 ? 11.227 22.812 -3.42 1 82.12 185 TRP B C 1
ATOM 5423 O O . TRP B 1 185 ? 12.211 23.125 -2.752 1 82.12 185 TRP B O 1
ATOM 5433 N N . GLY B 1 186 ? 10.578 21.656 -3.318 1 79.69 186 GLY B N 1
ATOM 5434 C CA . GLY B 1 186 ? 11.039 20.672 -2.354 1 79.69 186 GLY B CA 1
ATOM 5435 C C . GLY B 1 186 ? 12.422 20.141 -2.674 1 79.69 186 GLY B C 1
ATOM 5436 O O . GLY B 1 186 ? 13.266 20.016 -1.785 1 79.69 186 GLY B O 1
ATOM 5437 N N . ASN B 1 187 ? 12.625 19.875 -3.904 1 81.5 187 ASN B N 1
ATOM 5438 C CA . ASN B 1 187 ? 13.938 19.406 -4.332 1 81.5 187 ASN B CA 1
ATOM 5439 C C . ASN B 1 187 ? 15.031 20.438 -4.047 1 81.5 187 ASN B C 1
ATOM 5441 O O . ASN B 1 187 ? 16.125 20.078 -3.604 1 81.5 187 ASN B O 1
ATOM 5445 N N . LYS B 1 188 ? 14.734 21.625 -4.254 1 81.5 188 LYS B N 1
ATOM 5446 C CA . LYS B 1 188 ? 15.711 22.672 -3.996 1 81.5 188 LYS B CA 1
ATOM 5447 C C . LYS B 1 188 ? 15.945 22.844 -2.498 1 81.5 188 LYS B C 1
ATOM 5449 O O . LYS B 1 188 ? 17.078 23.109 -2.072 1 81.5 188 LYS B O 1
ATOM 5454 N N . MET B 1 189 ? 14.977 22.672 -1.773 1 80.06 189 MET B N 1
ATOM 5455 C CA . MET B 1 189 ? 15.062 22.906 -0.334 1 80.06 189 MET B CA 1
ATOM 5456 C C . MET B 1 189 ? 15.773 21.75 0.365 1 80.06 189 MET B C 1
ATOM 5458 O O . MET B 1 189 ? 16.625 21.969 1.231 1 80.06 189 MET B O 1
ATOM 5462 N N . VAL B 1 190 ? 15.477 20.562 -0.078 1 78.88 190 VAL B N 1
ATOM 5463 C CA . VAL B 1 190 ? 15.883 19.453 0.774 1 78.88 190 VAL B CA 1
ATOM 5464 C C . VAL B 1 190 ? 16.984 18.641 0.082 1 78.88 190 VAL B C 1
ATOM 5466 O O . VAL B 1 190 ? 17.734 17.906 0.736 1 78.88 190 VAL B O 1
ATOM 5469 N N . ILE B 1 191 ? 17.094 18.781 -1.217 1 83.5 191 ILE B N 1
ATOM 5470 C CA . ILE B 1 191 ? 18.078 17.984 -1.93 1 83.5 191 ILE B CA 1
ATOM 5471 C C . ILE B 1 191 ? 19.141 18.906 -2.553 1 83.5 191 ILE B C 1
ATOM 5473 O O . ILE B 1 191 ? 20.172 19.188 -1.938 1 83.5 191 ILE B O 1
ATOM 5477 N N . ASN B 1 192 ? 18.766 19.625 -3.562 1 80.81 192 ASN B N 1
ATOM 5478 C CA . ASN B 1 192 ? 19.75 20.391 -4.316 1 80.81 192 ASN B CA 1
ATOM 5479 C C . ASN B 1 192 ? 20.328 21.531 -3.48 1 80.81 192 ASN B C 1
ATOM 5481 O O . ASN B 1 192 ? 21.547 21.719 -3.441 1 80.81 192 ASN B O 1
ATOM 5485 N N . GLY B 1 193 ? 19.484 22.266 -2.84 1 77.12 193 GLY B N 1
ATOM 5486 C CA . GLY B 1 193 ? 19.938 23.391 -2.029 1 77.12 193 GLY B CA 1
ATOM 5487 C C . GLY B 1 193 ? 20.734 22.953 -0.814 1 77.12 193 GLY B C 1
ATOM 5488 O O . GLY B 1 193 ? 21.734 23.594 -0.462 1 77.12 193 GLY B O 1
ATOM 5489 N N . PHE B 1 194 ? 20.328 21.891 -0.271 1 80.19 194 PHE B N 1
ATOM 5490 C CA . PHE B 1 194 ? 20.953 21.359 0.928 1 80.19 194 PHE B CA 1
ATOM 5491 C C . PHE B 1 194 ? 22.266 20.656 0.579 1 80.19 194 PHE B C 1
ATOM 5493 O O . PHE B 1 194 ? 23.297 20.891 1.224 1 80.19 194 PHE B O 1
ATOM 5500 N N . SER B 1 195 ? 22.25 19.906 -0.479 1 81.5 195 SER B N 1
ATOM 5501 C CA . SER B 1 195 ? 23.359 19.031 -0.814 1 81.5 195 SER B CA 1
ATOM 5502 C C . SER B 1 195 ? 24.516 19.797 -1.448 1 81.5 195 SER B C 1
ATOM 5504 O O . SER B 1 195 ? 25.656 19.359 -1.407 1 81.5 195 SER B O 1
ATOM 5506 N N . THR B 1 196 ? 24.047 20.938 -2.039 1 77.19 196 THR B N 1
ATOM 5507 C CA . THR B 1 196 ? 25.062 21.703 -2.76 1 77.19 196 THR B CA 1
ATOM 5508 C C . THR B 1 196 ? 26.203 22.109 -1.83 1 77.19 196 THR B C 1
ATOM 5510 O O . THR B 1 196 ? 25.969 22.656 -0.752 1 77.19 196 THR B O 1
ATOM 5513 N N . GLY B 1 197 ? 27.438 21.672 -2.123 1 80.94 197 GLY B N 1
ATOM 5514 C CA . GLY B 1 197 ? 28.625 21.969 -1.338 1 80.94 197 GLY B CA 1
ATOM 5515 C C . GLY B 1 197 ? 28.969 20.875 -0.347 1 80.94 197 GLY B C 1
ATOM 5516 O O . GLY B 1 197 ? 30.141 20.484 -0.227 1 80.94 197 GLY B O 1
ATOM 5517 N N . LEU B 1 198 ? 27.891 20.344 0.335 1 90.19 198 LEU B N 1
ATOM 5518 C CA . LEU B 1 198 ? 28.125 19.328 1.349 1 90.19 198 LEU B CA 1
ATOM 5519 C C . LEU B 1 198 ? 28.719 18.062 0.725 1 90.19 198 LEU B C 1
ATOM 5521 O O . LEU B 1 198 ? 29.656 17.484 1.272 1 90.19 198 LEU B O 1
ATOM 5525 N N . VAL B 1 199 ? 28.172 17.641 -0.43 1 93.75 199 VAL B N 1
ATOM 5526 C CA . VAL B 1 199 ? 28.578 16.391 -1.087 1 93.75 199 VAL B CA 1
ATOM 5527 C C . VAL B 1 199 ? 30.047 16.484 -1.491 1 93.75 199 VAL B C 1
ATOM 5529 O O . VAL B 1 199 ? 30.812 15.547 -1.257 1 93.75 199 VAL B O 1
ATOM 5532 N N . ASP B 1 200 ? 30.406 17.625 -2 1 93.19 200 ASP B N 1
ATOM 5533 C CA . ASP B 1 200 ? 31.797 17.812 -2.439 1 93.19 200 ASP B CA 1
ATOM 5534 C C . ASP B 1 200 ? 32.719 18 -1.246 1 93.19 200 ASP B C 1
ATOM 5536 O O . ASP B 1 200 ? 33.812 17.422 -1.198 1 93.19 200 ASP B O 1
ATOM 5540 N N . GLU B 1 201 ? 32.312 18.781 -0.331 1 94.12 201 GLU B N 1
ATOM 5541 C CA . GLU B 1 201 ? 33.125 19.141 0.818 1 94.12 201 GLU B CA 1
ATOM 5542 C C . GLU B 1 201 ? 33.469 17.922 1.665 1 94.12 201 GLU B C 1
ATOM 5544 O O . GLU B 1 201 ? 34.594 17.797 2.184 1 94.12 201 GLU B O 1
ATOM 5549 N N . TYR B 1 202 ? 32.594 17.031 1.776 1 95.06 202 TYR B N 1
ATOM 5550 C CA . TYR B 1 202 ? 32.781 15.898 2.676 1 95.06 202 TYR B CA 1
ATOM 5551 C C . TYR B 1 202 ? 32.938 14.602 1.894 1 95.06 202 TYR B C 1
ATOM 5553 O O . TYR B 1 202 ? 32.844 13.508 2.471 1 95.06 202 TYR B O 1
ATOM 5561 N N . ASP B 1 203 ? 33.031 14.625 0.634 1 94.94 203 ASP B N 1
ATOM 5562 C CA . ASP B 1 203 ? 33.25 13.484 -0.249 1 94.94 203 ASP B CA 1
ATOM 5563 C C . ASP B 1 203 ? 32.156 12.422 -0.05 1 94.94 203 ASP B C 1
ATOM 5565 O O . ASP B 1 203 ? 32.469 11.266 0.236 1 94.94 203 ASP B O 1
ATOM 5569 N N . LEU B 1 204 ? 31 12.898 -0.195 1 95.25 204 LEU B N 1
ATOM 5570 C CA . LEU B 1 204 ? 29.859 11.992 -0.074 1 95.25 204 LEU B CA 1
ATOM 5571 C C . LEU B 1 204 ? 29.516 11.352 -1.416 1 95.25 204 LEU B C 1
ATOM 5573 O O . LEU B 1 204 ? 30.219 11.586 -2.408 1 95.25 204 LEU B O 1
ATOM 5577 N N . ASP B 1 205 ? 28.547 10.445 -1.463 1 93.94 205 ASP B N 1
ATOM 5578 C CA . ASP B 1 205 ? 28.062 9.859 -2.711 1 93.94 205 ASP B CA 1
ATOM 5579 C C . ASP B 1 205 ? 27.578 10.945 -3.67 1 93.94 205 ASP B C 1
ATOM 5581 O O . ASP B 1 205 ? 26.656 11.703 -3.344 1 93.94 205 ASP B O 1
ATOM 5585 N N . PRO B 1 206 ? 28.141 11.016 -4.891 1 93.44 206 PRO B N 1
ATOM 5586 C CA . PRO B 1 206 ? 27.766 12.07 -5.836 1 93.44 206 PRO B CA 1
ATOM 5587 C C . PRO B 1 206 ? 26.297 12.031 -6.223 1 93.44 206 PRO B C 1
ATOM 5589 O O . PRO B 1 206 ? 25.719 13.062 -6.578 1 93.44 206 PRO B O 1
ATOM 5592 N N . ARG B 1 207 ? 25.594 10.984 -6.086 1 92.81 207 ARG B N 1
ATOM 5593 C CA . ARG B 1 207 ? 24.188 10.867 -6.418 1 92.81 207 ARG B CA 1
ATOM 5594 C C . ARG B 1 207 ? 23.328 11.734 -5.5 1 92.81 207 ARG B C 1
ATOM 5596 O O . ARG B 1 207 ? 22.203 12.102 -5.848 1 92.81 207 ARG B O 1
ATOM 5603 N N . LEU B 1 208 ? 23.844 12 -4.32 1 92.94 208 LEU B N 1
ATOM 5604 C CA . LEU B 1 208 ? 23.094 12.766 -3.326 1 92.94 208 LEU B CA 1
ATOM 5605 C C . LEU B 1 208 ? 22.891 14.203 -3.787 1 92.94 208 LEU B C 1
ATOM 5607 O O . LEU B 1 208 ? 22.078 14.93 -3.211 1 92.94 208 LEU B O 1
ATOM 5611 N N . LYS B 1 209 ? 23.547 14.633 -4.855 1 91 209 LYS B N 1
ATOM 5612 C CA . LYS B 1 209 ? 23.328 15.969 -5.414 1 91 209 LYS B CA 1
ATOM 5613 C C . LYS B 1 209 ? 21.953 16.078 -6.062 1 91 209 LYS B C 1
ATOM 5615 O O . LYS B 1 209 ? 21.406 17.172 -6.191 1 91 209 LYS B O 1
ATOM 5620 N N . SER B 1 210 ? 21.406 14.828 -6.414 1 88.19 210 SER B N 1
ATOM 5621 C CA . SER B 1 210 ? 20.156 14.891 -7.184 1 88.19 210 SER B CA 1
ATOM 5622 C C . SER B 1 210 ? 19.047 14.102 -6.5 1 88.19 210 SER B C 1
ATOM 5624 O O . SER B 1 210 ? 17.859 14.352 -6.734 1 88.19 210 SER B O 1
ATOM 5626 N N . THR B 1 211 ? 19.438 13.117 -5.699 1 90.69 211 THR B N 1
ATOM 5627 C CA . THR B 1 211 ? 18.406 12.273 -5.09 1 90.69 211 THR B CA 1
ATOM 5628 C C . THR B 1 211 ? 18.953 11.586 -3.838 1 90.69 211 THR B C 1
ATOM 5630 O O . THR B 1 211 ? 20.141 11.289 -3.75 1 90.69 211 THR B O 1
ATOM 5633 N N . ILE B 1 212 ? 18.047 11.32 -2.9 1 91.44 212 ILE B N 1
ATOM 5634 C CA . ILE B 1 212 ? 18.438 10.586 -1.698 1 91.44 212 ILE B CA 1
ATOM 5635 C C . ILE B 1 212 ? 17.906 9.156 -1.765 1 91.44 212 ILE B C 1
ATOM 5637 O O . ILE B 1 212 ? 18.078 8.375 -0.826 1 91.44 212 ILE B O 1
ATOM 5641 N N . SER B 1 213 ? 17.266 8.75 -2.828 1 91.25 213 SER B N 1
ATOM 5642 C CA . SER B 1 213 ? 16.516 7.504 -2.961 1 91.25 213 SER B CA 1
ATOM 5643 C C . SER B 1 213 ? 17.391 6.289 -2.686 1 91.25 213 SER B C 1
ATOM 5645 O O . SER B 1 213 ? 16.938 5.312 -2.084 1 91.25 213 SER B O 1
ATOM 5647 N N . ASN B 1 214 ? 18.609 6.375 -3.055 1 90.88 214 ASN B N 1
ATOM 5648 C CA . ASN B 1 214 ? 19.5 5.23 -2.926 1 90.88 214 ASN B CA 1
ATOM 5649 C C . ASN B 1 214 ? 20 5.07 -1.495 1 90.88 214 ASN B C 1
ATOM 5651 O O . ASN B 1 214 ? 20.625 4.062 -1.162 1 90.88 214 ASN B O 1
ATOM 5655 N N . HIS B 1 215 ? 19.703 6.023 -0.672 1 93.12 215 HIS B N 1
ATOM 5656 C CA . HIS B 1 215 ? 20.234 5.992 0.685 1 93.12 215 HIS B CA 1
ATOM 5657 C C . HIS B 1 215 ? 19.125 5.832 1.713 1 93.12 215 HIS B C 1
ATOM 5659 O O . HIS B 1 215 ? 19.375 5.898 2.918 1 93.12 215 HIS B O 1
ATOM 5665 N N . VAL B 1 216 ? 17.922 5.73 1.263 1 95.69 216 VAL B N 1
ATOM 5666 C CA . VAL B 1 216 ? 16.781 5.566 2.156 1 95.69 216 VAL B CA 1
ATOM 5667 C C . VAL B 1 216 ? 16.141 4.199 1.93 1 95.69 216 VAL B C 1
ATOM 5669 O O . VAL B 1 216 ? 15.852 3.822 0.791 1 95.69 216 VAL B O 1
ATOM 5672 N N . ASP B 1 217 ? 15.906 3.486 3.027 1 96.44 217 ASP B N 1
ATOM 5673 C CA . ASP B 1 217 ? 15.359 2.137 2.934 1 96.44 217 ASP B CA 1
ATOM 5674 C C . ASP B 1 217 ? 13.836 2.154 3.012 1 96.44 217 ASP B C 1
ATOM 5676 O O . ASP B 1 217 ? 13.172 1.308 2.414 1 96.44 217 ASP B O 1
ATOM 5680 N N . LEU B 1 218 ? 13.359 3.074 3.783 1 96.69 218 LEU B N 1
ATOM 5681 C CA . LEU B 1 218 ? 11.945 3.053 4.125 1 96.69 218 LEU B CA 1
ATOM 5682 C C . LEU B 1 218 ? 11.422 4.461 4.391 1 96.69 218 LEU B C 1
ATOM 5684 O O . LEU B 1 218 ? 12.148 5.305 4.93 1 96.69 218 LEU B O 1
ATOM 5688 N N . PHE B 1 219 ? 10.219 4.672 3.979 1 96.31 219 PHE B N 1
ATOM 5689 C CA . PHE B 1 219 ? 9.5 5.898 4.305 1 96.31 219 PHE B CA 1
ATOM 5690 C C . PHE B 1 219 ? 8.297 5.605 5.191 1 96.31 219 PHE B C 1
ATOM 5692 O O . PHE B 1 219 ? 7.457 4.773 4.848 1 96.31 219 PHE B O 1
ATOM 5699 N N . LEU B 1 220 ? 8.25 6.207 6.348 1 96.75 220 LEU B N 1
ATOM 5700 C CA . LEU B 1 220 ? 7.086 6.168 7.23 1 96.75 220 LEU B CA 1
ATOM 5701 C C . L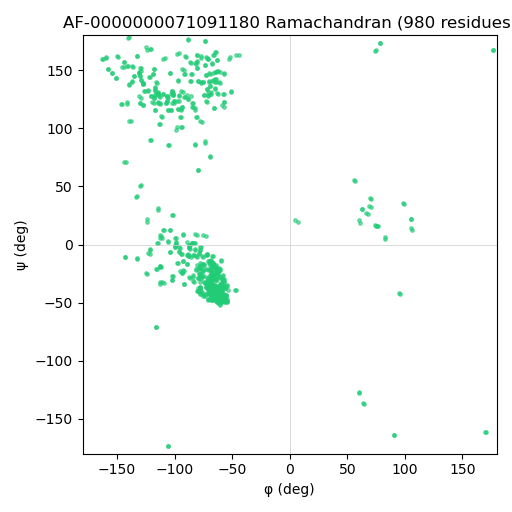EU B 1 220 ? 6.27 7.449 7.109 1 96.75 220 LEU B C 1
ATOM 5703 O O . LEU B 1 220 ? 6.801 8.547 7.281 1 96.75 220 LEU B O 1
ATOM 5707 N N . ILE B 1 221 ? 5.004 7.309 6.789 1 95.56 221 ILE B N 1
ATOM 5708 C CA . ILE B 1 221 ? 4.18 8.5 6.621 1 95.56 221 ILE B CA 1
ATOM 5709 C C . ILE B 1 221 ? 3.064 8.508 7.664 1 95.56 221 ILE B C 1
ATOM 5711 O O . ILE B 1 221 ? 2.352 7.512 7.828 1 95.56 221 ILE B O 1
ATOM 5715 N N . ASN B 1 222 ? 2.932 9.586 8.367 1 94.81 222 ASN B N 1
ATOM 5716 C CA . ASN B 1 222 ? 1.932 9.719 9.422 1 94.81 222 ASN B CA 1
ATOM 5717 C C . ASN B 1 222 ? 0.554 10.039 8.852 1 94.81 222 ASN B C 1
ATOM 5719 O O . ASN B 1 222 ? -0.015 11.094 9.133 1 94.81 222 ASN B O 1
ATOM 5723 N N . SER B 1 223 ? -0.003 9.117 8.07 1 93.81 223 SER B N 1
ATOM 5724 C CA . SER B 1 223 ? -1.302 9.234 7.414 1 93.81 223 SER B CA 1
ATOM 5725 C C . SER B 1 223 ? -2.098 7.938 7.535 1 93.81 223 SER B C 1
ATOM 5727 O O . SER B 1 223 ? -1.529 6.875 7.797 1 93.81 223 SER B O 1
ATOM 5729 N N . ASP B 1 224 ? -3.395 8.094 7.496 1 96.12 224 ASP B N 1
ATOM 5730 C CA . ASP B 1 224 ? -4.289 6.945 7.594 1 96.12 224 ASP B CA 1
ATOM 5731 C C . ASP B 1 224 ? -5.434 7.059 6.586 1 96.12 224 ASP B C 1
ATOM 5733 O O . ASP B 1 224 ? -6.035 8.125 6.434 1 96.12 224 ASP B O 1
ATOM 5737 N N . PHE B 1 225 ? -5.816 5.992 5.98 1 95.56 225 PHE B N 1
ATOM 5738 C CA . PHE B 1 225 ? -6.75 6.027 4.859 1 95.56 225 PHE B CA 1
ATOM 5739 C C . PHE B 1 225 ? -8.188 6.098 5.355 1 95.56 225 PHE B C 1
ATOM 5741 O O . PHE B 1 225 ? -9.117 6.262 4.559 1 95.56 225 PHE B O 1
ATOM 5748 N N . SER B 1 226 ? -8.398 6.027 6.695 1 96.56 226 SER B N 1
ATOM 5749 C CA . SER B 1 226 ? -9.742 6.262 7.211 1 96.56 226 SER B CA 1
ATOM 5750 C C . SER B 1 226 ? -10.211 7.68 6.902 1 96.56 226 SER B C 1
ATOM 5752 O O . SER B 1 226 ? -11.414 7.93 6.793 1 96.56 226 SER B O 1
ATOM 5754 N N . VAL B 1 227 ? -9.219 8.578 6.711 1 95.81 227 VAL B N 1
ATOM 5755 C CA . VAL B 1 227 ? -9.641 9.961 6.508 1 95.81 227 VAL B CA 1
ATOM 5756 C C . VAL B 1 227 ? -8.914 10.547 5.301 1 95.81 227 VAL B C 1
ATOM 5758 O O . VAL B 1 227 ? -9.281 11.617 4.809 1 95.81 227 VAL B O 1
ATOM 5761 N N . GLU B 1 228 ? -7.895 9.867 4.801 1 94.25 228 GLU B N 1
ATOM 5762 C CA . GLU B 1 228 ? -7.125 10.359 3.662 1 94.25 228 GLU B CA 1
ATOM 5763 C C . GLU B 1 228 ? -7.84 10.078 2.346 1 94.25 228 GLU B C 1
ATOM 5765 O O . GLU B 1 228 ? -8.602 9.117 2.242 1 94.25 228 GLU B O 1
ATOM 5770 N N . PHE B 1 229 ? -7.559 10.953 1.389 1 94 229 PHE B N 1
ATOM 5771 C CA . PHE B 1 229 ? -7.934 10.594 0.025 1 94 229 PHE B CA 1
ATOM 5772 C C . PHE B 1 229 ? -7.02 9.5 -0.517 1 94 229 PHE B C 1
ATOM 5774 O O . PHE B 1 229 ? -5.797 9.656 -0.536 1 94 229 PHE B O 1
ATOM 5781 N N . THR B 1 230 ? -7.613 8.414 -0.936 1 94.62 230 THR B N 1
ATOM 5782 C CA . THR B 1 230 ? -6.816 7.223 -1.214 1 94.62 230 THR B CA 1
ATOM 5783 C C . THR B 1 230 ? -5.867 7.465 -2.385 1 94.62 230 THR B C 1
ATOM 5785 O O . THR B 1 230 ? -6.211 8.188 -3.326 1 94.62 230 THR B O 1
ATOM 5788 N N . PHE B 1 231 ? -4.715 6.918 -2.273 1 94.12 231 PHE B N 1
ATOM 5789 C CA . PHE B 1 231 ? -3.699 6.938 -3.32 1 94.12 231 PHE B CA 1
ATOM 5790 C C . PHE B 1 231 ? -2.834 5.684 -3.254 1 94.12 231 PHE B C 1
ATOM 5792 O O . PHE B 1 231 ? -2.83 4.977 -2.242 1 94.12 231 PHE B O 1
ATOM 5799 N N . ALA B 1 232 ? -2.174 5.434 -4.352 1 94.81 232 ALA B N 1
ATOM 5800 C CA . ALA B 1 232 ? -1.353 4.23 -4.43 1 94.81 232 ALA B CA 1
ATOM 5801 C C . ALA B 1 232 ? 0.036 4.477 -3.848 1 94.81 232 ALA B C 1
ATOM 5803 O O . ALA B 1 232 ? 0.601 5.559 -4.008 1 94.81 232 ALA B O 1
ATOM 5804 N N . MET B 1 233 ? 0.596 3.422 -3.234 1 94.94 233 MET B N 1
ATOM 5805 C CA . MET B 1 233 ? 1.918 3.545 -2.629 1 94.94 233 MET B CA 1
ATOM 5806 C C . MET B 1 233 ? 2.793 2.346 -2.982 1 94.94 233 MET B C 1
ATOM 5808 O O . MET B 1 233 ? 2.303 1.218 -3.064 1 94.94 233 MET B O 1
ATOM 5812 N N . MET B 1 234 ? 4.059 2.645 -3.145 1 96.62 234 MET B N 1
ATOM 5813 C CA . MET B 1 234 ? 5.062 1.588 -3.238 1 96.62 234 MET B CA 1
ATOM 5814 C C . MET B 1 234 ? 5.266 0.908 -1.888 1 96.62 234 MET B C 1
ATOM 5816 O O . MET B 1 234 ? 4.938 1.479 -0.845 1 96.62 234 MET B O 1
ATOM 5820 N N . PRO B 1 235 ? 5.809 -0.302 -1.922 1 96.44 235 PRO B N 1
ATOM 5821 C CA . PRO B 1 235 ? 5.91 -1.06 -0.672 1 96.44 235 PRO B CA 1
ATOM 5822 C C . PRO B 1 235 ? 6.926 -0.458 0.3 1 96.44 235 PRO B C 1
ATOM 5824 O O . PRO B 1 235 ? 6.938 -0.811 1.482 1 96.44 235 PRO B O 1
ATOM 5827 N N . ASN B 1 236 ? 7.789 0.447 -0.147 1 97.19 236 ASN B N 1
ATOM 5828 C CA . ASN B 1 236 ? 8.75 1.073 0.756 1 97.19 236 ASN B CA 1
ATOM 5829 C C . ASN B 1 236 ? 8.125 2.242 1.512 1 97.19 236 ASN B C 1
ATOM 5831 O O . ASN B 1 236 ? 8.812 2.926 2.277 1 97.19 236 ASN B O 1
ATOM 5835 N N . ILE B 1 237 ? 6.875 2.51 1.287 1 96.56 237 ILE B N 1
ATOM 5836 C CA . ILE B 1 237 ? 6.133 3.506 2.049 1 96.56 237 ILE B CA 1
ATOM 5837 C C . ILE B 1 237 ? 5.164 2.809 3.002 1 96.56 237 ILE B C 1
ATOM 5839 O O . ILE B 1 237 ? 4.289 2.055 2.566 1 96.56 237 ILE B O 1
ATOM 5843 N N . ILE B 1 238 ? 5.289 3.105 4.281 1 96.75 238 ILE B N 1
ATOM 5844 C CA . ILE B 1 238 ? 4.438 2.494 5.297 1 96.75 238 ILE B CA 1
ATOM 5845 C C . ILE B 1 238 ? 3.6 3.572 5.98 1 96.75 238 ILE B C 1
ATOM 5847 O O . ILE B 1 238 ? 4.141 4.48 6.613 1 96.75 238 ILE B O 1
ATOM 5851 N N . PRO B 1 239 ? 2.303 3.477 5.816 1 96.06 239 PRO B N 1
ATOM 5852 C CA . PRO B 1 239 ? 1.461 4.41 6.57 1 96.06 239 PRO B CA 1
ATOM 5853 C C . PRO B 1 239 ? 1.434 4.105 8.062 1 96.06 239 PRO B C 1
ATOM 5855 O O . PRO B 1 239 ? 1.176 2.967 8.461 1 96.06 239 PRO B O 1
ATOM 5858 N N . VAL B 1 240 ? 1.7 5.086 8.891 1 97.19 240 VAL B N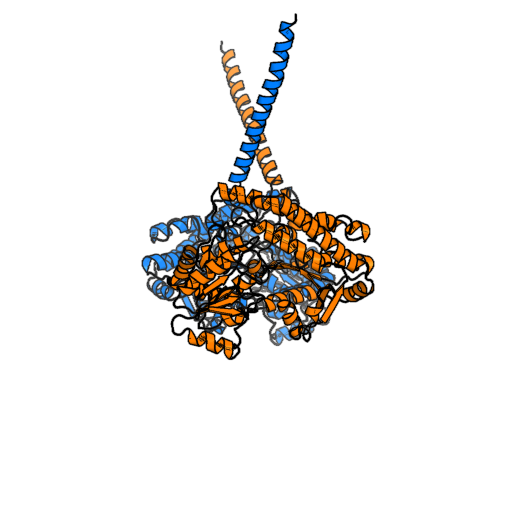 1
ATOM 5859 C CA . VAL B 1 240 ? 1.743 4.922 10.344 1 97.19 240 VAL B CA 1
ATOM 5860 C C . VAL B 1 240 ? 0.952 6.043 11.008 1 97.19 240 VAL B C 1
ATOM 5862 O O . VAL B 1 240 ? 1.395 6.609 12.016 1 97.19 240 VAL B O 1
ATOM 5865 N N . GLY B 1 241 ? -0.177 6.332 10.406 1 96.25 241 GLY B N 1
ATOM 5866 C CA . GLY B 1 241 ? -1.007 7.395 10.945 1 96.25 241 GLY B CA 1
ATOM 5867 C C . GLY B 1 241 ? -1.415 7.156 12.391 1 96.25 241 GLY B C 1
ATOM 5868 O O . GLY B 1 241 ? -1.898 6.078 12.734 1 96.25 241 GLY B O 1
ATOM 5869 N N . GLY B 1 242 ? -1.198 8.211 13.289 1 95.81 242 GLY B N 1
ATOM 5870 C CA . GLY B 1 242 ? -1.624 8.133 14.68 1 95.81 242 GLY B CA 1
ATOM 5871 C C . GLY B 1 242 ? -0.504 7.742 15.625 1 95.81 242 GLY B C 1
ATOM 5872 O O . GLY B 1 242 ? -0.726 7 16.578 1 95.81 242 GLY B O 1
ATOM 5873 N N . LEU B 1 243 ? 0.67 8.18 15.352 1 94.69 243 LEU B N 1
ATOM 5874 C CA . LEU B 1 243 ? 1.829 7.836 16.172 1 94.69 243 LEU B CA 1
ATOM 5875 C C . LEU B 1 243 ? 1.681 8.391 17.578 1 94.69 243 LEU B C 1
ATOM 5877 O O . LEU B 1 243 ? 2.24 7.836 18.531 1 94.69 243 LEU B O 1
ATOM 5881 N N . THR B 1 244 ? 0.863 9.461 17.734 1 91.81 244 THR B N 1
ATOM 5882 C CA . THR B 1 244 ? 0.718 10.094 19.031 1 91.81 244 THR B CA 1
ATOM 5883 C C . THR B 1 244 ? -0.565 9.633 19.719 1 91.81 244 THR B C 1
ATOM 5885 O O . THR B 1 244 ? -0.865 10.055 20.844 1 91.81 244 THR B O 1
ATOM 5888 N N . THR B 1 245 ? -1.329 8.82 19.062 1 94.94 245 THR B N 1
ATOM 5889 C CA . THR B 1 245 ? -2.604 8.383 19.625 1 94.94 245 THR B CA 1
ATOM 5890 C C . THR B 1 245 ? -2.393 7.273 20.641 1 94.94 245 THR B C 1
ATOM 5892 O O . THR B 1 245 ? -1.501 6.438 20.484 1 94.94 245 THR B O 1
ATOM 5895 N N . ARG B 1 246 ? -3.139 7.336 21.672 1 93.75 246 ARG B N 1
ATOM 5896 C CA . ARG B 1 246 ? -3.176 6.328 22.734 1 93.75 246 ARG B CA 1
ATOM 5897 C C . ARG B 1 246 ? -4.473 6.422 23.531 1 93.75 246 ARG B C 1
ATOM 5899 O O . ARG B 1 246 ? -5.148 7.453 23.5 1 93.75 246 ARG B O 1
ATOM 5906 N N . PRO B 1 247 ? -4.809 5.344 24.234 1 95.62 247 PRO B N 1
ATOM 5907 C CA . PRO B 1 247 ? -5.961 5.461 25.125 1 95.62 247 PRO B CA 1
ATOM 5908 C C . PRO B 1 247 ? -5.809 6.59 26.156 1 95.62 247 PRO B C 1
ATOM 5910 O O . PRO B 1 247 ? -4.691 6.887 26.578 1 95.62 247 PRO B O 1
ATOM 5913 N N . ALA B 1 248 ? -6.906 7.172 26.484 1 96.62 248 ALA B N 1
ATOM 5914 C CA . ALA B 1 248 ? -6.898 8.297 27.422 1 96.62 248 ALA B CA 1
ATOM 5915 C C . ALA B 1 248 ? -6.555 7.824 28.844 1 96.62 248 ALA B C 1
ATOM 5917 O O . ALA B 1 248 ? -7.016 6.77 29.281 1 96.62 248 ALA B O 1
ATOM 5918 N N . GLU B 1 249 ? -5.785 8.602 29.484 1 95.12 249 GLU B N 1
ATOM 5919 C CA . GLU B 1 249 ? -5.492 8.406 30.906 1 95.12 249 GLU B CA 1
ATOM 5920 C C . GLU B 1 249 ? -6.387 9.273 31.781 1 95.12 249 GLU B C 1
ATOM 5922 O O . GLU B 1 249 ? -6.992 10.234 31.297 1 95.12 249 GLU B O 1
ATOM 5927 N N . ALA B 1 250 ? -6.395 8.914 33.031 1 95.56 250 ALA B N 1
ATOM 5928 C CA . ALA B 1 250 ? -7.215 9.672 33.969 1 95.56 250 ALA B CA 1
ATOM 5929 C C . ALA B 1 250 ? -6.676 11.086 34.156 1 95.56 250 ALA B C 1
ATOM 5931 O O . ALA B 1 250 ? -5.461 11.289 34.219 1 95.56 250 ALA B O 1
ATOM 5932 N N . LEU B 1 251 ? -7.613 12.047 34.25 1 96.44 251 LEU B N 1
ATOM 5933 C CA . LEU B 1 251 ? -7.23 13.43 34.5 1 96.44 251 LEU B CA 1
ATOM 5934 C C . LEU B 1 251 ? -6.953 13.656 36 1 96.44 251 LEU B C 1
ATOM 5936 O O . LEU B 1 251 ? -7.375 12.867 36.844 1 96.44 251 LEU B O 1
ATOM 5940 N N . ASP B 1 252 ? -6.152 14.734 36.25 1 95.06 252 ASP B N 1
ATOM 5941 C CA . ASP B 1 252 ? -6.023 15.109 37.656 1 95.06 252 ASP B CA 1
ATOM 5942 C C . ASP B 1 252 ? -7.359 15.578 38.219 1 95.06 252 ASP B C 1
ATOM 5944 O O . ASP B 1 252 ? -8.305 15.828 37.469 1 95.06 252 ASP B O 1
ATOM 5948 N N . ASN B 1 253 ? -7.426 15.656 39.469 1 95.75 253 ASN B N 1
ATOM 5949 C CA . ASN B 1 253 ? -8.688 15.914 40.156 1 95.75 253 ASN B CA 1
ATOM 5950 C C . ASN B 1 253 ? -9.281 17.25 39.75 1 95.75 253 ASN B C 1
ATOM 5952 O O . ASN B 1 253 ? -10.492 17.359 39.562 1 95.75 253 ASN B O 1
ATOM 5956 N N . GLU B 1 254 ? -8.523 18.219 39.625 1 94.88 254 GLU B N 1
ATOM 5957 C CA . GLU B 1 254 ? -9.008 19.547 39.25 1 94.88 254 GLU B CA 1
ATOM 5958 C C . GLU B 1 254 ? -9.664 19.547 37.875 1 94.88 254 GLU B C 1
ATOM 5960 O O . GLU B 1 254 ? -10.781 20.047 37.719 1 94.88 254 GLU B O 1
ATOM 5965 N N . LEU B 1 255 ? -8.977 19 36.969 1 96.19 255 LEU B N 1
ATOM 5966 C CA . LEU B 1 255 ? -9.492 18.953 35.625 1 96.19 255 LEU B CA 1
ATOM 5967 C C . LEU B 1 255 ? -10.719 18.062 35.531 1 96.19 255 LEU B C 1
ATOM 5969 O O . LEU B 1 255 ? -11.68 18.375 34.812 1 96.19 255 LEU B O 1
ATOM 5973 N N . GLU B 1 256 ? -10.648 16.938 36.219 1 97.25 256 GLU B N 1
ATOM 5974 C CA . GLU B 1 256 ? -11.797 16.031 36.25 1 97.25 256 GLU B CA 1
ATOM 5975 C C . GLU B 1 256 ? -13.031 16.719 36.812 1 97.25 256 GLU B C 1
ATOM 5977 O O . GLU B 1 256 ? -14.133 16.562 36.25 1 97.25 256 GLU B O 1
ATOM 5982 N N . ASN B 1 257 ? -12.805 17.453 37.875 1 96.88 257 ASN B N 1
ATOM 5983 C CA . ASN B 1 257 ? -13.914 18.188 38.469 1 96.88 257 ASN B CA 1
ATOM 5984 C C . ASN B 1 257 ? -14.492 19.203 37.469 1 96.88 257 ASN B C 1
ATOM 5986 O O . ASN B 1 257 ? -15.711 19.375 37.406 1 96.88 257 ASN B O 1
ATOM 5990 N N . PHE B 1 258 ? -13.648 19.859 36.812 1 97.31 258 PHE B N 1
ATOM 5991 C CA . PHE B 1 258 ? -14.094 20.812 35.812 1 97.31 258 PHE B CA 1
ATOM 5992 C C . PHE B 1 258 ? -14.914 20.125 34.75 1 97.31 258 PHE B C 1
ATOM 5994 O O . PHE B 1 258 ? -15.992 20.609 34.375 1 97.31 258 PHE B O 1
ATOM 6001 N N . MET B 1 259 ? -14.438 19.047 34.25 1 98 259 MET B N 1
ATOM 6002 C CA . MET B 1 259 ? -15.117 18.297 33.188 1 98 259 MET B CA 1
ATOM 6003 C C . MET B 1 259 ? -16.5 17.859 33.656 1 98 259 MET B C 1
ATOM 6005 O O . MET B 1 259 ? -17.5 18.062 32.938 1 98 259 MET B O 1
ATOM 6009 N N . GLN B 1 260 ? -16.609 17.406 34.844 1 97.31 260 GLN B N 1
ATOM 6010 C CA . GLN B 1 260 ? -17.859 16.875 35.406 1 97.31 260 GLN B CA 1
ATOM 6011 C C . GLN B 1 260 ? -18.844 18.016 35.656 1 97.31 260 GLN B C 1
ATOM 6013 O O . GLN B 1 260 ? -20.062 17.812 35.5 1 97.31 260 GLN B O 1
ATOM 6018 N N . SER B 1 261 ? -18.375 19.078 35.938 1 97.38 261 SER B N 1
ATOM 6019 C CA . SER B 1 261 ? -19.234 20.203 36.281 1 97.38 261 SER B CA 1
ATOM 6020 C C . SER B 1 261 ? -19.953 20.75 35.062 1 97.38 261 SER B C 1
ATOM 6022 O O . SER B 1 261 ? -20.875 21.562 35.156 1 97.38 261 SER B O 1
ATOM 6024 N N . SER B 1 262 ? -19.562 20.234 33.875 1 97.12 262 SER B N 1
ATOM 6025 C CA . SER B 1 262 ? -20.188 20.688 32.625 1 97.12 262 SER B CA 1
ATOM 6026 C C . SER B 1 262 ? -21.578 20.094 32.469 1 97.12 262 SER B C 1
ATOM 6028 O O . SER B 1 262 ? -22.328 20.516 31.578 1 97.12 262 SER B O 1
ATOM 6030 N N . GLY B 1 263 ? -21.969 19.109 33.312 1 95.38 263 GLY B N 1
ATOM 6031 C CA . GLY B 1 263 ? -23.281 18.5 33.25 1 95.38 263 GLY B CA 1
ATOM 6032 C C . GLY B 1 263 ? -23.531 17.75 31.953 1 95.38 263 GLY B C 1
ATOM 6033 O O . GLY B 1 263 ? -22.688 16.984 31.5 1 95.38 263 GLY B O 1
ATOM 6034 N N . LYS B 1 264 ? -24.719 17.906 31.391 1 95.38 264 LYS B N 1
ATOM 6035 C CA . LYS B 1 264 ? -25.125 17.141 30.219 1 95.38 264 LYS B CA 1
ATOM 6036 C C . LYS B 1 264 ? -24.562 17.75 28.938 1 95.38 264 LYS B C 1
ATOM 6038 O O . LYS B 1 264 ? -24.453 17.062 27.906 1 95.38 264 LYS B O 1
ATOM 6043 N N . HIS B 1 265 ? -24.203 19.031 29 1 96.81 265 HIS B N 1
ATOM 6044 C CA . HIS B 1 265 ? -23.781 19.719 27.797 1 96.81 265 HIS B CA 1
ATOM 6045 C C . HIS B 1 265 ? -22.344 19.344 27.422 1 96.81 265 HIS B C 1
ATOM 6047 O O . HIS B 1 265 ? -22.031 19.219 26.234 1 96.81 265 HIS B O 1
ATOM 6053 N N . GLY B 1 266 ? -21.5 19.172 28.469 1 98.06 266 GLY B N 1
ATOM 6054 C CA . GLY B 1 266 ? -20.141 18.75 28.203 1 98.06 266 GLY B CA 1
ATOM 6055 C C . GLY B 1 266 ? -19.172 19.906 28 1 98.06 266 GLY B C 1
ATOM 6056 O O . GLY B 1 266 ? -19.453 21.031 28.422 1 98.06 266 GLY B O 1
ATOM 6057 N N . VAL B 1 267 ? -17.984 19.562 27.406 1 98.56 267 VAL B N 1
ATOM 6058 C CA . VAL B 1 267 ? -16.875 20.516 27.359 1 98.56 267 VAL B CA 1
ATOM 6059 C C . VAL B 1 267 ? -16.375 20.656 25.922 1 98.56 267 VAL B C 1
ATOM 6061 O O . VAL B 1 267 ? -16.297 19.656 25.188 1 98.56 267 VAL B O 1
ATOM 6064 N N . VAL B 1 268 ? -16.078 21.844 25.516 1 98.31 268 VAL B N 1
ATOM 6065 C CA . VAL B 1 268 ? -15.383 22.156 24.266 1 98.31 268 VAL B CA 1
ATOM 6066 C C . VAL B 1 268 ? -13.922 22.484 24.562 1 98.31 268 VAL B C 1
ATOM 6068 O O . VAL B 1 268 ? -13.625 23.234 25.5 1 98.31 268 VAL B O 1
ATOM 6071 N N . LEU B 1 269 ? -13.039 21.859 23.812 1 97.25 269 LEU B N 1
ATOM 6072 C CA . LEU B 1 269 ? -11.617 22.156 23.953 1 97.25 269 LEU B CA 1
ATOM 6073 C C . LEU B 1 269 ? -11.172 23.172 22.891 1 97.25 269 LEU B C 1
ATOM 6075 O O . LEU B 1 269 ? -11.633 23.125 21.75 1 97.25 269 LEU B O 1
ATOM 6079 N N . PHE B 1 270 ? -10.328 24.031 23.359 1 93.75 270 PHE B N 1
ATOM 6080 C CA . PHE B 1 270 ? -9.758 25.016 22.438 1 93.75 270 PHE B CA 1
ATOM 6081 C C . PHE B 1 270 ? -8.234 25 22.531 1 93.75 270 PHE B C 1
ATOM 6083 O O . PHE B 1 270 ? -7.664 25.25 23.594 1 93.75 270 PHE B O 1
ATOM 6090 N N . SER B 1 271 ? -7.617 24.703 21.359 1 88.31 271 SER B N 1
ATOM 6091 C CA . SER B 1 271 ? -6.16 24.75 21.281 1 88.31 271 SER B CA 1
ATOM 6092 C C . SER B 1 271 ? -5.699 25.203 19.891 1 88.31 271 SER B C 1
ATOM 6094 O O . SER B 1 271 ? -6.031 24.578 18.891 1 88.31 271 SER B O 1
ATOM 6096 N N . LEU B 1 272 ? -4.973 26.266 19.781 1 77.88 272 LEU B N 1
ATOM 6097 C CA . LEU B 1 272 ? -4.414 26.719 18.516 1 77.88 272 LEU B CA 1
ATOM 6098 C C . LEU B 1 272 ? -2.938 26.344 18.406 1 77.88 272 LEU B C 1
ATOM 6100 O O . LEU B 1 272 ? -2.188 26.969 17.656 1 77.88 272 LEU B O 1
ATOM 6104 N N . GLY B 1 273 ? -2.562 25.328 19.094 1 70.19 273 GLY B N 1
ATOM 6105 C CA . GLY B 1 273 ? -1.209 24.812 19 1 70.19 273 GLY B CA 1
ATOM 6106 C C . GLY B 1 273 ? -0.181 25.688 19.703 1 70.19 273 GLY B C 1
ATOM 6107 O O . GLY B 1 273 ? -0.49 26.797 20.125 1 70.19 273 GLY B O 1
ATOM 6108 N N . SER B 1 274 ? 0.991 25.25 19.922 1 59.44 274 SER B N 1
ATOM 6109 C CA . SER B 1 274 ? 2.061 25.891 20.672 1 59.44 274 SER B CA 1
ATOM 6110 C C . SER B 1 274 ? 2.58 27.125 19.938 1 59.44 274 SER B C 1
ATOM 6112 O O . SER B 1 274 ? 3.039 28.078 20.562 1 59.44 274 SER B O 1
ATOM 6114 N N . TYR B 1 275 ? 2.445 27 18.609 1 56.69 275 TYR B N 1
ATOM 6115 C CA . TYR B 1 275 ? 3.055 28.078 17.828 1 56.69 275 TYR B CA 1
ATOM 6116 C C . TYR B 1 275 ? 2.205 29.328 17.891 1 56.69 275 TYR B C 1
ATOM 6118 O O . TYR B 1 275 ? 2.719 30.438 17.734 1 56.69 275 TYR B O 1
ATOM 6126 N N . PHE B 1 276 ? 0.976 29.172 18.172 1 58.84 276 PHE B N 1
ATOM 6127 C CA . PHE B 1 276 ? 0.134 30.359 18.031 1 58.84 276 PHE B CA 1
ATOM 6128 C C . PHE B 1 276 ? -0.359 30.828 19.391 1 58.84 276 PHE B C 1
ATOM 6130 O O . PHE B 1 276 ? -1.28 31.641 19.484 1 58.84 276 PHE B O 1
ATOM 6137 N N . ALA B 1 277 ? 0.157 30.172 20.297 1 54.66 277 ALA B N 1
ATOM 6138 C CA . ALA B 1 277 ? -0.193 30.641 21.625 1 54.66 277 ALA B CA 1
ATOM 6139 C C . ALA B 1 277 ? 0.256 32.094 21.828 1 54.66 277 ALA B C 1
ATOM 6141 O O . ALA B 1 277 ? -0.326 32.812 22.625 1 54.66 277 ALA B O 1
ATOM 6142 N N . SER B 1 278 ? 1.119 32.5 20.844 1 55.88 278 SER B N 1
ATOM 6143 C CA . SER B 1 278 ? 1.587 33.875 20.906 1 55.88 278 SER B CA 1
ATOM 6144 C C . SER B 1 278 ? 0.581 34.812 20.266 1 55.88 278 SER B C 1
ATOM 6146 O O . SER B 1 278 ? 0.76 36.031 20.312 1 55.88 278 SER B O 1
ATOM 6148 N N . ILE B 1 279 ? -0.342 34.25 19.656 1 59.53 279 ILE B N 1
ATOM 6149 C CA . ILE B 1 279 ? -1.348 35.062 19 1 59.53 279 ILE B CA 1
ATOM 6150 C C . ILE B 1 279 ? -2.01 36 20.031 1 59.53 279 ILE B C 1
ATOM 6152 O O . ILE B 1 279 ? -2.426 37.094 19.703 1 59.53 279 ILE B O 1
ATOM 6156 N N . THR B 1 280 ? -2.035 35.5 21.234 1 59.59 280 THR B N 1
ATOM 6157 C CA . THR B 1 280 ? -2.646 36.312 22.281 1 59.59 280 THR B CA 1
ATOM 6158 C C . THR B 1 280 ? -1.919 37.656 22.406 1 59.59 280 THR B C 1
ATOM 6160 O O . THR B 1 280 ? -2.535 38.656 22.734 1 59.59 280 THR B O 1
ATOM 6163 N N . LYS B 1 281 ? -0.705 37.469 22.156 1 62.56 281 LYS B N 1
ATOM 6164 C CA . LYS B 1 281 ? 0.068 38.688 22.297 1 62.56 281 LYS B CA 1
ATOM 6165 C C . LYS B 1 281 ? -0.108 39.594 21.078 1 62.56 281 LYS B C 1
ATOM 6167 O O . LYS B 1 281 ? -0.272 40.812 21.219 1 62.56 281 LYS B O 1
ATOM 6172 N N . SER B 1 282 ? -0.177 39 20.016 1 65.38 282 SER B N 1
ATOM 6173 C CA . SER B 1 282 ? -0.143 39.812 18.797 1 65.38 282 SER B CA 1
ATOM 6174 C C . SER B 1 282 ? -1.549 40.188 18.344 1 65.38 282 SER B C 1
ATOM 6176 O O . SER B 1 282 ? -1.738 41.219 17.688 1 65.38 282 SER B O 1
ATOM 6178 N N . ARG B 1 283 ? -2.502 39.406 18.766 1 74.44 283 ARG B N 1
ATOM 6179 C CA . ARG B 1 283 ? -3.873 39.656 18.344 1 74.44 283 ARG B CA 1
ATOM 6180 C C . ARG B 1 283 ? -4.859 39.344 19.469 1 74.44 283 ARG B C 1
ATOM 6182 O O . ARG B 1 283 ? -5.668 38.438 19.359 1 74.44 283 ARG B O 1
ATOM 6189 N N . PRO B 1 284 ? -4.824 40.188 20.453 1 76.06 284 PRO B N 1
ATOM 6190 C CA . PRO B 1 284 ? -5.742 39.969 21.578 1 76.06 284 PRO B CA 1
ATOM 6191 C C . PRO B 1 284 ? -7.207 40.062 21.172 1 76.06 284 PRO B C 1
ATOM 6193 O O . PRO B 1 284 ? -8.07 39.469 21.828 1 76.06 284 PRO B O 1
ATOM 6196 N N . ASP B 1 285 ? -7.484 40.75 20.062 1 82 285 ASP B N 1
ATOM 6197 C CA . ASP B 1 285 ? -8.844 40.906 19.562 1 82 285 ASP B CA 1
ATOM 6198 C C . ASP B 1 285 ? -9.43 39.562 19.141 1 82 285 ASP B C 1
ATOM 6200 O O . ASP B 1 285 ? -10.625 39.312 19.328 1 82 285 ASP B O 1
ATOM 6204 N N . ILE B 1 286 ? -8.586 38.688 18.688 1 83 286 ILE B N 1
ATOM 6205 C CA . ILE B 1 286 ? -9.039 37.406 18.234 1 83 286 ILE B CA 1
ATOM 6206 C C . ILE B 1 286 ? -9.477 36.531 19.422 1 83 286 ILE B C 1
ATOM 6208 O O . ILE B 1 286 ? -10.523 35.906 19.391 1 83 286 ILE B O 1
ATOM 6212 N N . ILE B 1 287 ? -8.711 36.594 20.438 1 83.94 287 ILE B N 1
ATOM 6213 C CA . ILE B 1 287 ? -9.023 35.812 21.641 1 83.94 287 ILE B CA 1
ATOM 6214 C C . ILE B 1 287 ? -10.344 36.312 22.234 1 83.94 287 ILE B C 1
ATOM 6216 O O . ILE B 1 287 ? -11.156 35.5 22.703 1 83.94 287 ILE B O 1
ATOM 6220 N N . ARG B 1 288 ? -10.516 37.594 22.188 1 88.94 288 ARG B N 1
ATOM 6221 C CA . ARG B 1 288 ? -11.758 38.156 22.703 1 88.94 288 ARG B CA 1
ATOM 6222 C C . ARG B 1 288 ? -12.961 37.656 21.922 1 88.94 288 ARG B C 1
ATOM 6224 O O . ARG B 1 288 ? -14.016 37.375 22.5 1 88.94 288 ARG B O 1
ATOM 6231 N N . MET B 1 289 ? -12.812 37.562 20.656 1 91.88 289 MET B N 1
ATOM 6232 C CA . MET B 1 289 ? -13.906 37.062 19.812 1 91.88 289 MET B CA 1
ATOM 6233 C C . MET B 1 289 ? -14.258 35.625 20.172 1 91.88 289 MET B C 1
ATOM 6235 O O . MET B 1 289 ? -15.43 35.25 20.203 1 91.88 289 MET B O 1
ATOM 6239 N N . PHE B 1 290 ? -13.25 34.844 20.453 1 91.94 290 PHE B N 1
ATOM 6240 C CA . PHE B 1 290 ? -13.484 33.469 20.844 1 91.94 290 PHE B CA 1
ATOM 6241 C C . PHE B 1 290 ? -14.18 33.406 22.188 1 91.94 290 PHE B C 1
ATOM 6243 O O . PHE B 1 290 ? -15.156 32.656 22.359 1 91.94 290 PHE B O 1
ATOM 6250 N N . ILE B 1 291 ? -13.703 34.188 23.094 1 92.31 291 ILE B N 1
ATOM 6251 C CA . ILE B 1 291 ? -14.266 34.188 24.438 1 92.31 291 ILE B CA 1
ATOM 6252 C C . ILE B 1 291 ? -15.727 34.625 24.391 1 92.31 291 ILE B C 1
ATOM 6254 O O . ILE B 1 291 ? -16.578 34.031 25.062 1 92.31 291 ILE B O 1
ATOM 6258 N N . ASP B 1 292 ? -15.953 35.625 23.594 1 94.81 292 ASP B N 1
ATOM 6259 C CA . ASP B 1 292 ? -17.312 36.125 23.422 1 94.81 292 ASP B CA 1
ATOM 6260 C C . ASP B 1 292 ? -18.219 35.031 22.859 1 94.81 292 ASP B C 1
ATOM 6262 O O . ASP B 1 292 ? -19.375 34.875 23.297 1 94.81 292 ASP B O 1
ATOM 6266 N N . ALA B 1 293 ? -17.734 34.312 21.938 1 96.31 293 ALA B N 1
ATOM 6267 C CA . ALA B 1 293 ? -18.5 33.219 21.344 1 96.31 293 ALA B CA 1
ATOM 6268 C C . ALA B 1 293 ? -18.734 32.094 22.375 1 96.31 293 ALA B C 1
ATOM 6270 O O . ALA B 1 293 ? -19.844 31.609 22.516 1 96.31 293 ALA B O 1
ATOM 6271 N N . PHE B 1 294 ? -17.719 31.766 23.156 1 96.56 294 PHE B N 1
ATOM 6272 C CA . PHE B 1 294 ? -17.781 30.672 24.109 1 96.56 294 PHE B CA 1
ATOM 6273 C C . PHE B 1 294 ? -18.734 31 25.25 1 96.56 294 PHE B C 1
ATOM 6275 O O . PHE B 1 294 ? -19.375 30.109 25.812 1 96.56 294 PHE B O 1
ATOM 6282 N N . SER B 1 295 ? -18.781 32.219 25.578 1 95.88 295 SER B N 1
ATOM 6283 C CA . SER B 1 295 ? -19.609 32.656 26.703 1 95.88 295 SER B CA 1
ATOM 6284 C C . SER B 1 295 ? -21.094 32.406 26.422 1 95.88 295 SER B C 1
ATOM 6286 O O . SER B 1 295 ? -21.906 32.344 27.344 1 95.88 295 SER B O 1
ATOM 6288 N N . ARG B 1 296 ? -21.391 32.25 25.203 1 96.44 296 ARG B N 1
ATOM 6289 C CA . ARG B 1 296 ? -22.781 32.031 24.797 1 96.44 296 ARG B CA 1
ATOM 6290 C C . ARG B 1 296 ? -23.172 30.562 24.875 1 96.44 296 ARG B C 1
ATOM 6292 O O . ARG B 1 296 ? -24.359 30.234 24.797 1 96.44 296 ARG B O 1
ATOM 6299 N N . LEU B 1 297 ? -22.234 29.719 25.062 1 96.69 297 LEU B N 1
ATOM 6300 C CA . LEU B 1 297 ? -22.484 28.281 25.031 1 96.69 297 LEU B CA 1
ATOM 6301 C C . LEU B 1 297 ? -22.938 27.766 26.391 1 96.69 297 LEU B C 1
ATOM 6303 O O . LEU B 1 297 ? -22.469 28.234 27.422 1 96.69 297 LEU B O 1
ATOM 6307 N N . PRO B 1 298 ? -23.891 26.859 26.344 1 96.75 298 PRO B N 1
ATOM 6308 C CA . PRO B 1 298 ? -24.172 26.156 27.594 1 96.75 298 PRO B CA 1
ATOM 6309 C C . PRO B 1 298 ? -23.047 25.203 27.984 1 96.75 298 PRO B C 1
ATOM 6311 O O . PRO B 1 298 ? -22.984 24.766 29.141 1 96.75 298 PRO B O 1
ATOM 6314 N N . HIS B 1 299 ? -22.141 24.891 27.094 1 97.88 299 HIS B N 1
ATOM 6315 C CA . HIS B 1 299 ? -20.969 24.047 27.328 1 97.88 299 HIS B CA 1
ATOM 6316 C C . HIS B 1 299 ? -19.922 24.781 28.141 1 97.88 299 HIS B C 1
ATOM 6318 O O . HIS B 1 299 ? -19.859 26.016 28.125 1 97.88 299 HIS B O 1
ATOM 6324 N N . LYS B 1 300 ? -19.125 24.031 28.828 1 98.06 300 LYS B N 1
ATOM 6325 C CA . LYS B 1 300 ? -17.891 24.609 29.375 1 98.06 300 LYS B CA 1
ATOM 6326 C C . LYS B 1 300 ? -16.766 24.547 28.344 1 98.06 300 LYS B C 1
ATOM 6328 O O . LYS B 1 300 ? -16.828 23.781 27.391 1 98.06 300 LYS B O 1
ATOM 6333 N N . VAL B 1 301 ? -15.812 25.438 28.562 1 97.44 301 VAL B N 1
ATOM 6334 C CA . VAL B 1 301 ? -14.734 25.516 27.578 1 97.44 301 VAL B CA 1
ATOM 6335 C C . VAL B 1 301 ? -13.383 25.484 28.297 1 97.44 301 VAL B C 1
ATOM 6337 O O . VAL B 1 301 ? -13.172 26.203 29.266 1 97.44 301 VAL B O 1
ATOM 6340 N N . LEU B 1 302 ? -12.531 24.609 27.875 1 95.94 302 LEU B N 1
ATOM 6341 C CA . LEU B 1 302 ? -11.125 24.641 28.281 1 95.94 302 LEU B CA 1
ATOM 6342 C C . LEU B 1 302 ? -10.281 25.328 27.219 1 95.94 302 LEU B C 1
ATOM 6344 O O . LEU B 1 302 ? -10.172 24.844 26.078 1 95.94 302 LEU B O 1
ATOM 6348 N N . LEU B 1 303 ? -9.719 26.391 27.578 1 90.88 303 LEU B N 1
ATOM 6349 C CA . LEU B 1 303 ? -8.984 27.25 26.672 1 90.88 303 LEU B CA 1
ATOM 6350 C C . LEU B 1 303 ? -7.48 27.125 26.875 1 90.88 303 LEU B C 1
ATOM 6352 O O . LEU B 1 303 ? -6.977 27.406 27.969 1 90.88 303 LEU B O 1
ATOM 6356 N N . HIS B 1 304 ? -6.777 26.625 25.859 1 89.56 304 HIS B N 1
ATOM 6357 C CA . HIS B 1 304 ? -5.316 26.625 25.875 1 89.56 304 HIS B CA 1
ATOM 6358 C C . HIS B 1 304 ? -4.758 28 25.578 1 89.56 304 HIS B C 1
ATOM 6360 O O . HIS B 1 304 ? -4.793 28.453 24.438 1 89.56 304 HIS B O 1
ATOM 6366 N N . LEU B 1 305 ? -4.266 28.656 26.594 1 80.06 305 LEU B N 1
ATOM 6367 C CA . LEU B 1 305 ? -3.703 30 26.484 1 80.06 305 LEU B CA 1
ATOM 6368 C C . LEU B 1 305 ? -2.477 30.156 27.375 1 80.06 305 LEU B C 1
ATOM 6370 O O . LEU B 1 305 ? -2.555 29.953 28.594 1 80.06 305 LEU B O 1
ATOM 6374 N N . LYS B 1 306 ? -1.371 30.484 26.766 1 73.75 306 LYS B N 1
ATOM 6375 C CA . LYS B 1 306 ? -0.129 30.609 27.516 1 73.75 306 LYS B CA 1
ATOM 6376 C C . LYS B 1 306 ? -0.198 31.766 28.516 1 73.75 306 LYS B C 1
ATOM 6378 O O . LYS B 1 306 ? 0.319 31.672 29.625 1 73.75 306 LYS B O 1
ATOM 6383 N N . GLU B 1 307 ? -0.836 32.875 28.078 1 73.81 307 GLU B N 1
ATOM 6384 C CA . GLU B 1 307 ? -0.968 34.031 28.938 1 73.81 307 GLU B CA 1
ATOM 6385 C C . GLU B 1 307 ? -2.432 34.438 29.125 1 73.81 307 GLU B C 1
ATOM 6387 O O . GLU B 1 307 ? -3.193 34.469 28.156 1 73.81 307 GLU B O 1
ATOM 6392 N N . PRO B 1 308 ? -2.76 34.656 30.344 1 73.19 308 PRO B N 1
ATOM 6393 C CA . PRO B 1 308 ? -4.148 35.062 30.562 1 73.19 308 PRO B CA 1
ATOM 6394 C C . PRO B 1 308 ? -4.48 36.406 29.906 1 73.19 308 PRO B C 1
ATOM 6396 O O . PRO B 1 308 ? -3.633 37.312 29.875 1 73.19 308 PRO B O 1
ATOM 6399 N N . PRO B 1 309 ? -5.617 36.438 29.375 1 75 309 PRO B N 1
ATOM 6400 C CA . PRO B 1 309 ? -6.023 37.719 28.797 1 75 309 PRO B CA 1
ATOM 6401 C C . PRO B 1 309 ? -6.23 38.781 29.859 1 75 309 PRO B C 1
ATOM 6403 O O . PRO B 1 309 ? -6.422 38.469 31.047 1 75 309 PRO B O 1
ATOM 6406 N N . PRO B 1 310 ? -6.098 40.031 29.422 1 74.94 310 PRO B N 1
ATOM 6407 C CA . PRO B 1 310 ? -6.215 41.156 30.344 1 74.94 310 PRO B CA 1
ATOM 6408 C C . PRO B 1 310 ? -7.656 41.438 30.75 1 74.94 310 PRO B C 1
ATOM 6410 O O . PRO B 1 310 ? -7.945 42.5 31.328 1 74.94 310 PRO B O 1
ATOM 6413 N N . TYR B 1 311 ? -8.578 40.625 30.406 1 79.38 311 TYR B N 1
ATOM 6414 C CA . TYR B 1 311 ? -9.969 40.812 30.781 1 79.38 311 TYR B CA 1
ATOM 6415 C C . TYR B 1 311 ? -10.516 39.594 31.516 1 79.38 311 TYR B C 1
ATOM 6417 O O . TYR B 1 311 ? -9.859 38.562 31.578 1 79.38 311 TYR B O 1
ATOM 6425 N N . LYS B 1 312 ? -11.672 39.812 32.094 1 84.44 312 LYS B N 1
ATOM 6426 C CA . LYS B 1 312 ? -12.297 38.75 32.875 1 84.44 312 LYS B CA 1
ATOM 6427 C C . LYS B 1 312 ? -12.758 37.594 31.984 1 84.44 312 LYS B C 1
ATOM 6429 O O . LYS B 1 312 ? -13.352 37.812 30.938 1 84.44 312 LYS B O 1
ATOM 6434 N N . ILE B 1 313 ? -12.406 36.438 32.375 1 89.88 313 ILE B N 1
ATOM 6435 C CA . ILE B 1 313 ? -12.836 35.219 31.703 1 89.88 313 ILE B CA 1
ATOM 6436 C C . ILE B 1 313 ? -14.164 34.75 32.281 1 89.88 313 ILE B C 1
ATOM 6438 O O . ILE B 1 313 ? -14.328 34.656 33.5 1 89.88 313 ILE B O 1
ATOM 6442 N N . PRO B 1 314 ? -15.164 34.562 31.438 1 93.94 314 PRO B N 1
ATOM 6443 C CA . PRO B 1 314 ? -16.453 34.062 31.906 1 93.94 314 PRO B CA 1
ATOM 6444 C C . PRO B 1 314 ? -16.328 32.781 32.719 1 93.94 314 PRO B C 1
ATOM 6446 O O . PRO B 1 314 ? -15.359 32.031 32.562 1 93.94 314 PRO B O 1
ATOM 6449 N N . ASP B 1 315 ? -17.344 32.406 33.562 1 92.75 315 ASP B N 1
ATOM 6450 C CA . ASP B 1 315 ? -17.297 31.297 34.5 1 92.75 315 ASP B CA 1
ATOM 6451 C C . ASP B 1 315 ? -17.266 29.953 33.812 1 92.75 315 ASP B C 1
ATOM 6453 O O . ASP B 1 315 ? -16.75 28.969 34.344 1 92.75 315 ASP B O 1
ATOM 6457 N N . ASN B 1 316 ? -17.797 29.922 32.656 1 96.5 316 ASN B N 1
ATOM 6458 C CA . ASN B 1 316 ? -17.844 28.625 31.969 1 96.5 316 ASN B CA 1
ATOM 6459 C C . ASN B 1 316 ? -16.547 28.344 31.219 1 96.5 316 ASN B C 1
ATOM 6461 O O . ASN B 1 316 ? -16.438 27.328 30.547 1 96.5 316 ASN B O 1
ATOM 6465 N N . ILE B 1 317 ? -15.609 29.234 31.312 1 95.88 317 ILE B N 1
ATOM 6466 C CA . ILE B 1 317 ? -14.352 29.078 30.594 1 95.88 317 ILE B CA 1
ATOM 6467 C C . ILE B 1 317 ? -13.195 28.953 31.594 1 95.88 317 ILE B C 1
ATOM 6469 O O . ILE B 1 317 ? -13.117 29.703 32.562 1 95.88 317 ILE B O 1
ATOM 6473 N N . LYS B 1 318 ? -12.359 28 31.375 1 93.5 318 LYS B N 1
ATOM 6474 C CA . LYS B 1 318 ? -11.117 27.844 32.125 1 93.5 318 LYS B CA 1
ATOM 6475 C C . LYS B 1 318 ? -9.906 27.922 31.203 1 93.5 318 LYS B C 1
ATOM 6477 O O . LYS B 1 318 ? -9.812 27.156 30.234 1 93.5 318 LYS B O 1
ATOM 6482 N N . ALA B 1 319 ? -9.023 28.812 31.453 1 90.19 319 ALA B N 1
ATOM 6483 C CA . ALA B 1 319 ? -7.789 28.953 30.688 1 90.19 319 ALA B CA 1
ATOM 6484 C C . ALA B 1 319 ? -6.645 28.188 31.344 1 90.19 319 ALA B C 1
ATOM 6486 O O . ALA B 1 319 ? -6.477 28.25 32.562 1 90.19 319 ALA B O 1
ATOM 6487 N N . MET B 1 320 ? -5.969 27.438 30.5 1 88.69 320 MET B N 1
ATOM 6488 C CA . MET B 1 320 ? -4.82 26.688 30.984 1 88.69 320 MET B CA 1
ATOM 6489 C C . MET B 1 320 ? -3.607 26.891 30.094 1 88.69 320 MET B C 1
ATOM 6491 O O . MET B 1 320 ? -3.748 27.016 28.875 1 88.69 320 MET B O 1
ATOM 6495 N N . LYS B 1 321 ? -2.461 26.859 30.703 1 82.5 321 LYS B N 1
ATOM 6496 C CA . LYS B 1 321 ? -1.218 27.031 29.953 1 82.5 321 LYS B CA 1
ATOM 6497 C C . LYS B 1 321 ? -0.881 25.797 29.141 1 82.5 321 LYS B C 1
ATOM 6499 O O . LYS B 1 321 ? -0.226 25.891 28.094 1 82.5 321 LYS B O 1
ATOM 6504 N N . TRP B 1 322 ? -1.25 24.703 29.688 1 83.62 322 TRP B N 1
ATOM 6505 C CA . TRP B 1 322 ? -1.018 23.422 29.016 1 83.62 322 TRP B CA 1
ATOM 6506 C C . TRP B 1 322 ? -2.217 22.5 29.188 1 83.62 322 TRP B C 1
ATOM 6508 O O . TRP B 1 322 ? -2.809 22.422 30.266 1 83.62 322 TRP B O 1
ATOM 6518 N N . LEU B 1 323 ? -2.582 21.797 28.047 1 88.44 323 LEU B N 1
ATOM 6519 C CA . LEU B 1 323 ? -3.688 20.844 28.062 1 88.44 323 LEU B CA 1
ATOM 6520 C C . LEU B 1 323 ? -3.199 19.438 27.734 1 88.44 323 LEU B C 1
ATOM 6522 O O . LEU B 1 323 ? -2.473 19.25 26.75 1 88.44 323 LEU B O 1
ATOM 6526 N N . PRO B 1 324 ? -3.488 18.469 28.578 1 90.38 324 PRO B N 1
ATOM 6527 C CA . PRO B 1 324 ? -3.307 17.094 28.125 1 90.38 324 PRO B CA 1
ATOM 6528 C C . PRO B 1 324 ? -4.32 16.688 27.062 1 90.38 324 PRO B C 1
ATOM 6530 O O . PRO B 1 324 ? -5.227 15.891 27.344 1 90.38 324 PRO B O 1
ATOM 6533 N N . LEU B 1 325 ? -4.094 17.156 25.906 1 90.94 325 LEU B N 1
ATOM 6534 C CA . LEU B 1 325 ? -5.082 17.141 24.828 1 90.94 325 LEU B CA 1
ATOM 6535 C C . LEU B 1 325 ? -5.594 15.719 24.578 1 90.94 325 LEU B C 1
ATOM 6537 O O . LEU B 1 325 ? -6.805 15.492 24.531 1 90.94 325 LEU B O 1
ATOM 6541 N N . ASN B 1 326 ? -4.691 14.711 24.438 1 92.38 326 ASN B N 1
ATOM 6542 C CA . ASN B 1 326 ? -5.113 13.336 24.156 1 92.38 326 ASN B CA 1
ATOM 6543 C C . ASN B 1 326 ? -6.078 12.828 25.234 1 92.38 326 ASN B C 1
ATOM 6545 O O . ASN B 1 326 ? -7.105 12.227 24.906 1 92.38 326 ASN B O 1
ATOM 6549 N N . ASP B 1 327 ? -5.758 13.109 26.438 1 95.44 327 ASP B N 1
ATOM 6550 C CA . ASP B 1 327 ? -6.57 12.617 27.547 1 95.44 327 ASP B CA 1
ATOM 6551 C C . ASP B 1 327 ? -7.91 13.352 27.609 1 95.44 327 ASP B C 1
ATOM 6553 O O . ASP B 1 327 ? -8.938 12.75 27.906 1 95.44 327 ASP B O 1
ATOM 6557 N N . LEU B 1 328 ? -7.812 14.586 27.312 1 96.94 328 LEU B N 1
ATOM 6558 C CA . LEU B 1 328 ? -9.039 15.383 27.312 1 96.94 328 LEU B CA 1
ATOM 6559 C C . LEU B 1 328 ? -9.953 14.953 26.172 1 96.94 328 LEU B C 1
ATOM 6561 O O . LEU B 1 328 ? -11.172 14.875 26.344 1 96.94 328 LEU B O 1
ATOM 6565 N N . LEU B 1 329 ? -9.367 14.664 25.047 1 97.62 329 LEU B N 1
ATOM 6566 C CA . LEU B 1 329 ? -10.141 14.219 23.906 1 97.62 329 LEU B CA 1
ATOM 6567 C C . LEU B 1 329 ? -10.828 12.891 24.188 1 97.62 329 LEU B C 1
ATOM 6569 O O . LEU B 1 329 ? -11.922 12.633 23.688 1 97.62 329 LEU B O 1
ATOM 6573 N N . GLY B 1 330 ? -10.188 12.141 25.016 1 97.81 330 GLY B N 1
ATOM 6574 C CA . GLY B 1 330 ? -10.727 10.828 25.344 1 97.81 330 GLY B CA 1
ATOM 6575 C C . GLY B 1 330 ? -11.727 10.852 26.484 1 97.81 330 GLY B C 1
ATOM 6576 O O . GLY B 1 330 ? -12.266 9.812 26.859 1 97.81 330 GLY B O 1
ATOM 6577 N N . HIS B 1 331 ? -11.969 12.023 27.031 1 98 331 HIS B N 1
ATOM 6578 C CA . HIS B 1 331 ? -12.914 12.148 28.141 1 98 331 HIS B CA 1
ATOM 6579 C C . HIS B 1 331 ? -14.359 12.086 27.641 1 98 331 HIS B C 1
ATOM 6581 O O . HIS B 1 331 ? -14.688 12.68 26.609 1 98 331 HIS B O 1
ATOM 6587 N N . PRO B 1 332 ? -15.242 11.414 28.328 1 96.88 332 PRO B N 1
ATOM 6588 C CA . PRO B 1 332 ? -16.609 11.242 27.859 1 96.88 332 PRO B CA 1
ATOM 6589 C C . PRO B 1 332 ? -17.375 12.562 27.766 1 96.88 332 PRO B C 1
ATOM 6591 O O . PRO B 1 332 ? -18.391 12.648 27.062 1 96.88 332 PRO B O 1
ATOM 6594 N N . LYS B 1 333 ? -16.906 13.609 28.469 1 98.12 333 LYS B N 1
ATOM 6595 C CA . LYS B 1 333 ? -17.609 14.898 28.484 1 98.12 333 LYS B CA 1
ATOM 6596 C C . LYS B 1 333 ? -17.156 15.789 27.344 1 98.12 333 LYS B C 1
ATOM 6598 O O . LYS B 1 333 ? -17.75 16.844 27.094 1 98.12 333 LYS B O 1
ATOM 6603 N N . THR B 1 334 ? -16.109 15.43 26.609 1 98.5 334 THR B N 1
ATOM 6604 C CA . THR B 1 334 ? -15.641 16.25 25.5 1 98.5 334 THR B CA 1
ATOM 6605 C C . THR B 1 334 ? -16.578 16.141 24.297 1 98.5 334 THR B C 1
ATOM 6607 O O . THR B 1 334 ? -16.906 15.039 23.859 1 98.5 334 THR B O 1
ATOM 6610 N N . ARG B 1 335 ? -16.984 17.297 23.797 1 98.38 335 ARG B N 1
ATOM 6611 C CA . ARG B 1 335 ? -17.984 17.297 22.734 1 98.38 335 ARG B CA 1
ATOM 6612 C C . ARG B 1 335 ? -17.375 17.719 21.406 1 98.38 335 ARG B C 1
ATOM 6614 O O . ARG B 1 335 ? -17.844 17.312 20.344 1 98.38 335 ARG B O 1
ATOM 6621 N N . ALA B 1 336 ? -16.422 18.578 21.453 1 98.38 336 ALA B N 1
ATOM 6622 C CA . ALA B 1 336 ? -15.766 19.094 20.266 1 98.38 336 ALA B CA 1
ATOM 6623 C C . ALA B 1 336 ? -14.422 19.734 20.609 1 98.38 336 ALA B C 1
ATOM 6625 O O . ALA B 1 336 ? -14.156 20.031 21.781 1 98.38 336 ALA B O 1
ATOM 6626 N N . VAL B 1 337 ? -13.617 19.859 19.688 1 97.88 337 VAL B N 1
ATOM 6627 C CA . VAL B 1 337 ? -12.352 20.562 19.859 1 97.88 337 VAL B CA 1
ATOM 6628 C C . VAL B 1 337 ? -12.172 21.594 18.75 1 97.88 337 VAL B C 1
ATOM 6630 O O . VAL B 1 337 ? -12.398 21.297 17.578 1 97.88 337 VAL B O 1
ATOM 6633 N N . LEU B 1 338 ? -12.023 22.797 19.109 1 95.56 338 LEU B N 1
ATOM 6634 C CA . LEU B 1 338 ? -11.57 23.828 18.188 1 95.56 338 LEU B CA 1
ATOM 6635 C C . LEU B 1 338 ? -10.047 23.859 18.109 1 95.56 338 LEU B C 1
ATOM 6637 O O . LEU B 1 338 ? -9.375 24.125 19.109 1 95.56 338 LEU B O 1
ATOM 6641 N N . TYR B 1 339 ? -9.516 23.609 16.906 1 90.56 339 TYR B N 1
ATOM 6642 C CA . TYR B 1 339 ? -8.117 23.25 16.719 1 90.56 339 TYR B CA 1
ATOM 6643 C C . TYR B 1 339 ? -7.547 23.906 15.477 1 90.56 339 TYR B C 1
ATOM 6645 O O . TYR B 1 339 ? -8.289 24.312 14.578 1 90.56 339 TYR B O 1
ATOM 6653 N N . HIS B 1 340 ? -6.281 24.156 15.391 1 89.25 340 HIS B N 1
ATOM 6654 C CA . HIS B 1 340 ? -5.668 24.844 14.266 1 89.25 340 HIS B CA 1
ATOM 6655 C C . HIS B 1 340 ? -5.496 23.922 13.07 1 89.25 340 HIS B C 1
ATOM 6657 O O . HIS B 1 340 ? -5.266 24.375 11.953 1 89.25 340 HIS B O 1
ATOM 6663 N N . GLY B 1 341 ? -5.512 22.625 13.328 1 89.62 341 GLY B N 1
ATOM 6664 C CA . GLY B 1 341 ? -5.469 21.719 12.195 1 89.62 341 GLY B CA 1
ATOM 6665 C C . GLY B 1 341 ? -4.117 21.047 12.016 1 89.62 341 GLY B C 1
ATOM 6666 O O . GLY B 1 341 ? -3.766 20.641 10.906 1 89.62 341 GLY B O 1
ATOM 6667 N N . GLY B 1 342 ? -3.322 20.984 13.07 1 90.38 342 GLY B N 1
ATOM 6668 C CA . GLY B 1 342 ? -2.137 20.141 13.016 1 90.38 342 GLY B CA 1
ATOM 6669 C C . GLY B 1 342 ? -2.457 18.672 12.844 1 90.38 342 GLY B C 1
ATOM 6670 O O . GLY B 1 342 ? -3.477 18.188 13.344 1 90.38 342 GLY B O 1
ATOM 6671 N N . ASN B 1 343 ? -1.604 17.969 12.211 1 91.69 343 ASN B N 1
ATOM 6672 C CA . ASN B 1 343 ? -1.866 16.578 11.875 1 91.69 343 ASN B CA 1
ATOM 6673 C C . ASN B 1 343 ? -2.002 15.711 13.125 1 91.69 343 ASN B C 1
ATOM 6675 O O . ASN B 1 343 ? -2.891 14.867 13.203 1 91.69 343 ASN B O 1
ATOM 6679 N N . ASN B 1 344 ? -1.137 15.898 14.141 1 91.62 344 ASN B N 1
ATOM 6680 C CA . ASN B 1 344 ? -1.185 15.078 15.344 1 91.62 344 ASN B CA 1
ATOM 6681 C C . ASN B 1 344 ? -2.496 15.266 16.109 1 91.62 344 ASN B C 1
ATOM 6683 O O . ASN B 1 344 ? -3.16 14.289 16.453 1 91.62 344 ASN B O 1
ATOM 6687 N N . GLY B 1 345 ? -2.832 16.562 16.312 1 92.31 345 GLY B N 1
ATOM 6688 C CA . GLY B 1 345 ? -4.086 16.828 17 1 92.31 345 GLY B CA 1
ATOM 6689 C C . GLY B 1 345 ? -5.301 16.328 16.25 1 92.31 345 GLY B C 1
ATOM 6690 O O . GLY B 1 345 ? -6.246 15.82 16.844 1 92.31 345 GLY B O 1
ATOM 6691 N N . PHE B 1 346 ? -5.234 16.438 14.977 1 94.75 346 PHE B N 1
ATOM 6692 C CA . PHE B 1 346 ? -6.309 15.922 14.125 1 94.75 346 PHE B CA 1
ATOM 6693 C C . PHE B 1 346 ? -6.473 14.422 14.305 1 94.75 346 PHE B C 1
ATOM 6695 O O . PHE B 1 346 ? -7.582 13.93 14.539 1 94.75 346 PHE B O 1
ATOM 6702 N N . LEU B 1 347 ? -5.371 13.688 14.266 1 96.38 347 LEU B N 1
ATOM 6703 C CA . LEU B 1 347 ? -5.43 12.234 14.367 1 96.38 347 LEU B CA 1
ATOM 6704 C C . LEU B 1 347 ? -5.801 11.805 15.781 1 96.38 347 LEU B C 1
ATOM 6706 O O . LEU B 1 347 ? -6.465 10.781 15.977 1 96.38 347 LEU B O 1
ATOM 6710 N N . GLU B 1 348 ? -5.441 12.617 16.766 1 96.56 348 GLU B N 1
ATOM 6711 C CA . GLU B 1 348 ? -5.871 12.336 18.141 1 96.56 348 GLU B CA 1
ATOM 6712 C C . GLU B 1 348 ? -7.379 12.508 18.281 1 96.56 348 GLU B C 1
ATOM 6714 O O . GLU B 1 348 ? -8.047 11.688 18.922 1 96.56 348 GLU B O 1
ATOM 6719 N N . ALA B 1 349 ? -7.855 13.602 17.703 1 97.81 349 ALA B N 1
ATOM 6720 C CA . ALA B 1 349 ? -9.305 13.797 17.719 1 97.81 349 ALA B CA 1
ATOM 6721 C C . ALA B 1 349 ? -10.023 12.648 17.016 1 97.81 349 ALA B C 1
ATOM 6723 O O . ALA B 1 349 ? -11.039 12.156 17.5 1 97.81 349 ALA B O 1
ATOM 6724 N N . LEU B 1 350 ? -9.469 12.211 15.93 1 98.19 350 LEU B N 1
ATOM 6725 C CA . LEU B 1 350 ? -10.016 11.078 15.188 1 98.19 350 LEU B CA 1
ATOM 6726 C C . LEU B 1 350 ? -10 9.812 16.031 1 98.19 350 LEU B C 1
ATOM 6728 O O . LEU B 1 350 ? -11 9.094 16.109 1 98.19 350 LEU B O 1
ATOM 6732 N N . TYR B 1 351 ? -8.922 9.578 16.672 1 98.56 351 TYR B N 1
ATOM 6733 C CA . TYR B 1 351 ? -8.75 8.398 17.516 1 98.56 351 TYR B CA 1
ATOM 6734 C C . TYR B 1 351 ? -9.836 8.328 18.578 1 98.56 351 TYR B C 1
ATOM 6736 O O . TYR B 1 351 ? -10.375 7.254 18.844 1 98.56 351 TYR B O 1
ATOM 6744 N N . HIS B 1 352 ? -10.211 9.453 19.094 1 98.56 352 HIS B N 1
ATOM 6745 C CA . HIS B 1 352 ? -11.156 9.477 20.203 1 98.56 352 HIS B CA 1
ATOM 6746 C C . HIS B 1 352 ? -12.57 9.773 19.719 1 98.56 352 HIS B C 1
ATOM 6748 O O . HIS B 1 352 ? -13.508 9.844 20.516 1 98.56 352 HIS B O 1
ATOM 6754 N N . GLY B 1 353 ? -12.766 9.969 18.422 1 98.62 353 GLY B N 1
ATOM 6755 C CA . GLY B 1 353 ? -14.078 10.18 17.859 1 98.62 353 GLY B CA 1
ATOM 6756 C C . GLY B 1 353 ? -14.688 11.516 18.234 1 98.62 353 GLY B C 1
ATOM 6757 O O . GLY B 1 353 ? -15.891 11.609 18.5 1 98.62 353 GLY B O 1
ATOM 6758 N N . VAL B 1 354 ? -13.852 12.57 18.25 1 98.62 354 VAL B N 1
ATOM 6759 C CA . VAL B 1 354 ? -14.305 13.898 18.656 1 98.62 354 VAL B CA 1
ATOM 6760 C C . VAL B 1 354 ? -14.414 14.797 17.422 1 98.62 354 VAL B C 1
ATOM 6762 O O . VAL B 1 354 ? -13.453 14.922 16.656 1 98.62 354 VAL B O 1
ATOM 6765 N N . PRO B 1 355 ? -15.531 15.438 17.203 1 98.38 355 PRO B N 1
ATOM 6766 C CA . PRO B 1 355 ? -15.656 16.375 16.078 1 98.38 355 PRO B CA 1
ATOM 6767 C C . PRO B 1 355 ? -14.766 17.609 16.234 1 98.38 355 PRO B C 1
ATOM 6769 O O . PRO B 1 355 ? -14.336 17.922 17.344 1 98.38 355 PRO B O 1
ATOM 6772 N N . LEU B 1 356 ? -14.602 18.266 15.102 1 98.12 356 LEU B N 1
ATOM 6773 C CA . LEU B 1 356 ? -13.617 19.344 15.086 1 98.12 356 LEU B CA 1
ATOM 6774 C C . LEU B 1 356 ? -14.219 20.609 14.5 1 98.12 356 LEU B C 1
ATOM 6776 O O . LEU B 1 356 ? -15.109 20.547 13.656 1 98.12 356 LEU B O 1
ATOM 6780 N N . VAL B 1 357 ? -13.812 21.719 15.016 1 97.69 357 VAL B N 1
ATOM 6781 C CA . VAL B 1 357 ? -13.828 23.016 14.336 1 97.69 357 VAL B CA 1
ATOM 6782 C C . VAL B 1 357 ? -12.406 23.469 14.047 1 97.69 357 VAL B C 1
ATOM 6784 O O . VAL B 1 357 ? -11.656 23.828 14.961 1 97.69 357 VAL B O 1
ATOM 6787 N N . VAL B 1 358 ? -12.102 23.438 12.766 1 96.06 358 VAL B N 1
ATOM 6788 C CA . VAL B 1 358 ? -10.695 23.672 12.43 1 96.06 358 VAL B CA 1
ATOM 6789 C C . VAL B 1 358 ? -10.523 25.109 11.93 1 96.06 358 VAL B C 1
ATOM 6791 O O . VAL B 1 358 ? -11.312 25.594 11.117 1 96.06 358 VAL B O 1
ATOM 6794 N N . MET B 1 359 ? -9.57 25.75 12.438 1 91.94 359 MET B N 1
ATOM 6795 C CA . MET B 1 359 ? -9.156 27.062 11.953 1 91.94 359 MET B CA 1
ATOM 6796 C C . MET B 1 359 ? -7.703 27.047 11.508 1 91.94 359 MET B C 1
ATOM 6798 O O . MET B 1 359 ? -6.805 27.359 12.289 1 91.94 359 MET B O 1
ATOM 6802 N N . PRO B 1 360 ? -7.539 26.734 10.188 1 89 360 PRO B N 1
ATOM 6803 C CA . PRO B 1 360 ? -6.152 26.688 9.711 1 89 360 PRO B CA 1
ATOM 6804 C C . PRO B 1 360 ? -5.477 28.047 9.758 1 89 360 PRO B C 1
ATOM 6806 O O . PRO B 1 360 ? -6.09 29.062 9.398 1 89 360 PRO B O 1
ATOM 6809 N N . LEU B 1 361 ? -4.344 28.031 10.234 1 78.88 361 LEU B N 1
ATOM 6810 C CA . LEU B 1 361 ? -3.564 29.25 10.312 1 78.88 361 LEU B CA 1
ATOM 6811 C C . LEU B 1 361 ? -2.525 29.312 9.195 1 78.88 361 LEU B C 1
ATOM 6813 O O . LEU B 1 361 ? -2.119 30.391 8.773 1 78.88 361 LEU B O 1
ATOM 6817 N N . GLY B 1 362 ? -2.109 28.125 8.727 1 75.12 362 GLY B N 1
ATOM 6818 C CA . GLY B 1 362 ? -1.133 28.109 7.648 1 75.12 362 GLY B CA 1
ATOM 6819 C C . GLY B 1 362 ? -0.685 26.703 7.273 1 75.12 362 GLY B C 1
ATOM 6820 O O . GLY B 1 362 ? -1.071 25.734 7.918 1 75.12 362 GLY B O 1
ATOM 6821 N N . ALA B 1 363 ? -0.041 26.672 6.176 1 76.25 363 ALA B N 1
ATOM 6822 C CA . ALA B 1 363 ? 0.679 25.5 5.695 1 76.25 363 ALA B CA 1
ATOM 6823 C C . ALA B 1 363 ? -0.269 24.312 5.496 1 76.25 363 ALA B C 1
ATOM 6825 O O . ALA B 1 363 ? -1.268 24.422 4.777 1 76.25 363 ALA B O 1
ATOM 6826 N N . ASP B 1 364 ? 0.117 23.172 6.125 1 81.88 364 ASP B N 1
ATOM 6827 C CA . ASP B 1 364 ? -0.576 21.906 5.863 1 81.88 364 ASP B CA 1
ATOM 6828 C C . ASP B 1 364 ? -1.909 21.859 6.609 1 81.88 364 ASP B C 1
ATOM 6830 O O . ASP B 1 364 ? -2.727 20.969 6.359 1 81.88 364 ASP B O 1
ATOM 6834 N N . GLN B 1 365 ? -2.189 22.906 7.371 1 88.5 365 GLN B N 1
ATOM 6835 C CA . GLN B 1 365 ? -3.41 22.922 8.172 1 88.5 365 GLN B CA 1
ATOM 6836 C C . GLN B 1 365 ? -4.648 23.031 7.285 1 88.5 365 GLN B C 1
ATOM 6838 O O . GLN B 1 365 ? -5.703 22.484 7.609 1 88.5 365 GLN B O 1
ATOM 6843 N N . HIS B 1 366 ? -4.441 23.734 6.188 1 88.5 366 HIS B N 1
ATOM 6844 C CA . HIS B 1 366 ? -5.547 23.859 5.242 1 88.5 366 HIS B CA 1
ATOM 6845 C C . HIS B 1 366 ? -5.895 22.516 4.625 1 88.5 366 HIS B C 1
ATOM 6847 O O . HIS B 1 366 ? -7.062 22.234 4.332 1 88.5 366 HIS B O 1
ATOM 6853 N N . ASP B 1 367 ? -4.918 21.719 4.406 1 91.62 367 ASP B N 1
ATOM 6854 C CA . ASP B 1 367 ? -5.152 20.391 3.863 1 91.62 367 ASP B CA 1
ATOM 6855 C C . ASP B 1 367 ? -5.859 19.5 4.883 1 91.62 367 ASP B C 1
ATOM 6857 O O . ASP B 1 367 ? -6.711 18.688 4.516 1 91.62 367 ASP B O 1
ATOM 6861 N N . VAL B 1 368 ? -5.492 19.625 6.145 1 93.94 368 VAL B N 1
ATOM 6862 C CA . VAL B 1 368 ? -6.184 18.906 7.207 1 93.94 368 VAL B CA 1
ATOM 6863 C C . VAL B 1 368 ? -7.648 19.328 7.246 1 93.94 368 VAL B C 1
ATOM 6865 O O . VAL B 1 368 ? -8.539 18.484 7.344 1 93.94 368 VAL B O 1
ATOM 6868 N N . ALA B 1 369 ? -7.855 20.625 7.09 1 95.44 369 ALA B N 1
ATOM 6869 C CA . ALA B 1 369 ? -9.227 21.141 7.086 1 95.44 369 ALA B CA 1
ATOM 6870 C C . ALA B 1 369 ? -10.039 20.516 5.953 1 95.44 369 ALA B C 1
ATOM 6872 O O . ALA B 1 369 ? -11.211 20.188 6.129 1 95.44 369 ALA B O 1
ATOM 6873 N N . ALA B 1 370 ? -9.414 20.359 4.832 1 95.31 370 ALA B N 1
ATOM 6874 C CA . ALA B 1 370 ? -10.102 19.734 3.703 1 95.31 370 ALA B CA 1
ATOM 6875 C C . ALA B 1 370 ? -10.547 18.312 4.047 1 95.31 370 ALA B C 1
ATOM 6877 O O . ALA B 1 370 ? -11.648 17.891 3.682 1 95.31 370 ALA B O 1
ATOM 6878 N N . ARG B 1 371 ? -9.773 17.578 4.746 1 96 371 ARG B N 1
ATOM 6879 C CA . ARG B 1 371 ? -10.117 16.219 5.152 1 96 371 ARG B CA 1
ATOM 6880 C C . ARG B 1 371 ? -11.219 16.219 6.203 1 96 371 ARG B C 1
ATOM 6882 O O . ARG B 1 371 ? -12.117 15.367 6.172 1 96 371 ARG B O 1
ATOM 6889 N N . VAL B 1 372 ? -11.141 17.172 7.09 1 97.56 372 VAL B N 1
ATOM 6890 C CA . VAL B 1 372 ? -12.164 17.297 8.117 1 97.56 372 VAL B CA 1
ATOM 6891 C C . VAL B 1 372 ? -13.523 17.531 7.469 1 97.56 372 VAL B C 1
ATOM 6893 O O . VAL B 1 372 ? -14.5 16.844 7.797 1 97.56 372 VAL B O 1
ATOM 6896 N N . LEU B 1 373 ? -13.562 18.422 6.535 1 97.75 373 LEU B N 1
ATOM 6897 C CA . LEU B 1 373 ? -14.812 18.766 5.867 1 97.75 373 LEU B CA 1
ATOM 6898 C C . LEU B 1 373 ? -15.305 17.594 5.012 1 97.75 373 LEU B C 1
ATOM 6900 O O . LEU B 1 373 ? -16.469 17.203 5.098 1 97.75 373 LEU B O 1
ATOM 6904 N N . ALA B 1 374 ? -14.438 16.984 4.309 1 96.75 374 ALA B N 1
ATOM 6905 C CA . ALA B 1 374 ? -14.805 15.945 3.361 1 96.75 374 ALA B CA 1
ATOM 6906 C C . ALA B 1 374 ? -15.336 14.703 4.086 1 96.75 374 ALA B C 1
ATOM 6908 O O . ALA B 1 374 ? -16.188 13.992 3.561 1 96.75 374 ALA B O 1
ATOM 6909 N N . ASN B 1 375 ? -14.891 14.484 5.277 1 97.25 375 ASN B N 1
ATOM 6910 C CA . ASN B 1 375 ? -15.266 13.281 6.012 1 97.25 375 ASN B CA 1
ATOM 6911 C C . ASN B 1 375 ? -16.406 13.562 6.996 1 97.25 375 ASN B C 1
ATOM 6913 O O . ASN B 1 375 ? -16.781 12.68 7.766 1 97.25 375 ASN B O 1
ATOM 6917 N N . GLY B 1 376 ? -16.891 14.773 7.031 1 98.19 376 GLY B N 1
ATOM 6918 C CA . GLY B 1 376 ? -17.984 15.109 7.93 1 98.19 376 GLY B CA 1
ATOM 6919 C C . GLY B 1 376 ? -17.562 15.125 9.391 1 98.19 376 GLY B C 1
ATOM 6920 O O . GLY B 1 376 ? -18.359 14.766 10.266 1 98.19 376 GLY B O 1
ATOM 6921 N N . LEU B 1 377 ? -16.344 15.5 9.625 1 98.44 377 LEU B N 1
ATOM 6922 C CA . LEU B 1 377 ? -15.82 15.477 10.984 1 98.44 377 LEU B CA 1
ATOM 6923 C C . LEU B 1 377 ? -16.016 16.828 11.672 1 98.44 377 LEU B C 1
ATOM 6925 O O . LEU B 1 377 ? -15.844 16.938 12.883 1 98.44 377 LEU B O 1
ATOM 6929 N N . GLY B 1 378 ? -16.328 17.812 10.875 1 98.44 378 GLY B N 1
ATOM 6930 C CA . GLY B 1 378 ? -16.5 19.125 11.484 1 98.44 378 GLY B CA 1
ATOM 6931 C C . GLY B 1 378 ? -16.609 20.25 10.469 1 98.44 378 GLY B C 1
ATOM 6932 O O . GLY B 1 378 ? -16.969 20.016 9.32 1 98.44 378 GLY B O 1
ATOM 6933 N N . THR B 1 379 ? -16.359 21.484 11.008 1 98.06 379 THR B N 1
ATOM 6934 C CA . THR B 1 379 ? -16.453 22.688 10.188 1 98.06 379 THR B CA 1
ATOM 6935 C C . THR B 1 379 ? -15.117 23.438 10.164 1 98.06 379 THR B C 1
ATOM 6937 O O . THR B 1 379 ? -14.188 23.078 10.891 1 98.06 379 THR B O 1
ATOM 6940 N N . LYS B 1 380 ? -15.047 24.375 9.266 1 96.62 380 LYS B N 1
ATOM 6941 C CA . LYS B 1 380 ? -13.852 25.203 9.125 1 96.62 380 LYS B CA 1
ATOM 6942 C C . LYS B 1 380 ? -14.156 26.672 9.422 1 96.62 380 LYS B C 1
ATOM 6944 O O . LYS B 1 380 ? -15.211 27.188 9.031 1 96.62 380 LYS B O 1
ATOM 6949 N N . ILE B 1 381 ? -13.281 27.266 10.18 1 94.56 381 ILE B N 1
ATOM 6950 C CA . ILE B 1 381 ? -13.336 28.703 10.422 1 94.56 381 ILE B CA 1
ATOM 6951 C C . ILE B 1 381 ? -12.273 29.406 9.586 1 94.56 381 ILE B C 1
ATOM 6953 O O . ILE B 1 381 ? -11.109 28.984 9.562 1 94.56 381 ILE B O 1
ATOM 6957 N N . ASP B 1 382 ? -12.75 30.391 8.906 1 90.19 382 ASP B N 1
ATOM 6958 C CA . ASP B 1 382 ? -11.828 31.234 8.148 1 90.19 382 ASP B CA 1
ATOM 6959 C C . ASP B 1 382 ? -11.227 32.312 9.039 1 90.19 382 ASP B C 1
ATOM 6961 O O . ASP B 1 382 ? -11.938 33.188 9.531 1 90.19 382 ASP B O 1
ATOM 6965 N N . LYS B 1 383 ? -9.984 32.344 9.133 1 82.69 383 LYS B N 1
ATOM 6966 C CA . LYS B 1 383 ? -9.297 33.25 10.039 1 82.69 383 LYS B CA 1
ATOM 6967 C C . LYS B 1 383 ? -9.469 34.688 9.586 1 82.69 383 LYS B C 1
ATOM 6969 O O . LYS B 1 383 ? -9.328 35.625 10.383 1 82.69 383 LYS B O 1
ATOM 6974 N N . ASP B 1 384 ? -9.75 34.844 8.312 1 82.62 384 ASP B N 1
ATOM 6975 C CA . ASP B 1 384 ? -9.836 36.188 7.762 1 82.62 384 ASP B CA 1
ATOM 6976 C C . ASP B 1 384 ? -11.242 36.75 7.938 1 82.62 384 ASP B C 1
ATOM 6978 O O . ASP B 1 384 ? -11.477 37.938 7.652 1 82.62 384 ASP B O 1
ATOM 6982 N N . ARG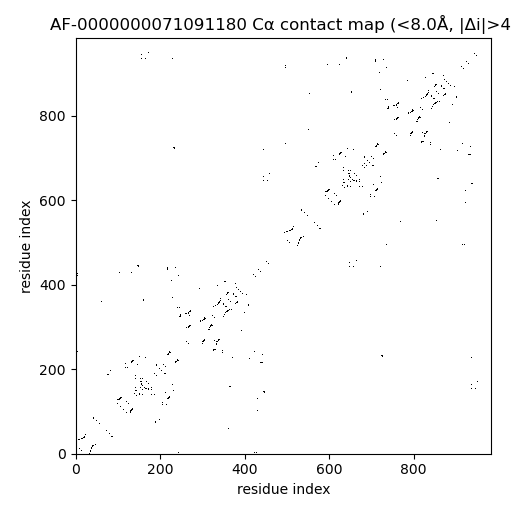 B 1 385 ? -12.141 35.969 8.453 1 86.12 385 ARG B N 1
ATOM 6983 C CA . ARG B 1 385 ? -13.516 36.438 8.641 1 86.12 385 ARG B CA 1
ATOM 6984 C C . ARG B 1 385 ? -13.992 36.156 10.07 1 86.12 385 ARG B C 1
ATOM 6986 O O . ARG B 1 385 ? -15.117 35.688 10.273 1 86.12 385 ARG B O 1
ATOM 6993 N N . LEU B 1 386 ? -13.219 36.531 11.016 1 89.94 386 LEU B N 1
ATOM 6994 C CA . LEU B 1 386 ? -13.531 36.156 12.383 1 89.94 386 LEU B CA 1
ATOM 6995 C C . LEU B 1 386 ? -14.492 37.156 13.031 1 89.94 386 LEU B C 1
ATOM 6997 O O . LEU B 1 386 ? -14.352 38.375 12.836 1 89.94 386 LEU B O 1
ATOM 7001 N N . SER B 1 387 ? -15.508 36.688 13.555 1 95.06 387 SER B N 1
ATOM 7002 C CA . SER B 1 387 ? -16.422 37.375 14.477 1 95.06 387 SER B CA 1
ATOM 7003 C C . SER B 1 387 ? -16.953 36.406 15.531 1 95.06 387 SER B C 1
ATOM 7005 O O . SER B 1 387 ? -16.969 35.219 15.32 1 95.06 387 SER B O 1
ATOM 7007 N N . ALA B 1 388 ? -17.281 37 16.641 1 96.19 388 ALA B N 1
ATOM 7008 C CA . ALA B 1 388 ? -17.844 36.156 17.688 1 96.19 388 ALA B CA 1
ATOM 7009 C C . ALA B 1 388 ? -19.062 35.406 17.172 1 96.19 388 ALA B C 1
ATOM 7011 O O . ALA B 1 388 ? -19.234 34.219 17.469 1 96.19 388 ALA B O 1
ATOM 7012 N N . ASP B 1 389 ? -19.859 36.031 16.328 1 97.5 389 ASP B N 1
ATOM 7013 C CA . ASP B 1 389 ? -21.047 35.406 15.773 1 97.5 389 ASP B CA 1
ATOM 7014 C C . ASP B 1 389 ? -20.672 34.25 14.836 1 97.5 389 ASP B C 1
ATOM 7016 O O . ASP B 1 389 ? -21.281 33.188 14.898 1 97.5 389 ASP B O 1
ATOM 7020 N N . TYR B 1 390 ? -19.75 34.531 14.055 1 97 390 TYR B N 1
ATOM 7021 C CA . TYR B 1 390 ? -19.312 33.5 13.102 1 97 390 TYR B CA 1
ATOM 7022 C C . TYR B 1 390 ? -18.734 32.312 13.82 1 97 390 TYR B C 1
ATOM 7024 O O . TYR B 1 390 ? -19.062 31.156 13.492 1 97 390 TYR B O 1
ATOM 7032 N N . ILE B 1 391 ? -17.906 32.531 14.773 1 96.56 391 ILE B N 1
ATOM 7033 C CA . ILE B 1 391 ? -17.297 31.469 15.562 1 96.56 391 ILE B CA 1
ATOM 7034 C C . ILE B 1 391 ? -18.391 30.656 16.25 1 96.56 391 ILE B C 1
ATOM 7036 O O . ILE B 1 391 ? -18.391 29.422 16.203 1 96.56 391 ILE B O 1
ATOM 7040 N N . TYR B 1 392 ? -19.312 31.375 16.844 1 97.38 392 TYR B N 1
ATOM 7041 C CA . TYR B 1 392 ? -20.406 30.719 17.547 1 97.38 392 TYR B CA 1
ATOM 7042 C C . TYR B 1 392 ? -21.203 29.828 16.609 1 97.38 392 TYR B C 1
ATOM 7044 O O . TYR B 1 392 ? -21.547 28.703 16.953 1 97.38 392 TYR B O 1
ATOM 7052 N N . LEU B 1 393 ? -21.484 30.312 15.469 1 97.25 393 LEU B N 1
ATOM 7053 C CA . LEU B 1 393 ? -22.297 29.578 14.508 1 97.25 393 LEU B CA 1
ATOM 7054 C C . LEU B 1 393 ? -21.609 28.281 14.086 1 97.25 393 LEU B C 1
ATOM 7056 O O . LEU B 1 393 ? -22.25 27.219 14.008 1 97.25 393 LEU B O 1
ATOM 7060 N N . GLN B 1 394 ? -20.328 28.328 13.766 1 97.19 394 GLN B N 1
ATOM 7061 C CA . GLN B 1 394 ? -19.578 27.156 13.336 1 97.19 394 GLN B CA 1
ATOM 7062 C C . GLN B 1 394 ? -19.484 26.125 14.461 1 97.19 394 GLN B C 1
ATOM 7064 O O . GLN B 1 394 ? -19.594 24.922 14.211 1 97.19 394 GLN B O 1
ATOM 7069 N N . LEU B 1 395 ? -19.234 26.625 15.641 1 97.31 395 LEU B N 1
ATOM 7070 C CA . LEU B 1 395 ? -19.125 25.734 16.797 1 97.31 395 LEU B CA 1
ATOM 7071 C C . LEU B 1 395 ? -20.469 25.109 17.141 1 97.31 395 LEU B C 1
ATOM 7073 O O . LEU B 1 395 ? -20.562 23.906 17.391 1 97.31 395 LEU B O 1
ATOM 7077 N N . ASN B 1 396 ? -21.469 25.906 17.125 1 97.31 396 ASN B N 1
ATOM 7078 C CA . ASN B 1 396 ? -22.812 25.422 17.438 1 97.31 396 ASN B CA 1
ATOM 7079 C C . ASN B 1 396 ? -23.281 24.375 16.438 1 97.31 396 ASN B C 1
ATOM 7081 O O . ASN B 1 396 ? -23.984 23.422 16.797 1 97.31 396 ASN B O 1
ATOM 7085 N N . GLU B 1 397 ? -22.938 24.547 15.203 1 97.94 397 GLU B N 1
ATOM 7086 C CA . GLU B 1 397 ? -23.266 23.562 14.18 1 97.94 397 GLU B CA 1
ATOM 7087 C C . GLU B 1 397 ? -22.688 22.188 14.516 1 97.94 397 GLU B C 1
ATOM 7089 O O . GLU B 1 397 ? -23.391 21.188 14.43 1 97.94 397 GLU B O 1
ATOM 7094 N N . VAL B 1 398 ? -21.484 22.156 14.938 1 98.25 398 VAL B N 1
ATOM 7095 C CA . VAL B 1 398 ? -20.797 20.906 15.25 1 98.25 398 VAL B CA 1
ATOM 7096 C C . VAL B 1 398 ? -21.406 20.297 16.516 1 98.25 398 VAL B C 1
ATOM 7098 O O . VAL B 1 398 ? -21.547 19.062 16.609 1 98.25 398 VAL B O 1
ATOM 7101 N N . LEU B 1 399 ? -21.797 21.156 17.438 1 97.88 399 LEU B N 1
ATOM 7102 C CA . LEU B 1 399 ? -22.266 20.688 18.734 1 97.88 399 LEU B CA 1
ATOM 7103 C C . LEU B 1 399 ? -23.703 20.203 18.641 1 97.88 399 LEU B C 1
ATOM 7105 O O . LEU B 1 399 ? -24.094 19.25 19.344 1 97.88 399 LEU B O 1
ATOM 7109 N N . GLU B 1 400 ? -24.484 20.734 17.734 1 96.62 400 GLU B N 1
ATOM 7110 C CA . GLU B 1 400 ? -25.922 20.453 17.719 1 96.62 400 GLU B CA 1
ATOM 7111 C C . GLU B 1 400 ? -26.25 19.438 16.625 1 96.62 400 GLU B C 1
ATOM 7113 O O . GLU B 1 400 ? -27.25 18.719 16.734 1 96.62 400 GLU B O 1
ATOM 7118 N N . ASN B 1 401 ? -25.547 19.422 15.594 1 97.88 401 ASN B N 1
ATOM 7119 C CA . ASN B 1 401 ? -25.766 18.469 14.523 1 97.88 401 ASN B CA 1
ATOM 7120 C C . ASN B 1 401 ? -25.141 17.109 14.844 1 97.88 401 ASN B C 1
ATOM 7122 O O . ASN B 1 401 ? -23.906 16.984 14.82 1 97.88 401 ASN B O 1
ATOM 7126 N N . PRO B 1 402 ? -25.906 16.141 15.094 1 97.5 402 PRO B N 1
ATOM 7127 C CA . PRO B 1 402 ? -25.375 14.859 15.562 1 97.5 402 PRO B CA 1
ATOM 7128 C C . PRO B 1 402 ? -24.578 14.133 14.477 1 97.5 402 PRO B C 1
ATOM 7130 O O . PRO B 1 402 ? -23.859 13.172 14.781 1 97.5 402 PRO B O 1
ATOM 7133 N N . SER B 1 403 ? -24.719 14.539 13.242 1 98.31 403 SER B N 1
ATOM 7134 C CA . SER B 1 403 ? -24.016 13.859 12.156 1 98.31 403 SER B CA 1
ATOM 7135 C C . SER B 1 403 ? -22.5 13.906 12.359 1 98.31 403 SER B C 1
ATOM 7137 O O . SER B 1 403 ? -21.797 12.953 12.031 1 98.31 403 SER B O 1
ATOM 7139 N N . TYR B 1 404 ? -22.016 15.008 12.938 1 98.5 404 TYR B N 1
ATOM 7140 C CA . TYR B 1 404 ? -20.578 15.156 13.117 1 98.5 404 TYR B CA 1
ATOM 7141 C C . TYR B 1 404 ? -20.062 14.18 14.172 1 98.5 404 TYR B C 1
ATOM 7143 O O . TYR B 1 404 ? -19.047 13.5 13.961 1 98.5 404 TYR B O 1
ATOM 7151 N N . SER B 1 405 ? -20.734 14.109 15.258 1 98.06 405 SER B N 1
ATOM 7152 C CA . SER B 1 405 ? -20.328 13.172 16.312 1 98.06 405 SER B CA 1
ATOM 7153 C C . SER B 1 405 ? -20.469 11.727 15.844 1 98.06 405 SER B C 1
ATOM 7155 O O . SER B 1 405 ? -19.609 10.898 16.125 1 98.06 405 SER B O 1
ATOM 7157 N N . THR B 1 406 ? -21.531 11.453 15.141 1 98.12 406 THR B N 1
ATOM 7158 C CA . THR B 1 406 ? -21.75 10.109 14.617 1 98.12 406 THR B CA 1
ATOM 7159 C C . THR B 1 406 ? -20.641 9.711 13.641 1 98.12 406 THR B C 1
ATOM 7161 O O . THR B 1 406 ? -20.094 8.617 13.727 1 98.12 406 THR B O 1
ATOM 7164 N N . ASN B 1 407 ? -20.297 10.617 12.805 1 98.12 407 ASN B N 1
ATOM 7165 C CA . ASN B 1 407 ? -19.234 10.352 11.836 1 98.12 407 ASN B CA 1
ATOM 7166 C C . ASN B 1 407 ? -17.875 10.211 12.516 1 98.12 407 ASN B C 1
ATOM 7168 O O . ASN B 1 407 ? -17.062 9.367 12.133 1 98.12 407 ASN B O 1
ATOM 7172 N N . ALA B 1 408 ? -17.641 11.047 13.453 1 98.62 408 ALA B N 1
ATOM 7173 C CA . ALA B 1 408 ? -16.375 10.977 14.18 1 98.62 408 ALA B CA 1
ATOM 7174 C C . ALA B 1 408 ? -16.203 9.625 14.859 1 98.62 408 ALA B C 1
ATOM 7176 O O . ALA B 1 408 ? -15.133 9.016 14.789 1 98.62 408 ALA B O 1
ATOM 7177 N N . LYS B 1 409 ? -17.25 9.156 15.445 1 98.44 409 LYS B N 1
ATOM 7178 C CA . LYS B 1 409 ? -17.188 7.867 16.125 1 98.44 409 LYS B CA 1
ATOM 7179 C C . LYS B 1 409 ? -17.016 6.727 15.117 1 98.44 409 LYS B C 1
ATOM 7181 O O . LYS B 1 409 ? -16.25 5.793 15.359 1 98.44 409 LYS B O 1
ATOM 7186 N N . ARG B 1 410 ? -17.719 6.848 14.047 1 98.25 410 ARG B N 1
ATOM 7187 C CA . ARG B 1 410 ? -17.594 5.84 12.992 1 98.25 410 ARG B CA 1
ATOM 7188 C C . ARG B 1 410 ? -16.172 5.781 12.453 1 98.25 410 ARG B C 1
ATOM 7190 O O . ARG B 1 410 ? -15.586 4.699 12.352 1 98.25 410 ARG B O 1
ATOM 7197 N N . LEU B 1 411 ? -15.617 6.898 12.164 1 98.56 411 LEU B N 1
ATOM 7198 C CA . LEU B 1 411 ? -14.273 6.957 11.594 1 98.56 411 LEU B CA 1
ATOM 7199 C C . LEU B 1 411 ? -13.227 6.574 12.633 1 98.56 411 LEU B C 1
ATOM 7201 O O . LEU B 1 411 ? -12.203 5.98 12.297 1 98.56 411 LEU B O 1
ATOM 7205 N N . SER B 1 412 ? -13.484 6.895 13.875 1 98.69 412 SER B N 1
ATOM 7206 C CA . SER B 1 412 ? -12.609 6.457 14.961 1 98.69 412 SER B CA 1
ATOM 7207 C C . SER B 1 412 ? -12.523 4.938 15.023 1 98.69 412 SER B C 1
ATOM 7209 O O . SER B 1 412 ? -11.438 4.371 15.172 1 98.69 412 SER B O 1
ATOM 7211 N N . ALA B 1 413 ? -13.672 4.309 14.906 1 98.56 413 ALA B N 1
ATOM 7212 C CA . ALA B 1 413 ? -13.711 2.848 14.93 1 98.56 413 ALA B CA 1
ATOM 7213 C C . ALA B 1 413 ? -12.906 2.256 13.781 1 98.56 413 ALA B C 1
ATOM 7215 O O . ALA B 1 413 ? -12.164 1.284 13.961 1 98.56 413 ALA B O 1
ATOM 7216 N N . ILE B 1 414 ? -13.039 2.832 12.586 1 98.5 414 ILE B N 1
ATOM 7217 C CA . ILE B 1 414 ? -12.273 2.391 11.43 1 98.5 414 ILE B CA 1
ATOM 7218 C C . ILE B 1 414 ? -10.781 2.605 11.68 1 98.5 414 ILE B C 1
ATOM 7220 O O . ILE B 1 414 ? -9.977 1.699 11.469 1 98.5 414 ILE B O 1
ATOM 7224 N N . PHE B 1 415 ? -10.438 3.809 12.18 1 98.31 415 PHE B N 1
ATOM 7225 C CA . PHE B 1 415 ? -9.062 4.23 12.438 1 98.31 415 PHE B CA 1
ATOM 7226 C C . PHE B 1 415 ? -8.383 3.299 13.438 1 98.31 415 PHE B C 1
ATOM 7228 O O . PHE B 1 415 ? -7.207 2.963 13.281 1 98.31 415 PHE B O 1
ATOM 7235 N N . ARG B 1 416 ? -9.07 2.803 14.375 1 98 416 ARG B N 1
ATOM 7236 C CA . ARG B 1 416 ? -8.508 2.016 15.469 1 98 416 ARG B CA 1
ATOM 7237 C C . ARG B 1 416 ? -8.469 0.532 15.109 1 98 416 ARG B C 1
ATOM 7239 O O . ARG B 1 416 ? -7.816 -0.26 15.789 1 98 416 ARG B O 1
ATOM 7246 N N . ASP B 1 417 ? -9.234 0.16 14.078 1 97.81 417 ASP B N 1
ATOM 7247 C CA . ASP B 1 417 ? -9.289 -1.244 13.68 1 97.81 417 ASP B CA 1
ATOM 7248 C C . ASP B 1 417 ? -8.102 -1.609 12.797 1 97.81 417 ASP B C 1
ATOM 7250 O O . ASP B 1 417 ? -8.219 -1.639 11.57 1 97.81 417 ASP B O 1
ATOM 7254 N N . ARG B 1 418 ? -7.023 -1.952 13.359 1 95.94 418 ARG B N 1
ATOM 7255 C CA . ARG B 1 418 ? -5.781 -2.301 12.672 1 95.94 418 ARG B CA 1
ATOM 7256 C C . ARG B 1 418 ? -5.051 -3.426 13.398 1 95.94 418 ARG B C 1
ATOM 7258 O O . ARG B 1 418 ? -5.246 -3.623 14.602 1 95.94 418 ARG B O 1
ATOM 7265 N N . PRO B 1 419 ? -4.203 -4.133 12.672 1 94.81 419 PRO B N 1
ATOM 7266 C CA . PRO B 1 419 ? -3.516 -5.262 13.297 1 94.81 419 PRO B CA 1
ATOM 7267 C C . PRO B 1 419 ? -2.52 -4.828 14.367 1 94.81 419 PRO B C 1
ATOM 7269 O O . PRO B 1 419 ? -2.371 -5.504 15.391 1 94.81 419 PRO B O 1
ATOM 7272 N N . LEU B 1 420 ? -1.763 -3.738 14.148 1 96.31 420 LEU B N 1
ATOM 7273 C CA . LEU B 1 420 ? -0.795 -3.16 15.07 1 96.31 420 LEU B CA 1
ATOM 7274 C C . LEU B 1 420 ? -1.028 -1.662 15.234 1 96.31 420 LEU B C 1
ATOM 7276 O O . LEU B 1 420 ? -1.529 -1.003 14.32 1 96.31 420 LEU B O 1
ATOM 7280 N N . THR B 1 421 ? -0.651 -1.152 16.391 1 96.62 421 THR B N 1
ATOM 7281 C CA . THR B 1 421 ? -0.681 0.298 16.547 1 96.62 421 THR B CA 1
ATOM 7282 C C . THR B 1 421 ? 0.292 0.961 15.578 1 96.62 421 THR B C 1
ATOM 7284 O O . THR B 1 421 ? 1.218 0.317 15.078 1 96.62 421 THR B O 1
ATOM 7287 N N . PRO B 1 422 ? 0.078 2.217 15.305 1 97 422 PRO B N 1
ATOM 7288 C CA . PRO B 1 422 ? 0.993 2.91 14.391 1 97 422 PRO B CA 1
ATOM 7289 C C . PRO B 1 422 ? 2.449 2.824 14.844 1 97 422 PRO B C 1
ATOM 7291 O O . PRO B 1 422 ? 3.334 2.539 14.031 1 97 422 PRO B O 1
ATOM 7294 N N . ALA B 1 423 ? 2.725 3.002 16.094 1 96.94 423 ALA B N 1
ATOM 7295 C CA . ALA B 1 423 ? 4.086 2.959 16.625 1 96.94 423 ALA B CA 1
ATOM 7296 C C . ALA B 1 423 ? 4.684 1.56 16.484 1 96.94 423 ALA B C 1
ATOM 7298 O O . ALA B 1 423 ? 5.848 1.409 16.109 1 96.94 423 ALA B O 1
ATOM 7299 N N . ASN B 1 424 ? 3.891 0.564 16.75 1 97.44 424 ASN B N 1
ATOM 7300 C CA . ASN B 1 424 ? 4.371 -0.806 16.625 1 97.44 424 ASN B CA 1
ATOM 7301 C C . ASN B 1 424 ? 4.586 -1.184 15.156 1 97.44 424 ASN B C 1
ATOM 7303 O O . ASN B 1 424 ? 5.492 -1.957 14.836 1 97.44 424 ASN B O 1
ATOM 7307 N N . THR B 1 425 ? 3.729 -0.691 14.297 1 98.12 425 THR B N 1
ATOM 7308 C CA . THR B 1 425 ? 3.936 -0.894 12.867 1 98.12 425 THR B CA 1
ATOM 7309 C C . THR B 1 425 ? 5.273 -0.304 12.422 1 98.12 425 THR B C 1
ATOM 7311 O O . THR B 1 425 ? 6.047 -0.965 11.734 1 98.12 425 THR B O 1
ATOM 7314 N N . ALA B 1 426 ? 5.516 0.927 12.852 1 98.31 426 ALA B N 1
ATOM 7315 C CA . ALA B 1 426 ? 6.789 1.57 12.539 1 98.31 426 ALA B CA 1
ATOM 7316 C C . ALA B 1 426 ? 7.965 0.75 13.062 1 98.31 426 ALA B C 1
ATOM 7318 O O . ALA B 1 426 ? 8.914 0.477 12.328 1 98.31 426 ALA B O 1
ATOM 7319 N N . ALA B 1 427 ? 7.863 0.333 14.312 1 98.25 427 ALA B N 1
ATOM 7320 C CA . ALA B 1 427 ? 8.938 -0.427 14.938 1 98.25 427 ALA B CA 1
ATOM 7321 C C . ALA B 1 427 ? 9.188 -1.742 14.203 1 98.25 427 ALA B C 1
ATOM 7323 O O . ALA B 1 427 ? 10.336 -2.129 13.984 1 98.25 427 ALA B O 1
ATOM 7324 N N . PHE B 1 428 ? 8.148 -2.396 13.836 1 98.38 428 PHE B N 1
ATOM 7325 C CA . PHE B 1 428 ? 8.289 -3.66 13.125 1 98.38 428 PHE B CA 1
ATOM 7326 C C . PHE B 1 428 ? 9.062 -3.469 11.828 1 98.38 428 PHE B C 1
ATOM 7328 O O . PHE B 1 428 ? 10 -4.219 11.547 1 98.38 428 PHE B O 1
ATOM 7335 N N . TRP B 1 429 ? 8.695 -2.512 11.055 1 98.38 429 TRP B N 1
ATOM 7336 C CA . TRP B 1 429 ? 9.305 -2.35 9.734 1 98.38 429 TRP B CA 1
ATOM 7337 C C . TRP B 1 429 ? 10.734 -1.823 9.852 1 98.38 429 TRP B C 1
ATOM 7339 O O . TRP B 1 429 ? 11.594 -2.154 9.031 1 98.38 429 TRP B O 1
ATOM 7349 N N . ILE B 1 430 ? 10.969 -0.988 10.867 1 98.44 430 ILE B N 1
ATOM 7350 C CA . ILE B 1 430 ? 12.344 -0.585 11.133 1 98.44 430 ILE B CA 1
ATOM 7351 C C . ILE B 1 430 ? 13.195 -1.816 11.453 1 98.44 430 ILE B C 1
ATOM 7353 O O . ILE B 1 430 ? 14.273 -1.996 10.891 1 98.44 430 ILE B O 1
ATOM 7357 N N . GLU B 1 431 ? 12.688 -2.697 12.32 1 98.12 431 GLU B N 1
ATOM 7358 C CA . GLU B 1 431 ? 13.367 -3.945 12.656 1 98.12 431 GLU B CA 1
ATOM 7359 C C . GLU B 1 431 ? 13.57 -4.812 11.414 1 98.12 431 GLU B C 1
ATOM 7361 O O . GLU B 1 431 ? 14.633 -5.41 11.234 1 98.12 431 GLU B O 1
ATOM 7366 N N . HIS B 1 432 ? 12.523 -4.848 10.617 1 98.12 432 HIS B N 1
ATOM 7367 C CA . HIS B 1 432 ? 12.578 -5.637 9.398 1 98.12 432 HIS B CA 1
ATOM 7368 C C . HIS B 1 432 ? 13.734 -5.188 8.508 1 98.12 432 HIS B C 1
ATOM 7370 O O . HIS B 1 432 ? 14.508 -6.016 8.023 1 98.12 432 HIS B O 1
ATOM 7376 N N . VAL B 1 433 ? 13.914 -3.91 8.359 1 97.25 433 VAL B N 1
ATOM 7377 C CA . VAL B 1 433 ? 14.961 -3.359 7.504 1 97.25 433 VAL B CA 1
ATOM 7378 C C . VAL B 1 433 ? 16.328 -3.574 8.156 1 97.25 433 VAL B C 1
ATOM 7380 O O . VAL B 1 433 ? 17.312 -3.854 7.473 1 97.25 433 VAL B O 1
ATOM 7383 N N . MET B 1 434 ? 16.391 -3.459 9.461 1 96.81 434 MET B N 1
ATOM 7384 C CA . MET B 1 434 ? 17.641 -3.707 10.172 1 96.81 434 MET B CA 1
ATOM 7385 C C . MET B 1 434 ? 18.094 -5.148 9.977 1 96.81 434 MET B C 1
ATOM 7387 O O . MET B 1 434 ? 19.297 -5.41 9.82 1 96.81 434 MET B O 1
ATOM 7391 N N . LYS B 1 435 ? 17.156 -6.016 9.945 1 96.25 435 LYS B N 1
ATOM 7392 C CA . LYS B 1 435 ? 17.453 -7.441 9.867 1 96.25 435 LYS B CA 1
ATOM 7393 C C . LYS B 1 435 ? 17.797 -7.855 8.43 1 96.25 435 LYS B C 1
ATOM 7395 O O . LYS B 1 435 ? 18.703 -8.656 8.211 1 96.25 435 LYS B O 1
ATOM 7400 N N . HIS B 1 436 ? 17.016 -7.266 7.438 1 96.56 436 HIS B N 1
ATOM 7401 C CA . HIS B 1 436 ? 17.062 -7.852 6.102 1 96.56 436 HIS B CA 1
ATOM 7402 C C . HIS B 1 436 ? 17.516 -6.824 5.066 1 96.56 436 HIS B C 1
ATOM 7404 O O . HIS B 1 436 ? 17.75 -7.172 3.904 1 96.56 436 HIS B O 1
ATOM 7410 N N . GLY B 1 437 ? 17.625 -5.582 5.473 1 94.75 437 GLY B N 1
ATOM 7411 C CA . GLY B 1 437 ? 17.797 -4.527 4.484 1 94.75 437 GLY B CA 1
ATOM 7412 C C . GLY B 1 437 ? 16.5 -4.141 3.793 1 94.75 437 GLY B C 1
ATOM 7413 O O . GLY B 1 437 ? 15.461 -4.766 4.016 1 94.75 437 GLY B O 1
ATOM 7414 N N . GLY B 1 438 ? 16.547 -3.109 2.988 1 94.38 438 GLY B N 1
ATOM 7415 C CA . GLY B 1 438 ? 15.352 -2.633 2.307 1 94.38 438 GLY B CA 1
ATOM 7416 C C . GLY B 1 438 ? 15.375 -2.895 0.812 1 94.38 438 GLY B C 1
ATOM 7417 O O . GLY B 1 438 ? 14.531 -2.375 0.074 1 94.38 438 GLY B O 1
ATOM 7418 N N . GLY B 1 439 ? 16.281 -3.707 0.35 1 93.75 439 GLY B N 1
ATOM 7419 C CA . GLY B 1 439 ? 16.453 -3.924 -1.077 1 93.75 439 GLY B CA 1
ATOM 7420 C C . GLY B 1 439 ? 15.211 -4.457 -1.757 1 93.75 439 GLY B C 1
ATOM 7421 O O . GLY B 1 439 ? 14.867 -4.023 -2.855 1 93.75 439 GLY B O 1
ATOM 7422 N N . HIS B 1 440 ? 14.469 -5.371 -1.141 1 95.44 440 HIS B N 1
ATOM 7423 C CA . HIS B 1 440 ? 13.297 -6.008 -1.727 1 95.44 440 HIS B CA 1
ATOM 7424 C C . HIS B 1 440 ? 12.125 -5.035 -1.796 1 95.44 440 HIS B C 1
ATOM 7426 O O . HIS B 1 440 ? 11.125 -5.309 -2.469 1 95.44 440 HIS B O 1
ATOM 7432 N N . LEU B 1 441 ? 12.25 -3.867 -1.184 1 95.94 441 LEU B N 1
ATOM 7433 C CA . LEU B 1 441 ? 11.188 -2.871 -1.182 1 95.94 441 LEU B CA 1
ATOM 7434 C C . LEU B 1 441 ? 11.5 -1.742 -2.158 1 95.94 441 LEU B C 1
ATOM 7436 O O . LEU B 1 441 ? 10.656 -0.87 -2.393 1 95.94 441 LEU B O 1
ATOM 7440 N N . HIS B 1 442 ? 12.672 -1.739 -2.748 1 92.69 442 HIS B N 1
ATOM 7441 C CA . HIS B 1 442 ? 13.133 -0.634 -3.58 1 92.69 442 HIS B CA 1
ATOM 7442 C C . HIS B 1 442 ? 12.336 -0.546 -4.875 1 92.69 442 HIS B C 1
ATOM 7444 O O . HIS B 1 442 ? 12.188 -1.542 -5.586 1 92.69 442 HIS B O 1
ATOM 7450 N N . PRO B 1 443 ? 11.828 0.636 -5.195 1 95 443 PRO B N 1
ATOM 7451 C CA . PRO B 1 443 ? 11.031 0.786 -6.414 1 95 443 PRO B CA 1
ATOM 7452 C C . PRO B 1 443 ? 11.891 0.792 -7.68 1 95 443 PRO B C 1
ATOM 7454 O O . PRO B 1 443 ? 12.961 1.405 -7.703 1 95 443 PRO B O 1
ATOM 7457 N N . PRO B 1 444 ? 11.414 0.145 -8.711 1 94.75 444 PRO B N 1
ATOM 7458 C CA . PRO B 1 444 ? 12.141 0.16 -9.984 1 94.75 444 PRO B CA 1
ATOM 7459 C C . PRO B 1 444 ? 12.18 1.545 -10.625 1 94.75 444 PRO B C 1
ATOM 7461 O O . PRO B 1 444 ? 13.008 1.801 -11.508 1 94.75 444 PRO B O 1
ATOM 7464 N N . THR B 1 445 ? 11.328 2.418 -10.211 1 93.88 445 THR B N 1
ATOM 7465 C CA . THR B 1 445 ? 11.211 3.744 -10.805 1 93.88 445 THR B CA 1
ATOM 7466 C C . THR B 1 445 ? 12.5 4.539 -10.617 1 93.88 445 THR B C 1
ATOM 7468 O O . THR B 1 445 ? 12.766 5.484 -11.359 1 93.88 445 THR B O 1
ATOM 7471 N N . HIS B 1 446 ? 13.273 4.191 -9.664 1 91.12 446 HIS B N 1
ATOM 7472 C CA . HIS B 1 446 ? 14.508 4.91 -9.383 1 91.12 446 HIS B CA 1
ATOM 7473 C C . HIS B 1 446 ? 15.516 4.75 -10.516 1 91.12 446 HIS B C 1
ATOM 7475 O O . HIS B 1 446 ? 16.438 5.547 -10.648 1 91.12 446 HIS B O 1
ATOM 7481 N N . ASN B 1 447 ? 15.258 3.727 -11.328 1 90.5 447 ASN B N 1
ATOM 7482 C CA . ASN B 1 447 ? 16.172 3.443 -12.422 1 90.5 447 ASN B CA 1
ATOM 7483 C C . ASN B 1 447 ? 15.656 3.998 -13.75 1 90.5 447 ASN B C 1
ATOM 7485 O O . ASN B 1 447 ? 16.25 3.756 -14.805 1 90.5 447 ASN B O 1
ATOM 7489 N N . LEU B 1 448 ? 14.617 4.691 -13.688 1 93.31 448 LEU B N 1
ATOM 7490 C CA . LEU B 1 448 ? 13.984 5.191 -14.898 1 93.31 448 LEU B CA 1
ATOM 7491 C C . LEU B 1 448 ? 13.945 6.715 -14.906 1 93.31 448 LEU B C 1
ATOM 7493 O O . LEU B 1 448 ? 13.805 7.34 -13.852 1 93.31 448 LEU B O 1
ATOM 7497 N N . ALA B 1 449 ? 14.07 7.238 -16.125 1 90.38 449 ALA B N 1
ATOM 7498 C CA . ALA B 1 449 ? 13.836 8.672 -16.297 1 90.38 449 ALA B CA 1
ATOM 7499 C C . ALA B 1 449 ? 12.344 8.984 -16.297 1 90.38 449 ALA B C 1
ATOM 7501 O O . ALA B 1 449 ? 11.516 8.102 -16.5 1 90.38 449 ALA B O 1
ATOM 7502 N N . PHE B 1 450 ? 12.141 10.273 -16.031 1 86 450 PHE B N 1
ATOM 7503 C CA . PHE B 1 450 ? 10.758 10.727 -15.938 1 86 450 PHE B CA 1
ATOM 7504 C C . PHE B 1 450 ? 9.977 10.375 -17.203 1 86 450 PHE B C 1
ATOM 7506 O O . PHE B 1 450 ? 8.836 9.914 -17.125 1 86 450 PHE B O 1
ATOM 7513 N N . PHE B 1 451 ? 10.539 10.578 -18.359 1 89.88 451 PHE B N 1
ATOM 7514 C CA . PHE B 1 451 ? 9.828 10.352 -19.609 1 89.88 451 PHE B CA 1
ATOM 7515 C C . PHE B 1 451 ? 9.625 8.859 -19.859 1 89.88 451 PHE B C 1
ATOM 7517 O O . PHE B 1 451 ? 8.734 8.461 -20.609 1 89.88 451 PHE B O 1
ATOM 7524 N N . GLN B 1 452 ? 10.445 7.984 -19.234 1 93.62 452 GLN B N 1
ATOM 7525 C CA . GLN B 1 452 ? 10.266 6.539 -19.328 1 93.62 452 GLN B CA 1
ATOM 7526 C C . GLN B 1 452 ? 9.148 6.066 -18.391 1 93.62 452 GLN B C 1
ATOM 7528 O O . GLN B 1 452 ? 8.328 5.23 -18.766 1 93.62 452 GLN B O 1
ATOM 7533 N N . ILE B 1 453 ? 9.156 6.66 -17.219 1 91.19 453 ILE B N 1
ATOM 7534 C CA . ILE B 1 453 ? 8.172 6.254 -16.203 1 91.19 453 ILE B CA 1
ATOM 7535 C C . ILE B 1 453 ? 6.762 6.457 -16.75 1 91.19 453 ILE B C 1
ATOM 7537 O O . ILE B 1 453 ? 5.906 5.582 -16.609 1 91.19 453 ILE B O 1
ATOM 7541 N N . TYR B 1 454 ? 6.57 7.527 -17.484 1 87.31 454 TYR B N 1
ATOM 7542 C CA . TYR B 1 454 ? 5.227 7.863 -17.938 1 87.31 454 TYR B CA 1
ATOM 7543 C C . TYR B 1 454 ? 5.051 7.523 -19.406 1 87.31 454 TYR B C 1
ATOM 7545 O O . TYR B 1 454 ? 4.117 8 -20.062 1 87.31 454 TYR B O 1
ATOM 7553 N N . LEU B 1 455 ? 5.93 6.793 -20.016 1 91.44 455 LEU B N 1
ATOM 7554 C CA . LEU B 1 455 ? 5.859 6.195 -21.344 1 91.44 455 LEU B CA 1
ATOM 7555 C C . LEU B 1 455 ? 5.758 7.27 -22.422 1 91.44 455 LEU B C 1
ATOM 7557 O O . LEU B 1 455 ? 5.059 7.09 -23.422 1 91.44 455 LEU B O 1
ATOM 7561 N N . LEU B 1 456 ? 6.344 8.406 -22.141 1 88.5 456 LEU B N 1
ATOM 7562 C CA . LEU B 1 456 ? 6.328 9.461 -23.141 1 88.5 456 LEU B CA 1
ATOM 7563 C C . LEU B 1 456 ? 7.137 9.062 -24.359 1 88.5 456 LEU B C 1
ATOM 7565 O O . LEU B 1 456 ? 6.797 9.43 -25.484 1 88.5 456 LEU B O 1
ATOM 7569 N N . ASP B 1 457 ? 8.188 8.336 -24.156 1 92.12 457 ASP B N 1
ATOM 7570 C CA . ASP B 1 457 ? 8.992 7.836 -25.266 1 92.12 457 ASP B CA 1
ATOM 7571 C C . ASP B 1 457 ? 8.203 6.844 -26.109 1 92.12 457 ASP B C 1
ATOM 7573 O O . ASP B 1 457 ? 8.234 6.906 -27.344 1 92.12 457 ASP B O 1
ATOM 7577 N N . ILE B 1 458 ? 7.449 5.984 -25.484 1 91.62 458 ILE B N 1
ATOM 7578 C CA . ILE B 1 458 ? 6.633 5.004 -26.188 1 91.62 458 ILE B CA 1
ATOM 7579 C C . ILE B 1 458 ? 5.508 5.711 -26.938 1 91.62 458 ILE B C 1
ATOM 7581 O O . ILE B 1 458 ? 5.203 5.371 -28.078 1 91.62 458 ILE B O 1
ATOM 7585 N N . ALA B 1 459 ? 4.875 6.672 -26.297 1 89.81 459 ALA B N 1
ATOM 7586 C CA . ALA B 1 459 ? 3.824 7.453 -26.938 1 89.81 459 ALA B CA 1
ATOM 7587 C C . ALA B 1 459 ? 4.355 8.172 -28.172 1 89.81 459 ALA B C 1
ATOM 7589 O O . ALA B 1 459 ? 3.707 8.172 -29.219 1 89.81 459 ALA B O 1
ATOM 7590 N N . ALA B 1 460 ? 5.484 8.789 -28.047 1 91.06 460 ALA B N 1
ATOM 7591 C CA . ALA B 1 460 ? 6.102 9.492 -29.172 1 91.06 460 ALA B CA 1
ATOM 7592 C C . ALA B 1 460 ? 6.359 8.539 -30.344 1 91.06 460 ALA B C 1
ATOM 7594 O O . ALA B 1 460 ? 6.121 8.891 -31.5 1 91.06 460 ALA B O 1
ATOM 7595 N N . PHE B 1 461 ? 6.879 7.422 -30.016 1 93.12 461 PHE B N 1
ATOM 7596 C CA . PHE B 1 461 ? 7.117 6.41 -31.031 1 93.12 461 PHE B CA 1
ATOM 7597 C C . PHE B 1 461 ? 5.812 6 -31.703 1 93.12 461 PHE B C 1
ATOM 7599 O O . PHE B 1 461 ? 5.762 5.852 -32.938 1 93.12 461 PHE B O 1
ATOM 7606 N N . GLY B 1 462 ? 4.773 5.77 -30.906 1 90.06 462 GLY B N 1
ATOM 7607 C CA . GLY B 1 462 ? 3.461 5.465 -31.453 1 90.06 462 GLY B CA 1
ATOM 7608 C C . GLY B 1 462 ? 2.945 6.543 -32.406 1 90.06 462 GLY B C 1
ATOM 7609 O O . GLY B 1 462 ? 2.432 6.238 -33.469 1 90.06 462 GLY B O 1
ATOM 7610 N N . ILE B 1 463 ? 3.092 7.766 -31.984 1 90.12 463 ILE B N 1
ATOM 7611 C CA . ILE B 1 463 ? 2.666 8.891 -32.812 1 90.12 463 ILE B CA 1
ATOM 7612 C C . ILE B 1 463 ? 3.463 8.898 -34.125 1 90.12 463 ILE B C 1
ATOM 7614 O O . ILE B 1 463 ? 2.902 9.117 -35.188 1 90.12 463 ILE B O 1
ATOM 7618 N N . LEU B 1 464 ? 4.723 8.664 -34.031 1 92.44 464 LEU B N 1
ATOM 7619 C CA . LEU B 1 464 ? 5.578 8.594 -35.219 1 92.44 464 LEU B CA 1
ATOM 7620 C C . LEU B 1 464 ? 5.098 7.516 -36.156 1 92.44 464 LEU B C 1
ATOM 7622 O O . LEU B 1 464 ? 5.039 7.734 -37.375 1 92.44 464 LEU B O 1
ATOM 7626 N N . LEU B 1 465 ? 4.77 6.391 -35.625 1 92.62 465 LEU B N 1
ATOM 7627 C CA . LEU B 1 465 ? 4.281 5.289 -36.438 1 92.62 465 LEU B CA 1
ATOM 7628 C C . LEU B 1 465 ? 2.982 5.668 -37.125 1 92.62 465 LEU B C 1
ATOM 7630 O O . LEU B 1 465 ? 2.783 5.336 -38.312 1 92.62 465 LEU B O 1
ATOM 7634 N N . VAL B 1 466 ? 2.162 6.344 -36.438 1 91.5 466 VAL B N 1
ATOM 7635 C CA . VAL B 1 466 ? 0.888 6.77 -37 1 91.5 466 VAL B CA 1
ATOM 7636 C C . VAL B 1 466 ? 1.134 7.789 -38.125 1 91.5 466 VAL B C 1
ATOM 7638 O O . VAL B 1 466 ? 0.5 7.73 -39.156 1 91.5 466 VAL B O 1
ATOM 7641 N N . VAL B 1 467 ? 2.008 8.672 -37.906 1 92.75 467 VAL B N 1
ATOM 7642 C CA . VAL B 1 467 ? 2.346 9.688 -38.875 1 92.75 467 VAL B CA 1
ATOM 7643 C C . VAL B 1 467 ? 2.926 9.023 -40.125 1 92.75 467 VAL B C 1
ATOM 7645 O O . VAL B 1 467 ? 2.559 9.367 -41.25 1 92.75 467 VAL B O 1
ATOM 7648 N N . ILE B 1 468 ? 3.766 8.125 -39.938 1 94.12 468 ILE B N 1
ATOM 7649 C CA . ILE B 1 468 ? 4.371 7.398 -41.062 1 94.12 468 ILE B CA 1
ATOM 7650 C C . ILE B 1 468 ? 3.289 6.656 -41.844 1 94.12 468 ILE B C 1
ATOM 7652 O O . ILE B 1 468 ? 3.26 6.711 -43.062 1 94.12 468 ILE B O 1
ATOM 7656 N N . LEU B 1 469 ? 2.473 6.027 -41.094 1 93.88 469 LEU B N 1
ATOM 7657 C CA . LEU B 1 469 ? 1.372 5.309 -41.719 1 93.88 469 LEU B CA 1
ATOM 7658 C C . LEU B 1 469 ? 0.496 6.266 -42.531 1 93.88 469 LEU B C 1
ATOM 7660 O O . LEU B 1 469 ? 0.056 5.93 -43.625 1 93.88 469 LEU B O 1
ATOM 7664 N N . PHE B 1 470 ? 0.223 7.367 -42 1 93.12 470 PHE B N 1
ATOM 7665 C CA . PHE B 1 470 ? -0.571 8.383 -42.688 1 93.12 470 PHE B CA 1
ATOM 7666 C C . PHE B 1 470 ? 0.093 8.797 -44 1 93.12 470 PHE B C 1
ATOM 7668 O O . PHE B 1 470 ? -0.57 8.898 -45.031 1 93.12 470 PHE B O 1
ATOM 7675 N N . PHE B 1 471 ? 1.309 8.992 -43.969 1 93.25 471 PHE B N 1
ATOM 7676 C CA . PHE B 1 471 ? 2.035 9.398 -45.188 1 93.25 471 PHE B CA 1
ATOM 7677 C C . PHE B 1 471 ? 2.064 8.273 -46.219 1 93.25 471 PHE B C 1
ATOM 7679 O O . PHE B 1 471 ? 1.984 8.523 -47.406 1 93.25 471 PHE B O 1
ATOM 7686 N N . ILE B 1 472 ? 2.219 7.074 -45.719 1 94.12 472 ILE B N 1
ATOM 7687 C CA . ILE B 1 472 ? 2.217 5.922 -46.594 1 94.12 472 ILE B CA 1
ATOM 7688 C C . ILE B 1 472 ? 0.861 5.805 -47.281 1 94.12 472 ILE B C 1
ATOM 7690 O O . ILE B 1 472 ? 0.791 5.613 -48.5 1 94.12 472 ILE B O 1
ATOM 7694 N N . ILE B 1 473 ? -0.114 5.934 -46.531 1 93.56 473 ILE B N 1
ATOM 7695 C CA . ILE B 1 473 ? -1.465 5.852 -47.062 1 93.56 473 ILE B CA 1
ATOM 7696 C C . ILE B 1 473 ? -1.692 6.992 -48.062 1 93.56 473 ILE B C 1
ATOM 7698 O O . ILE B 1 473 ? -2.258 6.785 -49.125 1 93.56 473 ILE B O 1
ATOM 7702 N N . LYS B 1 474 ? -1.288 8.156 -47.719 1 92.44 474 LYS B N 1
ATOM 7703 C CA . LYS B 1 474 ? -1.423 9.312 -48.594 1 92.44 474 LYS B CA 1
ATOM 7704 C C . LYS B 1 474 ? -0.672 9.102 -49.906 1 92.44 474 LYS B C 1
ATOM 7706 O O . LYS B 1 474 ? -1.189 9.406 -50.969 1 92.44 474 LYS B O 1
ATOM 7711 N N . ARG B 1 475 ? 0.427 8.617 -49.844 1 92.12 475 ARG B N 1
ATOM 7712 C CA . ARG B 1 475 ? 1.233 8.336 -51.031 1 92.12 475 ARG B CA 1
ATOM 7713 C C . ARG B 1 475 ? 0.601 7.242 -51.875 1 92.12 475 ARG B C 1
ATOM 7715 O O . ARG B 1 475 ? 0.604 7.324 -53.094 1 92.12 475 ARG B O 1
ATOM 7722 N N . ALA B 1 476 ? 0.122 6.242 -51.156 1 92.69 476 ALA B N 1
ATOM 7723 C CA . ALA B 1 476 ? -0.551 5.156 -51.875 1 92.69 476 ALA B CA 1
ATOM 7724 C C . ALA B 1 476 ? -1.809 5.656 -52.594 1 92.69 476 ALA B C 1
ATOM 7726 O O . ALA B 1 476 ? -2.082 5.273 -53.719 1 92.69 476 ALA B O 1
ATOM 7727 N N . MET B 1 477 ? -2.504 6.496 -51.906 1 91.81 477 MET B N 1
ATOM 7728 C CA . MET B 1 477 ? -3.705 7.078 -52.5 1 91.81 477 MET B CA 1
ATOM 7729 C C . MET B 1 477 ? -3.352 7.957 -53.688 1 91.81 477 MET B C 1
ATOM 7731 O O . MET B 1 477 ? -4.047 7.941 -54.719 1 91.81 477 MET B O 1
ATOM 7735 N N . ARG B 1 478 ? -2.352 8.703 -53.594 1 90.69 478 ARG B N 1
ATOM 7736 C CA . ARG B 1 478 ? -1.895 9.547 -54.688 1 90.69 478 ARG B CA 1
ATOM 7737 C C . ARG B 1 478 ? -1.44 8.695 -55.875 1 90.69 478 ARG B C 1
ATOM 7739 O O . ARG B 1 478 ? -1.699 9.047 -57.031 1 90.69 478 ARG B O 1
ATOM 7746 N N . TRP B 1 479 ? -0.826 7.621 -55.594 1 89.31 479 TRP B N 1
ATOM 7747 C CA . TRP B 1 479 ? -0.364 6.711 -56.625 1 89.31 479 TRP B CA 1
ATOM 7748 C C . TRP B 1 479 ? -1.542 6.043 -57.312 1 89.31 479 TRP B C 1
ATOM 7750 O O . TRP B 1 479 ? -1.549 5.914 -58.562 1 89.31 479 TRP B O 1
ATOM 7760 N N . CYS B 1 480 ? -2.516 5.703 -56.562 1 87 480 CYS B N 1
ATOM 7761 C CA . CYS B 1 480 ? -3.705 5.082 -57.125 1 87 480 CYS B CA 1
ATOM 7762 C C . CYS B 1 480 ? -4.504 6.09 -57.938 1 87 480 CYS B C 1
ATOM 7764 O O . CYS B 1 480 ? -5.035 5.754 -59 1 87 480 CYS B O 1
ATOM 7766 N N . CYS B 1 481 ? -4.566 7.32 -57.469 1 82.88 481 CYS B N 1
ATOM 7767 C CA . CYS B 1 481 ? -5.297 8.352 -58.188 1 82.88 481 CYS B CA 1
ATOM 7768 C C . CYS B 1 481 ? -4.547 8.766 -59.438 1 82.88 481 CYS B C 1
ATOM 7770 O O . CYS B 1 481 ? -5.164 9.062 -60.469 1 82.88 481 CYS B O 1
ATOM 7772 N N . CYS B 1 482 ? -3.305 8.844 -59.531 1 73.62 482 CYS B N 1
ATOM 7773 C CA . CYS B 1 482 ? -2.514 9.211 -60.688 1 73.62 482 CYS B CA 1
ATOM 7774 C C . CYS B 1 482 ? -2.516 8.094 -61.719 1 73.62 482 CYS B C 1
ATOM 7776 O O . CYS B 1 482 ? -2.445 8.352 -62.938 1 73.62 482 CYS B O 1
ATOM 7778 N N . ARG B 1 483 ? -2.576 6.938 -61.438 1 67.56 483 ARG B N 1
ATOM 7779 C CA . ARG B 1 483 ? -2.666 5.84 -62.375 1 67.56 483 ARG B CA 1
ATOM 7780 C C . ARG B 1 483 ? -4.008 5.852 -63.094 1 67.56 483 ARG B C 1
ATOM 7782 O O . ARG B 1 483 ? -4.082 5.5 -64.312 1 67.56 483 ARG B O 1
ATOM 7789 N N . LYS B 1 484 ? -5.02 6.34 -62.688 1 59.28 484 LYS B N 1
ATOM 7790 C CA . LYS B 1 484 ? -6.305 6.438 -63.375 1 59.28 484 LYS B CA 1
ATOM 7791 C C . LYS B 1 484 ? -6.305 7.578 -64.375 1 59.28 484 LYS B C 1
ATOM 7793 O O . LYS B 1 484 ? -6.98 7.504 -65.375 1 59.28 484 LYS B O 1
ATOM 7798 N N . LYS B 1 485 ? -5.543 8.469 -64.188 1 57.47 485 LYS B N 1
ATOM 7799 C CA . LYS B 1 485 ? -5.539 9.555 -65.125 1 57.47 485 LYS B CA 1
ATOM 7800 C C . LYS B 1 485 ? -4.75 9.172 -66.375 1 57.47 485 LYS B C 1
ATOM 7802 O O . LYS B 1 485 ? -5.082 9.602 -67.5 1 57.47 485 LYS B O 1
ATOM 7807 N N . ILE B 1 486 ? -3.893 8.453 -66.438 1 58.78 486 ILE B N 1
ATOM 7808 C CA . ILE B 1 486 ? -3.111 8.102 -67.625 1 58.78 486 ILE B CA 1
ATOM 7809 C C . ILE B 1 486 ? -3.91 7.133 -68.5 1 58.78 486 ILE B C 1
ATOM 7811 O O . ILE B 1 486 ? -3.871 7.223 -69.688 1 58.78 486 ILE B O 1
ATOM 7815 N N . VAL B 1 487 ? -4.688 6.41 -67.938 1 58.5 487 VAL B N 1
ATOM 7816 C CA . VAL B 1 487 ? -5.41 5.48 -68.812 1 58.5 487 VAL B CA 1
ATOM 7817 C C . VAL B 1 487 ? -6.496 6.223 -69.625 1 58.5 487 VAL B C 1
ATOM 7819 O O . VAL B 1 487 ? -6.961 5.75 -70.625 1 58.5 487 VAL B O 1
ATOM 7822 N N . LYS B 1 488 ? -6.891 7.391 -69.125 1 53.75 488 LYS B N 1
ATOM 7823 C CA . LYS B 1 488 ? -7.957 8.016 -69.875 1 53.75 488 LYS B CA 1
ATOM 7824 C C . LYS B 1 488 ? -7.387 8.812 -71.062 1 53.75 488 LYS B C 1
ATOM 7826 O O . LYS B 1 488 ? -8.086 9.078 -72.062 1 53.75 488 LYS B O 1
ATOM 7831 N N . SER B 1 489 ? -6.203 9.297 -71.062 1 51 489 SER B N 1
ATOM 7832 C CA . SER B 1 489 ? -5.84 10.109 -72.25 1 51 489 SER B CA 1
ATOM 7833 C C . SER B 1 489 ? -5.449 9.242 -73.438 1 51 489 SER B C 1
ATOM 7835 O O . SER B 1 489 ? -5.168 9.758 -74.5 1 51 489 SER B O 1
ATOM 7837 N N . LYS B 1 490 ? -5.156 8.07 -73.188 1 48.88 490 LYS B N 1
ATOM 7838 C CA . LYS B 1 490 ? -4.723 7.5 -74.5 1 48.88 490 LYS B CA 1
ATOM 7839 C C . LYS B 1 490 ? -5.918 7.16 -75.375 1 48.88 490 LYS B C 1
ATOM 7841 O O . LYS B 1 490 ? -5.75 6.621 -76.438 1 48.88 490 LYS B O 1
ATOM 7846 N N . ARG B 1 491 ? -7.066 7.094 -74.812 1 44.84 491 ARG B N 1
ATOM 7847 C CA . ARG B 1 491 ? -8.055 6.715 -75.812 1 44.84 491 ARG B CA 1
ATOM 7848 C C . ARG B 1 491 ? -8.539 7.934 -76.562 1 44.84 491 ARG B C 1
ATOM 7850 O O . ARG B 1 491 ? -9.43 7.824 -77.438 1 44.84 491 ARG B O 1
ATOM 7857 N N . ASP B 1 492 ? -8.109 9.258 -76.375 1 34.47 492 ASP B N 1
ATOM 7858 C CA . ASP B 1 492 ? -8.438 10.039 -77.562 1 34.47 492 ASP B CA 1
ATOM 7859 C C . ASP B 1 492 ? -7.289 10 -78.562 1 34.47 492 ASP B C 1
ATOM 7861 O O . ASP B 1 492 ? -6.121 10.156 -78.188 1 34.47 492 ASP B O 1
#

Radius of gyration: 32.82 Å; Cα contacts (8 Å, |Δi|>4): 1609; chains: 2; bounding box: 69×109×118 Å

pLDDT: mean 89.16, std 11.01, range [34.47, 98.69]

Foldseek 3Di:
DQLLQQLLQVVPDAAEAEEAPVVCVVCVPPVRVVRHHYDHFYDPCLVVLVLVLLVLQLCVLPDDDDCVSVVVSLLSLLVSLQVRLVRCVVDVVNLVVVLPDQEAEAEPSNCSVLQSLQLCCVPVVSVRYAYEYEYAADDALLVCVLQLHDDDLCQAAHWPLLDGRDDDPVSSVVRVVNNVVRNVSVCCRRQQVNCVPVCVVSVGDPCSNRHSNVRHQAYEHQDDPLLHRDDDHFLRYDYLHQSPADAADDDPPVVVVLQVVLPPLFEEEEDADPSCLCVCVVPVVQVVLQQLLQLPDSGAYEYQHLDDHPDDRDPSYDYDVDDPLLNSLQDPRYAEYEYQQRRNSLSSNLLNLHAYEHEHSDTRSSNSQSSSVVQLQAYYDYPVDGGSVRSNVRVVCSSPPCSNSVSSVVSNVVSPPDPDHSSNSSSVVSVVCSVPNNPVRRDPSVVDDPCVVVCVVVVVVVVVVVVVVVVVVVVVVVVVVVVVVVVVVVVD/DQLLQQLLQVVPDAAEAEEAVVVCVVCVPPVRVVRHHYDHFYDPCLVVLVLVLLVLQLVVLPDDDDCVSVVVSLLSLLVSLLVRLVRCVVDPVNLVVVLPDQEAEAEPSNCSVLQSLQLCCVPVVSPRYAYEYEYAADDALLVCVLQLHDDDLCQHAHWPLLDGRDDDPVSSVVRVVNNVVRNVSVCCRRQQVNCVPVCVVSVGDPCSNRHSNVRHQAYEHQDDPLLHRDDDHFLRYDYLHQSPADAADDDPPVVVVLQVVLPPLFEEEEDADPSCLCVCVVPVVQVVLQQLLQLPDSGAYEYQHLDDHPDDRDPSYDYDVDDPLLNSLQDPRYAEYEYQQRRNSLSSNLLNLHAYEHEHSDTNSSNSQSSSVVQLQAYYDYPVDGGSVRSNVRVVCSSPPCSNSVSSVVSNVVSPPDPDHSSNSSSVVSVVCSVPNNVVRRDPSVVDDPCVVVCVVVVVVVVVVVVVVVVVVVVVVVVVVVVVVVVPPVVD

Solvent-accessible surface area (backbone atoms only — not comparable to full-atom values): 51563 Å² total; per-residue (Å²): 107,65,45,39,43,52,41,33,29,75,72,70,47,91,40,70,46,80,40,49,54,83,50,48,68,64,58,64,34,70,89,45,47,79,66,39,45,75,45,69,40,70,53,90,61,46,60,59,52,51,49,49,49,49,50,50,48,55,48,47,44,75,41,78,96,58,66,62,62,53,53,51,48,41,52,51,49,26,50,51,52,38,52,48,38,48,36,44,71,71,31,61,70,58,48,58,56,57,64,71,44,51,62,46,81,26,44,67,85,52,53,47,60,53,53,50,48,37,32,36,37,71,75,65,65,46,83,62,61,42,30,32,34,40,30,76,36,75,68,52,59,39,51,34,55,48,57,41,24,74,81,50,40,50,36,44,56,29,86,68,62,45,53,55,43,81,58,53,73,68,50,29,47,52,27,40,53,48,34,55,49,40,33,52,52,40,36,38,38,64,30,39,55,34,28,57,63,51,35,69,74,61,62,32,57,74,59,42,52,79,45,59,43,92,56,48,42,35,37,35,26,34,36,50,49,64,62,42,75,53,62,45,40,24,74,29,51,43,74,26,35,43,49,85,50,67,85,54,57,85,66,57,69,69,59,43,50,55,48,59,69,24,60,91,63,8,29,35,39,35,40,54,55,83,83,43,40,54,37,54,74,77,38,49,67,57,53,48,29,50,51,57,24,50,65,70,44,83,34,24,34,43,35,51,34,67,62,81,67,97,61,88,74,55,89,52,47,46,78,31,68,72,70,67,56,62,31,49,44,49,35,90,41,45,55,34,34,39,32,27,28,50,60,66,62,49,38,34,28,35,62,48,22,36,16,35,36,25,36,40,59,45,66,65,11,40,39,43,42,34,38,33,48,75,62,39,23,33,44,76,48,58,74,90,65,74,40,30,66,53,52,33,50,52,50,47,48,46,71,67,38,61,62,19,42,54,36,14,40,53,44,10,52,53,63,65,65,58,96,60,55,26,22,52,47,50,31,51,53,52,49,47,33,63,75,68,48,34,70,55,36,53,42,58,52,75,81,46,51,74,52,47,58,70,39,48,59,54,50,49,51,51,52,50,52,51,52,51,48,50,52,50,50,51,50,50,50,50,51,58,57,53,57,57,54,58,63,58,61,71,76,105,106,64,45,38,42,50,41,33,29,75,71,70,47,91,39,69,45,81,41,49,55,83,52,48,68,63,60,64,34,70,90,45,46,81,64,39,46,76,46,68,40,71,54,91,58,47,60,60,50,52,49,50,51,50,50,50,49,54,47,46,44,76,41,76,95,57,67,61,63,52,54,52,49,43,52,51,49,25,49,52,52,40,51,49,37,50,36,44,73,71,31,61,69,58,48,59,56,57,63,70,46,50,64,45,81,25,44,67,84,53,52,48,58,53,54,49,49,37,34,38,37,71,74,64,64,46,84,63,62,43,29,33,34,40,31,75,36,74,69,50,60,39,51,33,56,49,57,40,24,76,79,52,38,48,39,43,57,31,86,69,62,45,53,56,42,80,56,52,72,68,50,29,47,51,28,40,54,49,33,52,48,41,33,54,52,40,37,38,39,68,27,40,56,34,26,57,62,52,36,69,74,62,62,31,57,73,60,44,52,77,43,61,42,91,54,46,42,35,35,37,26,33,35,50,49,63,61,42,76,54,60,45,42,25,74,30,52,43,71,26,36,41,47,84,48,66,84,53,57,86,66,57,67,68,58,44,50,56,49,58,70,23,60,90,65,7,31,34,39,36,39,56,54,83,82,43,40,54,38,54,73,77,37,50,69,57,55,49,29,50,50,58,24,50,68,71,45,83,34,24,33,43,34,51,34,68,61,81,68,98,60,88,73,55,89,53,47,45,77,32,67,72,70,66,56,60,31,49,46,48,34,89,40,46,55,34,34,38,32,29,28,51,61,66,63,48,39,32,28,37,62,49,22,36,17,37,37,26,36,39,57,47,68,66,10,40,39,43,40,33,36,33,48,74,62,39,23,31,43,76,48,58,74,90,65,75,40,30,66,54,51,34,52,52,50,47,48,45,71,68,38,61,64,19,44,53,36,14,40,53,43,12,54,54,62,66,66,57,97,58,54,27,25,50,47,50,33,49,53,52,49,46,33,63,74,70,48,33,70,56,36,52,43,57,51,75,79,47,52,74,52,47,59,70,39,48,60,52,50,51,50,50,51,50,52,51,52,50,49,51,52,50,51,51,51,50,50,51,51,57,56,54,58,57,54,59,65,59,59,68,75,108

Secondary structure (DSSP, 8-state):
-HHHHHHHHHTT---EEEEEGGGHHHHT-HHHHTT-EEEEE--TTHHHHHHHHHHHHHHHHHS-S-HHHHHHHHHHHHHHHHHHHHHHHT-HHHHHHHTT-SEEEEESS-THHHHHHHHHHHHH-----EEEEEESSSPPHHHHHHHT----TTTSPPTTS---S---HHHHHHHHHHHHHHHHHHIIIIIIHHHTTHHHHTT--GGGGT--GGG--EEEE---TTTSPP--B-TTEEE---TT--PPPPPPHHHHHHHHTTTTT-EEEEE-TTTTTTHHHH-HHHHHHHHHHHTT-SSEEEEE-SS--SSPPPTTEEEES---HHHHHTSTTEEEEEE---HHHHHHHHHHT--EEE---STTHHHHHHHHHHTTSEEE--GGG--HHHHHHHHHHHHH-HHHHHHHHHHHHHHH-SSS-HHHHHHHHHHHHHHH-SGGG--GGGGS-HHHHTTHHHHHHHHHHHHHHHHHHHHHHHHHHHHHHHHHHTT-/-HHHHHHHHHTT---EEEEEGGGHHHHT-HHHHTT-EEEEE--TTHHHHHHHHHHHHHHHHHS-S-HHHHHHHHHHHHHHHHHHHHHHHT-HHHHHHHTT-SEEEEESS-THHHHHHHHHHHHH-----EEEEEESSSPPHHHHHHHT----TTTSPPTTS---S---HHHHHHHHHHHHHHHHHHIIIIIIHHHTTHHHHTT--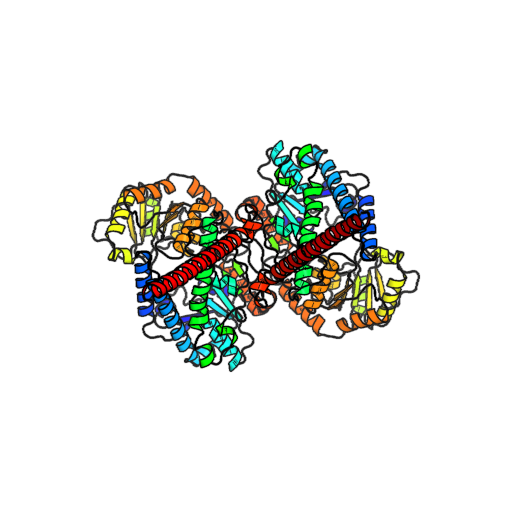GGGGT--GGG--EEEE---TTTSPP--B-TTEEE---TT--PPPPPPHHHHHHHHTTTTT-EEEEE-TTTTTTHHHH-HHHHHHHHHHHTT-SSEEEEE-SS--SSPPPTTEEEES---HHHHHTSTTEEEEEE---HHHHHHHHHHT--EEE---STTHHHHHHHHHHTTSEEE--GGG--HHHHHHHHHHHHH-HHHHHHHHHHHHHHH-SSS-HHHHHHHHHHHHHHH-SGGG--GGGGS-HHHHTTHHHHHHHHHHHHHHHHHHHHHHHHHHHHHHHHHHTT-

Sequence (984 aa):
MVAVGKSLAKRGHNVTFLISDEYSDRAMDPEHATIVSYEMFHLSGLKKRMDDISNKTAEFTFAENSMKPMAEMRDMFTSVNREACESVFEDQRLLDRMAKFDAFVVDVVWSCGVYVKSFLDRHRGTEKLHVIVLAPMTPLPYIFQEAGSPFMTSYQPAPLTSFTSDMTFLQRFRNTVTYLFFVFWGNKMVINGFSTGLVDEYDLDPRLKSTISNHVDLFLINSDFSVEFTFAMMPNIIPVGGLTTRPAEALDNELENFMQSSGKHGVVLFSLGSYFASITKSRPDIIRMFIDAFSRLPHKVLLHLKEPPPYKIPDNIKAMKWLPLNDLLGHPKTRAVLYHGGNNGFLEALYHGVPLVVMPLGADQHDVAARVLANGLGTKIDKDRLSADYIYLQLNEVLENPSYSTNAKRLSAIFRDRPLTPANTAAFWIEHVMKHGGGHLHPPTHNLAFFQIYLLDIAAFGILLVVILFFIIKRAMRWCCCRKKIVKSKRDMVAVGKSLAKRGHNVTFLISDEYSDRAMDPEHATIVSYEMFHLSGLKKRMDDISNKTAEFTFAENSMKPMAEMRDMFTSVNREACESVFEDQRLLDRMAKFDAFVVDVVWSCGVYVKSFLDRHRGTEKLHVIVLAPMTPLPYIFQEAGSPFMTSYQPAPLTSFTSDMTFLQRFRNTVTYLFFVFWGNKMVINGFSTGLVDEYDLDPRLKSTISNHVDLFLINSDFSVEFTFAMMPNIIPVGGLTTRPAEALDNELENFMQSSGKHGVVLFSLGSYFASITKSRPDIIRMFIDAFSRLPHKVLLHLKEPPPYKIPDNIKAMKWLPLNDLLGHPKTRAVLYHGGNNGFLEALYHGVPLVVMPLGADQHDVAARVLANGLGTKIDKDRLSADYIYLQLNEVLENPSYSTNAKRLSAIFRDRPLTPANTAAFWIEHVMKHGGGHLHPPTHNLAFFQIYLLDIAAFGILLVVILFFIIKRAMRWCCCRKKIVKSKRD

InterPro domains:
  IPR002213 UDP-glucuronosyl/UDP-glucosyltransferase [PF00201] (4-490)
  IPR002213 UDP-glucuronosyl/UDP-glucosyltransferase [cd03784] (1-414)
  IPR050271 UDP-glycosyltransferase [PTHR48043] (4-468)

Organism: Strongylocentrotus purpuratus (NCBI:txid7668)

Nearest PDB structures (foldseek):
  7yan-assembly2_D-2  TM=9.474E-01  e=1.013E-14  Homo sapiens
  7cjx-assembly2_B  TM=9.469E-01  e=3.663E-14  Homo sapiens
  2o6l-assembly1_A  TM=9.471E-01  e=5.526E-14  Homo sapiens
  2o6l-assembly1_B  TM=9.246E-01  e=5.249E-14  Homo sapiens
  7yf5-assembly1_A  TM=9.004E-01  e=3.479E-14  Homo sapiens